Protein 3GK7 (pdb70)

Radius of gyration: 28.49 Å; Cα contacts (8 Å, |Δi|>4): 2364; chains: 2; bounding box: 70×71×82 Å

Foldseek 3Di:
DVQVVLQVVFEDALLVLLVLDEEPFEEEEAAELFGDQRNVVNNLVCQVRYAEYEYEYAEYPDQLPCLDPVSLRRYEYEYQWDADNRLVSVVVPSHHYDADEQLCLLVCCVVCVSQHQEYETEWAAADPQQKTFSLFAQANNLSCLVRYNAYEYEHENQRFHFAANGIDGSVSHRHYYYDYDHTDADDAEDADLFLLLLLQQLLVLAAAQEEEEDDHYRNVLSVLVNQLPHAAYAYLYQEDEPSVVVSVVSRRHQQCNWQPPGRAHEHGGYHHHVVRSVQRHPHSRYYHYYSNQSLALVNLLAIDLYEYEEEAQAAALLRQTFRAAQAQRGHTHLYSLLSNLSSQPNRPVVRRAYEYEDAQWDQDPVRDIDGSYYNDGHHRGDRNQGLQSGAWYTTSQHIAGSHPDGSLSRNLRSLSSHDPVCNVVSQVSSCVVPVAGSPNDDDPVVD/DVLVVLQVVQEDALLVLLVLDEEPFEEEEAAELFGDVRNVVNNLVVQVRYAEYEYEYAEYPDQLNCLDPVSLRRYEYEYQWDADNRLVSCVVPSHHYDADEQLCLLVCLVVCVSQHQEYETEWAAADPQQKTFSLFAQANNLSCLVRYNAYEYEHENQRFHFAARGIDGSVSHRHYYYDYDHTDADDAEDADLFLLLLLQQLLVLAAALEEEEDDGDNNVLSVLVNQLPHAAYEYLYQEDEPSVVVSVVSHRHQQCNWQPPGRAHEYGGYHHHVVRSVDRHPHSRYYHYYSNQSLALVNLLAIDLYEYEEEFQAAALLRQTFRAAQAQRGHTHLYSLLSNLSSQCNRPVVNRAYEYEDAQWDQDPVRDIDGRYYNDGHHRTDRNQGSQSGAWYTTSQHIAGSHPDGSLSSNLRSLNSHDPVCNVVSQVSSCVVPVDHNDPDDDPVPD

Organism: Clostridium aminobutyricum (NCBI:txid33953)

B-factor: mean 18.91, std 6.75, range [8.31, 70.81]

Secondary structure (DSSP, 8-state):
-HHHHHHHHTB--HHHHGGG--TT-EEEEPSGGG--HHHHHHHHHTGGG-SSEEEEESS-SS--GGGSGGGTTTEEEEESS--TTTHHHHHHTSSEE----GGGHHHHHHTTTT--SEEEEEEPPP-TTSEEE--SB-BTHHHHHHH-SEEEEEEETTS---SBS-EEEGGG-SEEEEE--PPP--PPPP--HHHHHHHHHHHTT--TT-EEEB-SSHHHHHHHHT-TT--SBEEEEEEE-HHHHHHHHTTSB--TT-SSSTTSEEEEEE-S-HHHHHHHTT-TTEEE-BHHHHT-HHHHTTSTTEEEEEE-SEEETT--EE-SEETTEE-S--TTHHHHHHHHHT-TTS--EEEEE--SEEE-TTS-EEESEESSPPTTPPPSB-TTT--EEEETTEEEE-TT--HHHHHHHHHHTS-GGGHHHHHHHHHHHHSS-SS----GGG-/-HHHHHHHHTB--HHHHGGG--TT-EEEEPSGGG--HHHHHHHHHTGGG-SSEEEEESS--S--GGGSGGGTTTEEEEESS--TTTHHHHHHTSSEE----GGGHHHHHHTTTT--SEEEEEEPPP-TTSEEE--SB-BTHHHHHHH-SEEEEEEETTS---SBS-EEEGGG-SEEEEE--PPP--PPPP--HHHHHHHHHHHTT--TTPEEE--SSHHHHHHHHT-TT--SBEEEEEEE-HHHHHHHHTTSB--TT-SSSTTSEEEEEE-S-HHHHHHHTT-TTEEE-BHHHHT-HHHHTTSTTEEEEEE-SEEETT--EE-SEETTEE-S--TTHHHHHHHHHT-TTS--EEEEE--SEEE-TTS-EEESEESSPPTTPPPSB-TTT--EEEETTEEEE-TT--HHHHHHHHHHTS-GGGHHHHHHHHHHHHSS-S-----TT--

Solvent-accessible surface area: 32674 Å² total; per-residue (Å²): 138,124,26,106,56,47,23,129,124,81,53,30,78,14,88,98,0,1,138,28,6,137,62,49,5,52,2,2,0,0,4,2,0,0,16,0,59,42,0,15,126,5,0,18,84,39,10,107,63,8,54,94,0,21,0,2,2,3,30,7,61,29,171,2,73,2,3,65,58,135,44,128,146,29,3,32,2,20,0,2,42,1,5,104,25,1,87,34,4,24,56,84,7,32,2,28,3,0,3,5,3,3,9,3,0,0,20,0,4,126,62,89,57,0,48,5,24,1,0,0,0,0,0,6,55,28,58,141,69,0,81,0,1,0,0,0,0,0,0,0,0,18,33,0,9,151,41,13,148,51,2,0,0,0,4,0,90,79,10,18,58,0,83,26,66,0,72,1,39,0,60,56,1,54,78,0,7,106,29,72,40,94,15,46,102,39,64,126,46,199,76,36,155,53,36,26,27,0,0,125,54,0,7,83,34,3,88,75,2,0,1,1,8,2,21,65,27,24,19,12,28,0,0,8,48,60,0,151,114,34,130,70,0,2,0,0,0,22,20,1,12,7,12,2,1,73,8,62,116,69,51,8,1,47,2,70,85,5,48,46,27,141,22,59,0,0,0,0,6,0,9,0,27,117,96,0,6,78,34,0,26,93,21,93,72,1,27,0,39,27,0,36,62,0,0,39,0,31,27,0,5,86,4,28,52,0,0,0,4,24,52,9,45,17,0,3,0,9,0,2,0,0,15,2,6,94,11,55,139,13,78,19,8,8,5,6,14,1,0,0,3,11,0,0,19,18,11,125,61,35,103,9,34,1,0,1,0,0,35,0,26,34,148,38,121,119,35,52,102,82,12,22,0,20,25,52,27,61,129,15,1,0,0,2,0,3,3,5,5,0,18,35,0,0,0,21,93,7,60,1,87,0,20,7,70,5,7,9,67,1,0,35,24,0,0,83,7,0,44,76,113,40,57,116,114,8,59,47,52,0,88,154,42,12,108,26,57,41,58,78,189,104,97,126,150,164,110,130,118,25,109,51,46,25,129,124,86,53,31,77,13,91,87,0,0,142,24,7,130,63,52,6,51,1,2,0,0,4,2,0,0,18,0,56,53,0,15,100,7,0,16,88,42,10,108,63,9,138,83,0,25,0,2,1,4,30,7,63,30,149,2,61,2,3,64,65,130,47,122,134,28,2,37,2,20,0,3,43,1,5,107,26,0,85,31,4,24,50,86,7,32,2,27,4,0,3,4,7,2,16,4,0,1,20,0,4,124,62,87,60,1,40,5,18,1,0,0,0,0,0,4,53,27,59,139,68,0,84,0,1,1,0,0,0,0,0,0,0,9,25,0,8,143,44,14,140,41,2,0,0,0,4,0,92,82,10,18,58,0,82,24,54,0,71,1,38,0,59,79,1,59,74,0,7,109,28,70,40,95,16,48,100,34,68,128,51,97,78,35,159,58,35,35,30,0,0,143,51,0,8,81,31,3,88,72,2,1,1,0,7,1,17,67,25,20,18,12,23,0,0,6,49,67,0,151,114,33,132,70,0,2,0,0,0,24,21,0,6,7,14,0,1,71,6,62,118,65,52,8,1,42,1,72,81,9,46,39,25,144,24,59,0,0,0,0,6,0,14,1,28,115,93,0,7,79,37,0,26,91,21,95,67,1,27,0,44,26,0,38,63,0,0,38,3,28,20,0,5,85,4,26,50,0,1,0,4,24,52,7,56,16,0,4,1,8,0,2,0,0,16,1,5,90,10,60,118,11,57,29,8,8,4,6,13,2,2,0,3,10,0,0,19,14,11,143,61,32,107,9,50,1,1,2,0,0,28,0,22,34,149,114,219,119,42,51,93,72,13,30,0,20,26,53,27,59,128,15,1,0,0,2,0,1,2,5,5,0,18,33,0,0,0,21,93,8,61,1,87,0,18,7,61,5,8,8,65,2,0,43,24,0,0,88,8,0,39,70,117,34,58,117,112,8,67,49,54,0,88,152,41,11,105,22,64,29,57,86,192,105,105,132,151,150,152

Sequence (894 aa):
MDWKKIYEDRTCTADEAVKSIKSGDRVLFAHCVAEPPVLVEAMVANAAAYKNVTVSHMVTLGKGEYSKPEYKENFTFEGWFTSPSTRGSIAEGHGQFVPVFFHEVPSLIRKDIFHVDVFMVMVSPPDHNGFCCVGVSSDYTMQAIKSAKIVLAEVNDQVPVVYGDTFVHVSEIDKFVETSHPLPEIGLPKIGEVEAAIGKHCASLIEDGSTLQLGIGAIPDAVLSQLKDKKHLGIHSEMISDGVVDLYEAGVIDCSQKSIDKGKMAITFLMGTKRLYDFAANNPKVELKPVDYINHPSVVAQCSKMVCINACLQVDFMGQIVSDSIGTKQFSGVGGQVDFVRGASMSIDGKGKAIIAMPSVAKKKDGSMISKIVPFIDHGAAVTTSRNDADYVVTEYGIAEMKGKSLQDRARALINIAHPDFKDELKAEFEKRFNAAFSAWSHPQFEMDWKKIYEDRTCTADEAVKSIKSGDRVLFAHCVAEPPVLVEAMVANAAAYKNVTVSHMVTLGKGEYSKPEYKENFTFEGWFTSPSTRGSIAEGHGQFVPVFFHEVPSLIRKDIFHVDVFMVMVSPPDHNGFCCVGVSSDYTMQAIKSAKIVLAEVNDQVPVVYGDTFVHVSEIDKFVETSHPLPEIGLPKIGEVEAAIGKHCASLIEDGSTLQLGIGAIPDAVLSQLKDKKHLGIHSEMISDGVVDLYEAGVIDCSQKSIDKGKMAITFLMGTKRLYDFAANNPKVELKPVDYINHPSVVAQCSKMVCINACLQVDFMGQIVSDSIGTKQFSGVGGQVDFVRGASMSIDGKGKAIIAMPSVAKKKDGSMISKIVPFIDHGAAVTTSRNDADYVVTEYGIAEMKGKSLQDRARALINIAHPDFKDELKAEFEKRFNAAFSAWSHPQFE

InterPro domains:
  IPR003702 Acetyl-CoA hydrolase/transferase, N-terminal [PF02550] (7-178)
  IPR026888 Acetyl-CoA hydrolase/transferase, C-terminal domain [PF13336] (272-429)
  IPR037171 NagB/RpiA transferase-like [SSF100950] (3-223)
  IPR037171 NagB/RpiA transferase-like [SSF100950] (190-434)
  IPR038460 Acetyl-CoA hydrolase/transferase, C-terminal domain superfamily [G3DSA:3.40.1080.20] (290-438)
  IPR046433 Acetyl-CoA hydrolase/transferase [PTHR21432] (9-434)

Nearest PDB structures (foldseek):
  3qdq-assembly1_A  TM=9.971E-01  e=1.713E-82  Clostridium aminobutyricum
  2oas-assembly1_A  TM=9.757E-01  e=4.672E-48  Shewanella oneidensis MR-1
  3eh7-assembly1_A-2  TM=9.498E-01  e=1.401E-47  Porphyromonas gingivalis
  4n8i-assembly1_A  TM=9.417E-01  e=8.274E-45  Yersinia pestis
  4n8h-assembly2_B  TM=9.373E-01  e=4.181E-43  Yersinia pestis

CATH classification: 3.40.1080.10 (+2 more: 3.30.750.70, 3.40.1080.20)

Structure (mmCIF, N/CA/C/O backbone):
data_3GK7
#
_entry.id   3GK7
#
_cell.length_a   116.589
_cell.length_b   116.589
_cell.length_c   174.328
_cell.angle_alpha   90.00
_cell.angle_beta   90.00
_cell.angle_gamma   90.00
#
_symmetry.space_group_name_H-M   'P 41 2 2'
#
loop_
_entity.id
_entity.type
_entity.pdbx_description
1 polymer '4-Hydroxybutyrate CoA-transferase'
2 non-polymer SPERMIDINE
3 non-polymer 2-AMINO-2-HYDROXYMETHYL-PROPANE-1,3-DIOL
4 water water
#
loop_
_atom_site.group_PDB
_atom_site.id
_atom_site.type_symbol
_atom_site.label_atom_id
_atom_site.label_alt_id
_atom_site.label_comp_id
_atom_site.label_asym_id
_atom_site.label_entity_id
_atom_site.label_seq_id
_atom_site.pdbx_PDB_ins_code
_atom_site.Cartn_x
_atom_site.Cartn_y
_atom_site.Cartn_z
_atom_site.occupancy
_atom_site.B_iso_or_equiv
_atom_site.auth_seq_id
_atom_site.auth_comp_id
_atom_site.auth_asym_id
_atom_site.auth_atom_id
_atom_site.pdbx_PDB_model_num
ATOM 1 N N . MET A 1 1 ? 30.283 -59.271 12.366 1.00 38.13 1 MET A N 1
ATOM 2 C CA . MET A 1 1 ? 31.678 -59.395 12.872 1.00 38.20 1 MET A CA 1
ATOM 3 C C . MET A 1 1 ? 31.966 -58.178 13.756 1.00 37.09 1 MET A C 1
ATOM 4 O O . MET A 1 1 ? 31.262 -57.953 14.751 1.00 37.45 1 MET A O 1
ATOM 9 N N . ASP A 1 2 ? 32.984 -57.395 13.400 1.00 35.29 2 ASP A N 1
ATOM 10 C CA . ASP A 1 2 ? 33.118 -56.051 13.939 1.00 33.47 2 ASP A CA 1
ATOM 11 C C . ASP A 1 2 ? 31.884 -55.261 13.506 1.00 31.07 2 ASP A C 1
ATOM 12 O O . ASP A 1 2 ? 31.305 -54.526 14.306 1.00 30.67 2 ASP A O 1
ATOM 17 N N . TRP A 1 3 ? 31.468 -55.450 12.249 1.00 28.22 3 TRP A N 1
ATOM 18 C CA . TRP A 1 3 ? 30.389 -54.644 11.663 1.00 25.16 3 TRP A CA 1
ATOM 19 C C . TRP A 1 3 ? 29.043 -54.804 12.351 1.00 24.60 3 TRP A C 1
ATOM 20 O O . TRP A 1 3 ? 28.298 -53.833 12.482 1.00 23.88 3 TRP A O 1
ATOM 31 N N . LYS A 1 4 ? 28.742 -56.022 12.799 1.00 23.57 4 LYS A N 1
ATOM 32 C CA . LYS A 1 4 ? 27.478 -56.304 13.473 1.00 23.53 4 LYS A CA 1
ATOM 33 C C . LYS A 1 4 ? 27.339 -55.510 14.774 1.00 23.15 4 LYS A C 1
ATOM 34 O O . LYS A 1 4 ? 26.250 -55.041 15.106 1.00 23.13 4 LYS A O 1
ATOM 40 N N . LYS A 1 5 ? 28.452 -55.342 15.486 1.00 23.19 5 LYS A N 1
ATOM 41 C CA . LYS A 1 5 ? 28.491 -54.505 16.688 1.00 23.25 5 LYS A CA 1
ATOM 42 C C . LYS A 1 5 ? 28.274 -53.021 16.352 1.00 23.32 5 LYS A C 1
ATOM 43 O O . LYS A 1 5 ? 27.581 -52.316 17.087 1.00 23.17 5 LYS A O 1
ATOM 45 N N . ILE A 1 6 ? 28.872 -52.559 15.254 1.00 23.20 6 ILE A N 1
ATOM 46 C CA . ILE A 1 6 ? 28.705 -51.168 14.794 1.00 23.61 6 ILE A CA 1
ATOM 47 C C . ILE A 1 6 ? 27.225 -50.897 14.520 1.00 23.22 6 ILE A C 1
ATOM 48 O O . ILE A 1 6 ? 26.654 -49.930 15.030 1.00 23.23 6 ILE A O 1
ATOM 53 N N . TYR A 1 7 ? 26.614 -51.781 13.734 1.00 23.28 7 TYR A N 1
ATOM 54 C CA . TYR A 1 7 ? 25.216 -51.658 13.347 1.00 23.39 7 TYR A CA 1
ATOM 55 C C . TYR A 1 7 ? 24.317 -51.632 14.574 1.00 24.02 7 TYR A C 1
ATOM 56 O O . TYR A 1 7 ? 23.516 -50.714 14.745 1.00 23.35 7 TYR A O 1
ATOM 65 N N . GLU A 1 8 ? 24.474 -52.623 15.449 1.00 24.80 8 GLU A N 1
ATOM 66 C CA . GLU A 1 8 ? 23.640 -52.707 16.644 1.00 26.41 8 GLU A CA 1
ATOM 67 C C . GLU A 1 8 ? 23.819 -51.527 17.599 1.00 25.44 8 GLU A C 1
ATOM 68 O O . GLU A 1 8 ? 22.838 -51.030 18.132 1.00 25.48 8 GLU A O 1
ATOM 74 N N . ASP A 1 9 ? 25.052 -51.054 17.773 1.00 25.38 9 ASP A N 1
ATOM 75 C CA . ASP A 1 9 ? 25.317 -49.888 18.631 1.00 25.84 9 ASP A CA 1
ATOM 76 C C . ASP A 1 9 ? 24.686 -48.588 18.106 1.00 25.19 9 ASP A C 1
ATOM 77 O O . ASP A 1 9 ? 24.428 -47.664 18.880 1.00 25.15 9 ASP A O 1
ATOM 82 N N . ARG A 1 10 ? 24.446 -48.522 16.795 1.00 23.92 10 ARG A N 1
ATOM 83 C CA . ARG A 1 10 ? 23.979 -47.288 16.153 1.00 23.17 10 ARG A CA 1
ATOM 84 C C . ARG A 1 10 ? 22.495 -47.318 15.784 1.00 22.99 10 ARG A C 1
ATOM 85 O O . ARG A 1 10 ? 21.976 -46.370 15.190 1.00 22.51 10 ARG A O 1
ATOM 93 N N . THR A 1 11 ? 21.815 -48.406 16.138 1.00 22.69 11 THR A N 1
ATOM 94 C CA . THR A 1 11 ? 20.380 -48.545 15.894 1.00 22.79 11 THR A CA 1
ATOM 95 C C . THR A 1 11 ? 19.599 -47.754 16.939 1.00 23.24 11 THR A C 1
ATOM 96 O O . THR A 1 11 ? 19.905 -47.837 18.135 1.00 23.32 11 THR A O 1
ATOM 100 N N . CYS A 1 12 ? 18.604 -46.984 16.487 1.00 22.76 12 CYS A N 1
ATOM 101 C CA . CYS A 1 12 ? 17.800 -46.134 17.369 1.00 23.04 12 CYS A CA 1
ATOM 102 C C . CYS A 1 12 ? 16.411 -45.861 16.779 1.00 22.08 12 CYS A C 1
ATOM 103 O O . CYS A 1 12 ? 16.054 -46.420 15.739 1.00 21.78 12 CYS A O 1
ATOM 106 N N . THR A 1 13 ? 15.622 -45.019 17.446 1.00 21.55 13 THR A N 1
ATOM 107 C CA . THR A 1 13 ? 14.300 -44.657 16.925 1.00 20.77 13 THR A CA 1
ATOM 108 C C . THR A 1 13 ? 14.438 -43.437 15.997 1.00 20.58 13 THR A C 1
ATOM 109 O O . THR A 1 13 ? 15.443 -42.716 16.053 1.00 20.00 13 THR A O 1
ATOM 113 N N . ALA A 1 14 ? 13.435 -43.220 15.153 1.00 20.44 14 ALA A N 1
ATOM 114 C CA . ALA A 1 14 ? 13.398 -42.057 14.267 1.00 20.33 14 ALA A CA 1
ATOM 115 C C . ALA A 1 14 ? 13.479 -40.759 15.067 1.00 20.62 14 ALA A C 1
ATOM 116 O O . ALA A 1 14 ? 14.236 -39.862 14.713 1.00 20.50 14 ALA A O 1
ATOM 118 N N . ASP A 1 15 ? 12.722 -40.672 16.163 1.00 21.03 15 ASP A N 1
ATOM 119 C CA . ASP A 1 15 ? 12.730 -39.475 17.012 1.00 21.92 15 ASP A CA 1
ATOM 120 C C . ASP A 1 15 ? 14.107 -39.199 17.634 1.00 21.80 15 ASP A C 1
ATOM 121 O O . ASP A 1 15 ? 14.507 -38.046 17.774 1.00 21.80 15 ASP A O 1
ATOM 126 N N . GLU A 1 16 ? 14.835 -40.251 18.005 1.00 21.80 16 GLU A N 1
ATOM 127 C CA . GLU A 1 16 ? 16.205 -40.083 18.498 1.00 22.34 16 GLU A CA 1
ATOM 128 C C . GLU A 1 16 ? 17.162 -39.653 17.376 1.00 21.05 16 GLU A C 1
ATOM 129 O O . GLU A 1 16 ? 17.992 -38.763 17.559 1.00 21.00 16 GLU A O 1
ATOM 135 N N . ALA A 1 17 ? 17.034 -40.287 16.213 1.00 20.05 17 ALA A N 1
ATOM 136 C CA . ALA A 1 17 ? 17.912 -40.006 15.073 1.00 19.52 17 ALA A CA 1
ATOM 137 C C . ALA A 1 17 ? 17.938 -38.516 14.694 1.00 19.50 17 ALA A C 1
ATOM 138 O O . ALA A 1 17 ? 19.013 -37.930 14.533 1.00 18.58 17 ALA A O 1
ATOM 140 N N . VAL A 1 18 ? 16.756 -37.912 14.589 1.00 19.35 18 VAL A N 1
ATOM 141 C CA . VAL A 1 18 ? 16.634 -36.533 14.090 1.00 20.22 18 VAL A CA 1
ATOM 142 C C . VAL A 1 18 ? 17.145 -35.457 15.065 1.00 20.92 18 VAL A C 1
ATOM 143 O O . VAL A 1 18 ? 17.272 -34.286 14.696 1.00 21.22 18 VAL A O 1
ATOM 147 N N . LYS A 1 19 ? 17.480 -35.860 16.294 1.00 21.69 19 LYS A N 1
ATOM 148 C CA . LYS A 1 19 ? 18.149 -34.960 17.247 1.00 22.29 19 LYS A CA 1
ATOM 149 C C . LYS A 1 19 ? 19.601 -34.661 16.829 1.00 21.77 19 LYS A C 1
ATOM 150 O O . LYS A 1 19 ? 20.243 -33.770 17.389 1.00 21.59 19 LYS A O 1
ATOM 156 N N . SER A 1 20 ? 20.101 -35.393 15.832 1.00 21.27 20 SER A N 1
ATOM 157 C CA . SER A 1 20 ? 21.408 -35.104 15.220 1.00 21.45 20 SER A CA 1
ATOM 158 C C . SER A 1 20 ? 21.388 -33.830 14.364 1.00 20.61 20 SER A C 1
ATOM 159 O O . SER A 1 20 ? 22.437 -33.260 14.090 1.00 20.98 20 SER A O 1
ATOM 162 N N . ILE A 1 21 ? 20.197 -33.414 13.931 1.00 20.23 21 ILE A N 1
ATOM 163 C CA . ILE A 1 21 ? 20.015 -32.163 13.189 1.00 19.77 21 ILE A CA 1
ATOM 164 C C . ILE A 1 21 ? 20.004 -30.979 14.157 1.00 20.25 21 ILE A C 1
ATOM 165 O O . ILE A 1 21 ? 19.321 -31.012 15.180 1.00 19.98 21 ILE A O 1
ATOM 170 N N . LYS A 1 22 ? 20.757 -29.935 13.830 1.00 20.45 22 LYS A N 1
ATOM 171 C CA . LYS A 1 22 ? 20.747 -28.721 14.642 1.00 20.88 22 LYS A CA 1
ATOM 172 C C . LYS A 1 22 ? 20.444 -27.479 13.810 1.00 20.36 22 LYS A C 1
ATOM 173 O O . LYS A 1 22 ? 20.590 -27.495 12.585 1.00 19.24 22 LYS A O 1
ATOM 179 N N . SER A 1 23 ? 20.029 -26.405 14.484 1.00 20.15 23 SER A N 1
ATOM 180 C CA . SER A 1 23 ? 19.714 -25.142 13.815 1.00 20.37 23 SER A CA 1
ATOM 181 C C . SER A 1 23 ? 20.832 -24.691 12.887 1.00 19.99 23 SER A C 1
ATOM 182 O O . SER A 1 23 ? 22.008 -24.757 13.246 1.00 20.45 23 SER A O 1
ATOM 185 N N . GLY A 1 24 ? 20.469 -24.257 11.685 1.00 19.70 24 GLY A N 1
ATOM 186 C CA . GLY A 1 24 ? 21.468 -23.804 10.726 1.00 19.23 24 GLY A CA 1
ATOM 187 C C . GLY A 1 24 ? 21.964 -24.882 9.775 1.00 18.92 24 GLY A C 1
ATOM 188 O O . GLY A 1 24 ? 22.601 -24.562 8.771 1.00 19.08 24 GLY A O 1
ATOM 189 N N . ASP A 1 25 ? 21.675 -26.152 10.082 1.00 17.99 25 ASP A N 1
ATOM 190 C CA . ASP A 1 25 ? 22.140 -27.269 9.252 1.00 17.41 25 ASP A CA 1
ATOM 191 C C . ASP A 1 25 ? 21.536 -27.232 7.865 1.00 16.48 25 ASP A C 1
ATOM 192 O O . ASP A 1 25 ? 20.393 -26.790 7.675 1.00 16.59 25 ASP A O 1
ATOM 197 N N . ARG A 1 26 ? 22.314 -27.710 6.906 1.00 15.65 26 ARG A N 1
ATOM 198 C CA . ARG A 1 26 ? 21.796 -28.081 5.605 1.00 15.32 26 ARG A CA 1
ATOM 199 C C . ARG A 1 26 ? 21.495 -29.586 5.621 1.00 14.58 26 ARG A C 1
ATOM 200 O O . ARG A 1 26 ? 22.400 -30.410 5.762 1.00 14.93 26 ARG A O 1
ATOM 208 N N . VAL A 1 27 ? 20.218 -29.925 5.497 1.00 13.93 27 VAL A N 1
ATOM 209 C CA . VAL A 1 27 ? 19.773 -31.321 5.460 1.00 13.49 27 VAL A CA 1
ATOM 210 C C . VAL A 1 27 ? 19.477 -31.691 4.005 1.00 13.38 27 VAL A C 1
ATOM 211 O O . VAL A 1 27 ? 18.898 -30.899 3.270 1.00 13.64 27 VAL A O 1
ATOM 215 N N . LEU A 1 28 ? 19.894 -32.879 3.587 1.00 13.13 28 LEU A N 1
ATOM 216 C CA . LEU A 1 28 ? 19.598 -33.355 2.243 1.00 13.24 28 LEU A CA 1
ATOM 217 C C . LEU A 1 28 ? 18.920 -34.720 2.310 1.00 13.17 28 LEU A C 1
ATOM 218 O O . LEU A 1 28 ? 19.377 -35.592 3.049 1.00 13.87 28 LEU A O 1
ATOM 223 N N . PHE A 1 29 ? 17.827 -34.901 1.566 1.00 12.93 29 PHE A N 1
ATOM 224 C CA . PHE A 1 29 ? 17.208 -36.223 1.457 1.00 12.66 29 PHE A CA 1
ATOM 225 C C . PHE A 1 29 ? 17.786 -36.952 0.252 1.00 12.57 29 PHE A C 1
ATOM 226 O O . PHE A 1 29 ? 18.087 -36.332 -0.800 1.00 11.40 29 PHE A O 1
ATOM 234 N N . ALA A 1 30 ? 17.899 -38.275 0.389 1.00 12.10 30 ALA A N 1
ATOM 235 C CA . ALA A 1 30 ? 18.181 -39.136 -0.744 1.00 12.08 30 ALA A CA 1
ATOM 236 C C . ALA A 1 30 ? 17.102 -38.969 -1.816 1.00 12.21 30 ALA A C 1
ATOM 237 O O . ALA A 1 30 ? 15.935 -38.691 -1.523 1.00 12.14 30 ALA A O 1
ATOM 239 N N . HIS A 1 31 ? 17.519 -39.152 -3.060 1.00 12.17 31 HIS A N 1
ATOM 240 C CA . HIS A 1 31 ? 16.693 -38.852 -4.220 1.00 12.85 31 HIS A CA 1
ATOM 241 C C . HIS A 1 31 ? 15.439 -39.710 -4.363 1.00 13.34 31 HIS A C 1
ATOM 242 O O . HIS A 1 31 ? 15.497 -40.934 -4.224 1.00 13.12 31 HIS A O 1
ATOM 249 N N . CYS A 1 32 ? 14.318 -39.045 -4.644 1.00 14.43 32 CYS A N 1
ATOM 250 C CA . CYS A 1 32 ? 13.100 -39.677 -5.154 1.00 14.74 32 CYS A CA 1
ATOM 251 C C . CYS A 1 32 ? 12.647 -40.866 -4.279 1.00 14.98 32 CYS A C 1
ATOM 252 O O . CYS A 1 32 ? 12.324 -40.672 -3.100 1.00 14.31 32 CYS A O 1
ATOM 255 N N . VAL A 1 33 ? 12.670 -42.081 -4.830 1.00 14.96 33 VAL A N 1
ATOM 256 C CA . VAL A 1 33 ? 12.105 -43.254 -4.140 1.00 14.96 33 VAL A CA 1
ATOM 257 C C . VAL A 1 33 ? 12.921 -43.647 -2.886 1.00 15.15 33 VAL A C 1
ATOM 258 O O . VAL A 1 33 ? 12.394 -44.318 -1.988 1.00 15.93 33 VAL A O 1
ATOM 262 N N . ALA A 1 34 ? 14.183 -43.207 -2.808 1.00 14.60 34 ALA A N 1
ATOM 263 C CA . ALA A 1 34 ? 15.031 -43.492 -1.641 1.00 14.29 34 ALA A CA 1
ATOM 264 C C . ALA A 1 34 ? 14.851 -42.505 -0.481 1.00 14.21 34 ALA A C 1
ATOM 265 O O . ALA A 1 34 ? 15.551 -42.598 0.531 1.00 13.08 34 ALA A O 1
ATOM 267 N N . GLU A 1 35 ? 13.923 -41.552 -0.619 1.00 14.01 35 GLU A N 1
ATOM 268 C CA . GLU A 1 35 ? 13.623 -40.642 0.491 1.00 14.72 35 GLU A CA 1
ATOM 269 C C . GLU A 1 35 ? 13.072 -41.462 1.677 1.00 14.23 35 GLU A C 1
ATOM 270 O O . GLU A 1 35 ? 12.187 -42.290 1.478 1.00 15.18 35 GLU A O 1
ATOM 276 N N . PRO A 1 36 ? 13.634 -41.274 2.884 1.00 14.21 36 PRO A N 1
ATOM 277 C CA . PRO A 1 36 ? 13.211 -42.012 4.090 1.00 14.34 36 PRO A CA 1
ATOM 278 C C . PRO A 1 36 ? 11.986 -41.397 4.801 1.00 14.48 36 PRO A C 1
ATOM 279 O O . PRO A 1 36 ? 12.138 -40.468 5.598 1.00 14.66 36 PRO A O 1
ATOM 283 N N . PRO A 1 37 ? 10.773 -41.898 4.506 1.00 14.96 37 PRO A N 1
ATOM 284 C CA . PRO A 1 37 ? 9.577 -41.203 5.032 1.00 15.59 37 PRO A CA 1
ATOM 285 C C . PRO A 1 37 ? 9.481 -41.179 6.560 1.00 15.96 37 PRO A C 1
ATOM 286 O O . PRO A 1 37 ? 8.953 -40.210 7.133 1.00 15.60 37 PRO A O 1
ATOM 290 N N . VAL A 1 38 ? 10.011 -42.212 7.217 1.00 16.39 38 VAL A N 1
ATOM 291 C CA . VAL A 1 38 ? 9.957 -42.277 8.688 1.00 16.94 38 VAL A CA 1
ATOM 292 C C . VAL A 1 38 ? 10.886 -41.250 9.329 1.00 16.76 38 VAL A C 1
ATOM 293 O O . VAL A 1 38 ? 10.543 -40.631 10.333 1.00 17.04 38 VAL A O 1
ATOM 297 N N . LEU A 1 39 ? 12.046 -41.039 8.719 1.00 16.69 39 LEU A N 1
ATOM 298 C CA . LEU A 1 39 ? 12.965 -39.989 9.159 1.00 16.69 39 LEU A CA 1
ATOM 299 C C . LEU A 1 39 ? 12.424 -38.588 8.856 1.00 16.36 39 LEU A C 1
ATOM 300 O O . LEU A 1 39 ? 12.554 -37.696 9.684 1.00 15.88 39 LEU A O 1
ATOM 305 N N . VAL A 1 40 ? 11.835 -38.400 7.672 1.00 16.73 40 VAL A N 1
ATOM 306 C CA . VAL A 1 40 ? 11.239 -37.111 7.296 1.00 16.99 40 VAL A CA 1
ATOM 307 C C . VAL A 1 40 ? 10.091 -36.741 8.248 1.00 17.93 40 VAL A C 1
ATOM 308 O O . VAL A 1 40 ? 10.019 -35.610 8.739 1.00 16.85 40 VAL A O 1
ATOM 312 N N . GLU A 1 41 ? 9.225 -37.719 8.518 1.00 18.46 41 GLU A N 1
ATOM 313 C CA . GLU A 1 41 ? 8.126 -37.572 9.475 1.00 20.51 41 GLU A CA 1
ATOM 314 C C . GLU A 1 41 ? 8.620 -37.110 10.845 1.00 19.66 41 GLU A C 1
ATOM 315 O O . GLU A 1 41 ? 8.050 -36.179 11.424 1.00 20.03 41 GLU A O 1
ATOM 321 N N . ALA A 1 42 ? 9.675 -37.754 11.351 1.00 18.70 42 ALA A N 1
ATOM 322 C CA . ALA A 1 42 ? 10.233 -37.437 12.667 1.00 18.40 42 ALA A CA 1
ATOM 323 C C . ALA A 1 42 ? 10.834 -36.037 12.681 1.00 17.97 42 ALA A C 1
ATOM 324 O O . ALA A 1 42 ? 10.682 -35.292 13.658 1.00 17.18 42 ALA A O 1
ATOM 326 N N . MET A 1 43 ? 11.507 -35.668 11.585 1.00 17.61 43 MET A N 1
ATOM 327 C CA . MET A 1 43 ? 12.100 -34.339 11.505 1.00 17.23 43 MET A CA 1
ATOM 328 C C . MET A 1 43 ? 11.020 -33.261 11.585 1.00 17.34 43 MET A C 1
ATOM 329 O O . MET A 1 43 ? 11.159 -32.310 12.358 1.00 17.78 43 MET A O 1
ATOM 334 N N . VAL A 1 44 ? 9.966 -33.417 10.780 1.00 17.47 44 VAL A N 1
ATOM 335 C CA . VAL A 1 44 ? 8.832 -32.484 10.753 1.00 18.06 44 VAL A CA 1
ATOM 336 C C . VAL A 1 44 ? 8.112 -32.452 12.119 1.00 18.89 44 VAL A C 1
ATOM 337 O O . VAL A 1 44 ? 7.730 -31.383 12.608 1.00 18.47 44 VAL A O 1
ATOM 341 N N . ALA A 1 45 ? 7.949 -33.616 12.739 1.00 19.21 45 ALA A N 1
ATOM 342 C CA . ALA A 1 45 ? 7.361 -33.671 14.086 1.00 20.29 45 ALA A CA 1
ATOM 343 C C . ALA A 1 45 ? 8.191 -32.899 15.125 1.00 20.71 45 ALA A C 1
ATOM 344 O O . ALA A 1 45 ? 7.634 -32.284 16.040 1.00 21.09 45 ALA A O 1
ATOM 346 N N . ASN A 1 46 ? 9.512 -32.909 14.961 1.00 20.79 46 ASN A N 1
ATOM 347 C CA . ASN A 1 46 ? 10.446 -32.233 15.859 1.00 21.62 46 ASN A CA 1
ATOM 348 C C . ASN A 1 46 ? 10.725 -30.771 15.441 1.00 21.50 46 ASN A C 1
ATOM 349 O O . ASN A 1 46 ? 11.686 -30.165 15.905 1.00 21.69 46 ASN A O 1
ATOM 354 N N . ALA A 1 47 ? 9.864 -30.204 14.590 1.00 21.84 47 ALA A N 1
ATOM 355 C CA . ALA A 1 47 ? 10.089 -28.873 13.993 1.00 21.91 47 ALA A CA 1
ATOM 356 C C . ALA A 1 47 ? 10.475 -27.780 14.984 1.00 21.94 47 ALA A C 1
ATOM 357 O O . ALA A 1 47 ? 11.333 -26.947 14.694 1.00 22.13 47 ALA A O 1
ATOM 359 N N . ALA A 1 48 ? 9.852 -27.786 16.159 1.00 22.39 48 ALA A N 1
ATOM 360 C CA . ALA A 1 48 ? 10.095 -26.739 17.161 1.00 22.49 48 ALA A CA 1
ATOM 361 C C . ALA A 1 48 ? 11.518 -26.710 17.715 1.00 22.20 48 ALA A C 1
ATOM 362 O O . ALA A 1 48 ? 11.936 -25.701 18.291 1.00 22.79 48 ALA A O 1
ATOM 364 N N . ALA A 1 49 ? 12.254 -27.808 17.542 1.00 21.89 49 ALA A N 1
ATOM 365 C CA . ALA A 1 49 ? 13.660 -27.892 17.951 1.00 21.50 49 ALA A CA 1
ATOM 366 C C . ALA A 1 49 ? 14.616 -27.136 17.034 1.00 21.06 49 ALA A C 1
ATOM 367 O O . ALA A 1 49 ? 15.775 -26.913 17.389 1.00 21.16 49 ALA A O 1
ATOM 369 N N . TYR A 1 50 ? 14.140 -26.750 15.853 1.00 20.51 50 TYR A N 1
ATOM 370 C CA . TYR A 1 50 ? 15.034 -26.233 14.815 1.00 19.92 50 TYR A CA 1
ATOM 371 C C . TYR A 1 50 ? 14.743 -24.793 14.425 1.00 19.66 50 TYR A C 1
ATOM 372 O O . TYR A 1 50 ? 13.591 -24.398 14.324 1.00 19.50 50 TYR A O 1
ATOM 381 N N . LYS A 1 51 ? 15.805 -24.040 14.157 1.00 19.60 51 LYS A N 1
ATOM 382 C CA . LYS A 1 51 ? 15.687 -22.735 13.506 1.00 19.88 51 LYS A CA 1
ATOM 383 C C . LYS A 1 51 ? 16.510 -22.753 12.223 1.00 19.63 51 LYS A C 1
ATOM 384 O O . LYS A 1 51 ? 17.657 -23.198 12.230 1.00 19.75 51 LYS A O 1
ATOM 386 N N . ASN A 1 52 ? 15.916 -22.303 11.120 1.00 20.00 52 ASN A N 1
ATOM 387 C CA . ASN A 1 52 ? 16.635 -22.129 9.849 1.00 19.74 52 ASN A CA 1
ATOM 388 C C . ASN A 1 52 ? 17.454 -23.347 9.402 1.00 19.00 52 ASN A C 1
ATOM 389 O O . ASN A 1 52 ? 18.661 -23.261 9.125 1.00 18.92 52 ASN A O 1
ATOM 394 N N . VAL A 1 53 ? 16.774 -24.484 9.341 1.00 17.60 53 VAL A N 1
ATOM 395 C CA . VAL A 1 53 ? 17.342 -25.692 8.777 1.00 16.51 53 VAL A CA 1
ATOM 396 C C . VAL A 1 53 ? 16.954 -25.747 7.310 1.00 15.39 53 VAL A C 1
ATOM 397 O O . VAL A 1 53 ? 15.763 -25.734 6.966 1.00 15.04 53 VAL A O 1
ATOM 401 N N . THR A 1 54 ? 17.962 -25.770 6.440 1.00 14.77 54 THR A N 1
ATOM 402 C CA . THR A 1 54 ? 17.707 -25.904 5.006 1.00 14.15 54 THR A CA 1
ATOM 403 C C . THR A 1 54 ? 17.414 -27.369 4.697 1.00 13.56 54 THR A C 1
ATOM 404 O O . THR A 1 54 ? 18.115 -28.268 5.171 1.00 13.35 54 THR A O 1
ATOM 408 N N . VAL A 1 55 ? 16.355 -27.596 3.926 1.00 12.99 55 VAL A N 1
ATOM 409 C CA . VAL A 1 55 ? 15.965 -28.934 3.499 1.00 12.93 55 VAL A CA 1
ATOM 410 C C . VAL A 1 55 ? 16.008 -28.998 1.975 1.00 12.73 55 VAL A C 1
ATOM 411 O O . VAL A 1 55 ? 15.213 -28.349 1.302 1.00 13.26 55 VAL A O 1
ATOM 415 N N . SER A 1 56 ? 16.926 -29.800 1.440 1.00 12.98 56 SER A N 1
ATOM 416 C CA . SER A 1 56 ? 17.106 -29.909 -0.009 1.00 12.77 56 SER A CA 1
ATOM 417 C C . SER A 1 56 ? 16.802 -31.312 -0.504 1.00 13.06 56 SER A C 1
ATOM 418 O O . SER A 1 56 ? 16.930 -32.291 0.237 1.00 12.64 56 SER A O 1
ATOM 421 N N . HIS A 1 57 ? 16.399 -31.389 -1.767 1.00 12.64 57 HIS A N 1
ATOM 422 C CA . HIS A 1 57 ? 16.242 -32.633 -2.506 1.00 12.96 57 HIS A CA 1
ATOM 423 C C . HIS A 1 57 ? 15.792 -32.271 -3.919 1.00 13.13 57 HIS A C 1
ATOM 424 O O . HIS A 1 57 ? 15.808 -31.099 -4.292 1.00 13.57 57 HIS A O 1
ATOM 431 N N . MET A 1 58 ? 15.400 -33.274 -4.691 1.00 13.12 58 MET A N 1
ATOM 432 C CA . MET A 1 58 ? 14.922 -33.079 -6.050 1.00 13.91 58 MET A CA 1
ATOM 433 C C . MET A 1 58 ? 13.462 -33.515 -6.121 1.00 13.55 58 MET A C 1
ATOM 434 O O . MET A 1 58 ? 12.697 -33.173 -5.218 1.00 13.43 58 MET A O 1
ATOM 439 N N . VAL A 1 59 ? 13.048 -34.260 -7.152 1.00 14.58 59 VAL A N 1
ATOM 440 C CA . VAL A 1 59 ? 11.657 -34.705 -7.209 1.00 15.59 59 VAL A CA 1
ATOM 441 C C . VAL A 1 59 ? 11.294 -35.534 -5.950 1.00 16.11 59 VAL A C 1
ATOM 442 O O . VAL A 1 59 ? 12.109 -36.315 -5.452 1.00 15.45 59 VAL A O 1
ATOM 446 N N . THR A 1 60 ? 10.089 -35.327 -5.428 1.00 16.49 60 THR A N 1
ATOM 447 C CA . THR A 1 60 ? 9.639 -36.070 -4.242 1.00 17.56 60 THR A CA 1
ATOM 448 C C . THR A 1 60 ? 8.267 -36.692 -4.442 1.00 17.77 60 THR A C 1
ATOM 449 O O . THR A 1 60 ? 7.384 -36.100 -5.084 1.00 17.77 60 THR A O 1
ATOM 453 N N . LEU A 1 61 ? 8.109 -37.894 -3.891 1.00 17.58 61 LEU A N 1
ATOM 454 C CA . LEU A 1 61 ? 6.812 -38.553 -3.813 1.00 18.11 61 LEU A CA 1
ATOM 455 C C . LEU A 1 61 ? 6.231 -38.412 -2.409 1.00 18.03 61 LEU A C 1
ATOM 456 O O . LEU A 1 61 ? 5.154 -38.945 -2.116 1.00 17.48 61 LEU A O 1
ATOM 461 N N . GLY A 1 62 ? 6.955 -37.689 -1.556 1.00 17.96 62 GLY A N 1
ATOM 462 C CA . GLY A 1 62 ? 6.545 -37.454 -0.170 1.00 18.35 62 GLY A CA 1
ATOM 463 C C . GLY A 1 62 ? 5.599 -36.280 -0.033 1.00 18.68 62 GLY A C 1
ATOM 464 O O . GLY A 1 62 ? 5.175 -35.686 -1.028 1.00 18.86 62 GLY A O 1
ATOM 465 N N . LYS A 1 63 ? 5.259 -35.939 1.207 1.00 18.38 63 LYS A N 1
ATOM 466 C CA . LYS A 1 63 ? 4.228 -34.925 1.462 1.00 18.52 63 LYS A CA 1
ATOM 467 C C . LYS A 1 63 ? 4.746 -33.490 1.431 1.00 17.50 63 LYS A C 1
ATOM 468 O O . LYS A 1 63 ? 3.952 -32.546 1.414 1.00 17.10 63 LYS A O 1
ATOM 474 N N . GLY A 1 64 ? 6.069 -33.325 1.434 1.00 17.01 64 GLY A N 1
ATOM 475 C CA . GLY A 1 64 ? 6.697 -31.997 1.454 1.00 16.79 64 GLY A CA 1
ATOM 476 C C . GLY A 1 64 ? 6.220 -31.060 2.553 1.00 16.85 64 GLY A C 1
ATOM 477 O O . GLY A 1 64 ? 6.159 -29.851 2.354 1.00 15.78 64 GLY A O 1
ATOM 478 N N . GLU A 1 65 ? 5.892 -31.607 3.723 1.00 17.27 65 GLU A N 1
ATOM 479 C CA . GLU A 1 65 ? 5.318 -30.806 4.816 1.00 17.94 65 GLU A CA 1
ATOM 480 C C . GLU A 1 65 ? 6.206 -29.660 5.303 1.00 17.00 65 GLU A C 1
ATOM 481 O O . GLU A 1 65 ? 5.701 -28.592 5.628 1.00 17.31 65 GLU A O 1
ATOM 487 N N . TYR A 1 66 ? 7.516 -29.897 5.370 1.00 16.54 66 TYR A N 1
ATOM 488 C CA . TYR A 1 66 ? 8.522 -28.906 5.799 1.00 16.11 66 TYR A CA 1
ATOM 489 C C . TYR A 1 66 ? 8.518 -27.661 4.905 1.00 15.96 66 TYR A C 1
ATOM 490 O O . TYR A 1 66 ? 9.050 -26.618 5.300 1.00 16.25 66 TYR A O 1
ATOM 499 N N . SER A 1 67 ? 7.943 -27.785 3.702 1.00 15.50 67 SER A N 1
ATOM 500 C CA . SER A 1 67 ? 7.854 -26.660 2.763 1.00 15.53 67 SER A CA 1
ATOM 501 C C . SER A 1 67 ? 6.631 -25.745 2.984 1.00 16.35 67 SER A C 1
ATOM 502 O O . SER A 1 67 ? 6.554 -24.671 2.375 1.00 16.61 67 SER A O 1
ATOM 505 N N . LYS A 1 68 ? 5.686 -26.157 3.836 1.00 16.74 68 LYS A N 1
ATOM 506 C CA . LYS A 1 68 ? 4.475 -25.354 4.089 1.00 17.94 68 LYS A CA 1
ATOM 507 C C . LYS A 1 68 ? 4.815 -24.092 4.890 1.00 17.79 68 LYS A C 1
ATOM 508 O O . LYS A 1 68 ? 5.759 -24.117 5.677 1.00 18.04 68 LYS A O 1
ATOM 514 N N . PRO A 1 69 ? 4.072 -22.972 4.671 1.00 18.23 69 PRO A N 1
ATOM 515 C CA . PRO A 1 69 ? 4.455 -21.705 5.299 1.00 18.52 69 PRO A CA 1
ATOM 516 C C . PRO A 1 69 ? 4.471 -21.715 6.825 1.00 19.22 69 PRO A C 1
ATOM 517 O O . PRO A 1 69 ? 5.250 -20.978 7.421 1.00 18.87 69 PRO A O 1
ATOM 521 N N . GLU A 1 70 ? 3.645 -22.555 7.448 1.00 19.62 70 GLU A N 1
ATOM 522 C CA . GLU A 1 70 ? 3.618 -22.626 8.913 1.00 20.54 70 GLU A CA 1
ATOM 523 C C . GLU A 1 70 ? 4.950 -23.103 9.509 1.00 20.46 70 GLU A C 1
ATOM 524 O O . GLU A 1 70 ? 5.243 -22.835 10.679 1.00 20.24 70 GLU A O 1
ATOM 530 N N . TYR A 1 71 ? 5.773 -23.756 8.681 1.00 20.34 71 TYR A N 1
ATOM 531 C CA . TYR A 1 71 ? 7.104 -24.224 9.090 1.00 20.74 71 TYR A CA 1
ATOM 532 C C . TYR A 1 71 ? 8.273 -23.301 8.722 1.00 21.13 71 TYR A C 1
ATOM 533 O O . TYR A 1 71 ? 9.427 -23.666 8.930 1.00 20.93 71 TYR A O 1
ATOM 542 N N . LYS A 1 72 ? 7.994 -22.114 8.184 1.00 21.73 72 LYS A N 1
ATOM 543 C CA . LYS A 1 72 ? 9.065 -21.281 7.601 1.00 22.48 72 LYS A CA 1
ATOM 544 C C . LYS A 1 72 ? 10.136 -20.775 8.582 1.00 22.30 72 LYS A C 1
ATOM 545 O O . LYS A 1 72 ? 11.236 -20.442 8.174 1.00 22.30 72 LYS A O 1
ATOM 551 N N . GLU A 1 73 ? 9.830 -20.727 9.874 1.00 22.38 73 GLU A N 1
ATOM 552 C CA . GLU A 1 73 ? 10.847 -20.342 10.858 1.00 23.54 73 GLU A CA 1
ATOM 553 C C . GLU A 1 73 ? 11.800 -21.494 11.184 1.00 22.13 73 GLU A C 1
ATOM 554 O O . GLU A 1 73 ? 12.943 -21.269 11.610 1.00 22.32 73 GLU A O 1
ATOM 560 N N . ASN A 1 74 ? 11.334 -22.718 10.948 1.00 20.80 74 ASN A N 1
ATOM 561 C CA . ASN A 1 74 ? 12.075 -23.931 11.300 1.00 19.46 74 ASN A CA 1
ATOM 562 C C . ASN A 1 74 ? 12.877 -24.515 10.133 1.00 18.63 74 ASN A C 1
ATOM 563 O O . ASN A 1 74 ? 14.027 -24.924 10.304 1.00 18.47 74 ASN A O 1
ATOM 568 N N . PHE A 1 75 ? 12.237 -24.567 8.966 1.00 17.83 75 PHE A N 1
ATOM 569 C CA . PHE A 1 75 ? 12.833 -25.119 7.753 1.00 17.08 75 PHE A CA 1
ATOM 570 C C . PHE A 1 75 ? 12.793 -24.089 6.634 1.00 16.61 75 PHE A C 1
ATOM 571 O O . PHE A 1 75 ? 11.880 -23.266 6.581 1.00 16.49 75 PHE A O 1
ATOM 579 N N . THR A 1 76 ? 13.781 -24.152 5.744 1.00 15.75 76 THR A N 1
ATOM 580 C CA . THR A 1 76 ? 13.688 -23.488 4.444 1.00 15.56 76 THR A CA 1
ATOM 581 C C . THR A 1 76 ? 13.862 -24.554 3.369 1.00 14.52 76 THR A C 1
ATOM 582 O O . THR A 1 76 ? 14.949 -25.139 3.247 1.00 14.05 76 THR A O 1
ATOM 586 N N . PHE A 1 77 ? 12.802 -24.828 2.611 1.00 13.83 77 PHE A N 1
ATOM 587 C CA . PHE A 1 77 ? 12.934 -25.761 1.498 1.00 13.92 77 PHE A CA 1
ATOM 588 C C . PHE A 1 77 ? 13.834 -25.137 0.433 1.00 14.16 77 PHE A C 1
ATOM 589 O O . PHE A 1 77 ? 13.656 -23.985 0.064 1.00 13.99 77 PHE A O 1
ATOM 597 N N . GLU A 1 78 ? 14.803 -25.916 -0.034 1.00 14.55 78 GLU A N 1
ATOM 598 C CA . GLU A 1 78 ? 15.647 -25.519 -1.155 1.00 14.94 78 GLU A CA 1
ATOM 599 C C . GLU A 1 78 ? 15.651 -26.638 -2.189 1.00 14.50 78 GLU A C 1
ATOM 600 O O . GLU A 1 78 ? 16.452 -27.582 -2.121 1.00 15.67 78 GLU A O 1
ATOM 606 N N . GLY A 1 79 ? 14.733 -26.542 -3.142 1.00 14.34 79 GLY A N 1
ATOM 607 C CA . GLY A 1 79 ? 14.567 -27.586 -4.144 1.00 13.35 79 GLY A CA 1
ATOM 608 C C . GLY A 1 79 ? 15.600 -27.461 -5.239 1.00 13.69 79 GLY A C 1
ATOM 609 O O . GLY A 1 79 ? 15.921 -26.346 -5.682 1.00 12.59 79 GLY A O 1
ATOM 610 N N . TRP A 1 80 ? 16.128 -28.600 -5.672 1.00 12.93 80 TRP A N 1
ATOM 611 C CA . TRP A 1 80 ? 17.008 -28.623 -6.844 1.00 13.16 80 TRP A CA 1
ATOM 612 C C . TRP A 1 80 ? 16.201 -29.136 -8.061 1.00 13.74 80 TRP A C 1
ATOM 613 O O . TRP A 1 80 ? 16.702 -29.206 -9.190 1.00 14.85 80 TRP A O 1
ATOM 624 N N . PHE A 1 81 ? 14.933 -29.464 -7.797 1.00 14.57 81 PHE A N 1
ATOM 625 C CA . PHE A 1 81 ? 13.930 -29.910 -8.768 1.00 14.73 81 PHE A CA 1
ATOM 626 C C . PHE A 1 81 ? 12.640 -29.943 -7.969 1.00 15.36 81 PHE A C 1
ATOM 627 O O . PHE A 1 81 ? 12.561 -30.623 -6.944 1.00 16.73 81 PHE A O 1
ATOM 635 N N . THR A 1 82 ? 11.630 -29.211 -8.394 1.00 15.39 82 THR A N 1
ATOM 636 C CA . THR A 1 82 ? 10.419 -29.164 -7.575 1.00 16.08 82 THR A CA 1
ATOM 637 C C . THR A 1 82 ? 9.323 -30.098 -8.081 1.00 16.19 82 THR A C 1
ATOM 638 O O . THR A 1 82 ? 9.426 -30.658 -9.170 1.00 15.72 82 THR A O 1
ATOM 642 N N . SER A 1 83 ? 8.291 -30.292 -7.259 1.00 16.47 83 SER A N 1
ATOM 643 C CA . SER A 1 83 ? 7.169 -31.153 -7.617 1.00 16.76 83 SER A CA 1
ATOM 644 C C . SER A 1 83 ? 5.898 -30.692 -6.891 1.00 16.84 83 SER A C 1
ATOM 645 O O . SER A 1 83 ? 5.961 -29.738 -6.109 1.00 15.82 83 SER A O 1
ATOM 648 N N . PRO A 1 84 ? 4.739 -31.332 -7.173 1.00 17.45 84 PRO A N 1
ATOM 649 C CA . PRO A 1 84 ? 3.461 -30.778 -6.673 1.00 17.89 84 PRO A CA 1
ATOM 650 C C . PRO A 1 84 ? 3.425 -30.480 -5.168 1.00 18.07 84 PRO A C 1
ATOM 651 O O . PRO A 1 84 ? 2.821 -29.479 -4.750 1.00 18.87 84 PRO A O 1
ATOM 655 N N . SER A 1 85 ? 4.076 -31.314 -4.362 1.00 17.96 85 SER A N 1
ATOM 656 C CA . SER A 1 85 ? 4.038 -31.121 -2.903 1.00 17.66 85 SER A CA 1
ATOM 657 C C . SER A 1 85 ? 4.992 -30.037 -2.370 1.00 16.83 85 SER A C 1
ATOM 658 O O . SER A 1 85 ? 4.903 -29.651 -1.196 1.00 16.52 85 SER A O 1
ATOM 661 N N . THR A 1 86 ? 5.891 -29.530 -3.217 1.00 15.69 86 THR A N 1
ATOM 662 C CA . THR A 1 86 ? 6.828 -28.489 -2.775 1.00 15.48 86 THR A CA 1
ATOM 663 C C . THR A 1 86 ? 6.818 -27.206 -3.614 1.00 15.49 86 THR A C 1
ATOM 664 O O . THR A 1 86 ? 7.311 -26.171 -3.166 1.00 15.42 86 THR A O 1
ATOM 668 N N . ARG A 1 87 ? 6.260 -27.264 -4.819 1.00 15.73 87 ARG A N 1
ATOM 669 C CA . ARG A 1 87 ? 6.338 -26.112 -5.734 1.00 16.41 87 ARG A CA 1
ATOM 670 C C . ARG A 1 87 ? 5.571 -24.875 -5.236 1.00 15.94 87 ARG A C 1
ATOM 671 O O . ARG A 1 87 ? 5.952 -23.742 -5.532 1.00 15.45 87 ARG A O 1
ATOM 679 N N . GLY A 1 88 ? 4.504 -25.102 -4.471 1.00 15.50 88 GLY A N 1
ATOM 680 C CA . GLY A 1 88 ? 3.730 -24.020 -3.876 1.00 15.59 88 GLY A CA 1
ATOM 681 C C . GLY A 1 88 ? 4.583 -23.074 -3.044 1.00 15.14 88 GLY A C 1
ATOM 682 O O . GLY A 1 88 ? 4.383 -21.864 -3.090 1.00 15.31 88 GLY A O 1
ATOM 683 N N . SER A 1 89 ? 5.536 -23.622 -2.287 1.00 15.16 89 SER A N 1
ATOM 684 C CA . SER A 1 89 ? 6.403 -22.814 -1.419 1.00 14.96 89 SER A CA 1
ATOM 685 C C . SER A 1 89 ? 7.275 -21.848 -2.230 1.00 15.11 89 SER A C 1
ATOM 686 O O . SER A 1 89 ? 7.627 -20.768 -1.758 1.00 14.94 89 SER A O 1
ATOM 689 N N . ILE A 1 90 ? 7.644 -22.254 -3.442 1.00 15.48 90 ILE A N 1
ATOM 690 C CA . ILE A 1 90 ? 8.509 -21.422 -4.274 1.00 15.82 90 ILE A CA 1
ATOM 691 C C . ILE A 1 90 ? 7.692 -20.237 -4.799 1.00 16.34 90 ILE A C 1
ATOM 692 O O . ILE A 1 90 ? 8.156 -19.095 -4.766 1.00 17.46 90 ILE A O 1
ATOM 697 N N . ALA A 1 91 ? 6.465 -20.506 -5.243 1.00 17.00 91 ALA A N 1
ATOM 698 C CA . ALA A 1 91 ? 5.561 -19.443 -5.686 1.00 17.19 91 ALA A CA 1
ATOM 699 C C . ALA A 1 91 ? 5.221 -18.481 -4.540 1.00 17.84 91 ALA A C 1
ATOM 700 O O . ALA A 1 91 ? 5.093 -17.273 -4.762 1.00 17.69 91 ALA A O 1
ATOM 702 N N . GLU A 1 92 ? 5.090 -19.022 -3.326 1.00 17.99 92 GLU A N 1
ATOM 703 C CA . GLU A 1 92 ? 4.663 -18.241 -2.153 1.00 19.72 92 GLU A CA 1
ATOM 704 C C . GLU A 1 92 ? 5.777 -17.372 -1.580 1.00 18.65 92 GLU A C 1
ATOM 705 O O . GLU A 1 92 ? 5.499 -16.380 -0.911 1.00 19.07 92 GLU A O 1
ATOM 711 N N . GLY A 1 93 ? 7.030 -17.749 -1.820 1.00 17.73 93 GLY A N 1
ATOM 712 C CA . GLY A 1 93 ? 8.158 -16.907 -1.425 1.00 17.14 93 GLY A CA 1
ATOM 713 C C . GLY A 1 93 ? 9.047 -17.430 -0.314 1.00 17.08 93 GLY A C 1
ATOM 714 O O . GLY A 1 93 ? 10.181 -16.947 -0.140 1.00 16.86 93 GLY A O 1
ATOM 715 N N . HIS A 1 94 ? 8.546 -18.408 0.441 1.00 16.36 94 HIS A N 1
ATOM 716 C CA . HIS A 1 94 ? 9.281 -18.960 1.590 1.00 16.35 94 HIS A CA 1
ATOM 717 C C . HIS A 1 94 ? 10.059 -20.227 1.227 1.00 16.43 94 HIS A C 1
ATOM 718 O O . HIS A 1 94 ? 10.896 -20.700 2.008 1.00 17.58 94 HIS A O 1
ATOM 725 N N . GLY A 1 95 ? 9.779 -20.781 0.053 1.00 15.76 95 GLY A N 1
ATOM 726 C CA . GLY A 1 95 ? 10.567 -21.889 -0.484 1.00 14.69 95 GLY A CA 1
ATOM 727 C C . GLY A 1 95 ? 11.558 -21.357 -1.518 1.00 14.51 95 GLY A C 1
ATOM 728 O O . GLY A 1 95 ? 11.284 -20.359 -2.192 1.00 13.79 95 GLY A O 1
ATOM 729 N N . GLN A 1 96 ? 12.706 -22.024 -1.629 1.00 14.00 96 GLN A N 1
ATOM 730 C CA . GLN A 1 96 ? 13.771 -21.630 -2.558 1.00 14.01 96 GLN A CA 1
ATOM 731 C C . GLN A 1 96 ? 13.998 -22.678 -3.648 1.00 13.57 96 GLN A C 1
ATOM 732 O O . GLN A 1 96 ? 13.731 -23.870 -3.452 1.00 13.09 96 GLN A O 1
ATOM 738 N N . PHE A 1 97 ? 14.498 -22.223 -4.799 1.00 12.94 97 PHE A N 1
ATOM 739 C CA . PHE A 1 97 ? 14.748 -23.106 -5.932 1.00 12.10 97 PHE A CA 1
ATOM 740 C C . PHE A 1 97 ? 16.122 -22.820 -6.533 1.00 11.74 97 PHE A C 1
ATOM 741 O O . PHE A 1 97 ? 16.429 -21.664 -6.834 1.00 10.76 97 PHE A O 1
ATOM 749 N N . VAL A 1 98 ? 16.936 -23.868 -6.690 1.00 11.15 98 VAL A N 1
ATOM 750 C CA . VAL A 1 98 ? 18.258 -23.755 -7.318 1.00 11.15 98 VAL A CA 1
ATOM 751 C C . VAL A 1 98 ? 18.231 -24.369 -8.715 1.00 10.80 98 VAL A C 1
ATOM 752 O O . VAL A 1 98 ? 17.951 -25.566 -8.874 1.00 10.67 98 VAL A O 1
ATOM 756 N N . PRO A 1 99 ? 18.532 -23.555 -9.743 1.00 11.41 99 PRO A N 1
ATOM 757 C CA . PRO A 1 99 ? 18.687 -24.143 -11.063 1.00 11.04 99 PRO A CA 1
ATOM 758 C C . PRO A 1 99 ? 20.035 -24.867 -11.151 1.00 11.19 99 PRO A C 1
ATOM 759 O O . PRO A 1 99 ? 21.094 -24.235 -11.051 1.00 11.94 99 PRO A O 1
ATOM 763 N N . VAL A 1 100 ? 19.990 -26.195 -11.283 1.00 10.77 100 VAL A N 1
ATOM 764 C CA . VAL A 1 100 ? 21.200 -27.002 -11.361 1.00 10.39 100 VAL A CA 1
ATOM 765 C C . VAL A 1 100 ? 20.967 -28.212 -12.276 1.00 10.36 100 VAL A C 1
ATOM 766 O O . VAL A 1 100 ? 19.938 -28.889 -12.181 1.00 10.73 100 VAL A O 1
ATOM 770 N N . PHE A 1 101 ? 21.912 -28.459 -13.180 1.00 10.54 101 PHE A N 1
ATOM 771 C CA . PHE A 1 101 ? 21.898 -29.641 -14.031 1.00 10.18 101 PHE A CA 1
ATOM 772 C C . PHE A 1 101 ? 22.057 -30.882 -13.156 1.00 10.31 101 PHE A C 1
ATOM 773 O O . PHE A 1 101 ? 22.934 -30.920 -12.289 1.00 10.42 101 PHE A O 1
ATOM 781 N N . PHE A 1 102 ? 21.242 -31.897 -13.396 1.00 10.65 102 PHE A N 1
ATOM 782 C CA . PHE A 1 102 ? 21.336 -33.158 -12.634 1.00 11.53 102 PHE A CA 1
ATOM 783 C C . PHE A 1 102 ? 22.774 -33.716 -12.541 1.00 11.91 102 PHE A C 1
ATOM 784 O O . PHE A 1 102 ? 23.247 -34.040 -11.446 1.00 11.92 102 PHE A O 1
ATOM 792 N N . HIS A 1 103 ? 23.482 -33.805 -13.668 1.00 12.01 103 HIS A N 1
ATOM 793 C CA . HIS A 1 103 ? 24.828 -34.394 -13.666 1.00 11.84 103 HIS A CA 1
ATOM 794 C C . HIS A 1 103 ? 25.824 -33.632 -12.784 1.00 11.89 103 HIS A C 1
ATOM 795 O O . HIS A 1 103 ? 26.806 -34.205 -12.331 1.00 11.30 103 HIS A O 1
ATOM 802 N N . GLU A 1 104 ? 25.574 -32.340 -12.565 1.00 11.58 104 GLU A N 1
ATOM 803 C CA . GLU A 1 104 ? 26.490 -31.486 -11.811 1.00 12.36 104 GLU A CA 1
ATOM 804 C C . GLU A 1 104 ? 26.276 -31.547 -10.293 1.00 11.47 104 GLU A C 1
ATOM 805 O O . GLU A 1 104 ? 27.079 -31.016 -9.536 1.00 10.77 104 GLU A O 1
ATOM 811 N N . VAL A 1 105 ? 25.184 -32.164 -9.853 1.00 11.60 105 VAL A N 1
ATOM 812 C CA . VAL A 1 105 ? 24.876 -32.196 -8.414 1.00 11.06 105 VAL A CA 1
ATOM 813 C C . VAL A 1 105 ? 26.024 -32.818 -7.582 1.00 11.48 105 VAL A C 1
ATOM 814 O O . VAL A 1 105 ? 26.453 -32.208 -6.610 1.00 11.43 105 VAL A O 1
ATOM 818 N N . PRO A 1 106 ? 26.524 -34.020 -7.957 1.00 12.21 106 PRO A N 1
ATOM 819 C CA . PRO A 1 106 ? 27.664 -34.566 -7.190 1.00 12.42 106 PRO A CA 1
ATOM 820 C C . PRO A 1 106 ? 28.871 -33.631 -7.131 1.00 12.72 106 PRO A C 1
ATOM 821 O O . PRO A 1 106 ? 29.499 -33.519 -6.084 1.00 12.53 106 PRO A O 1
ATOM 825 N N . SER A 1 107 ? 29.185 -32.948 -8.235 1.00 12.97 107 SER A N 1
ATOM 826 C CA . SER A 1 107 ? 30.282 -31.975 -8.238 1.00 13.19 107 SER A CA 1
ATOM 827 C C . SER A 1 107 ? 30.056 -30.829 -7.234 1.00 12.87 107 SER A C 1
ATOM 828 O O . SER A 1 107 ? 30.972 -30.442 -6.509 1.00 12.96 107 SER A O 1
ATOM 831 N N . LEU A 1 108 ? 28.842 -30.282 -7.191 1.00 12.32 108 LEU A N 1
ATOM 832 C CA . LEU A 1 108 ? 28.550 -29.184 -6.245 1.00 12.66 108 LEU A CA 1
ATOM 833 C C . LEU A 1 108 ? 28.639 -29.660 -4.786 1.00 12.79 108 LEU A C 1
ATOM 834 O O . LEU A 1 108 ? 29.054 -28.908 -3.898 1.00 12.89 108 LEU A O 1
ATOM 839 N N . ILE A 1 109 ? 28.252 -30.909 -4.540 1.00 12.41 109 ILE A N 1
ATOM 840 C CA . ILE A 1 109 ? 28.431 -31.492 -3.200 1.00 12.81 109 ILE A CA 1
ATOM 841 C C . ILE A 1 109 ? 29.928 -31.611 -2.886 1.00 12.82 109 ILE A C 1
ATOM 842 O O . ILE A 1 109 ? 30.372 -31.176 -1.823 1.00 13.40 109 ILE A O 1
ATOM 847 N N . ARG A 1 110 ? 30.697 -32.174 -3.820 1.00 13.43 110 ARG A N 1
ATOM 848 C CA . ARG A 1 110 ? 32.155 -32.326 -3.637 1.00 14.28 110 ARG A CA 1
ATOM 849 C C . ARG A 1 110 ? 32.835 -30.977 -3.421 1.00 15.05 110 ARG A C 1
ATOM 850 O O . ARG A 1 110 ? 33.771 -30.886 -2.631 1.00 16.07 110 ARG A O 1
ATOM 858 N N . LYS A 1 111 ? 32.366 -29.937 -4.122 1.00 14.95 111 LYS A N 1
ATOM 859 C CA . LYS A 1 111 ? 32.926 -28.578 -3.996 1.00 15.88 111 LYS A CA 1
ATOM 860 C C . LYS A 1 111 ? 32.510 -27.854 -2.713 1.00 16.20 111 LYS A C 1
ATOM 861 O O . LYS A 1 111 ? 32.992 -26.749 -2.443 1.00 16.72 111 LYS A O 1
ATOM 867 N N . ASP A 1 112 ? 31.612 -28.467 -1.940 1.00 16.69 112 ASP A N 1
ATOM 868 C CA . ASP A 1 112 ? 31.024 -27.868 -0.723 1.00 16.60 112 ASP A CA 1
ATOM 869 C C . ASP A 1 112 ? 30.131 -26.652 -1.000 1.00 16.27 112 ASP A C 1
ATOM 870 O O . ASP A 1 112 ? 29.840 -25.860 -0.096 1.00 16.07 112 ASP A O 1
ATOM 875 N N . ILE A 1 113 ? 29.686 -26.520 -2.251 1.00 15.36 113 ILE A N 1
ATOM 876 C CA . ILE A 1 113 ? 28.652 -25.556 -2.597 1.00 15.62 113 ILE A CA 1
ATOM 877 C C . ILE A 1 113 ? 27.313 -26.082 -2.104 1.00 15.26 113 ILE A C 1
ATOM 878 O O . ILE A 1 113 ? 26.558 -25.338 -1.486 1.00 15.76 113 ILE A O 1
ATOM 883 N N . PHE A 1 114 ? 27.029 -27.356 -2.383 1.00 14.75 114 PHE A N 1
ATOM 884 C CA . PHE A 1 114 ? 25.922 -28.071 -1.753 1.00 14.57 114 PHE A CA 1
ATOM 885 C C . PHE A 1 114 ? 26.505 -28.791 -0.533 1.00 15.05 114 PHE A C 1
ATOM 886 O O . PHE A 1 114 ? 26.708 -30.020 -0.544 1.00 14.73 114 PHE A O 1
ATOM 894 N N . HIS A 1 115 ? 26.809 -28.007 0.500 1.00 14.89 115 HIS A N 1
ATOM 895 C CA . HIS A 1 115 ? 27.320 -28.568 1.745 1.00 15.68 115 HIS A CA 1
ATOM 896 C C . HIS A 1 115 ? 26.188 -29.367 2.385 1.00 15.18 115 HIS A C 1
ATOM 897 O O . HIS A 1 115 ? 25.030 -28.934 2.358 1.00 15.18 115 HIS A O 1
ATOM 904 N N . VAL A 1 116 ? 26.525 -30.525 2.954 1.00 15.19 116 VAL A N 1
ATOM 905 C CA . VAL A 1 116 ? 25.528 -31.395 3.577 1.00 15.24 116 VAL A CA 1
ATOM 906 C C . VAL A 1 116 ? 25.937 -31.685 5.019 1.00 15.13 116 VAL A C 1
ATOM 907 O O . VAL A 1 116 ? 26.921 -32.392 5.258 1.00 15.33 116 VAL A O 1
ATOM 911 N N . ASP A 1 117 ? 25.190 -31.136 5.972 1.00 15.46 117 ASP A N 1
ATOM 912 C CA . ASP A 1 117 ? 25.440 -31.426 7.387 1.00 15.27 117 ASP A CA 1
ATOM 913 C C . ASP A 1 117 ? 24.846 -32.765 7.786 1.00 14.83 117 ASP A C 1
ATOM 914 O O . ASP A 1 117 ? 25.464 -33.531 8.538 1.00 14.90 117 ASP A O 1
ATOM 919 N N . VAL A 1 118 ? 23.631 -33.031 7.316 1.00 13.68 118 VAL A N 1
ATOM 920 C CA . VAL A 1 118 ? 22.951 -34.290 7.614 1.00 13.45 118 VAL A CA 1
ATOM 921 C C . VAL A 1 118 ? 22.308 -34.809 6.338 1.00 13.38 118 VAL A C 1
ATOM 922 O O . VAL A 1 118 ? 21.554 -34.085 5.687 1.00 12.82 118 VAL A O 1
ATOM 926 N N . PHE A 1 119 ? 22.621 -36.052 5.978 1.00 12.81 119 PHE A N 1
ATOM 927 C CA . PHE A 1 119 ? 21.999 -36.716 4.825 1.00 13.00 119 PHE A CA 1
ATOM 928 C C . PHE A 1 119 ? 21.074 -37.808 5.341 1.00 13.34 119 PHE A C 1
ATOM 929 O O . PHE A 1 119 ? 21.474 -38.622 6.188 1.00 13.74 119 PHE A O 1
ATOM 937 N N . MET A 1 120 ? 19.839 -37.819 4.853 1.00 13.20 120 MET A N 1
ATOM 938 C CA . MET A 1 120 ? 18.866 -38.829 5.290 1.00 13.34 120 MET A CA 1
ATOM 939 C C . MET A 1 120 ? 18.476 -39.718 4.117 1.00 12.83 120 MET A C 1
ATOM 940 O O . MET A 1 120 ? 17.997 -39.234 3.097 1.00 12.38 120 MET A O 1
ATOM 945 N N . VAL A 1 121 ? 18.719 -41.021 4.269 1.00 12.44 121 VAL A N 1
ATOM 946 C CA . VAL A 1 121 ? 18.598 -41.977 3.175 1.00 12.57 121 VAL A CA 1
ATOM 947 C C . VAL A 1 121 ? 17.890 -43.253 3.641 1.00 13.30 121 VAL A C 1
ATOM 948 O O . VAL A 1 121 ? 18.047 -43.676 4.796 1.00 14.03 121 VAL A O 1
ATOM 952 N N . MET A 1 122 ? 17.111 -43.847 2.743 1.00 12.47 122 MET A N 1
ATOM 953 C CA . MET A 1 122 ? 16.478 -45.137 2.999 1.00 13.12 122 MET A CA 1
ATOM 954 C C . MET A 1 122 ? 17.297 -46.224 2.305 1.00 12.73 122 MET A C 1
ATOM 955 O O . MET A 1 122 ? 17.656 -46.101 1.122 1.00 12.92 122 MET A O 1
ATOM 960 N N . VAL A 1 123 ? 17.603 -47.286 3.045 1.00 12.78 123 VAL A N 1
ATOM 961 C CA . VAL A 1 123 ? 18.433 -48.371 2.532 1.00 12.74 123 VAL A CA 1
ATOM 962 C C . VAL A 1 123 ? 17.887 -49.732 2.959 1.00 12.91 123 VAL A C 1
ATOM 963 O O . VAL A 1 123 ? 17.125 -49.822 3.924 1.00 12.86 123 VAL A O 1
ATOM 967 N N . SER A 1 124 ? 18.292 -50.776 2.243 1.00 12.78 124 SER A N 1
ATOM 968 C CA . SER A 1 124 ? 18.002 -52.153 2.644 1.00 13.37 124 SER A CA 1
ATOM 969 C C . SER A 1 124 ? 18.837 -52.506 3.889 1.00 13.70 124 SER A C 1
ATOM 970 O O . SER A 1 124 ? 19.877 -51.893 4.122 1.00 13.07 124 SER A O 1
ATOM 973 N N . PRO A 1 125 ? 18.383 -53.488 4.706 1.00 13.92 125 PRO A N 1
ATOM 974 C CA . PRO A 1 125 ? 19.268 -53.948 5.784 1.00 14.31 125 PRO A CA 1
ATOM 975 C C . PRO A 1 125 ? 20.559 -54.562 5.234 1.00 14.24 125 PRO A C 1
ATOM 976 O O . PRO A 1 125 ? 20.572 -55.008 4.084 1.00 15.07 125 PRO A O 1
ATOM 980 N N . PRO A 1 126 ? 21.643 -54.570 6.037 1.00 14.85 126 PRO A N 1
ATOM 981 C CA . PRO A 1 126 ? 22.931 -55.033 5.505 1.00 15.05 126 PRO A CA 1
ATOM 982 C C . PRO A 1 126 ? 22.966 -56.471 4.981 1.00 15.75 126 PRO A C 1
ATOM 983 O O . PRO A 1 126 ? 22.281 -57.362 5.523 1.00 15.90 126 PRO A O 1
ATOM 987 N N . ASP A 1 127 ? 23.775 -56.699 3.945 1.00 15.68 127 ASP A N 1
ATOM 988 C CA . ASP A 1 127 ? 24.105 -58.063 3.543 1.00 16.48 127 ASP A CA 1
ATOM 989 C C . ASP A 1 127 ? 25.081 -58.705 4.554 1.00 16.88 127 ASP A C 1
ATOM 990 O O . ASP A 1 127 ? 25.385 -58.103 5.590 1.00 16.67 127 ASP A O 1
ATOM 995 N N . HIS A 1 128 ? 25.557 -59.915 4.248 1.00 18.06 128 HIS A N 1
ATOM 996 C CA . HIS A 1 128 ? 26.430 -60.684 5.154 1.00 19.13 128 HIS A CA 1
ATOM 997 C C . HIS A 1 128 ? 27.711 -59.952 5.545 1.00 19.39 128 HIS A C 1
ATOM 998 O O . HIS A 1 128 ? 28.239 -60.151 6.646 1.00 19.91 128 HIS A O 1
ATOM 1005 N N . ASN A 1 129 ? 28.193 -59.110 4.627 1.00 19.20 129 ASN A N 1
ATOM 1006 C CA . ASN A 1 129 ? 29.419 -58.340 4.794 1.00 18.65 129 ASN A CA 1
ATOM 1007 C C . ASN A 1 129 ? 29.232 -56.919 5.320 1.00 18.08 129 ASN A C 1
ATOM 1008 O O . ASN A 1 129 ? 30.203 -56.173 5.430 1.00 17.75 129 ASN A O 1
ATOM 1013 N N . GLY A 1 130 ? 27.990 -56.552 5.632 1.00 17.28 130 GLY A N 1
ATOM 1014 C CA . GLY A 1 130 ? 27.697 -55.252 6.235 1.00 16.62 130 GLY A CA 1
ATOM 1015 C C . GLY A 1 130 ? 27.365 -54.149 5.244 1.00 16.49 130 GLY A C 1
ATOM 1016 O O . GLY A 1 130 ? 27.368 -52.979 5.610 1.00 16.09 130 GLY A O 1
ATOM 1017 N N . PHE A 1 131 ? 27.072 -54.525 4.001 1.00 16.02 131 PHE A N 1
ATOM 1018 C CA . PHE A 1 131 ? 26.710 -53.558 2.966 1.00 16.11 131 PHE A CA 1
ATOM 1019 C C . PHE A 1 131 ? 25.197 -53.440 2.785 1.00 15.40 131 PHE A C 1
ATOM 1020 O O . PHE A 1 131 ? 24.515 -54.416 2.463 1.00 15.03 131 PHE A O 1
ATOM 1028 N N . CYS A 1 132 ? 24.699 -52.230 3.023 1.00 15.48 132 CYS A N 1
ATOM 1029 C CA . CYS A 1 132 ? 23.311 -51.867 2.773 1.00 14.92 132 CYS A CA 1
ATOM 1030 C C . CYS A 1 132 ? 23.209 -51.384 1.337 1.00 14.63 132 CYS A C 1
ATOM 1031 O O . CYS A 1 132 ? 24.191 -50.897 0.775 1.00 15.08 132 CYS A O 1
ATOM 1034 N N . CYS A 1 133 ? 22.024 -51.509 0.749 1.00 13.73 133 CYS A N 1
ATOM 1035 C CA . CYS A 1 133 ? 21.800 -51.080 -0.629 1.00 13.54 133 CYS A CA 1
ATOM 1036 C C . CYS A 1 133 ? 20.729 -49.992 -0.717 1.00 13.34 133 CYS A C 1
ATOM 1037 O O . CYS A 1 133 ? 19.649 -50.125 -0.127 1.00 13.43 133 CYS A O 1
ATOM 1040 N N . VAL A 1 134 ? 21.011 -48.927 -1.475 1.00 13.10 134 VAL A N 1
ATOM 1041 C CA . VAL A 1 134 ? 20.016 -47.869 -1.668 1.00 13.13 134 VAL A CA 1
ATOM 1042 C C . VAL A 1 134 ? 18.905 -48.414 -2.564 1.00 12.85 134 VAL A C 1
ATOM 1043 O O . VAL A 1 134 ? 17.740 -48.011 -2.446 1.00 12.41 134 VAL A O 1
ATOM 1047 N N . GLY A 1 135 ? 19.274 -49.330 -3.457 1.00 12.39 135 GLY A N 1
ATOM 1048 C CA . GLY A 1 135 ? 18.312 -50.066 -4.268 1.00 13.00 135 GLY A CA 1
ATOM 1049 C C . GLY A 1 135 ? 17.711 -49.314 -5.439 1.00 13.50 135 GLY A C 1
ATOM 1050 O O . GLY A 1 135 ? 17.690 -49.829 -6.564 1.00 14.08 135 GLY A O 1
ATOM 1051 N N . VAL A 1 136 ? 17.225 -48.102 -5.190 1.00 13.33 136 VAL A N 1
ATOM 1052 C CA . VAL A 1 136 ? 16.421 -47.390 -6.196 1.00 13.58 136 VAL A CA 1
ATOM 1053 C C . VAL A 1 136 ? 17.013 -46.067 -6.655 1.00 13.79 136 VAL A C 1
ATOM 1054 O O . VAL A 1 136 ? 16.462 -45.425 -7.559 1.00 13.54 136 VAL A O 1
ATOM 1058 N N . SER A 1 137 ? 18.115 -45.668 -6.018 1.00 14.12 137 SER A N 1
ATOM 1059 C CA . SER A 1 137 ? 18.815 -44.420 -6.321 1.00 14.38 137 SER A CA 1
ATOM 1060 C C . SER A 1 137 ? 20.311 -44.637 -6.236 1.00 14.70 137 SER A C 1
ATOM 1061 O O . SER A 1 137 ? 20.785 -45.344 -5.341 1.00 15.45 137 SER A O 1
ATOM 1064 N N . SER A 1 138 ? 21.043 -44.078 -7.199 1.00 13.60 138 SER A N 1
ATOM 1065 C CA . SER A 1 138 ? 22.496 -43.935 -7.120 1.00 13.10 138 SER A CA 1
ATOM 1066 C C . SER A 1 138 ? 22.775 -42.433 -7.260 1.00 13.18 138 SER A C 1
ATOM 1067 O O . SER A 1 138 ? 23.376 -41.821 -6.368 1.00 12.94 138 SER A O 1
ATOM 1070 N N . ASP A 1 139 ? 22.323 -41.872 -8.389 1.00 12.95 139 ASP A N 1
ATOM 1071 C CA . ASP A 1 139 ? 22.260 -40.413 -8.662 1.00 12.69 139 ASP A CA 1
ATOM 1072 C C . ASP A 1 139 ? 23.263 -39.546 -7.895 1.00 12.34 139 ASP A C 1
ATOM 1073 O O . ASP A 1 139 ? 24.471 -39.673 -8.131 1.00 12.21 139 ASP A O 1
ATOM 1078 N N . TYR A 1 140 ? 22.777 -38.663 -7.012 1.00 11.89 140 TYR A N 1
ATOM 1079 C CA . TYR A 1 140 ? 23.663 -37.872 -6.133 1.00 12.32 140 TYR A CA 1
ATOM 1080 C C . TYR A 1 140 ? 23.804 -38.507 -4.746 1.00 12.55 140 TYR A C 1
ATOM 1081 O O . TYR A 1 140 ? 24.608 -38.055 -3.920 1.00 12.78 140 TYR A O 1
ATOM 1090 N N . THR A 1 141 ? 22.989 -39.529 -4.503 1.00 13.01 141 THR A N 1
ATOM 1091 C CA . THR A 1 141 ? 22.878 -40.206 -3.203 1.00 12.87 141 THR A CA 1
ATOM 1092 C C . THR A 1 141 ? 24.235 -40.757 -2.711 1.00 13.01 141 THR A C 1
ATOM 1093 O O . THR A 1 141 ? 24.608 -40.572 -1.547 1.00 13.09 141 THR A O 1
ATOM 1097 N N . MET A 1 142 ? 24.976 -41.406 -3.605 1.00 13.14 142 MET A N 1
ATOM 1098 C CA . MET A 1 142 ? 26.287 -41.985 -3.257 1.00 13.92 142 MET A CA 1
ATOM 1099 C C . MET A 1 142 ? 27.322 -40.930 -2.860 1.00 13.29 142 MET A C 1
ATOM 1100 O O . MET A 1 142 ? 28.041 -41.098 -1.864 1.00 13.42 142 MET A O 1
ATOM 1105 N N . GLN A 1 143 ? 27.383 -39.831 -3.608 1.00 13.21 143 GLN A N 1
ATOM 1106 C CA . GLN A 1 143 ? 28.268 -38.727 -3.225 1.00 12.71 143 GLN A CA 1
ATOM 1107 C C . GLN A 1 143 ? 27.855 -38.127 -1.884 1.00 12.56 143 GLN A C 1
ATOM 1108 O O . GLN A 1 143 ? 28.707 -37.838 -1.050 1.00 12.61 143 GLN A O 1
ATOM 1114 N N . ALA A 1 144 ? 26.551 -37.938 -1.692 1.00 12.59 144 ALA A N 1
ATOM 1115 C CA . ALA A 1 144 ? 26.033 -37.343 -0.463 1.00 13.04 144 ALA A CA 1
ATOM 1116 C C . ALA A 1 144 ? 26.410 -38.172 0.766 1.00 13.61 144 ALA A C 1
ATOM 1117 O O . ALA A 1 144 ? 26.747 -37.608 1.807 1.00 13.59 144 ALA A O 1
ATOM 1119 N N . ILE A 1 145 ? 26.390 -39.500 0.630 1.00 14.16 145 ILE A N 1
ATOM 1120 C CA . ILE A 1 145 ? 26.841 -40.404 1.708 1.00 15.44 145 ILE A CA 1
ATOM 1121 C C . ILE A 1 145 ? 28.302 -40.138 2.064 1.00 15.49 145 ILE A C 1
ATOM 1122 O O . ILE A 1 145 ? 28.640 -39.981 3.241 1.00 15.68 145 ILE A O 1
ATOM 1127 N N . LYS A 1 146 ? 29.151 -40.031 1.043 1.00 15.90 146 LYS A N 1
ATOM 1128 C CA . LYS A 1 146 ? 30.572 -39.762 1.259 1.00 16.79 146 LYS A CA 1
ATOM 1129 C C . LYS A 1 146 ? 30.789 -38.396 1.914 1.00 16.51 146 LYS A C 1
ATOM 1130 O O . LYS A 1 146 ? 31.586 -38.279 2.849 1.00 16.87 146 LYS A O 1
ATOM 1136 N N . SER A 1 147 ? 30.077 -37.373 1.435 1.00 16.15 147 SER A N 1
ATOM 1137 C CA . SER A 1 147 ? 30.369 -35.984 1.821 1.00 15.90 147 SER A CA 1
ATOM 1138 C C . SER A 1 147 ? 29.640 -35.460 3.062 1.00 16.16 147 SER A C 1
ATOM 1139 O O . SER A 1 147 ? 30.098 -34.502 3.681 1.00 16.07 147 SER A O 1
ATOM 1142 N N . ALA A 1 148 ? 28.505 -36.056 3.413 1.00 16.16 148 ALA A N 1
ATOM 1143 C CA . ALA A 1 148 ? 27.711 -35.558 4.545 1.00 16.26 148 ALA A CA 1
ATOM 1144 C C . ALA A 1 148 ? 28.484 -35.681 5.857 1.00 16.54 148 ALA A C 1
ATOM 1145 O O . ALA A 1 148 ? 29.190 -36.676 6.071 1.00 16.25 148 ALA A O 1
ATOM 1147 N N . LYS A 1 149 ? 28.361 -34.670 6.713 1.00 16.71 149 LYS A N 1
ATOM 1148 C CA . LYS A 1 149 ? 28.933 -34.728 8.064 1.00 17.96 149 LYS A CA 1
ATOM 1149 C C . LYS A 1 149 ? 28.320 -35.882 8.867 1.00 17.93 149 LYS A C 1
ATOM 1150 O O . LYS A 1 149 ? 29.037 -36.624 9.556 1.00 19.04 149 LYS A O 1
ATOM 1156 N N . ILE A 1 150 ? 27.000 -36.034 8.762 1.00 17.55 150 ILE A N 1
ATOM 1157 C CA . ILE A 1 150 ? 26.272 -37.124 9.414 1.00 16.79 150 ILE A CA 1
ATOM 1158 C C . ILE A 1 150 ? 25.325 -37.780 8.416 1.00 16.49 150 ILE A C 1
ATOM 1159 O O . ILE A 1 150 ? 24.652 -37.083 7.654 1.00 15.19 150 ILE A O 1
ATOM 1164 N N . VAL A 1 151 ? 25.274 -39.114 8.427 1.00 15.18 151 VAL A N 1
ATOM 1165 C CA . VAL A 1 151 ? 24.314 -39.872 7.627 1.00 14.76 151 VAL A CA 1
ATOM 1166 C C . VAL A 1 151 ? 23.321 -40.620 8.535 1.00 14.73 151 VAL A C 1
ATOM 1167 O O . VAL A 1 151 ? 23.731 -41.381 9.408 1.00 14.78 151 VAL A O 1
ATOM 1171 N N . LEU A 1 152 ? 22.029 -40.362 8.340 1.00 14.42 152 LEU A N 1
ATOM 1172 C CA . LEU A 1 152 ? 20.958 -41.063 9.057 1.00 14.49 152 LEU A CA 1
ATOM 1173 C C . LEU A 1 152 ? 20.261 -42.004 8.072 1.00 15.07 152 LEU A C 1
ATOM 1174 O O . LEU A 1 152 ? 19.819 -41.572 6.999 1.00 15.59 152 LEU A O 1
ATOM 1179 N N . ALA A 1 153 ? 20.195 -43.289 8.417 1.00 14.95 153 ALA A N 1
ATOM 1180 C CA . ALA A 1 153 ? 19.651 -44.288 7.496 1.00 14.38 153 ALA A CA 1
ATOM 1181 C C . ALA A 1 153 ? 18.362 -44.877 8.024 1.00 14.57 153 ALA A C 1
ATOM 1182 O O . ALA A 1 153 ? 18.303 -45.341 9.174 1.00 14.41 153 ALA A O 1
ATOM 1184 N N . GLU A 1 154 ? 17.334 -44.865 7.181 1.00 14.42 154 GLU A N 1
ATOM 1185 C CA . GLU A 1 154 ? 16.146 -45.648 7.446 1.00 14.45 154 GLU A CA 1
ATOM 1186 C C . GLU A 1 154 ? 16.333 -47.014 6.799 1.00 14.07 154 GLU A C 1
ATOM 1187 O O . GLU A 1 154 ? 16.429 -47.131 5.579 1.00 13.25 154 GLU A O 1
ATOM 1193 N N . VAL A 1 155 ? 16.386 -48.039 7.642 1.00 14.07 155 VAL A N 1
ATOM 1194 C CA . VAL A 1 155 ? 16.642 -49.403 7.202 1.00 14.64 155 VAL A CA 1
ATOM 1195 C C . VAL A 1 155 ? 15.311 -50.134 6.975 1.00 14.70 155 VAL A C 1
ATOM 1196 O O . VAL A 1 155 ? 14.687 -50.644 7.915 1.00 15.66 155 VAL A O 1
ATOM 1200 N N . ASN A 1 156 ? 14.896 -50.172 5.715 1.00 14.87 156 ASN A N 1
ATOM 1201 C CA . ASN A 1 156 ? 13.599 -50.683 5.295 1.00 15.07 156 ASN A CA 1
ATOM 1202 C C . ASN A 1 156 ? 13.789 -51.978 4.524 1.00 15.30 156 ASN A C 1
ATOM 1203 O O . ASN A 1 156 ? 14.405 -51.984 3.437 1.00 14.31 156 ASN A O 1
ATOM 1208 N N . ASP A 1 157 ? 13.259 -53.080 5.067 1.00 15.10 157 ASP A N 1
ATOM 1209 C CA . ASP A 1 157 ? 13.478 -54.391 4.431 1.00 15.76 157 ASP A CA 1
ATOM 1210 C C . ASP A 1 157 ? 12.614 -54.646 3.190 1.00 15.95 157 ASP A C 1
ATOM 1211 O O . ASP A 1 157 ? 12.580 -55.759 2.662 1.00 16.11 157 ASP A O 1
ATOM 1216 N N . GLN A 1 158 ? 11.915 -53.619 2.721 1.00 15.84 158 GLN A N 1
ATOM 1217 C CA . GLN A 1 158 ? 11.232 -53.727 1.436 1.00 16.32 158 GLN A CA 1
ATOM 1218 C C . GLN A 1 158 ? 12.020 -53.099 0.262 1.00 15.66 158 GLN A C 1
ATOM 1219 O O . GLN A 1 158 ? 11.620 -53.197 -0.907 1.00 16.30 158 GLN A O 1
ATOM 1225 N N . VAL A 1 159 ? 13.154 -52.483 0.588 1.00 15.43 159 VAL A N 1
ATOM 1226 C CA . VAL A 1 159 ? 14.087 -51.936 -0.414 1.00 14.28 159 VAL A CA 1
ATOM 1227 C C . VAL A 1 159 ? 14.817 -53.062 -1.172 1.00 14.52 159 VAL A C 1
ATOM 1228 O O . VAL A 1 159 ? 15.404 -53.943 -0.537 1.00 14.61 159 VAL A O 1
ATOM 1232 N N . PRO A 1 160 ? 14.802 -53.032 -2.526 1.00 14.67 160 PRO A N 1
ATOM 1233 C CA . PRO A 1 160 ? 15.472 -54.095 -3.290 1.00 14.54 160 PRO A CA 1
ATOM 1234 C C . PRO A 1 160 ? 16.995 -53.975 -3.295 1.00 14.59 160 PRO A C 1
ATOM 1235 O O . PRO A 1 160 ? 17.545 -52.899 -3.038 1.00 15.33 160 PRO A O 1
ATOM 1239 N N . VAL A 1 161 ? 17.667 -55.091 -3.569 1.00 14.43 161 VAL A N 1
ATOM 1240 C CA . VAL A 1 161 ? 19.111 -55.094 -3.814 1.00 14.09 161 VAL A CA 1
ATOM 1241 C C . VAL A 1 161 ? 19.282 -55.029 -5.320 1.00 14.01 161 VAL A C 1
ATOM 1242 O O . VAL A 1 161 ? 18.857 -55.936 -6.027 1.00 13.54 161 VAL A O 1
ATOM 1246 N N . VAL A 1 162 ? 19.870 -53.929 -5.798 1.00 13.83 162 VAL A N 1
ATOM 1247 C CA . VAL A 1 162 ? 20.036 -53.684 -7.236 1.00 13.37 162 VAL A CA 1
ATOM 1248 C C . VAL A 1 162 ? 21.514 -53.379 -7.499 1.00 13.47 162 VAL A C 1
ATOM 1249 O O . VAL A 1 162 ? 22.127 -52.590 -6.777 1.00 12.94 162 VAL A O 1
ATOM 1253 N N . TYR A 1 163 ? 22.077 -54.005 -8.531 1.00 13.70 163 TYR A N 1
ATOM 1254 C CA . TYR A 1 163 ? 23.513 -53.921 -8.790 1.00 14.09 163 TYR A CA 1
ATOM 1255 C C . TYR A 1 163 ? 23.990 -52.517 -9.172 1.00 14.65 163 TYR A C 1
ATOM 1256 O O . TYR A 1 163 ? 23.206 -51.684 -9.655 1.00 14.53 163 TYR A O 1
ATOM 1265 N N . GLY A 1 164 ? 25.290 -52.296 -8.993 1.00 14.42 164 GLY A N 1
ATOM 1266 C CA . GLY A 1 164 ? 25.937 -51.053 -9.379 1.00 15.26 164 GLY A CA 1
ATOM 1267 C C . GLY A 1 164 ? 26.454 -50.302 -8.180 1.00 15.78 164 GLY A C 1
ATOM 1268 O O . GLY A 1 164 ? 26.783 -50.906 -7.152 1.00 15.96 164 GLY A O 1
ATOM 1269 N N . ASP A 1 165 ? 26.536 -48.979 -8.313 1.00 15.75 165 ASP A N 1
ATOM 1270 C CA . ASP A 1 165 ? 27.064 -48.127 -7.265 1.00 16.39 165 ASP A CA 1
ATOM 1271 C C . ASP A 1 165 ? 25.901 -47.711 -6.361 1.00 16.14 165 ASP A C 1
ATOM 1272 O O . ASP A 1 165 ? 25.372 -46.588 -6.446 1.00 15.55 165 ASP A O 1
ATOM 1277 N N . THR A 1 166 ? 25.504 -48.641 -5.499 1.00 15.31 166 THR A N 1
ATOM 1278 C CA . THR A 1 166 ? 24.313 -48.488 -4.659 1.00 15.36 166 THR A CA 1
ATOM 1279 C C . THR A 1 166 ? 24.562 -48.965 -3.236 1.00 15.76 166 THR A C 1
ATOM 1280 O O . THR A 1 166 ? 23.635 -49.011 -2.418 1.00 15.63 166 THR A O 1
ATOM 1284 N N . PHE A 1 167 ? 25.800 -49.355 -2.949 1.00 15.51 167 PHE A N 1
ATOM 1285 C CA . PHE A 1 167 ? 26.102 -49.979 -1.667 1.00 16.27 167 PHE A CA 1
ATOM 1286 C C . PHE A 1 167 ? 26.840 -49.080 -0.705 1.00 16.40 167 PHE A C 1
ATOM 1287 O O . PHE A 1 167 ? 27.765 -48.359 -1.092 1.00 17.48 167 PHE A O 1
ATOM 1295 N N . VAL A 1 168 ? 26.409 -49.131 0.548 1.00 16.32 168 VAL A N 1
ATOM 1296 C CA . VAL A 1 168 ? 26.995 -48.360 1.633 1.00 16.40 168 VAL A CA 1
ATOM 1297 C C . VAL A 1 168 ? 27.255 -49.286 2.833 1.00 16.17 168 VAL A C 1
ATOM 1298 O O . VAL A 1 168 ? 26.335 -49.958 3.325 1.00 15.82 168 VAL A O 1
ATOM 1302 N N . HIS A 1 169 ? 28.509 -49.337 3.277 1.00 16.36 169 HIS A N 1
ATOM 1303 C CA . HIS A 1 169 ? 28.872 -50.156 4.439 1.00 17.13 169 HIS A CA 1
ATOM 1304 C C . HIS A 1 169 ? 28.337 -49.526 5.723 1.00 17.24 169 HIS A C 1
ATOM 1305 O O . HIS A 1 169 ? 28.255 -48.297 5.834 1.00 17.01 169 HIS A O 1
ATOM 1312 N N . VAL A 1 170 ? 27.959 -50.359 6.693 1.00 17.12 170 VAL A N 1
ATOM 1313 C CA . VAL A 1 170 ? 27.400 -49.836 7.953 1.00 17.58 170 VAL A CA 1
ATOM 1314 C C . VAL A 1 170 ? 28.322 -48.826 8.669 1.00 17.45 170 VAL A C 1
ATOM 1315 O O . VAL A 1 170 ? 27.841 -47.929 9.362 1.00 17.81 170 VAL A O 1
ATOM 1319 N N . SER A 1 171 ? 29.637 -48.955 8.475 1.00 17.88 171 SER A N 1
ATOM 1320 C CA . SER A 1 171 ? 30.613 -48.040 9.095 1.00 18.63 171 SER A CA 1
ATOM 1321 C C . SER A 1 171 ? 30.543 -46.622 8.532 1.00 19.22 171 SER A C 1
ATOM 1322 O O . SER A 1 171 ? 31.059 -45.687 9.147 1.00 19.35 171 SER A O 1
ATOM 1325 N N . GLU A 1 172 ? 29.902 -46.465 7.372 1.00 18.93 172 GLU A N 1
ATOM 1326 C CA . GLU A 1 172 ? 29.716 -45.134 6.763 1.00 19.71 172 GLU A CA 1
ATOM 1327 C C . GLU A 1 172 ? 28.486 -44.385 7.291 1.00 19.04 172 GLU A C 1
ATOM 1328 O O . GLU A 1 172 ? 28.269 -43.212 6.951 1.00 19.14 172 GLU A O 1
ATOM 1334 N N . ILE A 1 173 ? 27.678 -45.066 8.100 1.00 18.35 173 ILE A N 1
ATOM 1335 C CA . ILE A 1 173 ? 26.401 -44.529 8.568 1.00 17.73 173 ILE A CA 1
ATOM 1336 C C . ILE A 1 173 ? 26.413 -44.275 10.077 1.00 18.08 173 ILE A C 1
ATOM 1337 O O . ILE A 1 173 ? 26.917 -45.101 10.853 1.00 17.99 173 ILE A O 1
ATOM 1342 N N . ASP A 1 174 ? 25.849 -43.139 10.482 1.00 17.78 174 ASP A N 1
ATOM 1343 C CA . ASP A 1 174 ? 25.860 -42.714 11.889 1.00 18.55 174 ASP A CA 1
ATOM 1344 C C . ASP A 1 174 ? 24.762 -43.329 12.758 1.00 18.53 174 ASP A C 1
ATOM 1345 O O . ASP A 1 174 ? 25.024 -43.708 13.906 1.00 18.88 174 ASP A O 1
ATOM 1350 N N . LYS A 1 175 ? 23.543 -43.391 12.225 1.00 18.72 175 LYS A N 1
ATOM 1351 C CA . LYS A 1 175 ? 22.386 -43.938 12.939 1.00 19.10 175 LYS A CA 1
ATOM 1352 C C . LYS A 1 175 ? 21.549 -44.776 11.994 1.00 18.85 175 LYS A C 1
ATOM 1353 O O . LYS A 1 175 ? 21.454 -44.465 10.803 1.00 17.81 175 LYS A O 1
ATOM 1359 N N . PHE A 1 176 ? 20.917 -45.815 12.542 1.00 18.29 176 PHE A N 1
ATOM 1360 C CA . PHE A 1 176 ? 20.056 -46.705 11.783 1.00 17.88 176 PHE A CA 1
ATOM 1361 C C . PHE A 1 176 ? 18.689 -46.764 12.450 1.00 18.05 176 PHE A C 1
ATOM 1362 O O . PHE A 1 176 ? 18.594 -46.963 13.675 1.00 18.24 176 PHE A O 1
ATOM 1370 N N . VAL A 1 177 ? 17.643 -46.609 11.642 1.00 17.67 177 VAL A N 1
ATOM 1371 C CA . VAL A 1 177 ? 16.259 -46.708 12.100 1.00 17.26 177 VAL A CA 1
ATOM 1372 C C . VAL A 1 177 ? 15.536 -47.786 11.290 1.00 17.53 177 VAL A C 1
ATOM 1373 O O . VAL A 1 177 ? 15.297 -47.634 10.089 1.00 16.41 177 VAL A O 1
ATOM 1377 N N . GLU A 1 178 ? 15.182 -48.885 11.963 1.00 17.80 178 GLU A N 1
ATOM 1378 C CA . GLU A 1 178 ? 14.583 -50.047 11.294 1.00 18.40 178 GLU A CA 1
ATOM 1379 C C . GLU A 1 178 ? 13.073 -49.935 11.046 1.00 17.89 178 GLU A C 1
ATOM 1380 O O . GLU A 1 178 ? 12.295 -49.626 11.962 1.00 18.31 178 GLU A O 1
ATOM 1386 N N . THR A 1 179 ? 12.671 -50.196 9.804 1.00 17.35 179 THR A N 1
ATOM 1387 C CA . THR A 1 179 ? 11.265 -50.104 9.386 1.00 17.10 179 THR A CA 1
ATOM 1388 C C . THR A 1 179 ? 10.927 -51.181 8.371 1.00 16.69 179 THR A C 1
ATOM 1389 O O . THR A 1 179 ? 11.815 -51.868 7.870 1.00 17.13 179 THR A O 1
ATOM 1393 N N . SER A 1 180 ? 9.643 -51.318 8.048 1.00 16.56 180 SER A N 1
ATOM 1394 C CA . SER A 1 180 ? 9.200 -52.203 6.973 1.00 17.00 180 SER A CA 1
ATOM 1395 C C . SER A 1 180 ? 7.942 -51.639 6.364 1.00 17.58 180 SER A C 1
ATOM 1396 O O . SER A 1 180 ? 6.874 -51.686 6.982 1.00 17.82 180 SER A O 1
ATOM 1399 N N . HIS A 1 181 ? 8.058 -51.101 5.151 1.00 17.98 181 HIS A N 1
ATOM 1400 C CA . HIS A 1 181 ? 6.901 -50.557 4.439 1.00 18.23 181 HIS A CA 1
ATOM 1401 C C . HIS A 1 181 ? 7.184 -50.567 2.939 1.00 18.31 181 HIS A C 1
ATOM 1402 O O . HIS A 1 181 ? 8.349 -50.501 2.538 1.00 17.89 181 HIS A O 1
ATOM 1409 N N . PRO A 1 182 ? 6.127 -50.654 2.105 1.00 18.60 182 PRO A N 1
ATOM 1410 C CA . PRO A 1 182 ? 6.390 -50.660 0.666 1.00 18.61 182 PRO A CA 1
ATOM 1411 C C . PRO A 1 182 ? 6.920 -49.312 0.161 1.00 18.76 182 PRO A C 1
ATOM 1412 O O . PRO A 1 182 ? 6.726 -48.277 0.812 1.00 17.50 182 PRO A O 1
ATOM 1416 N N . LEU A 1 183 ? 7.611 -49.353 -0.972 1.00 18.91 183 LEU A N 1
ATOM 1417 C CA . LEU A 1 183 ? 8.185 -48.154 -1.574 1.00 19.63 183 LEU A CA 1
ATOM 1418 C C . LEU A 1 183 ? 7.077 -47.398 -2.307 1.00 19.58 183 LEU A C 1
ATOM 1419 O O . LEU A 1 183 ? 6.115 -48.018 -2.771 1.00 19.39 183 LEU A O 1
ATOM 1424 N N . PRO A 1 184 ? 7.208 -46.065 -2.420 1.00 19.81 184 PRO A N 1
ATOM 1425 C CA . PRO A 1 184 ? 6.173 -45.329 -3.141 1.00 20.20 184 PRO A CA 1
ATOM 1426 C C . PRO A 1 184 ? 6.123 -45.719 -4.619 1.00 20.72 184 PRO A C 1
ATOM 1427 O O . PRO A 1 184 ? 7.160 -46.028 -5.219 1.00 19.85 184 PRO A O 1
ATOM 1431 N N . GLU A 1 185 ? 4.916 -45.697 -5.178 1.00 21.57 185 GLU A N 1
ATOM 1432 C CA . GLU A 1 185 ? 4.673 -46.058 -6.567 1.00 22.92 185 GLU A CA 1
ATOM 1433 C C . GLU A 1 185 ? 4.062 -44.891 -7.340 1.00 23.82 185 GLU A C 1
ATOM 1434 O O . GLU A 1 185 ? 3.381 -44.042 -6.760 1.00 23.83 185 GLU A O 1
ATOM 1440 N N . ILE A 1 186 ? 4.310 -44.857 -8.646 1.00 24.76 186 ILE A N 1
ATOM 1441 C CA . ILE A 1 186 ? 3.584 -43.948 -9.528 1.00 26.27 186 ILE A CA 1
ATOM 1442 C C . ILE A 1 186 ? 2.745 -44.757 -10.510 1.00 27.08 186 ILE A C 1
ATOM 1443 O O . ILE A 1 186 ? 3.135 -45.855 -10.916 1.00 27.27 186 ILE A O 1
ATOM 1448 N N . GLY A 1 187 ? 1.599 -44.200 -10.886 1.00 28.21 187 GLY A N 1
ATOM 1449 C CA . GLY A 1 187 ? 0.652 -44.885 -11.760 1.00 29.39 187 GLY A CA 1
ATOM 1450 C C . GLY A 1 187 ? 1.099 -44.931 -13.207 1.00 30.21 187 GLY A C 1
ATOM 1451 O O . GLY A 1 187 ? 2.015 -44.213 -13.612 1.00 30.12 187 GLY A O 1
ATOM 1452 N N . LEU A 1 188 ? 0.462 -45.803 -13.979 1.00 30.79 188 LEU A N 1
ATOM 1453 C CA . LEU A 1 188 ? 0.716 -45.893 -15.407 1.00 31.65 188 LEU A CA 1
ATOM 1454 C C . LEU A 1 188 ? -0.111 -44.816 -16.110 1.00 31.81 188 LEU A C 1
ATOM 1455 O O . LEU A 1 188 ? -1.275 -44.617 -15.764 1.00 31.65 188 LEU A O 1
ATOM 1460 N N . PRO A 1 189 ? 0.496 -44.084 -17.063 1.00 31.98 189 PRO A N 1
ATOM 1461 C CA . PRO A 1 189 ? -0.218 -42.986 -17.705 1.00 32.20 189 PRO A CA 1
ATOM 1462 C C . PRO A 1 189 ? -1.247 -43.456 -18.738 1.00 32.38 189 PRO A C 1
ATOM 1463 O O . PRO A 1 189 ? -1.114 -44.547 -19.313 1.00 32.28 189 PRO A O 1
ATOM 1467 N N . LYS A 1 190 ? -2.267 -42.634 -18.961 1.00 32.63 190 LYS A N 1
ATOM 1468 C CA . LYS A 1 190 ? -3.206 -42.874 -20.049 1.00 32.69 190 LYS A CA 1
ATOM 1469 C C . LYS A 1 190 ? -2.688 -42.206 -21.323 1.00 31.84 190 LYS A C 1
ATOM 1470 O O . LYS A 1 190 ? -2.306 -41.034 -21.319 1.00 31.71 190 LYS A O 1
ATOM 1476 N N . ILE A 1 191 ? -2.653 -42.982 -22.398 1.00 30.89 191 ILE A N 1
ATOM 1477 C CA . ILE A 1 191 ? -2.165 -42.513 -23.686 1.00 30.00 191 ILE A CA 1
ATOM 1478 C C . ILE A 1 191 ? -3.351 -42.187 -24.606 1.00 29.51 191 ILE A C 1
ATOM 1479 O O . ILE A 1 191 ? -4.118 -43.082 -24.986 1.00 29.75 191 ILE A O 1
ATOM 1484 N N . GLY A 1 192 ? -3.504 -40.902 -24.926 1.00 28.41 192 GLY A N 1
ATOM 1485 C CA . GLY A 1 192 ? -4.510 -40.442 -25.886 1.00 27.70 192 GLY A CA 1
ATOM 1486 C C . GLY A 1 192 ? -3.965 -40.432 -27.302 1.00 26.98 192 GLY A C 1
ATOM 1487 O O . GLY A 1 192 ? -2.787 -40.747 -27.526 1.00 26.65 192 GLY A O 1
ATOM 1488 N N . GLU A 1 193 ? -4.814 -40.061 -28.261 1.00 26.28 193 GLU A N 1
ATOM 1489 C CA . GLU A 1 193 ? -4.415 -39.995 -29.676 1.00 25.77 193 GLU A CA 1
ATOM 1490 C C . GLU A 1 193 ? -3.237 -39.046 -29.917 1.00 24.41 193 GLU A C 1
ATOM 1491 O O . GLU A 1 193 ? -2.390 -39.322 -30.757 1.00 23.28 193 GLU A O 1
ATOM 1497 N N . VAL A 1 194 ? -3.210 -37.920 -29.201 1.00 23.31 194 VAL A N 1
ATOM 1498 C CA . VAL A 1 194 ? -2.115 -36.947 -29.334 1.00 22.66 194 VAL A CA 1
ATOM 1499 C C . VAL A 1 194 ? -0.764 -37.589 -28.999 1.00 22.16 194 VAL A C 1
ATOM 1500 O O . VAL A 1 194 ? 0.184 -37.499 -29.782 1.00 21.46 194 VAL A O 1
ATOM 1504 N N . GLU A 1 195 ? -0.692 -38.255 -27.847 1.00 21.84 195 GLU A N 1
ATOM 1505 C CA . GLU A 1 195 ? 0.548 -38.881 -27.407 1.00 21.72 195 GLU A CA 1
ATOM 1506 C C . GLU A 1 195 ? 0.924 -40.056 -28.302 1.00 21.14 195 GLU A C 1
ATOM 1507 O O . GLU A 1 195 ? 2.096 -40.256 -28.601 1.00 20.95 195 GLU A O 1
ATOM 1513 N N . ALA A 1 196 ? -0.073 -40.816 -28.750 1.00 20.70 196 ALA A N 1
ATOM 1514 C CA . ALA A 1 196 ? 0.185 -41.894 -29.701 1.00 20.40 196 ALA A CA 1
ATOM 1515 C C . ALA A 1 196 ? 0.812 -41.358 -30.991 1.00 19.98 196 ALA A C 1
ATOM 1516 O O . ALA A 1 196 ? 1.751 -41.962 -31.509 1.00 20.34 196 ALA A O 1
ATOM 1518 N N . ALA A 1 197 ? 0.319 -40.220 -31.486 1.00 19.01 197 ALA A N 1
ATOM 1519 C CA . ALA A 1 197 ? 0.891 -39.602 -32.690 1.00 18.33 197 ALA A CA 1
ATOM 1520 C C . ALA A 1 197 ? 2.344 -39.159 -32.455 1.00 17.62 197 ALA A C 1
ATOM 1521 O O . ALA A 1 197 ? 3.228 -39.416 -33.282 1.00 17.53 197 ALA A O 1
ATOM 1523 N N . ILE A 1 198 ? 2.586 -38.511 -31.318 1.00 17.10 198 ILE A N 1
ATOM 1524 C CA . ILE A 1 198 ? 3.950 -38.139 -30.929 1.00 16.77 198 ILE A CA 1
ATOM 1525 C C . ILE A 1 198 ? 4.852 -39.377 -30.895 1.00 16.89 198 ILE A C 1
ATOM 1526 O O . ILE A 1 198 ? 5.983 -39.354 -31.406 1.00 16.32 198 ILE A O 1
ATOM 1531 N N . GLY A 1 199 ? 4.342 -40.469 -30.327 1.00 17.00 199 GLY A N 1
ATOM 1532 C CA . GLY A 1 199 ? 5.120 -41.705 -30.220 1.00 17.72 199 GLY A CA 1
ATOM 1533 C C . GLY A 1 199 ? 5.535 -42.259 -31.572 1.00 18.56 199 GLY A C 1
ATOM 1534 O O . GLY A 1 199 ? 6.665 -42.709 -31.742 1.00 18.08 199 GLY A O 1
ATOM 1535 N N . LYS A 1 200 ? 4.610 -42.217 -32.532 1.00 19.24 200 LYS A N 1
ATOM 1536 C CA . LYS A 1 200 ? 4.865 -42.683 -33.895 1.00 19.87 200 LYS A CA 1
ATOM 1537 C C . LYS A 1 200 ? 5.928 -41.833 -34.589 1.00 19.28 200 LYS A C 1
ATOM 1538 O O . LYS A 1 200 ? 6.812 -42.363 -35.255 1.00 18.94 200 LYS A O 1
ATOM 1544 N N . HIS A 1 201 ? 5.835 -40.514 -34.442 1.00 18.84 201 HIS A N 1
ATOM 1545 C CA . HIS A 1 201 ? 6.845 -39.628 -35.014 1.00 18.80 201 HIS A CA 1
ATOM 1546 C C . HIS A 1 201 ? 8.227 -39.896 -34.398 1.00 18.68 201 HIS A C 1
ATOM 1547 O O . HIS A 1 201 ? 9.216 -39.994 -35.124 1.00 18.26 201 HIS A O 1
ATOM 1554 N N . CYS A 1 202 ? 8.298 -40.030 -33.070 1.00 19.00 202 CYS A N 1
ATOM 1555 C CA . CYS A 1 202 ? 9.590 -40.289 -32.408 1.00 19.55 202 CYS A CA 1
ATOM 1556 C C . CYS A 1 202 ? 10.179 -41.637 -32.827 1.00 20.07 202 CYS A C 1
ATOM 1557 O O . CYS A 1 202 ? 11.382 -41.757 -33.064 1.00 20.19 202 CYS A O 1
ATOM 1560 N N . ALA A 1 203 ? 9.320 -42.647 -32.932 1.00 20.66 203 ALA A N 1
ATOM 1561 C CA . ALA A 1 203 ? 9.752 -43.978 -33.341 1.00 21.06 203 ALA A CA 1
ATOM 1562 C C . ALA A 1 203 ? 10.364 -43.976 -34.746 1.00 21.41 203 ALA A C 1
ATOM 1563 O O . ALA A 1 203 ? 11.306 -44.726 -35.013 1.00 21.77 203 ALA A O 1
ATOM 1565 N N . SER A 1 204 ? 9.839 -43.122 -35.629 1.00 21.26 204 SER A N 1
ATOM 1566 C CA . SER A 1 204 ? 10.356 -42.995 -37.000 1.00 21.40 204 SER A CA 1
ATOM 1567 C C . SER A 1 204 ? 11.801 -42.476 -37.052 1.00 21.28 204 SER A C 1
ATOM 1568 O O . SER A 1 204 ? 12.464 -42.581 -38.081 1.00 21.52 204 SER A O 1
ATOM 1571 N N . LEU A 1 205 ? 12.278 -41.918 -35.939 1.00 21.15 205 LEU A N 1
ATOM 1572 C CA . LEU A 1 205 ? 13.646 -41.394 -35.831 1.00 21.08 205 LEU A CA 1
ATOM 1573 C C . LEU A 1 205 ? 14.595 -42.392 -35.152 1.00 21.44 205 LEU A C 1
ATOM 1574 O O . LEU A 1 205 ? 15.797 -42.141 -35.052 1.00 21.06 205 LEU A O 1
ATOM 1579 N N . ILE A 1 206 ? 14.052 -43.524 -34.699 1.00 21.29 206 ILE A N 1
ATOM 1580 C CA . ILE A 1 206 ? 14.821 -44.500 -33.923 1.00 21.96 206 ILE A CA 1
ATOM 1581 C C . ILE A 1 206 ? 15.150 -45.739 -34.763 1.00 22.54 206 ILE A C 1
ATOM 1582 O O . ILE A 1 206 ? 14.252 -46.466 -35.177 1.00 22.82 206 ILE A O 1
ATOM 1587 N N . GLU A 1 207 ? 16.430 -45.976 -35.031 1.00 23.38 207 GLU A N 1
ATOM 1588 C CA . GLU A 1 207 ? 16.811 -47.168 -35.801 1.00 24.73 207 GLU A CA 1
ATOM 1589 C C . GLU A 1 207 ? 17.154 -48.369 -34.909 1.00 23.71 207 GLU A C 1
ATOM 1590 O O . GLU A 1 207 ? 17.292 -48.226 -33.689 1.00 23.15 207 GLU A O 1
ATOM 1596 N N . ASP A 1 208 ? 17.268 -49.551 -35.517 1.00 22.84 208 ASP A N 1
ATOM 1597 C CA . ASP A 1 208 ? 17.689 -50.738 -34.776 1.00 22.24 208 ASP A CA 1
ATOM 1598 C C . ASP A 1 208 ? 19.041 -50.452 -34.127 1.00 21.01 208 ASP A C 1
ATOM 1599 O O . ASP A 1 208 ? 19.896 -49.784 -34.717 1.00 20.53 208 ASP A O 1
ATOM 1604 N N . GLY A 1 209 ? 19.215 -50.937 -32.902 1.00 19.73 209 GLY A N 1
ATOM 1605 C CA . GLY A 1 209 ? 20.482 -50.795 -32.201 1.00 18.20 209 GLY A CA 1
ATOM 1606 C C . GLY A 1 209 ? 20.695 -49.449 -31.521 1.00 17.42 209 GLY A C 1
ATOM 1607 O O . GLY A 1 209 ? 21.777 -49.207 -30.989 1.00 17.05 209 GLY A O 1
ATOM 1608 N N . SER A 1 210 ? 19.673 -48.585 -31.526 1.00 16.66 210 SER A N 1
ATOM 1609 C CA . SER A 1 210 ? 19.757 -47.285 -30.842 1.00 16.61 210 SER A CA 1
ATOM 1610 C C . SER A 1 210 ? 19.871 -47.494 -29.337 1.00 16.10 210 SER A C 1
ATOM 1611 O O . SER A 1 210 ? 19.264 -48.424 -28.791 1.00 16.32 210 SER A O 1
ATOM 1614 N N . THR A 1 211 ? 20.644 -46.627 -28.681 1.00 15.41 211 THR A N 1
ATOM 1615 C CA . THR A 1 211 ? 20.690 -46.542 -27.229 1.00 14.98 211 THR A CA 1
ATOM 1616 C C . THR A 1 211 ? 19.742 -45.420 -26.800 1.00 15.05 211 THR A C 1
ATOM 1617 O O . THR A 1 211 ? 19.887 -44.291 -27.250 1.00 14.42 211 THR A O 1
ATOM 1621 N N . LEU A 1 212 ? 18.796 -45.746 -25.918 1.00 14.74 212 LEU A N 1
ATOM 1622 C CA . LEU A 1 212 ? 17.712 -44.845 -25.556 1.00 14.62 212 LEU A CA 1
ATOM 1623 C C . LEU A 1 212 ? 17.832 -44.213 -24.175 1.00 14.61 212 LEU A C 1
ATOM 1624 O O . LEU A 1 212 ? 18.212 -44.870 -23.202 1.00 14.17 212 LEU A O 1
ATOM 1629 N N . GLN A 1 213 ? 17.457 -42.939 -24.100 1.00 14.30 213 GLN A N 1
ATOM 1630 C CA . GLN A 1 213 ? 17.154 -42.289 -22.837 1.00 15.29 213 GLN A CA 1
ATOM 1631 C C . GLN A 1 213 ? 15.725 -41.768 -22.913 1.00 16.25 213 GLN A C 1
ATOM 1632 O O . GLN A 1 213 ? 15.347 -41.114 -23.892 1.00 15.73 213 GLN A O 1
ATOM 1638 N N . LEU A 1 214 ? 14.934 -42.066 -21.884 1.00 17.29 214 LEU A N 1
ATOM 1639 C CA . LEU A 1 214 ? 13.582 -41.514 -21.755 1.00 19.20 214 LEU A CA 1
ATOM 1640 C C . LEU A 1 214 ? 13.100 -41.591 -20.315 1.00 19.68 214 LEU A C 1
ATOM 1641 O O . LEU A 1 214 ? 13.685 -42.313 -19.495 1.00 20.14 214 LEU A O 1
ATOM 1646 N N . GLY A 1 215 ? 12.046 -40.838 -20.021 1.00 20.11 215 GLY A N 1
ATOM 1647 C CA . GLY A 1 215 ? 11.543 -40.705 -18.660 1.00 21.01 215 GLY A CA 1
ATOM 1648 C C . GLY A 1 215 ? 10.222 -41.417 -18.464 1.00 21.35 215 GLY A C 1
ATOM 1649 O O . GLY A 1 215 ? 10.001 -42.512 -18.993 1.00 21.09 215 GLY A O 1
ATOM 1650 N N . ILE A 1 216 ? 9.348 -40.782 -17.694 1.00 22.01 216 ILE A N 1
ATOM 1651 C CA . ILE A 1 216 ? 8.024 -41.318 -17.398 1.00 23.06 216 ILE A CA 1
ATOM 1652 C C . ILE A 1 216 ? 6.914 -40.422 -17.942 1.00 23.23 216 ILE A C 1
ATOM 1653 O O . ILE A 1 216 ? 7.119 -39.233 -18.185 1.00 23.90 216 ILE A O 1
ATOM 1658 N N . GLY A 1 217 ? 5.733 -40.998 -18.121 1.00 23.42 217 GLY A N 1
ATOM 1659 C CA . GLY A 1 217 ? 4.579 -40.221 -18.561 1.00 22.60 217 GLY A CA 1
ATOM 1660 C C . GLY A 1 217 ? 4.085 -40.707 -19.898 1.00 22.34 217 GLY A C 1
ATOM 1661 O O . GLY A 1 217 ? 4.700 -41.580 -20.517 1.00 22.07 217 GLY A O 1
ATOM 1662 N N . ALA A 1 218 ? 2.961 -40.144 -20.330 1.00 21.95 218 ALA A N 1
ATOM 1663 C CA . ALA A 1 218 ? 2.261 -40.608 -21.517 1.00 21.61 218 ALA A CA 1
ATOM 1664 C C . ALA A 1 218 ? 3.113 -40.583 -22.787 1.00 21.33 218 ALA A C 1
ATOM 1665 O O . ALA A 1 218 ? 2.999 -41.483 -23.611 1.00 21.19 218 ALA A O 1
ATOM 1667 N N . ILE A 1 219 ? 3.958 -39.562 -22.940 1.00 21.06 219 ILE A N 1
ATOM 1668 C CA . ILE A 1 219 ? 4.800 -39.430 -24.145 1.00 21.27 219 ILE A CA 1
ATOM 1669 C C . ILE A 1 219 ? 5.846 -40.567 -24.282 1.00 21.08 219 ILE A C 1
ATOM 1670 O O . ILE A 1 219 ? 5.789 -41.323 -25.254 1.00 20.94 219 ILE A O 1
ATOM 1675 N N . PRO A 1 220 ? 6.791 -40.696 -23.319 1.00 20.83 220 PRO A N 1
ATOM 1676 C CA . PRO A 1 220 ? 7.724 -41.842 -23.398 1.00 20.63 220 PRO A CA 1
ATOM 1677 C C . PRO A 1 220 ? 7.043 -43.218 -23.490 1.00 20.58 220 PRO A C 1
ATOM 1678 O O . PRO A 1 220 ? 7.520 -44.075 -24.229 1.00 20.18 220 PRO A O 1
ATOM 1682 N N . ASP A 1 221 ? 5.933 -43.425 -22.777 1.00 20.60 221 ASP A N 1
ATOM 1683 C CA . ASP A 1 221 ? 5.198 -44.697 -22.895 1.00 20.81 221 ASP A CA 1
ATOM 1684 C C . ASP A 1 221 ? 4.615 -44.887 -24.294 1.00 20.16 221 ASP A C 1
ATOM 1685 O O . ASP A 1 221 ? 4.634 -45.992 -24.832 1.00 20.23 221 ASP A O 1
ATOM 1690 N N . ALA A 1 222 ? 4.109 -43.805 -24.882 1.00 19.64 222 ALA A N 1
ATOM 1691 C CA . ALA A 1 222 ? 3.627 -43.852 -26.264 1.00 19.35 222 ALA A CA 1
ATOM 1692 C C . ALA A 1 222 ? 4.758 -44.181 -27.237 1.00 18.95 222 ALA A C 1
ATOM 1693 O O . ALA A 1 222 ? 4.562 -44.942 -28.188 1.00 18.92 222 ALA A O 1
ATOM 1695 N N . VAL A 1 223 ? 5.943 -43.618 -26.997 1.00 19.03 223 VAL A N 1
ATOM 1696 C CA . VAL A 1 223 ? 7.112 -43.929 -27.825 1.00 18.83 223 VAL A CA 1
ATOM 1697 C C . VAL A 1 223 ? 7.464 -45.407 -27.725 1.00 19.17 223 VAL A C 1
ATOM 1698 O O . VAL A 1 223 ? 7.628 -46.084 -28.748 1.00 19.26 223 VAL A O 1
ATOM 1702 N N . LEU A 1 224 ? 7.562 -45.909 -26.494 1.00 19.22 224 LEU A N 1
ATOM 1703 C CA . LEU A 1 224 ? 7.902 -47.315 -26.261 1.00 19.86 224 LEU A CA 1
ATOM 1704 C C . LEU A 1 224 ? 6.917 -48.262 -26.937 1.00 20.87 224 LEU A C 1
ATOM 1705 O O . LEU A 1 224 ? 7.326 -49.269 -27.514 1.00 20.55 224 LEU A O 1
ATOM 1710 N N . SER A 1 225 ? 5.630 -47.920 -26.883 1.00 22.10 225 SER A N 1
ATOM 1711 C CA . SER A 1 225 ? 4.575 -48.752 -27.465 1.00 23.68 225 SER A CA 1
ATOM 1712 C C . SER A 1 225 ? 4.651 -48.786 -28.991 1.00 24.65 225 SER A C 1
ATOM 1713 O O . SER A 1 225 ? 4.057 -49.669 -29.617 1.00 25.53 225 SER A O 1
ATOM 1716 N N . GLN A 1 226 ? 5.375 -47.831 -29.582 1.00 25.04 226 GLN A N 1
ATOM 1717 C CA . GLN A 1 226 ? 5.567 -47.782 -31.036 1.00 25.73 226 GLN A CA 1
ATOM 1718 C C . GLN A 1 226 ? 6.907 -48.382 -31.489 1.00 26.10 226 GLN A C 1
ATOM 1719 O O . GLN A 1 226 ? 7.288 -48.278 -32.657 1.00 25.74 226 GLN A O 1
ATOM 1725 N N . LEU A 1 227 ? 7.604 -49.026 -30.555 1.00 26.87 227 LEU A N 1
ATOM 1726 C CA . LEU A 1 227 ? 8.933 -49.574 -30.801 1.00 27.63 227 LEU A CA 1
ATOM 1727 C C . LEU A 1 227 ? 8.935 -51.098 -30.952 1.00 28.55 227 LEU A C 1
ATOM 1728 O O . LEU A 1 227 ? 10.001 -51.722 -31.048 1.00 28.29 227 LEU A O 1
ATOM 1733 N N . LYS A 1 228 ? 7.742 -51.690 -30.991 1.00 29.52 228 LYS A N 1
ATOM 1734 C CA . LYS A 1 228 ? 7.599 -53.147 -31.019 1.00 30.92 228 LYS A CA 1
ATOM 1735 C C . LYS A 1 228 ? 8.249 -53.817 -32.236 1.00 30.60 228 LYS A C 1
ATOM 1736 O O . LYS A 1 228 ? 8.574 -55.004 -32.185 1.00 30.77 228 LYS A O 1
ATOM 1742 N N . ASP A 1 229 ? 8.470 -53.050 -33.304 1.00 30.19 229 ASP A N 1
ATOM 1743 C CA . ASP A 1 229 ? 9.084 -53.570 -34.525 1.00 30.45 229 ASP A CA 1
ATOM 1744 C C . ASP A 1 229 ? 10.590 -53.300 -34.627 1.00 29.72 229 ASP A C 1
ATOM 1745 O O . ASP A 1 229 ? 11.208 -53.622 -35.642 1.00 29.63 229 ASP A O 1
ATOM 1750 N N . LYS A 1 230 ? 11.168 -52.702 -33.584 1.00 28.50 230 LYS A N 1
ATOM 1751 C CA . LYS A 1 230 ? 12.606 -52.430 -33.535 1.00 27.52 230 LYS A CA 1
ATOM 1752 C C . LYS A 1 230 ? 13.376 -53.609 -32.935 1.00 26.50 230 LYS A C 1
ATOM 1753 O O . LYS A 1 230 ? 12.788 -54.483 -32.297 1.00 26.45 230 LYS A O 1
ATOM 1759 N N . LYS A 1 231 ? 14.688 -53.633 -33.149 1.00 25.29 231 LYS A N 1
ATOM 1760 C CA . LYS A 1 231 ? 15.536 -54.725 -32.659 1.00 24.65 231 LYS A CA 1
ATOM 1761 C C . LYS A 1 231 ? 16.815 -54.200 -32.016 1.00 23.04 231 LYS A C 1
ATOM 1762 O O . LYS A 1 231 ? 17.351 -53.174 -32.445 1.00 22.20 231 LYS A O 1
ATOM 1768 N N . HIS A 1 232 ? 17.282 -54.917 -30.990 1.00 21.37 232 HIS A N 1
ATOM 1769 C CA . HIS A 1 232 ? 18.597 -54.711 -30.356 1.00 20.63 232 HIS A CA 1
ATOM 1770 C C . HIS A 1 232 ? 18.788 -53.309 -29.754 1.00 19.15 232 HIS A C 1
ATOM 1771 O O . HIS A 1 232 ? 19.897 -52.771 -29.731 1.00 18.34 232 HIS A O 1
ATOM 1778 N N . LEU A 1 233 ? 17.694 -52.731 -29.274 1.00 17.98 233 LEU A N 1
ATOM 1779 C CA . LEU A 1 233 ? 17.744 -51.444 -28.579 1.00 17.35 233 LEU A CA 1
ATOM 1780 C C . LEU A 1 233 ? 18.491 -51.587 -27.258 1.00 16.95 233 LEU A C 1
ATOM 1781 O O . LEU A 1 233 ? 18.464 -52.660 -26.634 1.00 17.10 233 LEU A O 1
ATOM 1786 N N . GLY A 1 234 ? 19.162 -50.514 -26.844 1.00 15.71 234 GLY A N 1
ATOM 1787 C CA . GLY A 1 234 ? 19.913 -50.476 -25.593 1.00 15.03 234 GLY A CA 1
ATOM 1788 C C . GLY A 1 234 ? 19.434 -49.329 -24.718 1.00 14.51 234 GLY A C 1
ATOM 1789 O O . GLY A 1 234 ? 18.680 -48.453 -25.164 1.00 14.32 234 GLY A O 1
ATOM 1790 N N . ILE A 1 235 ? 19.849 -49.354 -23.460 1.00 14.00 235 ILE A N 1
ATOM 1791 C CA . ILE A 1 235 ? 19.417 -48.353 -22.499 1.00 13.56 235 ILE A CA 1
ATOM 1792 C C . ILE A 1 235 ? 20.603 -47.687 -21.843 1.00 13.40 235 ILE A C 1
ATOM 1793 O O . ILE A 1 235 ? 21.469 -48.350 -21.266 1.00 13.81 235 ILE A O 1
ATOM 1798 N N . HIS A 1 236 ? 20.642 -46.361 -21.947 1.00 13.56 236 HIS A N 1
ATOM 1799 C CA . HIS A 1 236 ? 21.535 -45.548 -21.137 1.00 13.42 236 HIS A CA 1
ATOM 1800 C C . HIS A 1 236 ? 20.719 -44.318 -20.815 1.00 13.51 236 HIS A C 1
ATOM 1801 O O . HIS A 1 236 ? 20.560 -43.427 -21.663 1.00 13.04 236 HIS A O 1
ATOM 1808 N N . SER A 1 237 ? 20.166 -44.298 -19.603 1.00 13.36 237 SER A N 1
ATOM 1809 C CA . SER A 1 237 ? 19.054 -43.414 -19.292 1.00 13.49 237 SER A CA 1
ATOM 1810 C C . SER A 1 237 ? 19.113 -42.980 -17.838 1.00 14.44 237 SER A C 1
ATOM 1811 O O . SER A 1 237 ? 19.583 -43.715 -16.965 1.00 13.53 237 SER A O 1
ATOM 1814 N N . GLU A 1 238 ? 18.663 -41.762 -17.576 1.00 15.32 238 GLU A N 1
ATOM 1815 C CA . GLU A 1 238 ? 18.556 -41.289 -16.210 1.00 17.47 238 GLU A CA 1
ATOM 1816 C C . GLU A 1 238 ? 17.716 -42.273 -15.374 1.00 18.12 238 GLU A C 1
ATOM 1817 O O . GLU A 1 238 ? 18.126 -42.691 -14.281 1.00 17.28 238 GLU A O 1
ATOM 1823 N N . MET A 1 239 ? 16.572 -42.685 -15.918 1.00 19.15 239 MET A N 1
ATOM 1824 C CA . MET A 1 239 ? 15.733 -43.700 -15.287 1.00 21.31 239 MET A CA 1
ATOM 1825 C C . MET A 1 239 ? 15.142 -44.662 -16.310 1.00 20.26 239 MET A C 1
ATOM 1826 O O . MET A 1 239 ? 15.139 -44.381 -17.518 1.00 19.66 239 MET A O 1
ATOM 1831 N N . ILE A 1 240 ? 14.644 -45.797 -15.818 1.00 20.05 240 ILE A N 1
ATOM 1832 C CA . ILE A 1 240 ? 13.690 -46.614 -16.569 1.00 19.91 240 ILE A CA 1
ATOM 1833 C C . ILE A 1 240 ? 12.385 -46.717 -15.769 1.00 20.48 240 ILE A C 1
ATOM 1834 O O . ILE A 1 240 ? 12.384 -46.566 -14.546 1.00 20.31 240 ILE A O 1
ATOM 1839 N N . SER A 1 241 ? 11.272 -46.944 -16.450 1.00 20.77 241 SER A N 1
ATOM 1840 C CA . SER A 1 241 ? 10.053 -47.278 -15.719 1.00 20.99 241 SER A CA 1
ATOM 1841 C C . SER A 1 241 ? 9.407 -48.531 -16.296 1.00 20.44 241 SER A C 1
ATOM 1842 O O . SER A 1 241 ? 10.025 -49.240 -17.104 1.00 19.55 241 SER A O 1
ATOM 1845 N N . ASP A 1 242 ? 8.176 -48.810 -15.867 1.00 20.19 242 ASP A N 1
ATOM 1846 C CA . ASP A 1 242 ? 7.460 -50.028 -16.253 1.00 20.18 242 ASP A CA 1
ATOM 1847 C C . ASP A 1 242 ? 7.426 -50.283 -17.758 1.00 20.07 242 ASP A C 1
ATOM 1848 O O . ASP A 1 242 ? 7.507 -51.428 -18.194 1.00 19.70 242 ASP A O 1
ATOM 1853 N N . GLY A 1 243 ? 7.299 -49.214 -18.543 1.00 19.82 243 GLY A N 1
ATOM 1854 C CA . GLY A 1 243 ? 7.267 -49.328 -20.008 1.00 19.80 243 GLY A CA 1
ATOM 1855 C C . GLY A 1 243 ? 8.499 -49.984 -20.603 1.00 19.55 243 GLY A C 1
ATOM 1856 O O . GLY A 1 243 ? 8.401 -50.777 -21.542 1.00 19.96 243 GLY A O 1
ATOM 1857 N N . VAL A 1 244 ? 9.663 -49.662 -20.050 1.00 19.23 244 VAL A N 1
ATOM 1858 C CA . VAL A 1 244 ? 10.921 -50.252 -20.504 1.00 18.89 244 VAL A CA 1
ATOM 1859 C C . VAL A 1 244 ? 10.940 -51.755 -20.216 1.00 19.20 244 VAL A C 1
ATOM 1860 O O . VAL A 1 244 ? 11.386 -52.551 -21.060 1.00 19.20 244 VAL A O 1
ATOM 1864 N N . VAL A 1 245 ? 10.435 -52.138 -19.042 1.00 19.33 245 VAL A N 1
ATOM 1865 C CA . VAL A 1 245 ? 10.333 -53.562 -18.681 1.00 20.15 245 VAL A CA 1
ATOM 1866 C C . VAL A 1 245 ? 9.502 -54.336 -19.721 1.00 20.81 245 VAL A C 1
ATOM 1867 O O . VAL A 1 245 ? 9.907 -55.416 -20.172 1.00 20.71 245 VAL A O 1
ATOM 1871 N N . ASP A 1 246 ? 8.359 -53.769 -20.110 1.00 21.85 246 ASP A N 1
ATOM 1872 C CA . ASP A 1 246 ? 7.518 -54.351 -21.158 1.00 22.89 246 ASP A CA 1
ATOM 1873 C C . ASP A 1 246 ? 8.294 -54.602 -22.438 1.00 23.24 246 ASP A C 1
ATOM 1874 O O . ASP A 1 246 ? 8.228 -55.693 -23.009 1.00 23.19 246 ASP A O 1
ATOM 1879 N N . LEU A 1 247 ? 9.050 -53.594 -22.871 1.00 23.42 247 LEU A N 1
ATOM 1880 C CA . LEU A 1 247 ? 9.769 -53.670 -24.139 1.00 24.08 247 LEU A CA 1
ATOM 1881 C C . LEU A 1 247 ? 10.935 -54.664 -24.060 1.00 24.54 247 LEU A C 1
ATOM 1882 O O . LEU A 1 247 ? 11.250 -55.345 -25.044 1.00 24.84 247 LEU A O 1
ATOM 1887 N N . TYR A 1 248 ? 11.552 -54.760 -22.882 1.00 24.71 248 TYR A N 1
ATOM 1888 C CA . TYR A 1 248 ? 12.580 -55.771 -22.626 1.00 25.55 248 TYR A CA 1
ATOM 1889 C C . TYR A 1 248 ? 11.985 -57.183 -22.721 1.00 26.11 248 TYR A C 1
ATOM 1890 O O . TYR A 1 248 ? 12.546 -58.066 -23.375 1.00 25.60 248 TYR A O 1
ATOM 1899 N N . GLU A 1 249 ? 10.843 -57.380 -22.069 1.00 26.81 249 GLU A N 1
ATOM 1900 C CA . GLU A 1 249 ? 10.174 -58.683 -22.059 1.00 28.34 249 GLU A CA 1
ATOM 1901 C C . GLU A 1 249 ? 9.712 -59.092 -23.463 1.00 27.83 249 GLU A C 1
ATOM 1902 O O . GLU A 1 249 ? 9.651 -60.282 -23.773 1.00 28.43 249 GLU A O 1
ATOM 1908 N N . ALA A 1 250 ? 9.432 -58.098 -24.306 1.00 27.22 250 ALA A N 1
ATOM 1909 C CA . ALA A 1 250 ? 9.083 -58.321 -25.707 1.00 26.62 250 ALA A CA 1
ATOM 1910 C C . ALA A 1 250 ? 10.296 -58.676 -26.578 1.00 26.11 250 ALA A C 1
ATOM 1911 O O . ALA A 1 250 ? 10.138 -59.063 -27.737 1.00 26.60 250 ALA A O 1
ATOM 1913 N N . GLY A 1 251 ? 11.498 -58.558 -26.016 1.00 25.42 251 GLY A N 1
ATOM 1914 C CA . GLY A 1 251 ? 12.732 -58.876 -26.741 1.00 24.58 251 GLY A CA 1
ATOM 1915 C C . GLY A 1 251 ? 13.300 -57.733 -27.579 1.00 23.86 251 GLY A C 1
ATOM 1916 O O . GLY A 1 251 ? 14.307 -57.907 -28.267 1.00 23.66 251 GLY A O 1
ATOM 1917 N N . VAL A 1 252 ? 12.666 -56.564 -27.509 1.00 23.07 252 VAL A N 1
ATOM 1918 C CA . VAL A 1 252 ? 13.076 -55.392 -28.296 1.00 22.62 252 VAL A CA 1
ATOM 1919 C C . VAL A 1 252 ? 14.345 -54.740 -27.715 1.00 22.24 252 VAL A C 1
ATOM 1920 O O . VAL A 1 252 ? 15.292 -54.427 -28.447 1.00 21.90 252 VAL A O 1
ATOM 1924 N N . ILE A 1 253 ? 14.359 -54.544 -26.401 1.00 22.01 253 ILE A N 1
ATOM 1925 C CA . ILE A 1 253 ? 15.546 -54.047 -25.710 1.00 22.06 253 ILE A CA 1
ATOM 1926 C C . ILE A 1 253 ? 16.405 -55.221 -25.242 1.00 22.27 253 ILE A C 1
ATOM 1927 O O . ILE A 1 253 ? 15.977 -56.015 -24.396 1.00 22.90 253 ILE A O 1
ATOM 1932 N N . ASP A 1 254 ? 17.607 -55.351 -25.799 1.00 22.19 254 ASP A N 1
ATOM 1933 C CA . ASP A 1 254 ? 18.526 -56.391 -25.333 1.00 22.71 254 ASP A CA 1
ATOM 1934 C C . ASP A 1 254 ? 19.935 -55.890 -24.978 1.00 22.57 254 ASP A C 1
ATOM 1935 O O . ASP A 1 254 ? 20.763 -56.657 -24.474 1.00 22.39 254 ASP A O 1
ATOM 1940 N N . CYS A 1 255 ? 20.192 -54.603 -25.237 1.00 21.96 255 CYS A N 1
ATOM 1941 C CA . CYS A 1 255 ? 21.476 -53.962 -24.916 1.00 21.91 255 CYS A CA 1
ATOM 1942 C C . CYS A 1 255 ? 22.693 -54.630 -25.559 1.00 22.31 255 CYS A C 1
ATOM 1943 O O . CYS A 1 255 ? 23.812 -54.509 -25.052 1.00 22.71 255 CYS A O 1
ATOM 1946 N N . SER A 1 256 ? 22.469 -55.310 -26.683 1.00 22.41 256 SER A N 1
ATOM 1947 C CA . SER A 1 256 ? 23.509 -56.117 -27.338 1.00 22.95 256 SER A CA 1
ATOM 1948 C C . SER A 1 256 ? 24.391 -55.322 -28.299 1.00 23.04 256 SER A C 1
ATOM 1949 O O . SER A 1 256 ? 25.430 -55.824 -28.747 1.00 23.40 256 SER A O 1
ATOM 1952 N N . GLN A 1 257 ? 23.987 -54.091 -28.614 1.00 22.54 257 GLN A N 1
ATOM 1953 C CA . GLN A 1 257 ? 24.753 -53.255 -29.545 1.00 22.37 257 GLN A CA 1
ATOM 1954 C C . GLN A 1 257 ? 25.228 -51.934 -28.927 1.00 21.25 257 GLN A C 1
ATOM 1955 O O . GLN A 1 257 ? 25.530 -50.978 -29.633 1.00 20.65 257 GLN A O 1
ATOM 1961 N N . LYS A 1 258 ? 25.336 -51.913 -27.600 1.00 20.25 258 LYS A N 1
ATOM 1962 C CA . LYS A 1 258 ? 25.858 -50.753 -26.882 1.00 19.30 258 LYS A CA 1
ATOM 1963 C C . LYS A 1 258 ? 27.377 -50.648 -27.039 1.00 19.54 258 LYS A C 1
ATOM 1964 O O . LYS A 1 258 ? 28.048 -51.643 -27.276 1.00 19.50 258 LYS A O 1
ATOM 1970 N N . SER A 1 259 ? 27.914 -49.439 -26.917 1.00 19.68 259 SER A N 1
ATOM 1971 C CA . SER A 1 259 ? 29.363 -49.230 -27.006 1.00 20.13 259 SER A CA 1
ATOM 1972 C C . SER A 1 259 ? 30.026 -49.348 -25.634 1.00 20.38 259 SER A C 1
ATOM 1973 O O . SER A 1 259 ? 31.160 -49.820 -25.519 1.00 20.82 259 SER A O 1
ATOM 1976 N N . ILE A 1 260 ? 29.323 -48.899 -24.598 1.00 19.98 260 ILE A N 1
ATOM 1977 C CA . ILE A 1 260 ? 29.807 -48.978 -23.216 1.00 20.03 260 ILE A CA 1
ATOM 1978 C C . ILE A 1 260 ? 28.738 -49.653 -22.345 1.00 19.89 260 ILE A C 1
A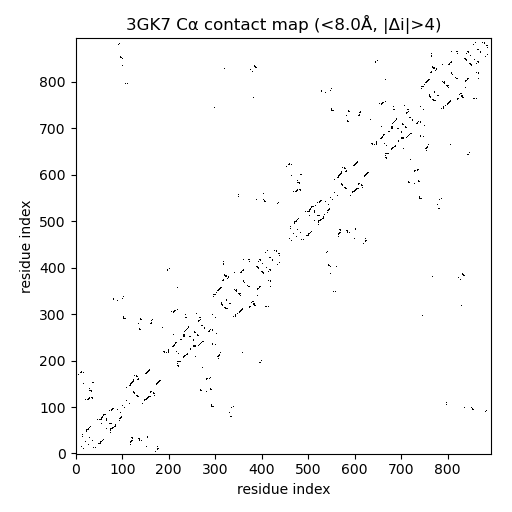TOM 1979 O O . ILE A 1 260 ? 27.554 -49.674 -22.720 1.00 19.58 260 ILE A O 1
ATOM 1984 N N . ASP A 1 261 ? 29.152 -50.203 -21.199 1.00 20.15 261 ASP A N 1
ATOM 1985 C CA . ASP A 1 261 ? 28.257 -50.960 -20.304 1.00 20.61 261 ASP A CA 1
ATOM 1986 C C . ASP A 1 261 ? 27.423 -51.958 -21.113 1.00 20.69 261 ASP A C 1
ATOM 1987 O O . ASP A 1 261 ? 26.191 -51.983 -21.035 1.00 19.62 261 ASP A O 1
ATOM 1992 N N . LYS A 1 262 ? 28.122 -52.763 -21.913 1.00 20.58 262 LYS A N 1
ATOM 1993 C CA . LYS A 1 262 ? 27.488 -53.686 -22.847 1.00 21.50 262 LYS A CA 1
ATOM 1994 C C . LYS A 1 262 ? 26.604 -54.712 -22.132 1.00 20.86 262 LYS A C 1
ATOM 1995 O O . LYS A 1 262 ? 26.966 -55.214 -21.068 1.00 20.87 262 LYS A O 1
ATOM 2001 N N . GLY A 1 263 ? 25.440 -54.985 -22.715 1.00 21.05 263 GLY A N 1
ATOM 2002 C CA . GLY A 1 263 ? 24.512 -55.992 -22.197 1.00 20.63 263 GLY A CA 1
ATOM 2003 C C . GLY A 1 263 ? 23.734 -55.587 -20.955 1.00 20.60 263 GLY A C 1
ATOM 2004 O O . GLY A 1 263 ? 22.987 -56.399 -20.400 1.00 20.75 263 GLY A O 1
ATOM 2005 N N . LYS A 1 264 ? 23.905 -54.341 -20.515 1.00 19.78 264 LYS A N 1
ATOM 2006 C CA . LYS A 1 264 ? 23.218 -53.831 -19.319 1.00 19.79 264 LYS A CA 1
ATOM 2007 C C . LYS A 1 264 ? 22.431 -52.562 -19.603 1.00 19.06 264 LYS A C 1
ATOM 2008 O O . LYS A 1 264 ? 22.845 -51.721 -20.415 1.00 18.47 264 LYS A O 1
ATOM 2014 N N . MET A 1 265 ? 21.306 -52.425 -18.913 1.00 18.58 265 MET A N 1
ATOM 2015 C CA . MET A 1 265 ? 20.594 -51.152 -18.853 1.00 18.77 265 MET A CA 1
ATOM 2016 C C . MET A 1 265 ? 21.283 -50.299 -17.805 1.00 17.71 265 MET A C 1
ATOM 2017 O O . MET A 1 265 ? 21.257 -50.634 -16.619 1.00 17.68 265 MET A O 1
ATOM 2022 N N . ALA A 1 266 ? 21.910 -49.201 -18.241 1.00 16.01 266 ALA A N 1
ATOM 2023 C CA . ALA A 1 266 ? 22.631 -48.319 -17.332 1.00 14.60 266 ALA A CA 1
ATOM 2024 C C . ALA A 1 266 ? 21.741 -47.126 -16.980 1.00 14.01 266 ALA A C 1
ATOM 2025 O O . ALA A 1 266 ? 21.304 -46.393 -17.868 1.00 13.22 266 ALA A O 1
ATOM 2027 N N . ILE A 1 267 ? 21.463 -46.963 -15.686 1.00 13.79 267 ILE A N 1
ATOM 2028 C CA . ILE A 1 267 ? 20.509 -45.968 -15.179 1.00 14.03 267 ILE A CA 1
ATOM 2029 C C . ILE A 1 267 ? 21.036 -45.313 -13.889 1.00 13.08 267 ILE A C 1
ATOM 2030 O O . ILE A 1 267 ? 22.002 -45.798 -13.286 1.00 12.98 267 ILE A O 1
ATOM 2035 N N . THR A 1 268 ? 20.435 -44.195 -13.483 1.00 12.08 268 THR A N 1
ATOM 2036 C CA . THR A 1 268 ? 20.863 -43.535 -12.247 1.00 11.78 268 THR A CA 1
ATOM 2037 C C . THR A 1 268 ? 19.816 -43.603 -11.110 1.00 11.79 268 THR A C 1
ATOM 2038 O O . THR A 1 268 ? 20.172 -43.467 -9.933 1.00 11.72 268 THR A O 1
ATOM 2042 N N . PHE A 1 269 ? 18.547 -43.808 -11.464 1.00 11.42 269 PHE A N 1
ATOM 2043 C CA . PHE A 1 269 ? 17.491 -44.031 -10.450 1.00 12.89 269 PHE A CA 1
ATOM 2044 C C . PHE A 1 269 ? 16.290 -44.791 -11.022 1.00 13.62 269 PHE A C 1
ATOM 2045 O O . PHE A 1 269 ? 16.175 -44.949 -12.240 1.00 13.13 269 PHE A O 1
ATOM 2053 N N . LEU A 1 270 ? 15.426 -45.285 -10.130 1.00 13.95 270 LEU A N 1
ATOM 2054 C CA . LEU A 1 270 ? 14.226 -46.020 -10.518 1.00 14.65 270 LEU A CA 1
ATOM 2055 C C . LEU A 1 270 ? 12.988 -45.355 -9.939 1.00 15.34 270 LEU A C 1
ATOM 2056 O O . LEU A 1 270 ? 13.005 -44.912 -8.792 1.00 15.45 270 LEU A O 1
ATOM 2061 N N . MET A 1 271 ? 11.908 -45.337 -10.718 1.00 15.92 271 MET A N 1
ATOM 2062 C CA . MET A 1 271 ? 10.623 -44.799 -10.278 1.00 17.91 271 MET A CA 1
ATOM 2063 C C . MET A 1 271 ? 9.531 -45.422 -11.132 1.00 17.40 271 MET A C 1
ATOM 2064 O O . MET A 1 271 ? 9.550 -45.298 -12.357 1.00 16.94 271 MET A O 1
ATOM 2069 N N . GLY A 1 272 ? 8.574 -46.080 -10.490 1.00 16.81 272 GLY A N 1
ATOM 2070 C CA . GLY A 1 272 ? 7.558 -46.848 -11.228 1.00 17.19 272 GLY A CA 1
ATOM 2071 C C . GLY A 1 272 ? 6.633 -47.551 -10.263 1.00 17.74 272 GLY A C 1
ATOM 2072 O O . GLY A 1 272 ? 6.318 -47.000 -9.208 1.00 17.04 272 GLY A O 1
ATOM 2073 N N . THR A 1 273 ? 6.187 -48.753 -10.631 1.00 18.09 273 THR A N 1
ATOM 2074 C CA . THR A 1 273 ? 5.377 -49.571 -9.734 1.00 18.99 273 THR A CA 1
ATOM 2075 C C . THR A 1 273 ? 6.287 -50.627 -9.119 1.00 18.83 273 THR A C 1
ATOM 2076 O O . THR A 1 273 ? 7.453 -50.749 -9.509 1.00 18.18 273 THR A O 1
ATOM 2080 N N . LYS A 1 274 ? 5.758 -51.399 -8.170 1.00 18.81 274 LYS A N 1
ATOM 2081 C CA . LYS A 1 274 ? 6.543 -52.460 -7.539 1.00 19.57 274 LYS A CA 1
ATOM 2082 C C . LYS A 1 274 ? 7.047 -53.470 -8.570 1.00 19.24 274 LYS A C 1
ATOM 2083 O O . LYS A 1 274 ? 8.071 -54.110 -8.357 1.00 19.83 274 LYS A O 1
ATOM 2089 N N . ARG A 1 275 ? 6.317 -53.617 -9.678 1.00 19.31 275 ARG A N 1
ATOM 2090 C CA . ARG A 1 275 ? 6.773 -54.448 -10.803 1.00 18.88 275 ARG A CA 1
ATOM 2091 C C . ARG A 1 275 ? 8.163 -54.033 -11.298 1.00 18.07 275 ARG A C 1
ATOM 2092 O O . ARG A 1 275 ? 8.993 -54.889 -11.588 1.00 17.08 275 ARG A O 1
ATOM 2100 N N . LEU A 1 276 ? 8.405 -52.723 -11.398 1.00 17.04 276 LEU A N 1
ATOM 2101 C CA . LEU A 1 276 ? 9.731 -52.215 -11.763 1.00 16.49 276 LEU A CA 1
ATOM 2102 C C . LEU A 1 276 ? 10.782 -52.514 -10.698 1.00 15.97 276 LEU A C 1
ATOM 2103 O O . LEU A 1 276 ? 11.901 -52.923 -11.025 1.00 16.45 276 LEU A O 1
ATOM 2108 N N . TYR A 1 277 ? 10.431 -52.292 -9.432 1.00 15.67 277 TYR A N 1
ATOM 2109 C CA . TYR A 1 277 ? 11.387 -52.500 -8.341 1.00 16.10 277 TYR A CA 1
ATOM 2110 C C . TYR A 1 277 ? 11.771 -53.991 -8.228 1.00 16.41 277 TYR A C 1
ATOM 2111 O O . TYR A 1 277 ? 12.946 -54.310 -8.027 1.00 16.29 277 TYR A O 1
ATOM 2120 N N . ASP A 1 278 ? 10.789 -54.877 -8.400 1.00 16.84 278 ASP A N 1
ATOM 2121 C CA . ASP A 1 278 ? 11.020 -56.327 -8.377 1.00 17.76 278 ASP A CA 1
ATOM 2122 C C . ASP A 1 278 ? 11.863 -56.755 -9.569 1.00 17.37 278 ASP A C 1
ATOM 2123 O O . ASP A 1 278 ? 12.793 -57.546 -9.426 1.00 17.19 278 ASP A O 1
ATOM 2128 N N . PHE A 1 279 ? 11.531 -56.224 -10.746 1.00 17.04 279 PHE A N 1
ATOM 2129 C CA . PHE A 1 279 ? 12.304 -56.490 -11.955 1.00 16.56 279 PHE A CA 1
ATOM 2130 C C . PHE A 1 279 ? 13.789 -56.142 -11.789 1.00 16.31 279 PHE A C 1
ATOM 2131 O O . PHE A 1 279 ? 14.663 -56.969 -12.088 1.00 15.97 279 PHE A O 1
ATOM 2139 N N . ALA A 1 280 ? 14.065 -54.923 -11.311 1.00 15.57 280 ALA A N 1
ATOM 2140 C CA . ALA A 1 280 ? 15.437 -54.423 -11.204 1.00 15.50 280 ALA A CA 1
ATOM 2141 C C . ALA A 1 280 ? 16.277 -55.202 -10.183 1.00 15.29 280 ALA A C 1
ATOM 2142 O O . ALA A 1 280 ? 17.496 -55.251 -10.281 1.00 15.08 280 ALA A O 1
ATOM 2144 N N . ALA A 1 281 ? 15.606 -55.794 -9.199 1.00 15.38 281 ALA A N 1
ATOM 2145 C CA . ALA A 1 281 ? 16.275 -56.509 -8.116 1.00 15.14 281 ALA A CA 1
ATOM 2146 C C . ALA A 1 281 ? 17.084 -57.716 -8.593 1.00 15.21 281 ALA A C 1
ATOM 2147 O O . ALA A 1 281 ? 16.580 -58.548 -9.367 1.00 15.61 281 ALA A O 1
ATOM 2149 N N . ASN A 1 282 ? 18.337 -57.796 -8.132 1.00 14.83 282 ASN A N 1
ATOM 2150 C CA . ASN A 1 282 ? 19.246 -58.938 -8.393 1.00 14.75 282 ASN A CA 1
ATOM 2151 C C . ASN A 1 282 ? 19.213 -59.368 -9.852 1.00 14.92 282 ASN A C 1
ATOM 2152 O O . ASN A 1 282 ? 19.001 -60.546 -10.170 1.00 14.10 282 ASN A O 1
ATOM 2157 N N . ASN A 1 283 ? 19.412 -58.392 -10.736 1.00 14.65 283 ASN A N 1
ATOM 2158 C CA . ASN A 1 283 ? 19.191 -58.572 -12.160 1.00 14.90 283 ASN A CA 1
ATOM 2159 C C . ASN A 1 283 ? 20.443 -58.110 -12.908 1.00 15.35 283 ASN A C 1
ATOM 2160 O O . ASN A 1 283 ? 20.764 -56.910 -12.910 1.00 15.53 283 ASN A O 1
ATOM 2165 N N . PRO A 1 284 ? 21.172 -59.061 -13.521 1.00 16.01 284 PRO A N 1
ATOM 2166 C CA . PRO A 1 284 ? 22.394 -58.759 -14.276 1.00 16.37 284 PRO A CA 1
ATOM 2167 C C . PRO A 1 284 ? 22.171 -57.771 -15.425 1.00 16.93 284 PRO A C 1
ATOM 2168 O O . PRO A 1 284 ? 23.125 -57.142 -15.881 1.00 17.52 284 PRO A O 1
ATOM 2172 N N . LYS A 1 285 ? 20.926 -57.648 -15.880 1.00 17.36 285 LYS A N 1
ATOM 2173 C CA . LYS A 1 285 ? 20.551 -56.751 -16.986 1.00 18.53 285 LYS A CA 1
ATOM 2174 C C . LYS A 1 285 ? 20.358 -55.287 -16.575 1.00 17.77 285 LYS A C 1
ATOM 2175 O O . LYS A 1 285 ? 20.099 -54.435 -17.425 1.00 17.87 285 LYS A O 1
ATOM 2181 N N . VAL A 1 286 ? 20.428 -55.007 -15.278 1.00 16.96 286 VAL A N 1
ATOM 2182 C CA . VAL A 1 286 ? 20.235 -53.652 -14.773 1.00 16.38 286 VAL A CA 1
ATOM 2183 C C . VAL A 1 286 ? 21.428 -53.257 -13.926 1.00 16.52 286 VAL A C 1
ATOM 2184 O O . VAL A 1 286 ? 21.905 -54.038 -13.090 1.00 16.23 286 VAL A O 1
ATOM 2188 N N . GLU A 1 287 ? 21.911 -52.036 -14.141 1.00 15.84 287 GLU A N 1
ATOM 2189 C CA . GLU A 1 287 ? 22.950 -51.487 -13.288 1.00 16.52 287 GLU A CA 1
ATOM 2190 C C . GLU A 1 287 ? 22.715 -50.002 -12.998 1.00 15.80 287 GLU A C 1
ATOM 2191 O O . GLU A 1 287 ? 22.574 -49.194 -13.921 1.00 15.36 287 GLU A O 1
ATOM 2197 N N . LEU A 1 288 ? 22.687 -49.665 -11.712 1.00 15.21 288 LEU A N 1
ATOM 2198 C CA . LEU A 1 288 ? 22.634 -48.276 -11.266 1.00 15.26 288 LEU A CA 1
ATOM 2199 C C . LEU A 1 288 ? 24.022 -47.672 -11.079 1.00 15.09 288 LEU A C 1
ATOM 2200 O O . LEU A 1 288 ? 24.891 -48.272 -10.452 1.00 15.19 288 LEU A O 1
ATOM 2205 N N . LYS A 1 289 ? 24.214 -46.465 -11.607 1.00 14.11 289 LYS A N 1
ATOM 2206 C CA . LYS A 1 289 ? 25.471 -45.744 -11.484 1.00 14.68 289 LYS A CA 1
ATOM 2207 C C . LYS A 1 289 ? 25.178 -44.275 -11.152 1.00 13.82 289 LYS A C 1
ATOM 2208 O O . LYS A 1 289 ? 24.070 -43.801 -11.405 1.00 13.81 289 LYS A O 1
ATOM 2214 N N . PRO A 1 290 ? 26.147 -43.561 -10.558 1.00 13.83 290 PRO A N 1
ATOM 2215 C CA . PRO A 1 290 ? 25.808 -42.200 -10.141 1.00 13.46 290 PRO A CA 1
ATOM 2216 C C . PRO A 1 290 ? 25.585 -41.255 -11.318 1.00 13.05 290 PRO A C 1
ATOM 2217 O O . PRO A 1 290 ? 25.949 -41.563 -12.458 1.00 13.36 290 PRO A O 1
ATOM 2221 N N . VAL A 1 291 ? 24.973 -40.123 -11.025 1.00 12.34 291 VAL A N 1
ATOM 2222 C CA . VAL A 1 291 ? 24.500 -39.219 -12.076 1.00 12.16 291 VAL A CA 1
ATOM 2223 C C . VAL A 1 291 ? 25.638 -38.471 -12.801 1.00 12.20 291 VAL A C 1
ATOM 2224 O O . VAL A 1 291 ? 25.475 -38.063 -13.953 1.00 11.67 291 VAL A O 1
ATOM 2228 N N . ASP A 1 292 ? 26.771 -38.296 -12.127 1.00 12.14 292 ASP A N 1
ATOM 2229 C CA . ASP A 1 292 ? 27.952 -37.709 -12.769 1.00 13.42 292 ASP A CA 1
ATOM 2230 C C . ASP A 1 292 ? 28.696 -38.711 -13.662 1.00 13.56 292 ASP A C 1
ATOM 2231 O O . ASP A 1 292 ? 29.700 -38.364 -14.297 1.00 13.98 292 ASP A O 1
ATOM 2236 N N . TYR A 1 293 ? 28.184 -39.948 -13.718 1.00 12.48 293 TYR A N 1
ATOM 2237 C CA . TYR A 1 293 ? 28.544 -40.890 -14.782 1.00 12.49 293 TYR A CA 1
ATOM 2238 C C . TYR A 1 293 ? 27.437 -40.930 -15.834 1.00 12.09 293 TYR A C 1
ATOM 2239 O O . TYR A 1 293 ? 27.655 -40.574 -16.992 1.00 12.06 293 TYR A O 1
ATOM 2248 N N . ILE A 1 294 ? 26.243 -41.355 -15.421 1.00 11.15 294 ILE A N 1
ATOM 2249 C CA . ILE A 1 294 ? 25.138 -41.584 -16.355 1.00 10.99 294 ILE A CA 1
ATOM 2250 C C . ILE A 1 294 ? 24.782 -40.347 -17.205 1.00 10.76 294 ILE A C 1
ATOM 2251 O O . ILE A 1 294 ? 24.635 -40.448 -18.433 1.00 10.38 294 ILE A O 1
ATOM 2256 N N . ASN A 1 295 ? 24.635 -39.208 -16.540 1.00 11.16 295 ASN A N 1
ATOM 2257 C CA . ASN A 1 295 ? 24.185 -37.968 -17.204 1.00 11.83 295 ASN A CA 1
ATOM 2258 C C . ASN A 1 295 ? 25.336 -37.093 -17.661 1.00 12.14 295 ASN A C 1
ATOM 2259 O O . ASN A 1 295 ? 25.107 -35.986 -18.178 1.00 12.44 295 ASN A O 1
ATOM 2264 N N . HIS A 1 296 ? 26.567 -37.546 -17.436 1.00 12.40 296 HIS A N 1
ATOM 2265 C CA . HIS A 1 296 ? 27.717 -36.731 -17.800 1.00 12.24 296 HIS A CA 1
ATOM 2266 C C . HIS A 1 296 ? 27.779 -36.638 -19.322 1.00 11.66 296 HIS A C 1
ATOM 2267 O O . HIS A 1 296 ? 27.880 -37.671 -19.999 1.00 11.86 296 HIS A O 1
ATOM 2274 N N . PRO A 1 297 ? 27.711 -35.408 -19.876 1.00 11.83 297 PRO A N 1
ATOM 2275 C CA . PRO A 1 297 ? 27.719 -35.289 -21.339 1.00 11.87 297 PRO A CA 1
ATOM 2276 C C . PRO A 1 297 ? 28.879 -36.009 -22.041 1.00 11.66 297 PRO A C 1
ATOM 2277 O O . PRO A 1 297 ? 28.677 -36.530 -23.134 1.00 11.29 297 PRO A O 1
ATOM 2281 N N . SER A 1 298 ? 30.061 -36.040 -21.417 1.00 11.82 298 SER A N 1
ATOM 2282 C CA . SER A 1 298 ? 31.230 -36.749 -21.977 1.00 12.42 298 SER A CA 1
ATOM 2283 C C . SER A 1 298 ? 31.038 -38.270 -22.023 1.00 12.37 298 SER A C 1
ATOM 2284 O O . SER A 1 298 ? 31.651 -38.945 -22.855 1.00 13.09 298 SER A O 1
ATOM 2287 N N . VAL A 1 299 ? 30.196 -38.799 -21.129 1.00 12.03 299 VAL A N 1
ATOM 2288 C CA . VAL A 1 299 ? 29.838 -40.223 -21.129 1.00 12.06 299 VAL A CA 1
ATOM 2289 C C . VAL A 1 299 ? 28.732 -40.526 -22.142 1.00 11.92 299 VAL A C 1
ATOM 2290 O O . VAL A 1 299 ? 28.871 -41.428 -22.961 1.00 12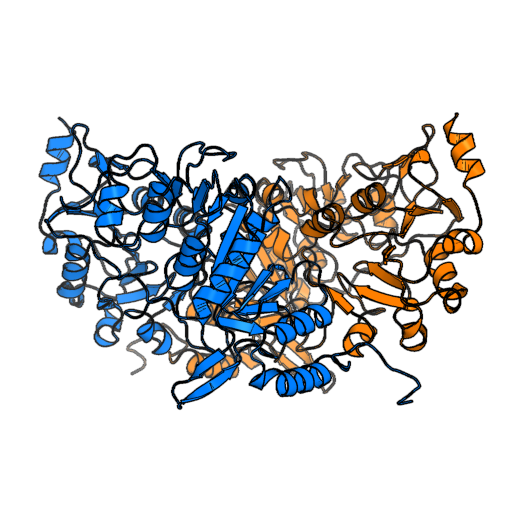.07 299 VAL A O 1
ATOM 2294 N N . VAL A 1 300 ? 27.647 -39.756 -22.097 1.00 12.38 300 VAL A N 1
ATOM 2295 C CA . VAL A 1 300 ? 26.587 -39.863 -23.104 1.00 12.48 300 VAL A CA 1
ATOM 2296 C C . VAL A 1 300 ? 27.152 -39.809 -24.538 1.00 12.59 300 VAL A C 1
ATOM 2297 O O . VAL A 1 300 ? 26.691 -40.540 -25.419 1.00 12.37 300 VAL A O 1
ATOM 2301 N N . ALA A 1 301 ? 28.156 -38.956 -24.754 1.00 13.36 301 ALA A N 1
ATOM 2302 C CA . ALA A 1 301 ? 28.811 -38.822 -26.066 1.00 13.84 301 ALA A CA 1
ATOM 2303 C C . ALA A 1 301 ? 29.437 -40.134 -26.570 1.00 14.48 301 ALA A C 1
ATOM 2304 O O . ALA A 1 301 ? 29.613 -40.326 -27.779 1.00 14.08 301 ALA A O 1
ATOM 2306 N N . GLN A 1 302 ? 29.771 -41.030 -25.644 1.00 15.29 302 GLN A N 1
ATOM 2307 C CA . GLN A 1 302 ? 30.377 -42.318 -25.990 1.00 16.77 302 GLN A CA 1
ATOM 2308 C C . GLN A 1 302 ? 29.356 -43.391 -26.372 1.00 16.63 302 GLN A C 1
ATOM 2309 O O . GLN A 1 302 ? 29.741 -44.452 -26.874 1.00 17.18 302 GLN A O 1
ATOM 2315 N N . CYS A 1 303 ? 28.071 -43.126 -26.129 1.00 16.47 303 CYS A N 1
ATOM 2316 C CA . CYS A 1 303 ? 27.002 -44.082 -26.430 1.00 16.98 303 CYS A CA 1
ATOM 2317 C C . CYS A 1 303 ? 26.745 -44.240 -27.927 1.00 16.58 303 CYS A C 1
ATOM 2318 O O . CYS A 1 303 ? 26.827 -43.282 -28.684 1.00 16.25 303 CYS A O 1
ATOM 2321 N N . SER A 1 304 ? 26.417 -45.458 -28.342 1.00 16.38 304 SER A N 1
ATOM 2322 C CA . SER A 1 304 ? 26.178 -45.740 -29.753 1.00 16.52 304 SER A CA 1
ATOM 2323 C C . SER A 1 304 ? 24.738 -45.424 -30.167 1.00 16.04 304 SER A C 1
ATOM 2324 O O . SER A 1 304 ? 23.786 -45.903 -29.543 1.00 15.67 304 SER A O 1
ATOM 2327 N N . LYS A 1 305 ? 24.585 -44.625 -31.226 1.00 16.02 305 LYS A N 1
ATOM 2328 C CA . LYS A 1 305 ? 23.268 -44.308 -31.792 1.00 16.48 305 LYS A CA 1
ATOM 2329 C C . LYS A 1 305 ? 22.294 -43.805 -30.709 1.00 16.05 305 LYS A C 1
ATOM 2330 O O . LYS A 1 305 ? 21.161 -44.292 -30.582 1.00 15.71 305 LYS A O 1
ATOM 2336 N N . MET A 1 306 ? 22.761 -42.821 -29.946 1.00 15.92 306 MET A N 1
ATOM 2337 C CA . MET A 1 306 ? 22.031 -42.270 -28.809 1.00 15.62 306 MET A CA 1
ATOM 2338 C C . MET A 1 306 ? 20.779 -41.556 -29.284 1.00 15.83 306 MET A C 1
ATOM 2339 O O . MET A 1 306 ? 20.844 -40.710 -30.174 1.00 15.70 306 MET A O 1
ATOM 2344 N N . VAL A 1 307 ? 19.639 -41.925 -28.707 1.00 15.18 307 VAL A N 1
ATOM 2345 C CA . VAL A 1 307 ? 18.399 -41.193 -28.923 1.00 15.43 307 VAL A CA 1
ATOM 2346 C C . VAL A 1 307 ? 17.817 -40.813 -27.566 1.00 15.69 307 VAL A C 1
ATOM 2347 O O . VAL A 1 307 ? 17.463 -41.683 -26.762 1.00 15.95 307 VAL A O 1
ATOM 2351 N N . CYS A 1 308 ? 17.711 -39.509 -27.341 1.00 15.88 308 CYS A N 1
ATOM 2352 C CA . CYS A 1 308 ? 17.272 -38.947 -26.072 1.00 16.89 308 CYS A CA 1
ATOM 2353 C C . CYS A 1 308 ? 15.889 -38.351 -26.284 1.00 17.09 308 CYS A C 1
ATOM 2354 O O . CYS A 1 308 ? 15.700 -37.536 -27.185 1.00 16.66 308 CYS A O 1
ATOM 2357 N N . ILE A 1 309 ? 14.916 -38.783 -25.484 1.00 16.62 309 ILE A N 1
ATOM 2358 C CA . ILE A 1 309 ? 13.543 -38.321 -25.626 1.00 17.37 309 ILE A CA 1
ATOM 2359 C C . ILE A 1 309 ? 13.115 -37.616 -24.346 1.00 16.66 309 ILE A C 1
ATOM 2360 O O . ILE A 1 309 ? 13.093 -38.233 -23.276 1.00 16.13 309 ILE A O 1
ATOM 2365 N N . ASN A 1 310 ? 12.785 -36.332 -24.459 1.00 16.16 310 ASN A N 1
ATOM 2366 C CA . ASN A 1 310 ? 12.366 -35.528 -23.309 1.00 16.25 310 ASN A CA 1
ATOM 2367 C C . ASN A 1 310 ? 11.185 -34.638 -23.656 1.00 16.14 310 ASN A C 1
ATOM 2368 O O . ASN A 1 310 ? 10.945 -34.352 -24.822 1.00 17.36 310 ASN A O 1
ATOM 2373 N N . ALA A 1 311 ? 10.429 -34.227 -22.649 1.00 16.05 311 ALA A N 1
ATOM 2374 C CA . ALA A 1 311 ? 9.240 -33.391 -22.875 1.00 15.44 311 ALA A CA 1
ATOM 2375 C C . ALA A 1 311 ? 9.498 -31.917 -22.549 1.00 15.12 311 ALA A C 1
ATOM 2376 O O . ALA A 1 311 ? 10.388 -31.590 -21.752 1.00 14.89 311 ALA A O 1
ATOM 2378 N N . CYS A 1 312 ? 8.718 -31.020 -23.160 1.00 14.68 312 CYS A N 1
ATOM 2379 C CA . CYS A 1 312 ? 8.785 -29.613 -22.782 1.00 14.45 312 CYS A CA 1
ATOM 2380 C C . CYS A 1 312 ? 7.407 -29.016 -22.582 1.00 14.18 312 CYS A C 1
ATOM 2381 O O . CYS A 1 312 ? 6.405 -29.726 -22.696 1.00 14.22 312 CYS A O 1
ATOM 2384 N N . LEU A 1 313 ? 7.368 -27.718 -22.273 1.00 12.76 313 LEU A N 1
ATOM 2385 C CA . LEU A 1 313 ? 6.106 -27.011 -22.041 1.00 12.75 313 LEU A CA 1
ATOM 2386 C C . LEU A 1 313 ? 5.730 -26.053 -23.179 1.00 12.19 313 LEU A C 1
ATOM 2387 O O . LEU A 1 313 ? 4.562 -25.919 -23.514 1.00 11.55 313 LEU A O 1
ATOM 2392 N N . GLN A 1 314 ? 6.726 -25.384 -23.754 1.00 11.83 314 GLN A N 1
ATOM 2393 C CA . GLN A 1 314 ? 6.511 -24.485 -24.909 1.00 12.38 314 GLN A CA 1
ATOM 2394 C C . GLN A 1 314 ? 7.831 -24.231 -25.637 1.00 11.59 314 GLN A C 1
ATOM 2395 O O . GLN A 1 314 ? 8.919 -24.357 -25.053 1.00 11.23 314 GLN A O 1
ATOM 2401 N N . VAL A 1 315 ? 7.725 -23.876 -26.912 1.00 11.11 315 VAL A N 1
ATOM 2402 C CA . VAL A 1 315 ? 8.907 -23.617 -27.735 1.00 10.86 315 VAL A CA 1
ATOM 2403 C C . VAL A 1 315 ? 8.613 -22.330 -28.511 1.00 10.85 315 VAL A C 1
ATOM 2404 O O . VAL A 1 315 ? 7.541 -22.211 -29.113 1.00 11.47 315 VAL A O 1
ATOM 2408 N N . ASP A 1 316 ? 9.534 -21.369 -28.472 1.00 11.13 316 ASP A N 1
ATOM 2409 C CA . ASP A 1 316 ? 9.337 -20.117 -29.222 1.00 11.51 316 ASP A CA 1
ATOM 2410 C C . ASP A 1 316 ? 9.891 -20.176 -30.657 1.00 11.81 316 ASP A C 1
ATOM 2411 O O . ASP A 1 316 ? 10.464 -21.180 -31.068 1.00 10.92 316 ASP A O 1
ATOM 2416 N N . PHE A 1 317 ? 9.697 -19.093 -31.411 1.00 12.08 317 PHE A N 1
ATOM 2417 C CA . PHE A 1 317 ? 10.084 -19.044 -32.817 1.00 12.78 317 PHE A CA 1
ATOM 2418 C C . PHE A 1 317 ? 11.591 -19.209 -33.020 1.00 12.43 317 PHE A C 1
ATOM 2419 O O . PHE A 1 317 ? 12.025 -19.611 -34.103 1.00 14.45 317 PHE A O 1
ATOM 2427 N N . MET A 1 318 ? 12.388 -18.892 -32.001 1.00 12.22 318 MET A N 1
ATOM 2428 C CA . MET A 1 318 ? 13.851 -19.022 -32.118 1.00 12.46 318 MET A CA 1
ATOM 2429 C C . MET A 1 318 ? 14.364 -20.417 -31.763 1.00 11.94 318 MET A C 1
ATOM 2430 O O . MET A 1 318 ? 15.560 -20.704 -31.900 1.00 11.49 318 MET A O 1
ATOM 2435 N N . GLY A 1 319 ? 13.459 -21.286 -31.326 1.00 11.89 319 GLY A N 1
ATOM 2436 C CA . GLY A 1 319 ? 13.848 -22.621 -30.862 1.00 11.83 319 GLY A CA 1
ATOM 2437 C C . GLY A 1 319 ? 14.331 -22.610 -29.416 1.00 12.12 319 GLY A C 1
ATOM 2438 O O . GLY A 1 319 ? 15.027 -23.535 -28.992 1.00 13.22 319 GLY A O 1
ATOM 2439 N N . GLN A 1 320 ? 13.983 -21.567 -28.667 1.00 11.17 320 GLN A N 1
ATOM 2440 C CA . GLN A 1 320 ? 14.159 -21.588 -27.208 1.00 11.38 320 GLN A CA 1
ATOM 2441 C C . GLN A 1 320 ? 13.102 -22.501 -26.605 1.00 11.35 320 GLN A C 1
ATOM 2442 O O . GLN A 1 320 ? 11.901 -22.366 -26.896 1.00 11.35 320 GLN A O 1
ATOM 2448 N N . ILE A 1 321 ? 13.548 -23.436 -25.777 1.00 11.26 321 ILE A N 1
ATOM 2449 C CA . ILE A 1 321 ? 12.661 -24.454 -25.233 1.00 11.06 321 ILE A CA 1
ATOM 2450 C C . ILE A 1 321 ? 12.463 -24.264 -23.727 1.00 11.06 321 ILE A C 1
ATOM 2451 O O . ILE A 1 321 ? 13.425 -24.280 -22.963 1.00 10.93 321 ILE A O 1
ATOM 2456 N N . VAL A 1 322 ? 11.205 -24.063 -23.320 1.00 10.89 322 VAL A N 1
ATOM 2457 C CA . VAL A 1 322 ? 10.840 -23.892 -21.907 1.00 10.89 322 VAL A CA 1
ATOM 2458 C C . VAL A 1 322 ? 10.270 -25.225 -21.415 1.00 11.74 322 VAL A C 1
ATOM 2459 O O . VAL A 1 322 ? 9.280 -25.713 -21.967 1.00 11.45 322 VAL A O 1
ATOM 2463 N N . SER A 1 323 ? 10.900 -25.823 -20.402 1.00 12.08 323 SER A N 1
ATOM 2464 C CA . SER A 1 323 ? 10.492 -27.161 -19.967 1.00 12.70 323 SER A CA 1
ATOM 2465 C C . SER A 1 323 ? 10.127 -27.261 -18.496 1.00 13.03 323 SER A C 1
ATOM 2466 O O . SER A 1 323 ? 9.596 -28.300 -18.074 1.00 13.65 323 SER A O 1
ATOM 2469 N N . ASP A 1 324 ? 10.414 -26.221 -17.709 1.00 13.17 324 ASP A N 1
ATOM 2470 C CA . ASP A 1 324 ? 10.305 -26.378 -16.251 1.00 13.63 324 ASP A CA 1
ATOM 2471 C C . ASP A 1 324 ? 9.633 -25.250 -15.488 1.00 13.65 324 ASP A C 1
ATOM 2472 O O . ASP A 1 324 ? 9.594 -25.266 -14.250 1.00 14.25 324 ASP A O 1
ATOM 2477 N N . SER A 1 325 ? 9.073 -24.293 -16.232 1.00 13.24 325 SER A N 1
ATOM 2478 C CA . SER A 1 325 ? 8.354 -23.162 -15.654 1.00 13.59 325 SER A CA 1
ATOM 2479 C C . SER A 1 325 ? 7.182 -22.742 -16.532 1.00 13.68 325 SER A C 1
ATOM 2480 O O . SER A 1 325 ? 7.163 -23.002 -17.737 1.00 12.95 325 SER A O 1
ATOM 2483 N N . ILE A 1 326 ? 6.187 -22.121 -15.910 1.00 14.34 326 ILE A N 1
ATOM 2484 C CA . ILE A 1 326 ? 5.038 -21.567 -16.615 1.00 14.83 326 ILE A CA 1
ATOM 2485 C C . ILE A 1 326 ? 5.045 -20.094 -16.235 1.00 14.91 326 ILE A C 1
ATOM 2486 O O . ILE A 1 326 ? 4.656 -19.729 -15.121 1.00 14.04 326 ILE A O 1
ATOM 2491 N N . GLY A 1 327 ? 5.523 -19.256 -17.154 1.00 14.61 327 GLY A N 1
ATOM 2492 C CA . GLY A 1 327 ? 5.802 -17.872 -16.814 1.00 14.57 327 GLY A CA 1
ATOM 2493 C C . GLY A 1 327 ? 6.744 -17.857 -15.618 1.00 14.27 327 GLY A C 1
ATOM 2494 O O . GLY A 1 327 ? 7.733 -18.602 -15.578 1.00 13.96 327 GLY A O 1
ATOM 2495 N N . THR A 1 328 ? 6.412 -17.033 -14.627 1.00 14.13 328 THR A N 1
ATOM 2496 C CA . THR A 1 328 ? 7.242 -16.900 -13.422 1.00 14.83 328 THR A CA 1
ATOM 2497 C C . THR A 1 328 ? 7.054 -18.051 -12.413 1.00 15.26 328 THR A C 1
ATOM 2498 O O . THR A 1 328 ? 7.734 -18.090 -11.382 1.00 16.07 328 THR A O 1
ATOM 2502 N N . LYS A 1 329 ? 6.146 -18.980 -12.699 1.00 15.01 329 LYS A N 1
ATOM 2503 C CA . LYS A 1 329 ? 5.888 -20.087 -11.770 1.00 15.68 329 LYS A CA 1
ATOM 2504 C C . LYS A 1 329 ? 6.793 -21.275 -12.069 1.00 14.95 329 LYS A C 1
ATOM 2505 O O . LYS A 1 329 ? 6.752 -21.828 -13.164 1.00 14.97 329 LYS A O 1
ATOM 2511 N N . GLN A 1 330 ? 7.600 -21.657 -11.085 1.00 14.18 330 GLN A N 1
ATOM 2512 C CA . GLN A 1 330 ? 8.465 -22.826 -11.208 1.00 14.52 330 GLN A CA 1
ATOM 2513 C C . GLN A 1 330 ? 7.644 -24.114 -11.056 1.00 15.11 330 GLN A C 1
ATOM 2514 O O . GLN A 1 330 ? 6.839 -24.251 -10.130 1.00 14.54 330 GLN A O 1
ATOM 2520 N N . PHE A 1 331 ? 7.879 -25.052 -11.970 1.00 15.52 331 PHE A N 1
ATOM 2521 C CA . PHE A 1 331 ? 7.041 -26.229 -12.111 1.00 17.04 331 PHE A CA 1
ATOM 2522 C C . PHE A 1 331 ? 7.793 -27.519 -11.746 1.00 16.81 331 PHE A C 1
ATOM 2523 O O . PHE A 1 331 ? 7.280 -28.361 -10.990 1.00 17.78 331 PHE A O 1
ATOM 2531 N N . SER A 1 332 ? 9.010 -27.672 -12.271 1.00 15.68 332 SER A N 1
ATOM 2532 C CA . SER A 1 332 ? 9.803 -28.888 -12.053 1.00 14.59 332 SER A CA 1
ATOM 2533 C C . SER A 1 332 ? 11.294 -28.534 -11.928 1.00 13.93 332 SER A C 1
ATOM 2534 O O . SER A 1 332 ? 11.708 -27.943 -10.937 1.00 13.11 332 SER A O 1
ATOM 2537 N N . GLY A 1 333 ? 12.088 -28.881 -12.932 1.00 13.15 333 GLY A N 1
ATOM 2538 C CA . GLY A 1 333 ? 13.489 -28.440 -12.990 1.00 12.77 333 GLY A CA 1
ATOM 2539 C C . GLY A 1 333 ? 14.077 -28.912 -14.305 1.00 12.11 333 GLY A C 1
ATOM 2540 O O . GLY A 1 333 ? 13.423 -29.677 -15.031 1.00 12.60 333 GLY A O 1
ATOM 2541 N N . VAL A 1 334 ? 15.301 -28.484 -14.616 1.00 11.53 334 VAL A N 1
ATOM 2542 C CA . VAL A 1 334 ? 15.979 -28.971 -15.830 1.00 10.89 334 VAL A CA 1
ATOM 2543 C C . VAL A 1 334 ? 16.225 -30.483 -15.736 1.00 10.99 334 VAL A C 1
ATOM 2544 O O . VAL A 1 334 ? 16.127 -31.182 -16.738 1.00 11.11 334 VAL A O 1
ATOM 2548 N N . GLY A 1 335 ? 16.490 -30.990 -14.530 1.00 11.07 335 GLY A N 1
ATOM 2549 C CA . GLY A 1 335 ? 16.796 -32.414 -14.371 1.00 10.80 335 GLY A CA 1
ATOM 2550 C C . GLY A 1 335 ? 17.953 -32.748 -15.300 1.00 10.59 335 GLY A C 1
ATOM 2551 O O . GLY A 1 335 ? 18.948 -32.046 -15.310 1.00 9.81 335 GLY A O 1
ATOM 2552 N N . GLY A 1 336 ? 17.799 -33.792 -16.104 1.00 10.87 336 GLY A N 1
ATOM 2553 C CA . GLY A 1 336 ? 18.869 -34.229 -17.007 1.00 11.77 336 GLY A CA 1
ATOM 2554 C C . GLY A 1 336 ? 18.584 -33.905 -18.463 1.00 11.95 336 GLY A C 1
ATOM 2555 O O . GLY A 1 336 ? 19.227 -34.453 -19.363 1.00 12.49 336 GLY A O 1
ATOM 2556 N N . GLN A 1 337 ? 17.618 -33.024 -18.705 1.00 11.94 337 GLN A N 1
ATOM 2557 C CA . GLN A 1 337 ? 17.183 -32.741 -20.080 1.00 11.82 337 GLN A CA 1
ATOM 2558 C C . GLN A 1 337 ? 18.347 -32.222 -20.937 1.00 11.58 337 GLN A C 1
ATOM 2559 O O . GLN A 1 337 ? 18.635 -32.760 -22.027 1.00 11.33 337 GLN A O 1
ATOM 2565 N N . VAL A 1 338 ? 19.030 -31.199 -20.431 1.00 10.91 338 VAL A N 1
ATOM 2566 C CA . VAL A 1 338 ? 20.146 -30.581 -21.172 1.00 10.75 338 VAL A CA 1
ATOM 2567 C C . VAL A 1 338 ? 21.381 -31.501 -21.167 1.00 10.56 338 VAL A C 1
ATOM 2568 O O . VAL A 1 338 ? 22.121 -31.534 -22.144 1.00 9.86 338 VAL A O 1
ATOM 2572 N N . ASP A 1 339 ? 21.578 -32.261 -20.082 1.00 10.47 339 ASP A N 1
ATOM 2573 C CA . ASP A 1 339 ? 22.673 -33.243 -20.007 1.00 10.96 339 ASP A CA 1
ATOM 2574 C C . ASP A 1 339 ? 22.623 -34.174 -21.222 1.00 10.56 339 ASP A C 1
ATOM 2575 O O . ASP A 1 339 ? 23.628 -34.375 -21.906 1.00 11.34 339 ASP A O 1
ATOM 2580 N N . PHE A 1 340 ? 21.447 -34.734 -21.485 1.00 10.91 340 PHE A N 1
ATOM 2581 C CA . PHE A 1 340 ? 21.289 -35.673 -22.598 1.00 11.34 340 PHE A CA 1
ATOM 2582 C C . PHE A 1 340 ? 21.246 -35.004 -23.962 1.00 11.61 340 PHE A C 1
ATOM 2583 O O . PHE A 1 340 ? 21.747 -35.559 -24.944 1.00 11.29 340 PHE A O 1
ATOM 2591 N N . VAL A 1 341 ? 20.685 -33.799 -24.013 1.00 11.46 341 VAL A N 1
ATOM 2592 C CA . VAL A 1 341 ? 20.721 -33.027 -25.262 1.00 11.58 341 VAL A CA 1
ATOM 2593 C C . VAL A 1 341 ? 22.189 -32.820 -25.694 1.00 11.37 341 VAL A C 1
ATOM 2594 O O . VAL A 1 341 ? 22.550 -33.135 -26.839 1.00 11.35 341 VAL A O 1
ATOM 2598 N N . ARG A 1 342 ? 23.027 -32.332 -24.773 1.00 11.47 342 ARG A N 1
ATOM 2599 C CA . ARG A 1 342 ? 24.450 -32.097 -25.036 1.00 12.77 342 ARG A CA 1
ATOM 2600 C C . ARG A 1 342 ? 25.191 -33.383 -25.366 1.00 12.96 342 ARG A C 1
ATOM 2601 O O . ARG A 1 342 ? 25.981 -33.429 -26.314 1.00 13.11 342 ARG A O 1
ATOM 2609 N N . GLY A 1 343 ? 24.948 -34.436 -24.590 1.00 13.07 343 GLY A N 1
ATOM 2610 C CA . GLY A 1 343 ? 25.582 -35.729 -24.887 1.00 13.07 343 GLY A CA 1
ATOM 2611 C C . GLY A 1 343 ? 25.318 -36.242 -26.304 1.00 13.65 343 GLY A C 1
ATOM 2612 O O . GLY A 1 343 ? 26.249 -36.686 -26.995 1.00 13.55 343 GLY A O 1
ATOM 2613 N N . ALA A 1 344 ? 24.056 -36.194 -26.740 1.00 13.51 344 ALA A N 1
ATOM 2614 C CA . ALA A 1 344 ? 23.701 -36.573 -28.105 1.00 14.34 344 ALA A CA 1
ATOM 2615 C C . ALA A 1 344 ? 24.373 -35.689 -29.156 1.00 14.93 344 ALA A C 1
ATOM 2616 O O . ALA A 1 344 ? 24.852 -36.188 -30.171 1.00 14.91 344 ALA A O 1
ATOM 2618 N N . SER A 1 345 ? 24.406 -34.382 -28.902 1.00 15.24 345 SER A N 1
ATOM 2619 C CA . SER A 1 345 ? 25.063 -33.431 -29.805 1.00 16.71 345 SER A CA 1
ATOM 2620 C C . SER A 1 345 ? 26.556 -33.740 -29.932 1.00 16.36 345 SER A C 1
ATOM 2621 O O . SER A 1 345 ? 27.134 -33.621 -31.022 1.00 15.56 345 SER A O 1
ATOM 2624 N N . MET A 1 346 ? 27.166 -34.137 -28.815 1.00 16.32 346 MET A N 1
ATOM 2625 C CA . MET A 1 346 ? 28.605 -34.410 -28.755 1.00 18.19 346 MET A CA 1
ATOM 2626 C C . MET A 1 346 ? 28.975 -35.819 -29.244 1.00 17.48 346 MET A C 1
ATOM 2627 O O . MET A 1 346 ? 30.155 -36.175 -29.258 1.00 17.45 346 MET A O 1
ATOM 2632 N N . SER A 1 347 ? 27.977 -36.607 -29.651 1.00 17.81 347 SER A N 1
ATOM 2633 C CA . SER A 1 347 ? 28.198 -38.030 -29.949 1.00 17.89 347 SER A CA 1
ATOM 2634 C C . SER A 1 347 ? 29.406 -38.267 -30.861 1.00 17.84 347 SER A C 1
ATOM 2635 O O . SER A 1 347 ? 29.545 -37.655 -31.923 1.00 16.95 347 SER A O 1
ATOM 2638 N N . ILE A 1 348 ? 30.282 -39.150 -30.402 1.00 18.38 348 ILE A N 1
ATOM 2639 C CA . ILE A 1 348 ? 31.505 -39.494 -31.123 1.00 19.66 348 ILE A CA 1
ATOM 2640 C C . ILE A 1 348 ? 31.202 -40.137 -32.485 1.00 19.67 348 ILE A C 1
ATOM 2641 O O . ILE A 1 348 ? 31.936 -39.927 -33.462 1.00 19.75 348 ILE A O 1
ATOM 2646 N N . ASP A 1 349 ? 30.104 -40.889 -32.565 1.00 19.32 349 ASP A N 1
ATOM 2647 C CA . ASP A 1 349 ? 29.732 -41.534 -33.819 1.00 19.47 349 ASP A CA 1
ATOM 2648 C C . ASP A 1 349 ? 29.006 -40.606 -34.794 1.00 19.18 349 ASP A C 1
ATOM 2649 O O . ASP A 1 349 ? 28.806 -40.973 -35.953 1.00 19.47 349 ASP A O 1
ATOM 2654 N N . GLY A 1 350 ? 28.626 -39.413 -34.329 1.00 18.64 350 GLY A N 1
ATOM 2655 C CA . GLY A 1 350 ? 27.900 -38.422 -35.150 1.00 18.70 350 GLY A CA 1
ATOM 2656 C C . GLY A 1 350 ? 26.449 -38.803 -35.401 1.00 18.91 350 GLY A C 1
ATOM 2657 O O . GLY A 1 350 ? 25.771 -38.199 -36.248 1.00 19.07 350 GLY A O 1
ATOM 2658 N N . LYS A 1 351 ? 25.963 -39.792 -34.651 1.00 18.11 351 LYS A N 1
ATOM 2659 C CA . LYS A 1 351 ? 24.640 -40.369 -34.872 1.00 18.65 351 LYS A CA 1
ATOM 2660 C C . LYS A 1 351 ? 23.624 -39.995 -33.796 1.00 17.96 351 LYS A C 1
ATOM 2661 O O . LYS A 1 351 ? 22.434 -40.273 -33.948 1.00 18.19 351 LYS A O 1
ATOM 2667 N N . GLY A 1 352 ? 24.082 -39.358 -32.722 1.00 17.24 352 GLY A N 1
ATOM 2668 C CA . GLY A 1 352 ? 23.188 -38.975 -31.621 1.00 17.03 352 GLY A CA 1
ATOM 2669 C C . GLY A 1 352 ? 22.080 -38.020 -32.030 1.00 16.75 352 GLY A C 1
ATOM 2670 O O . GLY A 1 352 ? 22.277 -37.161 -32.909 1.00 16.48 352 GLY A O 1
ATOM 2671 N N . LYS A 1 353 ? 20.911 -38.178 -31.407 1.00 16.01 353 LYS A N 1
ATOM 2672 C CA . LYS A 1 353 ? 19.744 -37.338 -31.672 1.00 16.72 353 LYS A CA 1
ATOM 2673 C C . LYS A 1 353 ? 19.075 -36.981 -30.354 1.00 16.06 353 LYS A C 1
ATOM 2674 O O . LYS A 1 353 ? 18.926 -37.844 -29.483 1.00 15.83 353 LYS A O 1
ATOM 2680 N N . ALA A 1 354 ? 18.667 -35.725 -30.202 1.00 15.02 354 ALA A N 1
ATOM 2681 C CA . ALA A 1 354 ? 17.879 -35.350 -29.034 1.00 15.17 354 ALA A CA 1
ATOM 2682 C C . ALA A 1 354 ? 16.502 -34.885 -29.478 1.00 15.25 354 ALA A C 1
ATOM 2683 O O . ALA A 1 354 ? 16.372 -33.991 -30.323 1.00 15.48 354 ALA A O 1
ATOM 2685 N N . ILE A 1 355 ? 15.480 -35.509 -28.912 1.00 14.43 355 ILE A N 1
ATOM 2686 C CA . ILE A 1 355 ? 14.104 -35.198 -29.258 1.00 14.34 355 ILE A CA 1
ATOM 2687 C C . ILE A 1 355 ? 13.407 -34.551 -28.080 1.00 14.31 355 ILE A C 1
ATOM 2688 O O . ILE A 1 355 ? 13.392 -35.107 -26.981 1.00 14.26 355 ILE A O 1
ATOM 2693 N N . ILE A 1 356 ? 12.858 -33.361 -28.317 1.00 14.11 356 ILE A N 1
ATOM 2694 C CA . ILE A 1 356 ? 12.029 -32.667 -27.331 1.00 14.19 356 ILE A CA 1
ATOM 2695 C C . ILE A 1 356 ? 10.599 -32.674 -27.873 1.00 13.82 356 ILE A C 1
ATOM 2696 O O . ILE A 1 356 ? 10.354 -32.177 -28.974 1.00 13.71 356 ILE A O 1
ATOM 2701 N N . ALA A 1 357 ? 9.669 -33.253 -27.116 1.00 12.96 357 ALA A N 1
ATOM 2702 C CA . ALA A 1 357 ? 8.304 -33.452 -27.609 1.00 13.65 357 ALA A CA 1
ATOM 2703 C C . ALA A 1 357 ? 7.270 -32.835 -26.697 1.00 13.91 357 ALA A C 1
ATOM 2704 O O . ALA A 1 357 ? 7.475 -32.742 -25.481 1.00 13.75 357 ALA A O 1
ATOM 2706 N N . MET A 1 358 ? 6.140 -32.447 -27.288 1.00 14.01 358 MET A N 1
ATOM 2707 C CA . MET A 1 358 ? 5.033 -31.862 -26.544 1.00 14.96 358 MET A CA 1
ATOM 2708 C C . MET A 1 358 ? 3.755 -31.904 -27.382 1.00 14.60 358 MET A C 1
ATOM 2709 O O . MET A 1 358 ? 3.820 -31.897 -28.610 1.00 13.80 358 MET A O 1
ATOM 2714 N N . PRO A 1 359 ? 2.587 -31.951 -26.712 1.00 15.36 359 PRO A N 1
ATOM 2715 C CA . PRO A 1 359 ? 1.342 -31.672 -27.429 1.00 15.45 359 PRO A CA 1
ATOM 2716 C C . PRO A 1 359 ? 1.409 -30.258 -28.029 1.00 15.74 359 PRO A C 1
ATOM 2717 O O . PRO A 1 359 ? 2.013 -29.358 -27.430 1.00 15.14 359 PRO A O 1
ATOM 2721 N N . SER A 1 360 ? 0.792 -30.072 -29.191 1.00 15.88 360 SER A N 1
ATOM 2722 C CA . SER A 1 360 ? 0.793 -28.782 -29.870 1.00 16.80 360 SER A CA 1
ATOM 2723 C C . SER A 1 360 ? -0.044 -27.732 -29.142 1.00 16.99 360 SER A C 1
ATOM 2724 O O . SER A 1 360 ? 0.181 -26.536 -29.321 1.00 17.14 360 SER A O 1
ATOM 2727 N N . VAL A 1 361 ? -1.026 -28.178 -28.352 1.00 17.43 361 VAL A N 1
ATOM 2728 C CA . VAL A 1 361 ? -1.936 -27.261 -27.661 1.00 18.34 361 VAL A CA 1
ATOM 2729 C C . VAL A 1 361 ? -2.241 -27.705 -26.229 1.00 19.51 361 VAL A C 1
ATOM 2730 O O . VAL A 1 361 ? -2.042 -28.875 -25.868 1.00 19.13 361 VAL A O 1
ATOM 2734 N N . ALA A 1 362 ? -2.725 -26.761 -25.428 1.00 20.77 362 ALA A N 1
ATOM 2735 C CA . ALA A 1 362 ? -3.195 -27.050 -24.081 1.00 22.83 362 ALA A CA 1
ATOM 2736 C C . ALA A 1 362 ? -4.449 -26.233 -23.793 1.00 24.00 362 ALA A C 1
ATOM 2737 O O . ALA A 1 362 ? -4.676 -25.192 -24.411 1.00 23.53 362 ALA A O 1
ATOM 2739 N N . LYS A 1 363 ? -5.271 -26.725 -22.869 1.00 25.71 363 LYS A N 1
ATOM 2740 C CA . LYS A 1 363 ? -6.424 -25.966 -22.387 1.00 27.64 363 LYS A CA 1
ATOM 2741 C C . LYS A 1 363 ? -6.014 -25.318 -21.074 1.00 28.00 363 LYS A C 1
ATOM 2742 O O . LYS A 1 363 ? -5.666 -26.019 -20.123 1.00 28.77 363 LYS A O 1
ATOM 2748 N N . LYS A 1 364 ? -6.009 -23.986 -21.034 1.00 28.38 364 LYS A N 1
ATOM 2749 C CA . LYS A 1 364 ? -5.641 -23.240 -19.828 1.00 29.02 364 LYS A CA 1
ATOM 2750 C C . LYS A 1 364 ? -6.760 -23.267 -18.777 1.00 29.66 364 LYS A C 1
ATOM 2751 O O . LYS A 1 364 ? -7.890 -23.652 -19.072 1.00 29.39 364 LYS A O 1
ATOM 2753 N N . LYS A 1 365 ? -6.422 -22.847 -17.559 1.00 30.75 365 LYS A N 1
ATOM 2754 C CA . LYS A 1 365 ? -7.345 -22.803 -16.415 1.00 31.66 365 LYS A CA 1
ATOM 2755 C C . LYS A 1 365 ? -8.677 -22.120 -16.713 1.00 32.06 365 LYS A C 1
ATOM 2756 O O . LYS A 1 365 ? -9.715 -22.548 -16.211 1.00 32.50 365 LYS A O 1
ATOM 2758 N N . ASP A 1 366 ? -8.646 -21.069 -17.530 1.00 32.35 366 ASP A N 1
ATOM 2759 C CA . ASP A 1 366 ? -9.855 -20.338 -17.887 1.00 32.71 366 ASP A CA 1
ATOM 2760 C C . ASP A 1 366 ? -10.682 -21.037 -18.967 1.00 32.30 366 ASP A C 1
ATOM 2761 O O . ASP A 1 366 ? -11.730 -20.541 -19.366 1.00 32.57 366 ASP A O 1
ATOM 2766 N N . GLY A 1 367 ? -10.206 -22.189 -19.434 1.00 31.73 367 GLY A N 1
ATOM 2767 C CA . GLY A 1 367 ? -10.915 -22.973 -20.436 1.00 30.83 367 GLY A CA 1
ATOM 2768 C C . GLY A 1 367 ? -10.523 -22.648 -21.869 1.00 30.28 367 GLY A C 1
ATOM 2769 O O . GLY A 1 367 ? -10.976 -23.315 -22.798 1.00 30.55 367 GLY A O 1
ATOM 2770 N N . SER A 1 368 ? -9.689 -21.627 -22.056 1.00 29.33 368 SER A N 1
ATOM 2771 C CA . SER A 1 368 ? -9.249 -21.256 -23.404 1.00 28.38 368 SER A CA 1
ATOM 2772 C C . SER A 1 368 ? -8.139 -22.188 -23.913 1.00 27.53 368 SER A C 1
ATOM 2773 O O . SER A 1 368 ? -7.375 -22.760 -23.129 1.00 26.67 368 SER A O 1
ATOM 2776 N N . MET A 1 369 ? -8.088 -22.348 -25.231 1.00 26.45 369 MET A N 1
ATOM 2777 C CA . MET A 1 369 ? -7.095 -23.186 -25.882 1.00 25.62 369 MET A CA 1
ATOM 2778 C C . MET A 1 369 ? -5.881 -22.336 -26.210 1.00 24.18 369 MET A C 1
ATOM 2779 O O . MET A 1 369 ? -6.025 -21.220 -26.716 1.00 23.90 369 MET A O 1
ATOM 2784 N N . ILE A 1 370 ? -4.690 -22.848 -25.908 1.00 22.17 370 ILE A N 1
ATOM 2785 C CA . ILE A 1 370 ? -3.454 -22.130 -26.241 1.00 20.90 370 ILE A CA 1
ATOM 2786 C C . ILE A 1 370 ? -2.469 -22.979 -27.054 1.00 19.25 370 ILE A C 1
ATOM 2787 O O . ILE A 1 370 ? -2.402 -24.204 -26.889 1.00 18.93 370 ILE A O 1
ATOM 2792 N N . SER A 1 371 ? -1.735 -22.322 -27.949 1.00 17.47 371 SER A N 1
ATOM 2793 C CA . SER A 1 371 ? -0.650 -22.965 -28.687 1.00 15.93 371 SER A CA 1
ATOM 2794 C C . SER A 1 371 ? 0.579 -23.064 -27.798 1.00 15.33 371 SER A C 1
ATOM 2795 O O . SER A 1 371 ? 0.950 -22.102 -27.116 1.00 14.48 371 SER A O 1
ATOM 2798 N N . LYS A 1 372 ? 1.210 -24.232 -27.802 1.00 14.77 372 LYS A N 1
ATOM 2799 C CA . LYS A 1 372 ? 2.494 -24.391 -27.124 1.00 15.04 372 LYS A CA 1
ATOM 2800 C C . LYS A 1 372 ? 3.682 -24.061 -28.050 1.00 14.54 372 LYS A C 1
ATOM 2801 O O . LYS A 1 372 ? 4.811 -23.908 -27.596 1.00 14.30 372 LYS A O 1
ATOM 2807 N N . ILE A 1 373 ? 3.387 -23.893 -29.340 1.00 14.10 373 ILE A N 1
ATOM 2808 C CA . ILE A 1 373 ? 4.306 -23.221 -30.273 1.00 13.66 373 ILE A CA 1
ATOM 2809 C C . ILE A 1 373 ? 3.956 -21.729 -30.224 1.00 13.04 373 ILE A C 1
ATOM 2810 O O . ILE A 1 373 ? 2.839 -21.351 -30.579 1.00 13.48 373 ILE A O 1
ATOM 2815 N N . VAL A 1 374 ? 4.898 -20.889 -29.804 1.00 12.24 374 VAL A N 1
ATOM 2816 C CA . VAL A 1 374 ? 4.616 -19.483 -29.498 1.00 13.24 374 VAL A CA 1
ATOM 2817 C C . VAL A 1 374 ? 5.642 -18.566 -30.150 1.00 13.35 374 VAL A C 1
ATOM 2818 O O . VAL A 1 374 ? 6.786 -18.969 -30.336 1.00 13.72 374 VAL A O 1
ATOM 2822 N N . PRO A 1 375 ? 5.234 -17.332 -30.512 1.00 14.08 375 PRO A N 1
ATOM 2823 C CA . PRO A 1 375 ? 6.214 -16.370 -31.012 1.00 13.66 375 PRO A CA 1
ATOM 2824 C C . PRO A 1 375 ? 7.298 -16.066 -29.972 1.00 13.17 375 PRO A C 1
ATOM 2825 O O . PRO A 1 375 ? 8.474 -16.028 -30.312 1.00 12.72 375 PRO A O 1
ATOM 2829 N N . PHE A 1 376 ? 6.886 -15.876 -28.719 1.00 12.73 376 PHE A N 1
ATOM 2830 C CA . PHE A 1 376 ? 7.785 -15.530 -27.624 1.00 12.77 376 PHE A CA 1
ATOM 2831 C C . PHE A 1 376 ? 7.428 -16.374 -26.417 1.00 13.05 376 PHE A C 1
ATOM 2832 O O . PHE A 1 376 ? 6.272 -16.699 -26.225 1.00 12.09 376 PHE A O 1
ATOM 2840 N N . ILE A 1 377 ? 8.424 -16.710 -25.602 1.00 13.26 377 ILE A N 1
ATOM 2841 C CA . ILE A 1 377 ? 8.162 -17.435 -24.348 1.00 13.69 377 ILE A CA 1
ATOM 2842 C C . ILE A 1 377 ? 7.265 -16.592 -23.432 1.00 14.20 377 ILE A C 1
ATOM 2843 O O . ILE A 1 377 ? 7.216 -15.362 -23.564 1.00 13.84 377 ILE A O 1
ATOM 2848 N N . ASP A 1 378 ? 6.538 -17.247 -22.530 1.00 14.27 378 ASP A N 1
ATOM 2849 C CA . ASP A 1 378 ? 5.769 -16.514 -21.523 1.00 14.94 378 ASP A CA 1
ATOM 2850 C C . ASP A 1 378 ? 6.672 -15.582 -20.728 1.00 14.38 378 ASP A C 1
ATOM 2851 O O . ASP A 1 378 ? 7.823 -15.912 -20.445 1.00 13.20 378 ASP A O 1
ATOM 2856 N N . HIS A 1 379 ? 6.135 -14.413 -20.376 1.00 14.02 379 HIS A N 1
ATOM 2857 C CA . HIS A 1 379 ? 6.863 -13.423 -19.588 1.00 13.86 379 HIS A CA 1
ATOM 2858 C C . HIS A 1 379 ? 7.491 -14.036 -18.323 1.00 13.43 379 HIS A C 1
ATOM 2859 O O . HIS A 1 379 ? 6.785 -14.586 -17.473 1.00 13.63 379 HIS A O 1
ATOM 2866 N N . GLY A 1 380 ? 8.814 -13.947 -18.227 1.00 12.35 380 GLY A N 1
ATOM 2867 C CA . GLY A 1 380 ? 9.564 -14.416 -17.048 1.00 11.90 380 GLY A CA 1
ATOM 2868 C C . GLY A 1 380 ? 9.841 -15.913 -16.992 1.00 11.28 380 GLY A C 1
ATOM 2869 O O . GLY A 1 380 ? 10.398 -16.395 -16.005 1.00 11.61 380 GLY A O 1
ATOM 2870 N N . ALA A 1 381 ? 9.454 -16.647 -18.037 1.00 10.91 381 ALA A N 1
ATOM 2871 C CA . ALA A 1 381 ? 9.763 -18.083 -18.140 1.00 11.01 381 ALA A CA 1
ATOM 2872 C C . ALA A 1 381 ? 11.259 -18.317 -18.246 1.00 10.98 381 ALA A C 1
ATOM 2873 O O . ALA A 1 381 ? 11.997 -17.482 -18.808 1.00 11.35 381 ALA A O 1
ATOM 2875 N N . ALA A 1 382 ? 11.722 -19.434 -17.683 1.00 10.95 382 ALA A N 1
ATOM 2876 C CA . ALA A 1 382 ? 13.127 -19.819 -17.800 1.00 10.95 382 ALA A CA 1
ATOM 2877 C C . ALA A 1 382 ? 13.324 -20.652 -19.051 1.00 10.97 382 ALA A C 1
ATOM 2878 O O . ALA A 1 382 ? 12.574 -21.602 -19.299 1.00 10.70 382 ALA A O 1
ATOM 2880 N N . VAL A 1 383 ? 14.314 -20.294 -19.857 1.00 10.77 383 VAL A N 1
ATOM 2881 C CA . VAL A 1 383 ? 14.704 -21.141 -20.980 1.00 11.63 383 VAL A CA 1
ATOM 2882 C C . VAL A 1 383 ? 15.438 -22.373 -20.419 1.00 12.12 383 VAL A C 1
ATOM 2883 O O . VAL A 1 383 ? 16.426 -22.237 -19.687 1.00 13.25 383 VAL A O 1
ATOM 2887 N N . THR A 1 384 ? 14.932 -23.565 -20.717 1.00 12.52 384 THR A N 1
ATOM 2888 C CA . THR A 1 384 ? 15.561 -24.798 -20.226 1.00 12.87 384 THR A CA 1
ATOM 2889 C C . THR A 1 384 ? 16.644 -25.258 -21.213 1.00 13.37 384 THR A C 1
ATOM 2890 O O . THR A 1 384 ? 17.809 -25.408 -20.853 1.00 14.38 384 THR A O 1
ATOM 2894 N N . THR A 1 385 ? 16.249 -25.475 -22.458 1.00 13.42 385 THR A N 1
ATOM 2895 C CA . THR A 1 385 ? 17.165 -25.912 -23.502 1.00 13.19 385 THR A CA 1
ATOM 2896 C C . THR A 1 385 ? 17.303 -24.707 -24.426 1.00 12.55 385 THR A C 1
ATOM 2897 O O . THR A 1 385 ? 16.336 -24.312 -25.099 1.00 12.73 385 THR A O 1
ATOM 2901 N N . SER A 1 386 ? 18.491 -24.110 -24.432 1.00 11.77 386 SER A N 1
ATOM 2902 C CA . SER A 1 386 ? 18.725 -22.854 -25.156 1.00 10.98 386 SER A CA 1
ATOM 2903 C C . SER A 1 386 ? 18.561 -23.069 -26.670 1.00 10.65 386 SER A C 1
ATOM 2904 O O . SER A 1 386 ? 18.587 -24.216 -27.148 1.00 9.45 386 SER A O 1
ATOM 2907 N N . ARG A 1 387 ? 18.392 -21.977 -27.418 1.00 9.89 387 ARG A N 1
ATOM 2908 C CA . ARG A 1 387 ? 18.291 -22.078 -28.878 1.00 10.06 387 ARG A CA 1
ATOM 2909 C C . ARG A 1 387 ? 19.508 -22.758 -29.527 1.00 10.18 387 ARG A C 1
ATOM 2910 O O . ARG A 1 387 ? 19.382 -23.444 -30.544 1.00 10.49 387 ARG A O 1
ATOM 2918 N N . ASN A 1 388 ? 20.682 -22.572 -28.932 1.00 11.18 388 ASN A N 1
ATOM 2919 C CA . ASN A 1 388 ? 21.907 -23.204 -29.447 1.00 11.16 388 ASN A CA 1
ATOM 2920 C C . ASN A 1 388 ? 21.969 -24.705 -29.148 1.00 11.72 388 ASN A C 1
ATOM 2921 O O . ASN A 1 388 ? 22.655 -25.461 -29.846 1.00 11.91 388 ASN A O 1
ATOM 2926 N N . ASP A 1 389 ? 21.259 -25.124 -28.095 1.00 11.44 389 ASP A N 1
ATOM 2927 C CA . ASP A 1 389 ? 21.156 -26.535 -27.714 1.00 11.93 389 ASP A CA 1
ATOM 2928 C C . ASP A 1 389 ? 20.091 -27.318 -28.508 1.00 12.31 389 ASP A C 1
ATOM 2929 O O . ASP A 1 389 ? 20.180 -28.552 -28.608 1.00 12.71 389 ASP A O 1
ATOM 2934 N N . ALA A 1 390 ? 19.100 -26.624 -29.076 1.00 12.02 390 ALA A N 1
ATOM 2935 C CA . ALA A 1 390 ? 17.904 -27.296 -29.632 1.00 12.57 390 ALA A CA 1
ATOM 2936 C C . ALA A 1 390 ? 18.240 -28.279 -30.772 1.00 13.10 390 ALA A C 1
ATOM 2937 O O . ALA A 1 390 ? 19.092 -27.997 -31.618 1.00 12.64 390 ALA A O 1
ATOM 2939 N N . ASP A 1 391 ? 17.571 -29.428 -30.784 1.00 13.27 391 ASP A N 1
ATOM 2940 C CA . ASP A 1 391 ? 17.749 -30.413 -31.851 1.00 14.06 391 ASP A CA 1
ATOM 2941 C C . ASP A 1 391 ? 16.367 -30.666 -32.503 1.00 14.44 391 ASP A C 1
ATOM 2942 O O . ASP A 1 391 ? 15.842 -29.773 -33.165 1.00 14.90 391 ASP A O 1
ATOM 2947 N N . TYR A 1 392 ? 15.767 -31.839 -32.305 1.00 13.81 392 TYR A N 1
ATOM 2948 C CA . TYR A 1 392 ? 14.442 -32.115 -32.883 1.00 14.42 392 TYR A CA 1
ATOM 2949 C C . TYR A 1 392 ? 13.352 -31.666 -31.926 1.00 14.08 392 TYR A C 1
ATOM 2950 O O . TYR A 1 392 ? 13.501 -31.822 -30.710 1.00 13.31 392 TYR A O 1
ATOM 2959 N N . VAL A 1 393 ? 12.275 -31.112 -32.482 1.00 12.82 393 VAL A N 1
ATOM 2960 C CA . VAL A 1 393 ? 11.063 -30.809 -31.730 1.00 13.10 393 VAL A CA 1
ATOM 2961 C C . VAL A 1 393 ? 9.927 -31.567 -32.402 1.00 13.47 393 VAL A C 1
ATOM 2962 O O . VAL A 1 393 ? 9.781 -31.520 -33.636 1.00 13.23 393 VAL A O 1
ATOM 2966 N N . VAL A 1 394 ? 9.142 -32.276 -31.590 1.00 12.89 394 VAL A N 1
ATOM 2967 C CA . VAL A 1 394 ? 8.068 -33.135 -32.097 1.00 13.06 394 VAL A CA 1
ATOM 2968 C C . VAL A 1 394 ? 6.731 -32.822 -31.397 1.00 12.88 394 VAL A C 1
ATOM 2969 O O . VAL A 1 394 ? 6.679 -32.689 -30.175 1.00 12.98 394 VAL A O 1
ATOM 2973 N N . THR A 1 395 ? 5.672 -32.681 -32.194 1.00 12.81 395 THR A N 1
ATOM 2974 C CA . THR A 1 395 ? 4.285 -32.660 -31.710 1.00 13.27 395 THR A CA 1
ATOM 2975 C C . THR A 1 395 ? 3.497 -33.764 -32.430 1.00 14.16 395 THR A C 1
ATOM 2976 O O . THR A 1 395 ? 4.051 -34.499 -33.254 1.00 14.36 395 THR A O 1
ATOM 2980 N N . GLU A 1 396 ? 2.203 -33.869 -32.136 1.00 14.79 396 GLU A N 1
ATOM 2981 C CA . GLU A 1 396 ? 1.349 -34.831 -32.827 1.00 16.07 396 GLU A CA 1
ATOM 2982 C C . GLU A 1 396 ? 1.279 -34.543 -34.330 1.00 16.31 396 GLU A C 1
ATOM 2983 O O . GLU A 1 396 ? 0.892 -35.411 -35.105 1.00 17.08 396 GLU A O 1
ATOM 2989 N N . TYR A 1 397 ? 1.656 -33.328 -34.731 1.00 16.48 397 TYR A N 1
ATOM 2990 C CA . TYR A 1 397 ? 1.621 -32.939 -36.150 1.00 16.92 397 TYR A CA 1
ATOM 2991 C C . TYR A 1 397 ? 2.919 -33.178 -36.923 1.00 16.70 397 TYR A C 1
ATOM 2992 O O . TYR A 1 397 ? 2.944 -33.029 -38.145 1.00 17.25 397 TYR A O 1
ATOM 3001 N N . GLY A 1 398 ? 3.983 -33.572 -36.223 1.00 15.87 398 GLY A N 1
ATOM 3002 C CA . GLY A 1 398 ? 5.202 -33.972 -36.914 1.00 15.11 398 GLY A CA 1
ATOM 3003 C C . GLY A 1 398 ? 6.498 -33.545 -36.267 1.00 14.72 398 GLY A C 1
ATOM 3004 O O . GLY A 1 398 ? 6.535 -33.231 -35.077 1.00 14.12 398 GLY A O 1
ATOM 3005 N N . ILE A 1 399 ? 7.557 -33.521 -37.078 1.00 14.88 399 ILE A N 1
ATOM 3006 C CA . ILE A 1 399 ? 8.933 -33.301 -36.610 1.00 14.83 399 ILE A CA 1
ATOM 3007 C C . ILE A 1 399 ? 9.495 -31.990 -37.172 1.00 14.88 399 ILE A C 1
ATOM 3008 O O . ILE A 1 399 ? 9.327 -31.708 -38.364 1.00 14.58 399 ILE A O 1
ATOM 3013 N N . ALA A 1 400 ? 10.144 -31.196 -36.318 1.00 14.46 400 ALA A N 1
ATOM 3014 C CA . ALA A 1 400 ? 10.804 -29.961 -36.747 1.00 15.59 400 ALA A CA 1
ATOM 3015 C C . ALA A 1 400 ? 12.267 -30.022 -36.346 1.00 16.19 400 ALA A C 1
ATOM 3016 O O . ALA A 1 400 ? 12.591 -30.276 -35.176 1.00 16.06 400 ALA A O 1
ATOM 3018 N N . GLU A 1 401 ? 13.149 -29.807 -37.318 1.00 16.73 401 GLU A N 1
ATOM 3019 C CA . GLU A 1 401 ? 14.593 -29.781 -37.062 1.00 17.95 401 GLU A CA 1
ATOM 3020 C C . GLU A 1 401 ? 15.100 -28.375 -36.715 1.00 16.75 401 GLU A C 1
ATOM 3021 O O . GLU A 1 401 ? 14.917 -27.432 -37.494 1.00 16.68 401 GLU A O 1
ATOM 3027 N N . MET A 1 402 ? 15.727 -28.232 -35.545 1.00 15.28 402 MET A N 1
ATOM 3028 C CA . MET A 1 402 ? 16.299 -26.953 -35.133 1.00 14.45 402 MET A CA 1
ATOM 3029 C C . MET A 1 402 ? 17.787 -26.868 -35.451 1.00 14.03 402 MET A C 1
ATOM 3030 O O . MET A 1 402 ? 18.298 -25.789 -35.741 1.00 13.23 402 MET A O 1
ATOM 3035 N N . LYS A 1 403 ? 18.473 -28.009 -35.378 1.00 14.05 403 LYS A N 1
ATOM 3036 C CA . LYS A 1 403 ? 19.938 -28.053 -35.478 1.00 14.26 403 LYS A CA 1
ATOM 3037 C C . LYS A 1 403 ? 20.473 -27.522 -36.819 1.00 13.80 403 LYS A C 1
ATOM 3038 O O . LYS A 1 403 ? 20.159 -28.054 -37.879 1.00 14.13 403 LYS A O 1
ATOM 3044 N N . GLY A 1 404 ? 21.278 -26.469 -36.753 1.00 13.49 404 GLY A N 1
ATOM 3045 C CA . GLY A 1 404 ? 21.845 -25.840 -37.962 1.00 13.35 404 GLY A CA 1
ATOM 3046 C C . GLY A 1 404 ? 20.842 -25.067 -38.812 1.00 13.31 404 GLY A C 1
ATOM 3047 O O . GLY A 1 404 ? 21.157 -24.669 -39.939 1.00 13.73 404 GLY A O 1
ATOM 3048 N N . LYS A 1 405 ? 19.646 -24.831 -38.266 1.00 12.47 405 LYS A N 1
ATOM 3049 C CA . LYS A 1 405 ? 18.592 -24.100 -38.983 1.00 13.11 405 LYS A CA 1
ATOM 3050 C C . LYS A 1 405 ? 18.457 -22.651 -38.499 1.00 12.26 405 LYS A C 1
ATOM 3051 O O . LYS A 1 405 ? 18.593 -22.363 -37.308 1.00 11.69 405 LYS A O 1
ATOM 3057 N N . SER A 1 406 ? 18.167 -21.742 -39.434 1.00 11.80 406 SER A N 1
ATOM 3058 C CA . SER A 1 406 ? 18.056 -20.322 -39.103 1.00 11.24 406 SER A CA 1
ATOM 3059 C C . SER A 1 406 ? 16.796 -20.079 -38.260 1.00 10.79 406 SER A C 1
ATOM 3060 O O . SER A 1 406 ? 15.888 -20.915 -38.255 1.00 11.08 406 SER A O 1
ATOM 3063 N N . LEU A 1 407 ? 16.746 -18.933 -37.580 1.00 10.46 407 LEU A N 1
ATOM 3064 C CA . LEU A 1 407 ? 15.567 -18.512 -36.803 1.00 10.28 407 LEU A CA 1
ATOM 3065 C C . LEU A 1 407 ? 14.321 -18.580 -37.663 1.00 10.56 407 LEU A C 1
ATOM 3066 O O . LEU A 1 407 ? 13.313 -19.151 -37.254 1.00 10.08 407 LEU A O 1
ATOM 3071 N N . GLN A 1 408 ? 14.388 -18.015 -38.867 1.00 10.41 408 GLN A N 1
ATOM 3072 C CA . GLN A 1 408 ? 13.226 -18.032 -39.757 1.00 10.77 408 GLN A CA 1
ATOM 3073 C C . GLN A 1 408 ? 12.809 -19.459 -40.134 1.00 11.06 408 GLN A C 1
ATOM 3074 O O . GLN A 1 408 ? 11.614 -19.777 -40.130 1.00 11.24 408 GLN A O 1
ATOM 3080 N N . ASP A 1 409 ? 13.785 -20.310 -40.464 1.00 10.84 409 ASP A N 1
ATOM 3081 C CA . ASP A 1 409 ? 13.478 -21.689 -40.866 1.00 11.46 409 ASP A CA 1
ATOM 3082 C C . ASP A 1 409 ? 13.032 -22.559 -39.688 1.00 11.07 409 ASP A C 1
ATOM 3083 O O . ASP A 1 409 ? 12.224 -23.460 -39.859 1.00 10.24 409 ASP A O 1
ATOM 3088 N N . ARG A 1 410 ? 13.556 -22.275 -38.499 1.00 10.31 410 ARG A N 1
ATOM 3089 C CA . ARG A 1 410 ? 13.069 -22.915 -37.280 1.00 10.96 410 ARG A CA 1
ATOM 3090 C C . ARG A 1 410 ? 11.587 -22.570 -37.061 1.00 11.08 410 ARG A C 1
ATOM 3091 O O . ARG A 1 410 ? 10.767 -23.454 -36.858 1.00 11.75 410 ARG A O 1
ATOM 3099 N N . ALA A 1 411 ? 11.255 -21.278 -37.133 1.00 10.73 411 ALA A N 1
ATOM 3100 C CA . ALA A 1 411 ? 9.886 -20.832 -36.912 1.00 10.66 411 ALA A CA 1
ATOM 3101 C C . ALA A 1 411 ? 8.944 -21.412 -37.950 1.00 10.81 411 ALA A C 1
ATOM 3102 O O . ALA A 1 411 ? 7.825 -21.782 -37.615 1.00 10.66 411 ALA A O 1
ATOM 3104 N N . ARG A 1 412 ? 9.401 -21.513 -39.203 1.00 10.38 412 ARG A N 1
ATOM 3105 C CA . ARG A 1 412 ? 8.586 -22.119 -40.266 1.00 10.54 412 ARG A CA 1
ATOM 3106 C C . ARG A 1 412 ? 8.269 -23.574 -39.954 1.00 10.49 412 ARG A C 1
ATOM 3107 O O . ARG A 1 412 ? 7.125 -24.016 -40.085 1.00 10.18 412 ARG A O 1
ATOM 3115 N N . ALA A 1 413 ? 9.297 -24.311 -39.534 1.00 10.11 413 ALA A N 1
ATOM 3116 C CA . ALA A 1 413 ? 9.174 -25.726 -39.200 1.00 10.37 413 ALA A CA 1
ATOM 3117 C C . ALA A 1 413 ? 8.255 -25.939 -38.005 1.00 10.10 413 ALA A C 1
ATOM 3118 O O . ALA A 1 413 ? 7.490 -26.906 -37.972 1.00 10.00 413 ALA A O 1
ATOM 3120 N N . LEU A 1 414 ? 8.352 -25.050 -37.019 1.00 10.23 414 LEU A N 1
ATOM 3121 C CA . LEU A 1 414 ? 7.540 -25.128 -35.798 1.00 10.75 414 LEU A CA 1
ATOM 3122 C C . LEU A 1 414 ? 6.074 -24.804 -36.091 1.00 11.32 414 LEU A C 1
ATOM 3123 O O . LEU A 1 414 ? 5.155 -25.478 -35.603 1.00 11.45 414 LEU A O 1
ATOM 3128 N N . ILE A 1 415 ? 5.856 -23.780 -36.905 1.00 11.89 415 ILE A N 1
ATOM 3129 C CA . ILE A 1 415 ? 4.492 -23.470 -37.358 1.00 12.34 415 ILE A CA 1
ATOM 3130 C C . ILE A 1 415 ? 3.900 -24.673 -38.130 1.00 13.05 415 ILE A C 1
ATOM 3131 O O . ILE A 1 415 ? 2.717 -25.005 -37.970 1.00 12.84 415 ILE A O 1
ATOM 3136 N N . ASN A 1 416 ? 4.734 -25.352 -38.918 1.00 13.60 416 ASN A N 1
ATOM 3137 C CA . ASN A 1 416 ? 4.294 -26.516 -39.684 1.00 14.99 416 ASN A CA 1
ATOM 3138 C C . ASN A 1 416 ? 3.782 -27.666 -38.802 1.00 14.99 416 ASN A C 1
ATOM 3139 O O . ASN A 1 416 ? 2.959 -28.470 -39.248 1.00 15.04 416 ASN A O 1
ATOM 3144 N N . ILE A 1 417 ? 4.245 -27.715 -37.554 1.00 14.53 417 ILE A N 1
ATOM 3145 C CA . ILE A 1 417 ? 3.800 -28.736 -36.600 1.00 14.36 417 ILE A CA 1
ATOM 3146 C C . ILE A 1 417 ? 2.882 -28.194 -35.493 1.00 14.74 417 ILE A C 1
ATOM 3147 O O . ILE A 1 417 ? 2.584 -28.898 -34.518 1.00 14.73 417 ILE A O 1
ATOM 3152 N N . ALA A 1 418 ? 2.437 -26.947 -35.658 1.00 14.62 418 ALA A N 1
ATOM 3153 C CA . ALA A 1 418 ? 1.459 -26.337 -34.750 1.00 15.08 418 ALA A CA 1
ATOM 3154 C C . ALA A 1 418 ? 0.043 -26.822 -35.092 1.00 15.96 418 ALA A C 1
ATOM 3155 O O . ALA A 1 418 ? -0.179 -27.393 -36.162 1.00 16.21 418 ALA A O 1
ATOM 3157 N N . HIS A 1 419 ? -0.911 -26.604 -34.184 1.00 16.42 419 HIS A N 1
ATOM 3158 C CA . HIS A 1 419 ? -2.290 -27.031 -34.418 1.00 17.63 419 HIS A CA 1
ATOM 3159 C C . HIS A 1 419 ? -2.868 -26.201 -35.576 1.00 17.98 419 HIS A C 1
ATOM 3160 O O . HIS A 1 419 ? -2.673 -24.990 -35.605 1.00 17.87 419 HIS A O 1
ATOM 3167 N N . PRO A 1 420 ? -3.572 -26.846 -36.532 1.00 19.18 420 PRO A N 1
ATOM 3168 C CA . PRO A 1 420 ? -4.136 -26.104 -37.672 1.00 19.95 420 PRO A CA 1
ATOM 3169 C C . PRO A 1 420 ? -4.902 -24.828 -37.285 1.00 20.55 420 PRO A C 1
ATOM 3170 O O . PRO A 1 420 ? -4.860 -23.847 -38.024 1.00 21.07 420 PRO A O 1
ATOM 3174 N N . ASP A 1 421 ? -5.580 -24.839 -36.136 1.00 21.10 421 ASP A N 1
ATOM 3175 C CA . ASP A 1 421 ? -6.368 -23.684 -35.666 1.00 21.78 421 ASP A CA 1
ATOM 3176 C C . ASP A 1 421 ? -5.546 -22.448 -35.306 1.00 21.28 421 ASP A C 1
ATOM 3177 O O . ASP A 1 421 ? -6.090 -21.348 -35.225 1.00 21.90 421 ASP A O 1
ATOM 3182 N N . PHE A 1 422 ? -4.250 -22.634 -35.073 1.00 20.55 422 PHE A N 1
ATOM 3183 C CA . PHE A 1 422 ? -3.370 -21.531 -34.689 1.00 20.36 422 PHE A CA 1
ATOM 3184 C C . PHE A 1 422 ? -2.416 -21.066 -35.794 1.00 20.00 422 PHE A C 1
ATOM 3185 O O . PHE A 1 422 ? -1.735 -20.059 -35.628 1.00 19.29 422 PHE A O 1
ATOM 3193 N N . LYS A 1 423 ? -2.359 -21.797 -36.903 1.00 19.84 423 LYS A N 1
ATOM 3194 C CA . LYS A 1 423 ? -1.318 -21.546 -37.914 1.00 20.52 423 LYS A CA 1
ATOM 3195 C C . LYS A 1 423 ? -1.345 -20.137 -38.496 1.00 20.77 423 LYS A C 1
ATOM 3196 O O . LYS A 1 423 ? -0.293 -19.510 -38.633 1.00 20.79 423 LYS A O 1
ATOM 3202 N N . ASP A 1 424 ? -2.538 -19.627 -38.797 1.00 20.99 424 ASP A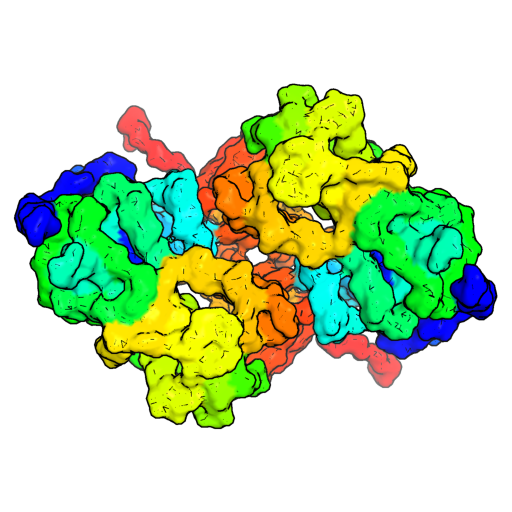 N 1
ATOM 3203 C CA . ASP A 1 424 ? -2.649 -18.288 -39.388 1.00 21.17 424 ASP A CA 1
ATOM 3204 C C . ASP A 1 424 ? -2.260 -17.164 -38.446 1.00 20.19 424 ASP A C 1
ATOM 3205 O O . ASP A 1 424 ? -1.535 -16.255 -38.836 1.00 19.84 424 ASP A O 1
ATOM 3210 N N . GLU A 1 425 ? -2.699 -17.237 -37.193 1.00 18.84 425 GLU A N 1
ATOM 3211 C CA . GLU A 1 425 ? -2.257 -16.280 -36.193 1.00 18.53 425 GLU A CA 1
ATOM 3212 C C . GLU A 1 425 ? -0.735 -16.343 -36.004 1.00 17.35 425 GLU A C 1
ATOM 3213 O O . GLU A 1 425 ? -0.080 -15.310 -35.866 1.00 16.90 425 GLU A O 1
ATOM 3219 N N . LEU A 1 426 ? -0.184 -17.559 -36.015 1.00 16.17 426 LEU A N 1
ATOM 3220 C CA . LEU A 1 426 ? 1.265 -17.755 -35.845 1.00 15.69 426 LEU A CA 1
ATOM 3221 C C . LEU A 1 426 ? 2.061 -17.193 -37.041 1.00 15.41 426 LEU A C 1
ATOM 3222 O O . LEU A 1 426 ? 3.109 -16.583 -36.853 1.00 15.30 426 LEU A O 1
ATOM 3227 N N . LYS A 1 427 ? 1.547 -17.386 -38.255 1.00 15.79 427 LYS A N 1
ATOM 3228 C CA . LYS A 1 427 ? 2.164 -16.777 -39.461 1.00 16.44 427 LYS A CA 1
ATOM 3229 C C . LYS A 1 427 ? 2.106 -15.242 -39.465 1.00 16.72 427 LYS A C 1
ATOM 3230 O O . LYS A 1 427 ? 3.051 -14.578 -39.906 1.00 16.18 427 LYS A O 1
ATOM 3236 N N . ALA A 1 428 ? 1.004 -14.678 -38.963 1.00 16.91 428 ALA A N 1
ATOM 3237 C CA . ALA A 1 428 ? 0.923 -13.230 -38.736 1.00 16.83 428 ALA A CA 1
ATOM 3238 C C . ALA A 1 428 ? 2.033 -12.750 -37.798 1.00 16.80 428 ALA A C 1
ATOM 3239 O O . ALA A 1 428 ? 2.708 -11.753 -38.071 1.00 16.80 428 ALA A O 1
ATOM 3241 N N . GLU A 1 429 ? 2.231 -13.472 -36.698 1.00 16.19 429 GLU A N 1
ATOM 3242 C CA . GLU A 1 429 ? 3.311 -13.171 -35.760 1.00 16.59 429 GLU A CA 1
ATOM 3243 C C . GLU A 1 429 ? 4.698 -13.358 -36.381 1.00 15.30 429 GLU A C 1
ATOM 3244 O O . GLU A 1 429 ? 5.616 -12.600 -36.066 1.00 15.43 429 GLU A O 1
ATOM 3250 N N . PHE A 1 430 ? 4.841 -14.369 -37.234 1.00 14.60 430 PHE A N 1
ATOM 3251 C CA . PHE A 1 430 ? 6.080 -14.599 -38.001 1.00 14.58 430 PHE A CA 1
ATOM 3252 C C . PHE A 1 430 ? 6.469 -13.351 -38.802 1.00 14.50 430 PHE A C 1
ATOM 3253 O O . PHE A 1 430 ? 7.619 -12.915 -38.782 1.00 14.13 430 PHE A O 1
ATOM 3261 N N . GLU A 1 431 ? 5.498 -12.794 -39.519 1.00 14.96 431 GLU A N 1
ATOM 3262 C CA . GLU A 1 431 ? 5.713 -11.611 -40.356 1.00 16.50 431 GLU A CA 1
ATOM 3263 C C . GLU A 1 431 ? 6.184 -10.402 -39.562 1.00 16.91 431 GLU A C 1
ATOM 3264 O O . GLU A 1 431 ? 7.074 -9.663 -39.988 1.00 16.37 431 GLU A O 1
ATOM 3270 N N . LYS A 1 432 ? 5.567 -10.205 -38.405 1.00 17.37 432 LYS A N 1
ATOM 3271 C CA . LYS A 1 432 ? 5.888 -9.089 -37.542 1.00 18.14 432 LYS A CA 1
ATOM 3272 C C . LYS A 1 432 ? 7.265 -9.268 -36.913 1.00 17.65 432 LYS A C 1
ATOM 3273 O O . LYS A 1 432 ? 8.033 -8.315 -36.820 1.00 17.66 432 LYS A O 1
ATOM 3279 N N . ARG A 1 433 ? 7.571 -10.499 -36.508 1.00 16.92 433 ARG A N 1
ATOM 3280 C CA . ARG A 1 433 ? 8.859 -10.821 -35.882 1.00 16.36 433 ARG A CA 1
ATOM 3281 C C . ARG A 1 433 ? 10.051 -10.755 -36.849 1.00 15.90 433 ARG A C 1
ATOM 3282 O O . ARG A 1 433 ? 11.107 -10.242 -36.491 1.00 15.28 433 ARG A O 1
ATOM 3290 N N . PHE A 1 434 ? 9.870 -11.268 -38.065 1.00 15.53 434 PHE A N 1
ATOM 3291 C CA . PHE A 1 434 ? 10.975 -11.428 -39.007 1.00 15.22 434 PHE A CA 1
ATOM 3292 C C . PHE A 1 434 ? 10.958 -10.499 -40.220 1.00 16.05 434 PHE A C 1
ATOM 3293 O O . PHE A 1 434 ? 11.895 -10.532 -41.021 1.00 15.56 434 PHE A O 1
ATOM 3301 N N . ASN A 1 435 ? 9.907 -9.691 -40.370 1.00 17.07 435 ASN A N 1
ATOM 3302 C CA . ASN A 1 435 ? 9.764 -8.840 -41.567 1.00 18.81 435 ASN A CA 1
ATOM 3303 C C . ASN A 1 435 ? 9.896 -9.651 -42.873 1.00 18.97 435 ASN A C 1
ATOM 3304 O O . ASN A 1 435 ? 10.465 -9.184 -43.859 1.00 19.26 435 ASN A O 1
ATOM 3309 N N . ALA A 1 436 ? 9.372 -10.875 -42.857 1.00 19.11 436 ALA A N 1
ATOM 3310 C CA . ALA A 1 436 ? 9.373 -11.738 -44.027 1.00 19.52 436 ALA A CA 1
ATOM 3311 C C . ALA A 1 436 ? 8.076 -12.533 -44.061 1.00 19.97 436 ALA A C 1
ATOM 3312 O O . ALA A 1 436 ? 7.449 -12.757 -43.030 1.00 19.96 436 ALA A O 1
ATOM 3314 N N . ALA A 1 437 ? 7.660 -12.939 -45.250 1.00 20.43 437 ALA A N 1
ATOM 3315 C CA . ALA A 1 437 ? 6.472 -13.785 -45.375 1.00 21.07 437 ALA A CA 1
ATOM 3316 C C . ALA A 1 437 ? 6.840 -15.237 -45.099 1.00 21.09 437 ALA A C 1
ATOM 3317 O O . ALA A 1 437 ? 7.958 -15.665 -45.396 1.00 20.59 437 ALA A O 1
ATOM 3319 N N . PHE A 1 438 ? 5.899 -15.985 -44.525 1.00 21.31 438 PHE A N 1
ATOM 3320 C CA . PHE A 1 438 ? 6.088 -17.400 -44.234 1.00 22.11 438 PHE A CA 1
ATOM 3321 C C . PHE A 1 438 ? 6.585 -18.155 -45.473 1.00 23.66 438 PHE A C 1
ATOM 3322 O O . PHE A 1 438 ? 7.491 -18.982 -45.382 1.00 22.98 438 PHE A O 1
ATOM 3330 N N . SER A 1 439 ? 5.979 -17.871 -46.623 1.00 25.94 439 SER A N 1
ATOM 3331 C CA . SER A 1 439 ? 6.523 -18.326 -47.893 1.00 28.88 439 SER A CA 1
ATOM 3332 C C . SER A 1 439 ? 7.542 -17.288 -48.360 1.00 30.63 439 SER A C 1
ATOM 3333 O O . SER A 1 439 ? 7.188 -16.132 -48.633 1.00 31.59 439 SER A O 1
ATOM 3336 N N . ALA A 1 440 ? 8.799 -17.710 -48.457 1.00 32.71 440 ALA A N 1
ATOM 3337 C CA . ALA A 1 440 ? 9.897 -16.841 -48.881 1.00 34.54 440 ALA A CA 1
ATOM 3338 C C . ALA A 1 440 ? 9.888 -16.588 -50.397 1.00 35.75 440 ALA A C 1
ATOM 3339 O O . ALA A 1 440 ? 10.935 -16.310 -50.999 1.00 36.26 440 ALA A O 1
ATOM 3341 N N . TRP A 1 441 ? 8.698 -16.667 -50.998 1.00 36.95 441 TRP A N 1
ATOM 3342 C CA . TRP A 1 441 ? 8.514 -16.593 -52.452 1.00 37.98 441 TRP A CA 1
ATOM 3343 C C . TRP A 1 441 ? 7.621 -15.420 -52.856 1.00 37.60 441 TRP A C 1
ATOM 3344 O O . TRP A 1 441 ? 6.482 -15.323 -52.408 1.00 38.17 441 TRP A O 1
ATOM 3355 N N . SER A 1 442 ? 8.134 -14.533 -53.698 1.00 36.84 442 SER A N 1
ATOM 3356 C CA . SER A 1 442 ? 7.306 -13.501 -54.321 1.00 36.31 442 SER A CA 1
ATOM 3357 C C . SER A 1 442 ? 7.160 -13.827 -55.809 1.00 35.52 442 SER A C 1
ATOM 3358 O O . SER A 1 442 ? 8.153 -14.101 -56.488 1.00 35.55 442 SER A O 1
ATOM 3361 N N . HIS A 1 443 ? 5.928 -13.820 -56.311 1.00 33.99 443 HIS A N 1
ATOM 3362 C CA . HIS A 1 443 ? 5.679 -14.198 -57.699 1.00 32.68 443 HIS A CA 1
ATOM 3363 C C . HIS A 1 443 ? 5.149 -13.002 -58.490 1.00 31.83 443 HIS A C 1
ATOM 3364 O O . HIS A 1 443 ? 4.253 -12.299 -58.013 1.00 31.44 443 HIS A O 1
ATOM 3371 N N . PRO A 1 444 ? 5.714 -12.753 -59.694 1.00 31.10 444 PRO A N 1
ATOM 3372 C CA . PRO A 1 444 ? 5.249 -11.645 -60.546 1.00 30.67 444 PRO A CA 1
ATOM 3373 C C . PRO A 1 444 ? 3.742 -11.690 -60.856 1.00 29.84 444 PRO A C 1
ATOM 3374 O O . PRO A 1 444 ? 3.148 -10.658 -61.161 1.00 29.78 444 PRO A O 1
ATOM 3378 N N . GLN A 1 445 ? 3.138 -12.875 -60.754 1.00 29.04 445 GLN A N 1
ATOM 3379 C CA . GLN A 1 445 ? 1.682 -13.036 -60.835 1.00 28.19 445 GLN A CA 1
ATOM 3380 C C . GLN A 1 445 ? 0.930 -12.105 -59.871 1.00 28.70 445 GLN A C 1
ATOM 3381 O O . GLN A 1 445 ? -0.157 -11.619 -60.186 1.00 28.35 445 GLN A O 1
ATOM 3387 N N . PHE A 1 446 ? 1.515 -11.871 -58.702 1.00 29.15 446 PHE A N 1
ATOM 3388 C CA . PHE A 1 446 ? 0.907 -11.009 -57.693 1.00 30.15 446 PHE A CA 1
ATOM 3389 C C . PHE A 1 446 ? 1.755 -9.759 -57.446 1.00 31.26 446 PHE A C 1
ATOM 3390 O O . PHE A 1 446 ? 1.636 -9.110 -56.403 1.00 31.58 446 PHE A O 1
ATOM 3398 N N . GLU A 1 447 ? 2.576 -9.431 -58.450 1.00 32.23 447 GLU A N 1
ATOM 3399 C CA . GLU A 1 447 ? 3.527 -8.310 -58.461 1.00 32.96 447 GLU A CA 1
ATOM 3400 C C . GLU A 1 447 ? 4.627 -8.464 -57.414 1.00 33.60 447 GLU A C 1
ATOM 3401 O O . GLU A 1 447 ? 5.488 -9.339 -57.536 1.00 33.85 447 GLU A O 1
ATOM 3403 N N . MET B 1 1 ? 57.599 -29.889 -56.523 1.00 40.36 1 MET B N 1
ATOM 3404 C CA . MET B 1 1 ? 57.943 -31.015 -57.431 1.00 39.97 1 MET B CA 1
ATOM 3405 C C . MET B 1 1 ? 56.767 -31.258 -58.378 1.00 38.96 1 MET B C 1
ATOM 3406 O O . MET B 1 1 ? 56.429 -30.393 -59.195 1.00 39.18 1 MET B O 1
ATOM 3411 N N . ASP B 1 2 ? 56.145 -32.430 -58.261 1.00 37.40 2 ASP B N 1
ATOM 3412 C CA . ASP B 1 2 ? 54.888 -32.731 -58.936 1.00 35.33 2 ASP B CA 1
ATOM 3413 C C . ASP B 1 2 ? 53.820 -31.700 -58.542 1.00 32.99 2 ASP B C 1
ATOM 3414 O O . ASP B 1 2 ? 53.021 -31.259 -59.379 1.00 32.58 2 ASP B O 1
ATOM 3419 N N . TRP B 1 3 ? 53.832 -31.295 -57.271 1.00 29.62 3 TRP B N 1
ATOM 3420 C CA . TRP B 1 3 ? 52.876 -30.302 -56.770 1.00 26.59 3 TRP B CA 1
ATOM 3421 C C . TRP B 1 3 ? 52.970 -28.933 -57.451 1.00 25.63 3 TRP B C 1
ATOM 3422 O O . TRP B 1 3 ? 51.956 -28.253 -57.606 1.00 25.21 3 TRP B O 1
ATOM 3433 N N . LYS B 1 4 ? 54.176 -28.535 -57.863 1.00 24.57 4 LYS B N 1
ATOM 3434 C CA . LYS B 1 4 ? 54.376 -27.237 -58.520 1.00 24.24 4 LYS B CA 1
ATOM 3435 C C . LYS B 1 4 ? 53.566 -27.143 -59.816 1.00 24.23 4 LYS B C 1
ATOM 3436 O O . LYS B 1 4 ? 53.006 -26.091 -60.132 1.00 23.94 4 LYS B O 1
ATOM 3442 N N . LYS B 1 5 ? 53.493 -28.256 -60.546 1.00 24.28 5 LYS B N 1
ATOM 3443 C CA . LYS B 1 5 ? 52.654 -28.365 -61.740 1.00 24.52 5 LYS B CA 1
ATOM 3444 C C . LYS B 1 5 ? 51.165 -28.186 -61.417 1.00 24.75 5 LYS B C 1
ATOM 3445 O O . LYS B 1 5 ? 50.464 -27.468 -62.130 1.00 24.84 5 LYS B O 1
ATOM 3447 N N . ILE B 1 6 ? 50.696 -28.847 -60.356 1.00 24.54 6 ILE B N 1
ATOM 3448 C CA . ILE B 1 6 ? 49.313 -28.707 -59.875 1.00 25.04 6 ILE B CA 1
ATOM 3449 C C . ILE B 1 6 ? 48.990 -27.236 -59.573 1.00 24.78 6 ILE B C 1
ATOM 3450 O O . ILE B 1 6 ? 47.992 -26.697 -60.054 1.00 24.96 6 ILE B O 1
ATOM 3455 N N . TYR B 1 7 ? 49.859 -26.598 -58.795 1.00 24.46 7 TYR B N 1
ATOM 3456 C CA . TYR B 1 7 ? 49.684 -25.212 -58.372 1.00 24.56 7 TYR B CA 1
ATOM 3457 C C . TYR B 1 7 ? 49.598 -24.260 -59.562 1.00 25.47 7 TYR B C 1
ATOM 3458 O O . TYR B 1 7 ? 48.687 -23.424 -59.640 1.00 24.79 7 TYR B O 1
ATOM 3467 N N . GLU B 1 8 ? 50.542 -24.405 -60.493 1.00 26.37 8 GLU B N 1
ATOM 3468 C CA . GLU B 1 8 ? 50.604 -23.555 -61.686 1.00 27.86 8 GLU B CA 1
ATOM 3469 C C . GLU B 1 8 ? 49.386 -23.748 -62.588 1.00 27.39 8 GLU B C 1
ATOM 3470 O O . GLU B 1 8 ? 48.803 -22.770 -63.071 1.00 27.62 8 GLU B O 1
ATOM 3476 N N . ASP B 1 9 ? 48.991 -25.005 -62.790 1.00 27.38 9 ASP B N 1
ATOM 3477 C CA . ASP B 1 9 ? 47.822 -25.335 -63.611 1.00 27.55 9 ASP B CA 1
ATOM 3478 C C . ASP B 1 9 ? 46.525 -24.746 -63.051 1.00 26.94 9 ASP B C 1
ATOM 3479 O O . ASP B 1 9 ? 45.635 -24.371 -63.811 1.00 26.54 9 ASP B O 1
ATOM 3484 N N . ARG B 1 10 ? 46.433 -24.658 -61.724 1.00 26.18 10 ARG B N 1
ATOM 3485 C CA . ARG B 1 10 ? 45.200 -24.219 -61.060 1.00 25.46 10 ARG B CA 1
ATOM 3486 C C . ARG B 1 10 ? 45.199 -22.735 -60.670 1.00 25.28 10 ARG B C 1
ATOM 3487 O O . ARG B 1 10 ? 44.263 -22.265 -60.018 1.00 25.34 10 ARG B O 1
ATOM 3495 N N . THR B 1 11 ? 46.223 -21.992 -61.088 1.00 24.92 11 THR B N 1
ATOM 3496 C CA . THR B 1 11 ? 46.290 -20.556 -60.808 1.00 25.12 11 THR B CA 1
ATOM 3497 C C . THR B 1 11 ? 45.456 -19.758 -61.817 1.00 25.29 11 THR B C 1
ATOM 3498 O O . THR B 1 11 ? 45.570 -19.971 -63.026 1.00 25.49 11 THR B O 1
ATOM 3502 N N . CYS B 1 12 ? 44.610 -18.854 -61.318 1.00 25.04 12 CYS B N 1
ATOM 3503 C CA . CYS B 1 12 ? 43.774 -18.030 -62.191 1.00 25.14 12 CYS B CA 1
ATOM 3504 C C . CYS B 1 12 ? 43.492 -16.665 -61.584 1.00 24.50 12 CYS B C 1
ATOM 3505 O O . CYS B 1 12 ? 44.074 -16.309 -60.558 1.00 25.12 12 CYS B O 1
ATOM 3508 N N . THR B 1 13 ? 42.622 -15.891 -62.234 1.00 23.54 13 THR B N 1
ATOM 3509 C CA . THR B 1 13 ? 42.203 -14.604 -61.693 1.00 22.76 13 THR B CA 1
ATOM 3510 C C . THR B 1 13 ? 40.978 -14.809 -60.796 1.00 22.26 13 THR B C 1
ATOM 3511 O O . THR B 1 13 ? 40.297 -15.839 -60.888 1.00 21.69 13 THR B O 1
ATOM 3515 N N . ALA B 1 14 ? 40.712 -13.827 -59.941 1.00 21.95 14 ALA B N 1
ATOM 3516 C CA . ALA B 1 14 ? 39.572 -13.873 -59.020 1.00 21.86 14 ALA B CA 1
ATOM 3517 C C . ALA B 1 14 ? 38.240 -13.935 -59.772 1.00 22.27 14 ALA B C 1
ATOM 3518 O O . ALA B 1 14 ? 37.359 -14.719 -59.419 1.00 21.61 14 ALA B O 1
ATOM 3520 N N . ASP B 1 15 ? 38.109 -13.124 -60.822 1.00 22.64 15 ASP B N 1
ATOM 3521 C CA . ASP B 1 15 ? 36.907 -13.133 -61.658 1.00 23.84 15 ASP B CA 1
ATOM 3522 C C . ASP B 1 15 ? 36.658 -14.511 -62.288 1.00 23.86 15 ASP B C 1
ATOM 3523 O O . ASP B 1 15 ? 35.513 -14.951 -62.375 1.00 24.03 15 ASP B O 1
ATOM 3528 N N . GLU B 1 16 ? 37.730 -15.195 -62.692 1.00 23.37 16 GLU B N 1
ATOM 3529 C CA . GLU B 1 16 ? 37.644 -16.565 -63.212 1.00 24.23 16 GLU B CA 1
ATOM 3530 C C . GLU B 1 16 ? 37.266 -17.587 -62.126 1.00 23.21 16 GLU B C 1
ATOM 3531 O O . GLU B 1 16 ? 36.455 -18.490 -62.352 1.00 23.40 16 GLU B O 1
ATOM 3537 N N . ALA B 1 17 ? 37.869 -17.447 -60.950 1.00 22.56 17 ALA B N 1
ATOM 3538 C CA . ALA B 1 17 ? 37.674 -18.410 -59.873 1.00 21.57 17 ALA B CA 1
ATOM 3539 C C . ALA B 1 17 ? 36.208 -18.490 -59.428 1.00 20.98 17 ALA B C 1
ATOM 3540 O O . ALA B 1 17 ? 35.671 -19.579 -59.255 1.00 20.61 17 ALA B O 1
ATOM 3542 N N . VAL B 1 18 ? 35.558 -17.340 -59.291 1.00 20.74 18 VAL B N 1
ATOM 3543 C CA . VAL B 1 18 ? 34.181 -17.286 -58.766 1.00 20.74 18 VAL B CA 1
ATOM 3544 C C . VAL B 1 18 ? 33.114 -17.794 -59.754 1.00 21.21 18 VAL B C 1
ATOM 3545 O O . VAL B 1 18 ? 31.940 -17.944 -59.392 1.00 20.45 18 VAL B O 1
ATOM 3549 N N . LYS B 1 19 ? 33.536 -18.081 -60.989 1.00 21.25 19 LYS B N 1
ATOM 3550 C CA . LYS B 1 19 ? 32.676 -18.748 -61.971 1.00 22.17 19 LYS B CA 1
ATOM 3551 C C . LYS B 1 19 ? 32.363 -20.195 -61.577 1.00 22.06 19 LYS B C 1
ATOM 3552 O O . LYS B 1 19 ? 31.468 -20.814 -62.139 1.00 22.36 19 LYS B O 1
ATOM 3558 N N . SER B 1 20 ? 33.109 -20.736 -60.616 1.00 22.15 20 SER B N 1
ATOM 3559 C CA . SER B 1 20 ? 32.845 -22.086 -60.121 1.00 22.29 20 SER B CA 1
ATOM 3560 C C . SER B 1 20 ? 31.644 -22.135 -59.156 1.00 21.64 20 SER B C 1
ATOM 3561 O O . SER B 1 20 ? 31.149 -23.225 -58.828 1.00 21.59 20 SER B O 1
ATOM 3564 N N . ILE B 1 21 ? 31.187 -20.960 -58.711 1.00 20.75 21 ILE B N 1
ATOM 3565 C CA . ILE B 1 21 ? 29.949 -20.837 -57.926 1.00 19.93 21 ILE B CA 1
ATOM 3566 C C . ILE B 1 21 ? 28.751 -20.842 -58.876 1.00 20.42 21 ILE B C 1
ATOM 3567 O O . ILE B 1 21 ? 28.753 -20.138 -59.903 1.00 19.41 21 ILE B O 1
ATOM 3572 N N . LYS B 1 22 ? 27.734 -21.621 -58.526 1.00 20.41 22 LYS B N 1
ATOM 3573 C CA . LYS B 1 22 ? 26.497 -21.679 -59.308 1.00 20.99 22 LYS B CA 1
ATOM 3574 C C . LYS B 1 22 ? 25.258 -21.385 -58.443 1.00 20.60 22 LYS B C 1
ATOM 3575 O O . LYS B 1 22 ? 25.312 -21.478 -57.212 1.00 19.52 22 LYS B O 1
ATOM 3581 N N . SER B 1 23 ? 24.158 -21.020 -59.098 1.00 19.72 23 SER B N 1
ATOM 3582 C CA . SER B 1 23 ? 22.896 -20.741 -58.426 1.00 19.84 23 SER B CA 1
ATOM 3583 C C . SER B 1 23 ? 22.482 -21.874 -57.487 1.00 19.64 23 SER B C 1
ATOM 3584 O O . SER B 1 23 ? 22.639 -23.053 -57.810 1.00 19.90 23 SER B O 1
ATOM 3587 N N . GLY B 1 24 ? 21.983 -21.503 -56.311 1.00 19.41 24 GLY B N 1
ATOM 3588 C CA . GLY B 1 24 ? 21.587 -22.471 -55.303 1.00 19.25 24 GLY B CA 1
ATOM 3589 C C . GLY B 1 24 ? 22.722 -23.016 -54.443 1.00 18.70 24 GLY B C 1
ATOM 3590 O O . GLY B 1 24 ? 22.468 -23.752 -53.492 1.00 19.07 24 GLY B O 1
ATOM 3591 N N . ASP B 1 25 ? 23.970 -22.669 -54.767 1.00 18.56 25 ASP B N 1
ATOM 3592 C CA . ASP B 1 25 ? 25.122 -23.132 -53.987 1.00 18.07 25 ASP B CA 1
ATOM 3593 C C . ASP B 1 25 ? 25.088 -22.615 -52.554 1.00 17.30 25 ASP B C 1
ATOM 3594 O O . ASP B 1 25 ? 24.549 -21.536 -52.281 1.00 17.90 25 ASP B O 1
ATOM 3599 N N . ARG B 1 26 ? 25.664 -23.394 -51.646 1.00 16.17 26 ARG B N 1
ATOM 3600 C CA . ARG B 1 26 ? 26.011 -22.893 -50.322 1.00 15.14 26 ARG B CA 1
ATOM 3601 C C . ARG B 1 26 ? 27.499 -22.552 -50.340 1.00 14.53 26 ARG B C 1
ATOM 3602 O O . ARG B 1 26 ? 28.340 -23.436 -50.535 1.00 14.15 26 ARG B O 1
ATOM 3610 N N . VAL B 1 27 ? 27.811 -21.270 -50.168 1.00 14.09 27 VAL B N 1
ATOM 3611 C CA . VAL B 1 27 ? 29.185 -20.794 -50.157 1.00 14.07 27 VAL B CA 1
ATOM 3612 C C . VAL B 1 27 ? 29.537 -20.468 -48.714 1.00 14.00 27 VAL B C 1
ATOM 3613 O O . VAL B 1 27 ? 28.721 -19.925 -47.979 1.00 13.99 27 VAL B O 1
ATOM 3617 N N . LEU B 1 28 ? 30.759 -20.795 -48.320 1.00 13.57 28 LEU B N 1
ATOM 3618 C CA . LEU B 1 28 ? 31.246 -20.492 -46.975 1.00 13.66 28 LEU B CA 1
ATOM 3619 C C . LEU B 1 28 ? 32.598 -19.785 -47.083 1.00 13.94 28 LEU B C 1
ATOM 3620 O O . LEU B 1 28 ? 33.453 -20.201 -47.884 1.00 13.73 28 LEU B O 1
ATOM 3625 N N . PHE B 1 29 ? 32.791 -18.726 -46.293 1.00 13.51 29 PHE B N 1
ATOM 3626 C CA . PHE B 1 29 ? 34.094 -18.060 -46.205 1.00 13.18 29 PHE B CA 1
ATOM 3627 C C . PHE B 1 29 ? 34.837 -18.617 -45.018 1.00 13.07 29 PHE B C 1
ATOM 3628 O O . PHE B 1 29 ? 34.220 -18.923 -43.979 1.00 12.70 29 PHE B O 1
ATOM 3636 N N . ALA B 1 30 ? 36.159 -18.697 -45.143 1.00 12.26 30 ALA B N 1
ATOM 3637 C CA . ALA B 1 30 ? 37.035 -18.959 -44.002 1.00 12.74 30 ALA B CA 1
ATOM 3638 C C . ALA B 1 30 ? 36.833 -17.919 -42.909 1.00 12.42 30 ALA B C 1
ATOM 3639 O O . ALA B 1 30 ? 36.507 -16.758 -43.182 1.00 12.68 30 ALA B O 1
ATOM 3641 N N . HIS B 1 31 ? 37.038 -18.351 -41.673 1.00 12.78 31 HIS B N 1
ATOM 3642 C CA . HIS B 1 31 ? 36.723 -17.540 -40.498 1.00 13.19 31 HIS B CA 1
ATOM 3643 C C . HIS B 1 31 ? 37.550 -16.252 -40.355 1.00 13.74 31 HIS B C 1
ATOM 3644 O O . HIS B 1 31 ? 38.787 -16.255 -40.481 1.00 13.88 31 HIS B O 1
ATOM 3651 N N . CYS B 1 32 ? 36.837 -15.154 -40.104 1.00 14.34 32 CYS B N 1
ATOM 3652 C CA . CYS B 1 32 ? 37.418 -13.933 -39.558 1.00 14.27 32 CYS B CA 1
ATOM 3653 C C . CYS B 1 32 ? 38.554 -13.371 -40.433 1.00 14.41 32 CYS B C 1
ATOM 3654 O O . CYS B 1 32 ? 38.304 -12.963 -41.570 1.00 13.69 32 CYS B O 1
ATOM 3657 N N . VAL B 1 33 ? 39.784 -13.373 -39.925 1.00 13.97 33 VAL B N 1
ATOM 3658 C CA . VAL B 1 33 ? 40.919 -12.743 -40.638 1.00 14.32 33 VAL B CA 1
ATOM 3659 C C . VAL B 1 33 ? 41.331 -13.541 -41.893 1.00 13.89 33 VAL B C 1
ATOM 3660 O O . VAL B 1 33 ? 41.941 -12.990 -42.814 1.00 14.20 33 VAL B O 1
ATOM 3664 N N . ALA B 1 34 ? 40.964 -14.822 -41.942 1.00 13.88 34 ALA B N 1
ATOM 3665 C CA . ALA B 1 34 ? 41.261 -15.673 -43.103 1.00 13.81 34 ALA B CA 1
ATOM 3666 C C . ALA B 1 34 ? 40.283 -15.511 -44.270 1.00 13.64 34 ALA B C 1
ATOM 3667 O O . ALA B 1 34 ? 40.417 -16.205 -45.281 1.00 13.43 34 ALA B O 1
ATOM 3669 N N . GLU B 1 35 ? 39.287 -14.634 -44.131 1.00 13.94 35 GLU B N 1
ATOM 3670 C CA . GLU B 1 35 ? 38.354 -14.363 -45.233 1.00 14.33 35 GLU B CA 1
ATOM 3671 C C . GLU B 1 35 ? 39.126 -13.721 -46.399 1.00 14.01 35 GLU B C 1
ATOM 3672 O O . GLU B 1 35 ? 39.881 -12.791 -46.172 1.00 14.18 35 GLU B O 1
ATOM 3678 N N . PRO B 1 36 ? 38.941 -14.229 -47.631 1.00 13.80 36 PRO B N 1
ATOM 3679 C CA . PRO B 1 36 ? 39.684 -13.732 -48.805 1.00 14.18 36 PRO B CA 1
ATOM 3680 C C . PRO B 1 36 ? 39.001 -12.547 -49.507 1.00 14.48 36 PRO B C 1
ATOM 3681 O O . PRO B 1 36 ? 38.082 -12.761 -50.303 1.00 14.97 36 PRO B O 1
ATOM 3685 N N . PRO B 1 37 ? 39.449 -11.306 -49.224 1.00 14.84 37 PRO B N 1
ATOM 3686 C CA . PRO B 1 37 ? 38.693 -10.137 -49.701 1.00 14.95 37 PRO B CA 1
ATOM 3687 C C . PRO B 1 37 ? 38.614 -10.025 -51.216 1.00 15.31 37 PRO B C 1
ATOM 3688 O O . PRO B 1 37 ? 37.618 -9.530 -51.737 1.00 14.66 37 PRO B O 1
ATOM 3692 N N . VAL B 1 38 ? 39.664 -10.474 -51.906 1.00 15.81 38 VAL B N 1
ATOM 3693 C CA . VAL B 1 38 ? 39.720 -10.388 -53.368 1.00 16.22 38 VAL B CA 1
ATOM 3694 C C . VAL B 1 38 ? 38.720 -11.355 -54.017 1.00 16.46 38 VAL B C 1
ATOM 3695 O O . VAL B 1 38 ? 38.068 -11.017 -55.022 1.00 16.81 38 VAL B O 1
ATOM 3699 N N . LEU B 1 39 ? 38.581 -12.543 -53.430 1.00 15.95 39 LEU B N 1
ATOM 3700 C CA . LEU B 1 39 ? 37.572 -13.511 -53.858 1.00 16.14 39 LEU B CA 1
ATOM 3701 C C . LEU B 1 39 ? 36.148 -13.045 -53.521 1.00 16.05 39 LEU B C 1
ATOM 3702 O O . LEU B 1 39 ? 35.223 -13.211 -54.334 1.00 15.78 39 LEU B O 1
ATOM 3707 N N . VAL B 1 40 ? 35.972 -12.485 -52.323 1.00 15.89 40 VAL B N 1
ATOM 3708 C CA . VAL B 1 40 ? 34.671 -11.943 -51.901 1.00 16.45 40 VAL B CA 1
ATOM 3709 C C . VAL B 1 40 ? 34.225 -10.792 -52.825 1.00 17.28 40 VAL B C 1
ATOM 3710 O O . VAL B 1 40 ? 33.078 -10.765 -53.292 1.00 17.15 40 VAL B O 1
ATOM 3714 N N . GLU B 1 41 ? 35.148 -9.875 -53.110 1.00 18.10 41 GLU B N 1
ATOM 3715 C CA . GLU B 1 41 ? 34.905 -8.779 -54.050 1.00 19.23 41 GLU B CA 1
ATOM 3716 C C . GLU B 1 41 ? 34.462 -9.289 -55.432 1.00 18.72 41 GLU B C 1
ATOM 3717 O O . GLU B 1 41 ? 33.460 -8.810 -55.974 1.00 18.69 41 GLU B O 1
ATOM 3723 N N . ALA B 1 42 ? 35.197 -10.256 -55.985 1.00 18.13 42 ALA B N 1
ATOM 3724 C CA . ALA B 1 42 ? 34.856 -10.881 -57.276 1.00 17.78 42 ALA B CA 1
ATOM 3725 C C . ALA B 1 42 ? 33.461 -11.530 -57.294 1.00 17.90 42 ALA B C 1
ATOM 3726 O O . ALA B 1 42 ? 32.704 -11.378 -58.261 1.00 17.70 42 ALA B O 1
ATOM 3728 N N . MET B 1 43 ? 33.125 -12.252 -56.227 1.00 17.30 43 MET B N 1
ATOM 3729 C CA . MET B 1 43 ? 31.819 -12.901 -56.136 1.00 17.50 43 MET B CA 1
ATOM 3730 C C . MET B 1 43 ? 30.701 -11.856 -56.161 1.00 16.97 43 MET B C 1
ATOM 3731 O O . MET B 1 43 ? 29.724 -11.993 -56.903 1.00 16.59 43 MET B O 1
ATOM 3736 N N . VAL B 1 44 ? 30.858 -10.819 -55.345 1.00 17.15 44 VAL B N 1
ATOM 3737 C CA . VAL B 1 44 ? 29.919 -9.697 -55.293 1.00 17.75 44 VAL B CA 1
ATOM 3738 C C . VAL B 1 44 ? 29.837 -8.959 -56.647 1.00 18.81 44 VAL B C 1
ATOM 3739 O O . VAL B 1 44 ? 28.741 -8.644 -57.126 1.00 18.38 44 VAL B O 1
ATOM 3743 N N . ALA B 1 45 ? 30.989 -8.695 -57.263 1.00 19.49 45 ALA B N 1
ATOM 3744 C CA . ALA B 1 45 ? 30.995 -8.055 -58.583 1.00 20.55 45 ALA B CA 1
ATOM 3745 C C . ALA B 1 45 ? 30.281 -8.913 -59.641 1.00 21.12 45 ALA B C 1
ATOM 3746 O O . ALA B 1 45 ? 29.715 -8.380 -60.603 1.00 22.12 45 ALA B O 1
ATOM 3748 N N . ASN B 1 46 ? 30.266 -10.230 -59.432 1.00 21.09 46 ASN B N 1
ATOM 3749 C CA . ASN B 1 46 ? 29.633 -11.173 -60.354 1.00 21.31 46 ASN B CA 1
ATOM 3750 C C . ASN B 1 46 ? 28.196 -11.532 -59.941 1.00 21.08 46 ASN B C 1
ATOM 3751 O O . ASN B 1 46 ? 27.651 -12.534 -60.398 1.00 21.02 46 ASN B O 1
ATOM 3756 N N . ALA B 1 47 ? 27.587 -10.696 -59.097 1.00 20.78 47 ALA B N 1
ATOM 3757 C CA . ALA B 1 47 ? 26.289 -11.007 -58.464 1.00 20.87 47 ALA B CA 1
ATOM 3758 C C . ALA B 1 47 ? 25.193 -11.438 -59.444 1.00 21.02 47 ALA B C 1
ATOM 3759 O O . ALA B 1 47 ? 24.456 -12.385 -59.172 1.00 20.86 47 ALA B O 1
ATOM 3761 N N . ALA B 1 48 ? 25.128 -10.778 -60.600 1.00 21.15 48 ALA B N 1
ATOM 3762 C CA . ALA B 1 48 ? 24.093 -11.058 -61.606 1.00 21.36 48 ALA B CA 1
ATOM 3763 C C . ALA B 1 48 ? 24.174 -12.453 -62.247 1.00 21.26 48 ALA B C 1
ATOM 3764 O O . ALA B 1 48 ? 23.223 -12.899 -62.909 1.00 21.81 48 ALA B O 1
ATOM 3766 N N . ALA B 1 49 ? 25.294 -13.146 -62.049 1.00 20.89 49 ALA B N 1
ATOM 3767 C CA . ALA B 1 49 ? 25.441 -14.522 -62.501 1.00 20.62 49 ALA B CA 1
ATOM 3768 C C . ALA B 1 49 ? 24.760 -15.528 -61.561 1.00 20.44 49 ALA B C 1
ATOM 3769 O O . ALA B 1 49 ? 24.595 -16.698 -61.918 1.00 20.34 49 ALA B O 1
ATOM 3771 N N . TYR B 1 50 ? 24.347 -15.064 -60.379 1.00 19.77 50 TYR B N 1
ATOM 3772 C CA . TYR B 1 50 ? 23.866 -15.954 -59.321 1.00 19.51 50 TYR B CA 1
ATOM 3773 C C . TYR B 1 50 ? 22.426 -15.720 -58.918 1.00 19.39 50 TYR B C 1
ATOM 3774 O O . TYR B 1 50 ? 21.978 -14.580 -58.822 1.00 19.24 50 TYR B O 1
ATOM 3783 N N . LYS B 1 51 ? 21.713 -16.814 -58.671 1.00 19.61 51 LYS B N 1
ATOM 3784 C CA . LYS B 1 51 ? 20.397 -16.758 -58.035 1.00 20.29 51 LYS B CA 1
ATOM 3785 C C . LYS B 1 51 ? 20.404 -17.621 -56.766 1.00 19.71 51 LYS B C 1
ATOM 3786 O O . LYS B 1 51 ? 20.840 -18.770 -56.795 1.00 19.58 51 LYS B O 1
ATOM 3792 N N . ASN B 1 52 ? 19.929 -17.059 -55.659 1.00 19.39 52 ASN B N 1
ATOM 3793 C CA . ASN B 1 52 ? 19.780 -17.809 -54.402 1.00 19.98 52 ASN B CA 1
ATOM 3794 C C . ASN B 1 52 ? 21.022 -18.588 -53.950 1.00 19.33 52 ASN B C 1
ATOM 3795 O O . ASN B 1 52 ? 20.948 -19.784 -53.628 1.00 19.13 52 ASN B O 1
ATOM 3800 N N . VAL B 1 53 ? 22.159 -17.894 -53.920 1.00 17.89 53 VAL B N 1
ATOM 3801 C CA . VAL B 1 53 ? 23.388 -18.449 -53.360 1.00 16.48 53 VAL B CA 1
ATOM 3802 C C . VAL B 1 53 ? 23.488 -18.103 -51.875 1.00 15.75 53 VAL B C 1
ATOM 3803 O O . VAL B 1 53 ? 23.523 -16.940 -51.508 1.00 15.97 53 VAL B O 1
ATOM 3807 N N . THR B 1 54 ? 23.532 -19.124 -51.023 1.00 15.19 54 THR B N 1
ATOM 3808 C CA . THR B 1 54 ? 23.713 -18.906 -49.586 1.00 14.80 54 THR B CA 1
ATOM 3809 C C . THR B 1 54 ? 25.171 -18.533 -49.289 1.00 14.22 54 THR B C 1
ATOM 3810 O O . THR B 1 54 ? 26.092 -19.175 -49.789 1.00 15.01 54 THR B O 1
ATOM 3814 N N . VAL B 1 55 ? 25.365 -17.491 -48.485 1.00 13.48 55 VAL B N 1
ATOM 3815 C CA . VAL B 1 55 ? 26.693 -17.050 -48.074 1.00 13.05 55 VAL B CA 1
ATOM 3816 C C . VAL B 1 55 ? 26.765 -17.128 -46.557 1.00 13.10 55 VAL B C 1
ATOM 3817 O O . VAL B 1 55 ? 26.077 -16.386 -45.864 1.00 13.10 55 VAL B O 1
ATOM 3821 N N . SER B 1 56 ? 27.574 -18.056 -46.053 1.00 12.93 56 SER B N 1
ATOM 3822 C CA . SER B 1 56 ? 27.709 -18.255 -44.617 1.00 13.01 56 SER B CA 1
ATOM 3823 C C . SER B 1 56 ? 29.094 -17.874 -44.137 1.00 13.41 56 SER B C 1
ATOM 3824 O O . SER B 1 56 ? 30.070 -17.971 -44.879 1.00 13.57 56 SER B O 1
ATOM 3827 N N . HIS B 1 57 ? 29.161 -17.446 -42.882 1.00 12.99 57 HIS B N 1
ATOM 3828 C CA . HIS B 1 57 ? 30.410 -17.238 -42.163 1.00 13.28 57 HIS B CA 1
ATOM 3829 C C . HIS B 1 57 ? 30.076 -16.814 -40.733 1.00 13.59 57 HIS B C 1
ATOM 3830 O O . HIS B 1 57 ? 28.894 -16.812 -40.337 1.00 13.24 57 HIS B O 1
ATOM 3837 N N . MET B 1 58 ? 31.105 -16.479 -39.966 1.00 13.49 58 MET B N 1
ATOM 3838 C CA . MET B 1 58 ? 30.901 -15.995 -38.604 1.00 14.28 58 MET B CA 1
ATOM 3839 C C . MET B 1 58 ? 31.280 -14.522 -38.542 1.00 14.49 58 MET B C 1
ATOM 3840 O O . MET B 1 58 ? 30.873 -13.762 -39.427 1.00 13.97 58 MET B O 1
ATOM 3845 N N . VAL B 1 59 ? 32.028 -14.095 -37.526 1.00 15.13 59 VAL B N 1
ATOM 3846 C CA . VAL B 1 59 ? 32.431 -12.686 -37.452 1.00 15.95 59 VAL B CA 1
ATOM 3847 C C . VAL B 1 59 ? 33.237 -12.303 -38.713 1.00 16.30 59 VAL B C 1
ATOM 3848 O O . VAL B 1 59 ? 34.076 -13.087 -39.190 1.00 15.56 59 VAL B O 1
ATOM 3852 N N . THR B 1 60 ? 32.945 -11.124 -39.267 1.00 16.67 60 THR B N 1
ATOM 3853 C CA . THR B 1 60 ? 33.670 -10.633 -40.446 1.00 17.22 60 THR B CA 1
ATOM 3854 C C . THR B 1 60 ? 34.189 -9.218 -40.233 1.00 17.41 60 THR B C 1
ATOM 3855 O O . THR B 1 60 ? 33.547 -8.401 -39.572 1.00 16.61 60 THR B O 1
ATOM 3859 N N . LEU B 1 61 ? 35.370 -8.956 -40.787 1.00 17.74 61 LEU B N 1
ATOM 3860 C CA . LEU B 1 61 ? 35.956 -7.624 -40.785 1.00 18.33 61 LEU B CA 1
ATOM 3861 C C . LEU B 1 61 ? 35.801 -6.997 -42.171 1.00 18.76 61 LEU B C 1
ATOM 3862 O O . LEU B 1 61 ? 36.254 -5.874 -42.417 1.00 18.82 61 LEU B O 1
ATOM 3867 N N . GLY B 1 62 ? 35.158 -7.735 -43.069 1.00 18.95 62 GLY B N 1
ATOM 3868 C CA . GLY B 1 62 ? 34.885 -7.261 -44.423 1.00 19.79 62 GLY B CA 1
ATOM 3869 C C . GLY B 1 62 ? 33.635 -6.414 -44.528 1.00 20.38 62 GLY B C 1
ATOM 3870 O O . GLY B 1 62 ? 32.978 -6.117 -43.526 1.00 20.53 62 GLY B O 1
ATOM 3871 N N . LYS B 1 63 ? 33.290 -6.044 -45.760 1.00 20.68 63 LYS B N 1
ATOM 3872 C CA . LYS B 1 63 ? 32.219 -5.098 -46.019 1.00 21.10 63 LYS B CA 1
ATOM 3873 C C . LYS B 1 63 ? 30.820 -5.712 -45.943 1.00 19.84 63 LYS B C 1
ATOM 3874 O O . LYS B 1 63 ? 29.844 -4.978 -45.826 1.00 19.17 63 LYS B O 1
ATOM 3880 N N . GLY B 1 64 ? 30.716 -7.040 -46.038 1.00 19.25 64 GLY B N 1
ATOM 3881 C CA . GLY B 1 64 ? 29.407 -7.710 -46.008 1.00 18.59 64 GLY B CA 1
ATOM 3882 C C . GLY B 1 64 ? 28.434 -7.281 -47.103 1.00 18.71 64 GLY B C 1
ATOM 3883 O O . GLY B 1 64 ? 27.208 -7.281 -46.908 1.00 17.59 64 GLY B O 1
ATOM 3884 N N . GLU B 1 65 ? 28.979 -6.934 -48.268 1.00 18.65 65 GLU B N 1
ATOM 3885 C CA . GLU B 1 65 ? 28.181 -6.369 -49.367 1.00 19.46 65 GLU B CA 1
ATOM 3886 C C . GLU B 1 65 ? 27.040 -7.275 -49.837 1.00 18.30 65 GLU B C 1
ATOM 3887 O O . GLU B 1 65 ? 25.937 -6.792 -50.129 1.00 18.13 65 GLU B O 1
ATOM 3893 N N . TYR B 1 66 ? 27.315 -8.578 -49.916 1.00 17.39 66 TYR B N 1
ATOM 3894 C CA . TYR B 1 66 ? 26.347 -9.597 -50.351 1.00 16.91 66 TYR B CA 1
ATOM 3895 C C . TYR B 1 66 ? 25.113 -9.611 -49.439 1.00 16.79 66 TYR B C 1
ATOM 3896 O O . TYR B 1 66 ? 24.090 -10.200 -49.791 1.00 16.86 66 TYR B O 1
ATOM 3905 N N . SER B 1 67 ? 25.220 -8.977 -48.269 1.00 16.61 67 SER B N 1
ATOM 3906 C CA . SER B 1 67 ? 24.129 -8.996 -47.282 1.00 17.09 67 SER B CA 1
ATOM 3907 C C . SER B 1 67 ? 23.168 -7.811 -47.446 1.00 17.87 67 SER B C 1
ATOM 3908 O O . SER B 1 67 ? 22.106 -7.771 -46.816 1.00 17.65 67 SER B O 1
ATOM 3911 N N . LYS B 1 68 ? 23.525 -6.866 -48.313 1.00 18.51 68 LYS B N 1
ATOM 3912 C CA . LYS B 1 68 ? 22.691 -5.676 -48.519 1.00 19.80 68 LYS B CA 1
ATOM 3913 C C . LYS B 1 68 ? 21.426 -6.034 -49.319 1.00 20.35 68 LYS B C 1
ATOM 3914 O O . LYS B 1 68 ? 21.448 -6.971 -50.133 1.00 20.03 68 LYS B O 1
ATOM 3920 N N . PRO B 1 69 ? 20.312 -5.318 -49.059 1.00 20.89 69 PRO B N 1
ATOM 3921 C CA . PRO B 1 69 ? 19.002 -5.691 -49.609 1.00 21.66 69 PRO B CA 1
ATOM 3922 C C . PRO B 1 69 ? 18.982 -5.787 -51.136 1.00 21.98 69 PRO B C 1
ATOM 3923 O O . PRO B 1 69 ? 18.284 -6.637 -51.678 1.00 22.06 69 PRO B O 1
ATOM 3927 N N . GLU B 1 70 ? 19.771 -4.955 -51.812 1.00 22.63 70 GLU B N 1
ATOM 3928 C CA . GLU B 1 70 ? 19.821 -4.961 -53.281 1.00 23.11 70 GLU B CA 1
ATOM 3929 C C . GLU B 1 70 ? 20.310 -6.297 -53.873 1.00 22.81 70 GLU B C 1
ATOM 3930 O O . GLU B 1 70 ? 19.988 -6.622 -55.016 1.00 22.29 70 GLU B O 1
ATOM 3936 N N . TYR B 1 71 ? 21.033 -7.083 -53.067 1.00 21.78 71 TYR B N 1
ATOM 3937 C CA . TYR B 1 71 ? 21.561 -8.384 -53.498 1.00 21.55 71 TYR B CA 1
ATOM 3938 C C . TYR B 1 71 ? 20.701 -9.581 -53.099 1.00 21.35 71 TYR B C 1
ATOM 3939 O O . TYR B 1 71 ? 21.091 -10.726 -53.334 1.00 21.15 71 TYR B O 1
ATOM 3948 N N . LYS B 1 72 ? 19.535 -9.324 -52.514 1.00 21.37 72 LYS B N 1
ATOM 3949 C CA . LYS B 1 72 ? 18.747 -10.386 -51.866 1.00 22.19 72 LYS B CA 1
ATOM 3950 C C . LYS B 1 72 ? 18.226 -11.470 -52.819 1.00 21.85 72 LYS B C 1
ATOM 3951 O O . LYS B 1 72 ? 17.918 -12.581 -52.395 1.00 21.91 72 LYS B O 1
ATOM 3957 N N . GLU B 1 73 ? 18.134 -11.155 -54.106 1.00 21.50 73 GLU B N 1
ATOM 3958 C CA . GLU B 1 73 ? 17.783 -12.176 -55.096 1.00 21.59 73 GLU B CA 1
ATOM 3959 C C . GLU B 1 73 ? 18.989 -13.030 -55.516 1.00 20.44 73 GLU B C 1
ATOM 3960 O O . GLU B 1 73 ? 18.833 -14.148 -56.011 1.00 20.01 73 GLU B O 1
ATOM 3966 N N . ASN B 1 74 ? 20.191 -12.496 -55.312 1.00 19.39 74 ASN B N 1
ATOM 3967 C CA . ASN B 1 74 ? 21.424 -13.183 -55.718 1.00 18.44 74 ASN B CA 1
ATOM 3968 C C . ASN B 1 74 ? 22.015 -14.005 -54.573 1.00 18.04 74 ASN B C 1
ATOM 3969 O O . ASN B 1 74 ? 22.416 -15.150 -54.764 1.00 17.92 74 ASN B O 1
ATOM 3974 N N . PHE B 1 75 ? 22.050 -13.403 -53.388 1.00 17.64 75 PHE B N 1
ATOM 3975 C CA . PHE B 1 75 ? 22.678 -14.002 -52.212 1.00 17.00 75 PHE B CA 1
ATOM 3976 C C . PHE B 1 75 ? 21.689 -14.018 -51.056 1.00 17.00 75 PHE B C 1
ATOM 3977 O O . PHE B 1 75 ? 20.857 -13.118 -50.938 1.00 17.18 75 PHE B O 1
ATOM 3985 N N . THR B 1 76 ? 21.783 -15.040 -50.208 1.00 16.83 76 THR B N 1
ATOM 3986 C CA . THR B 1 76 ? 21.143 -14.996 -48.901 1.00 16.37 76 THR B CA 1
ATOM 3987 C C . THR B 1 76 ? 22.244 -15.145 -47.863 1.00 15.52 76 THR B C 1
ATOM 3988 O O . THR B 1 76 ? 22.909 -16.185 -47.792 1.00 16.02 76 THR B O 1
ATOM 3992 N N . PHE B 1 77 ? 22.459 -14.106 -47.072 1.00 14.76 77 PHE B N 1
ATOM 3993 C CA . PHE B 1 77 ? 23.424 -14.210 -45.994 1.00 14.55 77 PHE B CA 1
ATOM 3994 C C . PHE B 1 77 ? 22.842 -15.133 -44.918 1.00 14.26 77 PHE B C 1
ATOM 3995 O O . PHE B 1 77 ? 21.707 -14.943 -44.465 1.00 14.43 77 PHE B O 1
ATOM 4003 N N . GLU B 1 78 ? 23.621 -16.139 -44.541 1.00 14.16 78 GLU B N 1
ATOM 4004 C CA . GLU B 1 78 ? 23.280 -17.013 -43.413 1.00 13.88 78 GLU B CA 1
ATOM 4005 C C . GLU B 1 78 ? 24.407 -16.974 -42.385 1.00 14.01 78 GLU B C 1
ATOM 4006 O O . GLU B 1 78 ? 25.381 -17.743 -42.466 1.00 14.47 78 GLU B O 1
ATOM 4012 N N . GLY B 1 79 ? 24.283 -16.068 -41.421 1.00 14.07 79 GLY B N 1
ATOM 4013 C CA . GLY B 1 79 ? 25.325 -15.876 -40.423 1.00 14.22 79 GLY B CA 1
ATOM 4014 C C . GLY B 1 79 ? 25.257 -16.912 -39.313 1.00 14.64 79 GLY B C 1
ATOM 4015 O O . GLY B 1 79 ? 24.164 -17.254 -38.837 1.00 13.91 79 GLY B O 1
ATOM 4016 N N . TRP B 1 80 ? 26.427 -17.410 -38.912 1.00 14.54 80 TRP B N 1
ATOM 4017 C CA . TRP B 1 80 ? 26.542 -18.276 -37.745 1.00 14.67 80 TRP B CA 1
ATOM 4018 C C . TRP B 1 80 ? 27.040 -17.461 -36.539 1.00 15.06 80 TRP B C 1
ATOM 4019 O O . TRP B 1 80 ? 27.158 -17.970 -35.426 1.00 14.80 80 TRP B O 1
ATOM 4030 N N . PHE B 1 81 ? 27.274 -16.172 -36.790 1.00 15.64 81 PHE B N 1
ATOM 4031 C CA . PHE B 1 81 ? 27.723 -15.180 -35.821 1.00 15.68 81 PHE B CA 1
ATOM 4032 C C . PHE B 1 81 ? 27.706 -13.886 -36.623 1.00 16.72 81 PHE B C 1
ATOM 4033 O O . PHE B 1 81 ? 28.381 -13.787 -37.656 1.00 18.28 81 PHE B O 1
ATOM 4041 N N . THR B 1 82 ? 26.947 -12.895 -36.180 1.00 16.58 82 THR B N 1
ATOM 4042 C CA . THR B 1 82 ? 26.857 -11.675 -36.967 1.00 17.25 82 THR B CA 1
ATOM 4043 C C . THR B 1 82 ? 27.775 -10.560 -36.452 1.00 16.92 82 THR B C 1
ATOM 4044 O O . THR B 1 82 ? 28.442 -10.709 -35.424 1.00 16.99 82 THR B O 1
ATOM 4048 N N . SER B 1 83 ? 27.847 -9.476 -37.218 1.00 16.93 83 SER B N 1
ATOM 4049 C CA . SER B 1 83 ? 28.732 -8.337 -36.932 1.00 16.92 83 SER B CA 1
ATOM 4050 C C . SER B 1 83 ? 28.190 -7.056 -37.613 1.00 17.02 83 SER B C 1
ATOM 4051 O O . SER B 1 83 ? 27.182 -7.121 -38.322 1.00 15.76 83 SER B O 1
ATOM 4054 N N . PRO B 1 84 ? 28.804 -5.881 -37.343 1.00 17.51 84 PRO B N 1
ATOM 4055 C CA . PRO B 1 84 ? 28.224 -4.618 -37.835 1.00 17.96 84 PRO B CA 1
ATOM 4056 C C . PRO B 1 84 ? 27.859 -4.598 -39.317 1.00 18.11 84 PRO B C 1
ATOM 4057 O O . PRO B 1 84 ? 26.828 -4.033 -39.678 1.00 19.12 84 PRO B O 1
ATOM 4061 N N . SER B 1 85 ? 28.673 -5.220 -40.165 1.00 18.52 85 SER B N 1
ATOM 4062 C CA . SER B 1 85 ? 28.440 -5.146 -41.620 1.00 18.84 85 SER B CA 1
ATOM 4063 C C . SER B 1 85 ? 27.402 -6.140 -42.165 1.00 18.18 85 SER B C 1
ATOM 4064 O O . SER B 1 85 ? 27.009 -6.043 -43.333 1.00 18.03 85 SER B O 1
ATOM 4067 N N . THR B 1 86 ? 26.960 -7.089 -41.335 1.00 17.64 86 THR B N 1
ATOM 4068 C CA . THR B 1 86 ? 25.957 -8.084 -41.758 1.00 17.54 86 THR B CA 1
ATOM 4069 C C . THR B 1 86 ? 24.684 -8.143 -40.891 1.00 17.64 86 THR B C 1
ATOM 4070 O O . THR B 1 86 ? 23.664 -8.703 -41.317 1.00 17.00 86 THR B O 1
ATOM 4074 N N . ARG B 1 87 ? 24.728 -7.581 -39.685 1.00 17.63 87 ARG B N 1
ATOM 4075 C CA . ARG B 1 87 ? 23.563 -7.697 -38.793 1.00 18.09 87 ARG B CA 1
ATOM 4076 C C . ARG B 1 87 ? 22.319 -6.968 -39.305 1.00 17.84 87 ARG B C 1
ATOM 4077 O O . ARG B 1 87 ? 21.200 -7.330 -38.958 1.00 17.04 87 ARG B O 1
ATOM 4085 N N . GLY B 1 88 ? 22.516 -5.940 -40.131 1.00 18.03 88 GLY B N 1
ATOM 4086 C CA . GLY B 1 88 ? 21.380 -5.203 -40.706 1.00 17.87 88 GLY B CA 1
ATOM 4087 C C . GLY B 1 88 ? 20.436 -6.102 -41.486 1.00 17.75 88 GLY B C 1
ATOM 4088 O O . GLY B 1 88 ? 19.215 -5.961 -41.396 1.00 18.25 88 GLY B O 1
ATOM 4089 N N . SER B 1 89 ? 21.001 -7.033 -42.245 1.00 16.96 89 SER B N 1
ATOM 4090 C CA . SER B 1 89 ? 20.226 -7.953 -43.074 1.00 16.57 89 SER B CA 1
ATOM 4091 C C . SER B 1 89 ? 19.300 -8.863 -42.250 1.00 16.76 89 SER B C 1
ATOM 4092 O O . SER B 1 89 ? 18.196 -9.197 -42.670 1.00 16.67 89 SER B O 1
ATOM 4095 N N . ILE B 1 90 ? 19.767 -9.257 -41.071 1.00 17.20 90 ILE B N 1
ATOM 4096 C CA . ILE B 1 90 ? 18.991 -10.115 -40.185 1.00 17.33 90 ILE B CA 1
ATOM 4097 C C . ILE B 1 90 ? 17.803 -9.327 -39.617 1.00 17.76 90 ILE B C 1
ATOM 4098 O O . ILE B 1 90 ? 16.672 -9.823 -39.596 1.00 18.83 90 ILE B O 1
ATOM 4103 N N . ALA B 1 91 ? 18.062 -8.097 -39.183 1.00 18.64 91 ALA B N 1
ATOM 4104 C CA . ALA B 1 91 ? 17.007 -7.189 -38.699 1.00 19.26 91 ALA B CA 1
ATOM 4105 C C . ALA B 1 91 ? 15.965 -6.871 -39.777 1.00 20.05 91 ALA B C 1
ATOM 4106 O O . ALA B 1 91 ? 14.776 -6.803 -39.492 1.00 20.71 91 ALA B O 1
ATOM 4108 N N . GLU B 1 92 ? 16.416 -6.684 -41.014 1.00 20.19 92 GLU B N 1
ATOM 4109 C CA . GLU B 1 92 ? 15.539 -6.320 -42.123 1.00 21.50 92 GLU B CA 1
ATOM 4110 C C . GLU B 1 92 ? 14.765 -7.505 -42.721 1.00 20.51 92 GLU B C 1
ATOM 4111 O O . GLU B 1 92 ? 13.732 -7.314 -43.369 1.00 20.61 92 GLU B O 1
ATOM 4117 N N . GLY B 1 93 ? 15.262 -8.726 -42.523 1.00 19.66 93 GLY B N 1
ATOM 4118 C CA . GLY B 1 93 ? 14.514 -9.914 -42.910 1.00 18.68 93 GLY B CA 1
ATOM 4119 C C . GLY B 1 93 ? 15.053 -10.722 -44.081 1.00 18.34 93 GLY B C 1
ATOM 4120 O O . GLY B 1 93 ? 14.669 -11.876 -44.260 1.00 18.34 93 GLY B O 1
ATOM 4121 N N . HIS B 1 94 ? 15.940 -10.129 -44.880 1.00 17.39 94 HIS B N 1
ATOM 4122 C CA . HIS B 1 94 ? 16.491 -10.815 -46.048 1.00 17.09 94 HIS B CA 1
ATOM 4123 C C . HIS B 1 94 ? 17.763 -11.608 -45.709 1.00 17.32 94 HIS B C 1
ATOM 4124 O O . HIS B 1 94 ? 18.218 -12.432 -46.507 1.00 17.94 94 HIS B O 1
ATOM 4131 N N . GLY B 1 95 ? 18.339 -11.341 -44.537 1.00 16.66 95 GLY B N 1
ATOM 4132 C CA . GLY B 1 95 ? 19.478 -12.107 -44.040 1.00 15.74 95 GLY B CA 1
ATOM 4133 C C . GLY B 1 95 ? 19.001 -13.082 -42.971 1.00 15.20 95 GLY B C 1
ATOM 4134 O O . GLY B 1 95 ? 17.988 -12.840 -42.313 1.00 14.65 95 GLY B O 1
ATOM 4135 N N . GLN B 1 96 ? 19.736 -14.172 -42.793 1.00 14.86 96 GLN B N 1
ATOM 4136 C CA . GLN B 1 96 ? 19.346 -15.226 -41.848 1.00 15.04 96 GLN B CA 1
ATOM 4137 C C . GLN B 1 96 ? 20.422 -15.434 -40.803 1.00 14.24 96 GLN B C 1
ATOM 4138 O O . GLN B 1 96 ? 21.592 -15.118 -41.038 1.00 14.13 96 GLN B O 1
ATOM 4144 N N . PHE B 1 97 ? 20.015 -15.988 -39.659 1.00 13.18 97 PHE B N 1
ATOM 4145 C CA . PHE B 1 97 ? 20.909 -16.242 -38.541 1.00 12.16 97 PHE B CA 1
ATOM 4146 C C . PHE B 1 97 ? 20.669 -17.646 -37.978 1.00 11.92 97 PHE B C 1
ATOM 4147 O O . PHE B 1 97 ? 19.532 -17.990 -37.639 1.00 11.05 97 PHE B O 1
ATOM 4155 N N . VAL B 1 98 ? 21.740 -18.432 -37.874 1.00 10.87 98 VAL B N 1
ATOM 4156 C CA . VAL B 1 98 ? 21.670 -19.753 -37.261 1.00 11.62 98 VAL B CA 1
ATOM 4157 C C . VAL B 1 98 ? 22.310 -19.714 -35.871 1.00 11.20 98 VAL B C 1
ATOM 4158 O O . VAL B 1 98 ? 23.498 -19.404 -35.750 1.00 11.27 98 VAL B O 1
ATOM 4162 N N . PRO B 1 99 ? 21.535 -20.049 -34.822 1.00 11.34 99 PRO B N 1
ATOM 4163 C CA . PRO B 1 99 ? 22.131 -20.206 -33.494 1.00 11.14 99 PRO B CA 1
ATOM 4164 C C . PRO B 1 99 ? 22.912 -21.524 -33.433 1.00 11.73 99 PRO B C 1
ATOM 4165 O O . PRO B 1 99 ? 22.322 -22.609 -33.553 1.00 11.99 99 PRO B O 1
ATOM 4169 N N . VAL B 1 100 ? 24.236 -21.428 -33.294 1.00 11.87 100 VAL B N 1
ATOM 4170 C CA . VAL B 1 100 ? 25.096 -22.618 -33.247 1.00 11.37 100 VAL B CA 1
ATOM 4171 C C . VAL B 1 100 ? 26.323 -22.362 -32.367 1.00 11.16 100 VAL B C 1
ATOM 4172 O O . VAL B 1 100 ? 26.959 -21.295 -32.475 1.00 10.84 100 VAL B O 1
ATOM 4176 N N . PHE B 1 101 ? 26.625 -23.325 -31.478 1.00 10.51 101 PHE B N 1
ATOM 4177 C CA . PHE B 1 101 ? 27.824 -23.283 -30.647 1.00 9.86 101 PHE B CA 1
ATOM 4178 C C . PHE B 1 101 ? 29.033 -23.369 -31.571 1.00 10.00 101 PHE B C 1
ATOM 4179 O O . PHE B 1 101 ? 29.066 -24.194 -32.488 1.00 9.53 101 PHE B O 1
ATOM 4187 N N . PHE B 1 102 ? 30.041 -22.559 -31.282 1.00 10.11 102 PHE B N 1
ATOM 4188 C CA . PHE B 1 102 ? 31.253 -22.526 -32.094 1.00 11.33 102 PHE B CA 1
ATOM 4189 C C . PHE B 1 102 ? 31.885 -23.921 -32.183 1.00 11.71 102 PHE B C 1
ATOM 4190 O O . PHE B 1 102 ? 32.199 -24.366 -33.284 1.00 12.02 102 PHE B O 1
ATOM 4198 N N . HIS B 1 103 ? 32.028 -24.639 -31.057 1.00 12.16 103 HIS B N 1
ATOM 4199 C CA . HIS B 1 103 ? 32.665 -25.973 -31.101 1.00 12.24 103 HIS B CA 1
ATOM 4200 C C . HIS B 1 103 ? 31.919 -26.968 -31.998 1.00 12.09 103 HIS B C 1
ATOM 4201 O O . HIS B 1 103 ? 32.511 -27.925 -32.485 1.00 12.58 103 HIS B O 1
ATOM 4208 N N . GLU B 1 104 ? 30.622 -26.751 -32.203 1.00 11.77 104 GLU B N 1
ATOM 4209 C CA . GLU B 1 104 ? 29.800 -27.685 -32.962 1.00 12.42 104 GLU B CA 1
ATOM 4210 C C . GLU B 1 104 ? 29.861 -27.475 -34.474 1.00 11.55 104 GLU B C 1
ATOM 4211 O O . GLU B 1 104 ? 29.407 -28.332 -35.226 1.00 11.54 104 GLU B O 1
ATOM 4217 N N . VAL B 1 105 ? 30.397 -26.342 -34.922 1.00 10.77 105 VAL B N 1
ATOM 4218 C CA . VAL B 1 105 ? 30.376 -26.011 -36.357 1.00 10.64 105 VAL B CA 1
ATOM 4219 C C . VAL B 1 105 ? 31.021 -27.108 -37.241 1.00 11.04 105 VAL B C 1
ATOM 4220 O O . VAL B 1 105 ? 30.392 -27.535 -38.223 1.00 11.74 105 VAL B O 1
ATOM 4224 N N . PRO B 1 106 ? 32.242 -27.586 -36.892 1.00 11.10 106 PRO B N 1
ATOM 4225 C CA . PRO B 1 106 ? 32.826 -28.690 -37.678 1.00 11.72 106 PRO B CA 1
ATOM 4226 C C . PRO B 1 106 ? 31.970 -29.946 -37.733 1.00 11.99 106 PRO B C 1
ATOM 4227 O O . PRO B 1 106 ? 31.884 -30.563 -38.784 1.00 12.40 106 PRO B O 1
ATOM 4231 N N . SER B 1 107 ? 31.329 -30.313 -36.622 1.00 12.29 107 SER B N 1
ATOM 4232 C CA . SER B 1 107 ? 30.404 -31.434 -36.629 1.00 12.83 107 SER B CA 1
ATOM 4233 C C . SER B 1 107 ? 29.247 -31.223 -37.619 1.00 12.67 107 SER B C 1
ATOM 4234 O O . SER B 1 107 ? 28.884 -32.142 -38.352 1.00 12.67 107 SER B O 1
ATOM 4237 N N . LEU B 1 108 ? 28.681 -30.018 -37.657 1.00 12.30 108 LEU B N 1
ATOM 4238 C CA . LEU B 1 108 ? 27.545 -29.740 -38.555 1.00 12.56 108 LEU B CA 1
ATOM 4239 C C . LEU B 1 108 ? 27.987 -29.778 -40.009 1.00 12.59 108 LEU B C 1
ATOM 4240 O O . LEU B 1 108 ? 27.234 -30.220 -40.873 1.00 13.07 108 LEU B O 1
ATOM 4245 N N . ILE B 1 109 ? 29.223 -29.343 -40.262 1.00 12.66 109 ILE B N 1
ATOM 4246 C CA . ILE B 1 109 ? 29.830 -29.518 -41.589 1.00 12.91 109 ILE B CA 1
ATOM 4247 C C . ILE B 1 109 ? 29.959 -31.012 -41.959 1.00 13.03 109 ILE B C 1
ATOM 4248 O O . ILE B 1 109 ? 29.472 -31.431 -43.018 1.00 13.29 109 ILE B O 1
ATOM 4253 N N . ARG B 1 110 ? 30.583 -31.809 -41.087 1.00 13.46 110 ARG B N 1
ATOM 4254 C CA . ARG B 1 110 ? 30.744 -33.253 -41.315 1.00 14.32 110 ARG B CA 1
ATOM 4255 C C . ARG B 1 110 ? 29.418 -33.979 -41.534 1.00 14.74 110 ARG B C 1
ATOM 4256 O O . ARG B 1 110 ? 29.350 -34.879 -42.369 1.00 14.96 110 ARG B O 1
ATOM 4264 N N . LYS B 1 111 ? 28.376 -33.574 -40.801 1.00 14.82 111 LYS B N 1
ATOM 4265 C CA . LYS B 1 111 ? 27.043 -34.189 -40.894 1.00 15.18 111 LYS B CA 1
ATOM 4266 C C . LYS B 1 111 ? 26.293 -33.745 -42.154 1.00 15.72 111 LYS B C 1
ATOM 4267 O O . LYS B 1 111 ? 25.217 -34.271 -42.477 1.00 15.61 111 LYS B O 1
ATOM 4273 N N . ASP B 1 112 ? 26.867 -32.766 -42.853 1.00 15.91 112 ASP B N 1
ATOM 4274 C CA . ASP B 1 112 ? 26.281 -32.183 -44.064 1.00 16.54 112 ASP B CA 1
ATOM 4275 C C . ASP B 1 112 ? 25.016 -31.374 -43.767 1.00 15.91 112 ASP B C 1
ATOM 4276 O O . ASP B 1 112 ? 24.186 -31.143 -44.652 1.00 16.08 112 ASP B O 1
ATOM 4281 N N . ILE B 1 113 ? 24.862 -30.955 -42.512 1.00 15.83 113 ILE B N 1
ATOM 4282 C CA . ILE B 1 113 ? 23.825 -29.999 -42.147 1.00 15.30 113 ILE B CA 1
ATOM 4283 C C . ILE B 1 113 ? 24.260 -28.613 -42.634 1.00 15.23 113 ILE B C 1
ATOM 4284 O O . ILE B 1 113 ? 23.466 -27.873 -43.242 1.00 15.04 113 ILE B O 1
ATOM 4289 N N . PHE B 1 114 ? 25.523 -28.282 -42.367 1.00 14.30 114 PHE B N 1
ATOM 4290 C CA . PHE B 1 114 ? 26.220 -27.152 -42.993 1.00 13.98 114 PHE B CA 1
ATOM 4291 C C . PHE B 1 114 ? 26.964 -27.647 -44.248 1.00 14.40 114 PHE B C 1
ATOM 4292 O O . PHE B 1 114 ? 28.210 -27.685 -44.290 1.00 14.39 114 PHE B O 1
ATOM 4300 N N . HIS B 1 115 ? 26.192 -28.037 -45.263 1.00 14.12 115 HIS B N 1
ATOM 4301 C CA . HIS B 1 115 ? 26.746 -28.456 -46.545 1.00 14.62 115 HIS B CA 1
ATOM 4302 C C . HIS B 1 115 ? 27.526 -27.297 -47.167 1.00 14.31 115 HIS B C 1
ATOM 4303 O O . HIS B 1 115 ? 27.094 -26.148 -47.099 1.00 13.99 115 HIS B O 1
ATOM 4310 N N . VAL B 1 116 ? 28.688 -27.600 -47.741 1.00 14.51 116 VAL B N 1
ATOM 4311 C CA . VAL B 1 116 ? 29.498 -26.570 -48.389 1.00 14.13 116 VAL B CA 1
ATOM 4312 C C . VAL B 1 116 ? 29.779 -26.933 -49.850 1.00 14.42 116 VAL B C 1
ATOM 4313 O O . VAL B 1 116 ? 30.532 -27.871 -50.130 1.00 14.18 116 VAL B O 1
ATOM 4317 N N . ASP B 1 117 ? 29.171 -26.185 -50.768 1.00 14.41 117 ASP B N 1
ATOM 4318 C CA . ASP B 1 117 ? 29.435 -26.363 -52.194 1.00 15.17 117 ASP B CA 1
ATOM 4319 C C . ASP B 1 117 ? 30.753 -25.698 -52.589 1.00 15.11 117 ASP B C 1
ATOM 4320 O O . ASP B 1 117 ? 31.554 -26.287 -53.311 1.00 15.52 117 ASP B O 1
ATOM 4325 N N . VAL B 1 118 ? 30.973 -24.478 -52.105 1.00 14.83 118 VAL B N 1
ATOM 4326 C CA . VAL B 1 118 ? 32.207 -23.743 -52.397 1.00 14.98 118 VAL B CA 1
ATOM 4327 C C . VAL B 1 118 ? 32.744 -23.116 -51.115 1.00 14.76 118 VAL B C 1
ATOM 4328 O O . VAL B 1 118 ? 32.029 -22.380 -50.439 1.00 14.79 118 VAL B O 1
ATOM 4332 N N . PHE B 1 119 ? 34.002 -23.400 -50.788 1.00 14.06 119 PHE B N 1
ATOM 4333 C CA . PHE B 1 119 ? 34.670 -22.768 -49.645 1.00 13.82 119 PHE B CA 1
ATOM 4334 C C . PHE B 1 119 ? 35.734 -21.809 -50.157 1.00 13.96 119 PHE B C 1
ATOM 4335 O O . PHE B 1 119 ? 36.587 -22.199 -50.972 1.00 14.52 119 PHE B O 1
ATOM 4343 N N . MET B 1 120 ? 35.684 -20.563 -49.700 1.00 14.16 120 MET B N 1
ATOM 4344 C CA . MET B 1 120 ? 36.666 -19.558 -50.120 1.00 14.15 120 MET B CA 1
ATOM 4345 C C . MET B 1 120 ? 37.559 -19.166 -48.952 1.00 13.59 120 MET B C 1
ATOM 4346 O O . MET B 1 120 ? 37.068 -18.765 -47.893 1.00 13.41 120 MET B O 1
ATOM 4351 N N . VAL B 1 121 ? 38.873 -19.302 -49.144 1.00 13.70 121 VAL B N 1
ATOM 4352 C CA . VAL B 1 121 ? 39.838 -19.180 -48.050 1.00 13.31 121 VAL B CA 1
ATOM 4353 C C . VAL B 1 121 ? 41.087 -18.422 -48.500 1.00 13.80 121 VAL B C 1
ATOM 4354 O O . VAL B 1 121 ? 41.563 -18.615 -49.631 1.00 13.95 121 VAL B O 1
ATOM 4358 N N . MET B 1 122 ? 41.600 -17.555 -47.624 1.00 13.25 122 MET B N 1
ATOM 4359 C CA . MET B 1 122 ? 42.891 -16.906 -47.836 1.00 13.77 122 MET B CA 1
ATOM 4360 C C . MET B 1 122 ? 43.986 -17.747 -47.171 1.00 13.59 122 MET B C 1
ATOM 4361 O O . MET B 1 122 ? 43.858 -18.163 -46.014 1.00 13.35 122 MET B O 1
ATOM 4366 N N . VAL B 1 123 ? 45.061 -18.008 -47.917 1.00 13.89 123 VAL B N 1
ATOM 4367 C CA . VAL B 1 123 ? 46.193 -18.787 -47.420 1.00 13.90 123 VAL B CA 1
ATOM 4368 C C . VAL B 1 123 ? 47.525 -18.139 -47.839 1.00 14.12 123 VAL B C 1
ATOM 4369 O O . VAL B 1 123 ? 47.555 -17.317 -48.757 1.00 14.59 123 VAL B O 1
ATOM 4373 N N . SER B 1 124 ? 48.609 -18.513 -47.160 1.00 14.17 124 SER B N 1
ATOM 4374 C CA . SER B 1 124 ? 49.969 -18.170 -47.592 1.00 13.93 124 SER B CA 1
ATOM 4375 C C . SER B 1 124 ? 50.341 -18.987 -48.844 1.00 14.03 124 SER B C 1
ATOM 4376 O O . SER B 1 124 ? 49.762 -20.057 -49.082 1.00 13.30 124 SER B O 1
ATOM 4379 N N . PRO B 1 125 ? 51.313 -18.499 -49.647 1.00 14.04 125 PRO B N 1
ATOM 4380 C CA . PRO B 1 125 ? 51.820 -19.375 -50.707 1.00 14.42 125 PRO B CA 1
ATOM 4381 C C . PRO B 1 125 ? 52.506 -20.627 -50.144 1.00 14.92 125 PRO B C 1
ATOM 4382 O O . PRO B 1 125 ? 52.939 -20.619 -48.976 1.00 15.01 125 PRO B O 1
ATOM 4386 N N . PRO B 1 126 ? 52.572 -21.711 -50.945 1.00 15.19 126 PRO B N 1
ATOM 4387 C CA . PRO B 1 126 ? 53.050 -22.989 -50.417 1.00 15.56 126 PRO B CA 1
ATOM 4388 C C . PRO B 1 126 ? 54.496 -22.972 -49.946 1.00 15.67 126 PRO B C 1
ATOM 4389 O O . PRO B 1 126 ? 55.319 -22.205 -50.463 1.00 16.05 126 PRO B O 1
ATOM 4393 N N . ASP B 1 127 ? 54.788 -23.804 -48.954 1.00 16.38 127 ASP B N 1
ATOM 4394 C CA . ASP B 1 127 ? 56.168 -24.086 -48.592 1.00 16.29 127 ASP B CA 1
ATOM 4395 C C . ASP B 1 127 ? 56.778 -25.032 -49.630 1.00 16.86 127 ASP B C 1
ATOM 4396 O O . ASP B 1 127 ? 56.160 -25.312 -50.667 1.00 15.99 127 ASP B O 1
ATOM 4401 N N . HIS B 1 128 ? 57.979 -25.517 -49.335 1.00 17.79 128 HIS B N 1
ATOM 4402 C CA . HIS B 1 128 ? 58.770 -26.308 -50.276 1.00 18.77 128 HIS B CA 1
ATOM 4403 C C . HIS B 1 128 ? 58.106 -27.636 -50.645 1.00 18.62 128 HIS B C 1
ATOM 4404 O O . HIS B 1 128 ? 58.342 -28.179 -51.728 1.00 18.94 128 HIS B O 1
ATOM 4411 N N . ASN B 1 129 ? 57.264 -28.133 -49.744 1.00 19.04 129 ASN B N 1
ATOM 4412 C CA . ASN B 1 129 ? 56.543 -29.392 -49.937 1.00 18.73 129 ASN B CA 1
ATOM 4413 C C . ASN B 1 129 ? 55.114 -29.225 -50.450 1.00 18.58 129 ASN B C 1
ATOM 4414 O O . ASN B 1 129 ? 54.367 -30.205 -50.542 1.00 18.48 129 ASN B O 1
ATOM 4419 N N . GLY B 1 130 ? 54.736 -27.991 -50.778 1.00 17.69 130 GLY B N 1
ATOM 4420 C CA . GLY B 1 130 ? 53.432 -27.716 -51.350 1.00 17.57 130 GLY B CA 1
ATOM 4421 C C . GLY B 1 130 ? 52.310 -27.470 -50.354 1.00 17.49 130 GLY B C 1
ATOM 4422 O O . GLY B 1 130 ? 51.135 -27.532 -50.732 1.00 17.52 130 GLY B O 1
ATOM 4423 N N . PHE B 1 131 ? 52.665 -27.184 -49.098 1.00 16.83 131 PHE B N 1
ATOM 4424 C CA . PHE B 1 131 ? 51.663 -26.886 -48.062 1.00 16.95 131 PHE B CA 1
ATOM 4425 C C . PHE B 1 131 ? 51.493 -25.387 -47.869 1.00 16.42 131 PHE B C 1
ATOM 4426 O O . PHE B 1 131 ? 52.468 -24.671 -47.563 1.00 16.62 131 PHE B O 1
ATOM 4434 N N . CYS B 1 132 ? 50.260 -24.920 -48.056 1.00 15.95 132 CYS B N 1
ATOM 4435 C CA . CYS B 1 132 ? 49.889 -23.533 -47.782 1.00 15.44 132 CYS B CA 1
ATOM 4436 C C . CYS B 1 132 ? 49.449 -23.443 -46.324 1.00 15.36 132 CYS B C 1
ATOM 4437 O O . CYS B 1 132 ? 49.056 -24.453 -45.734 1.00 16.01 132 CYS B O 1
ATOM 4440 N N . CYS B 1 133 ? 49.515 -22.247 -45.749 1.00 14.45 133 CYS B N 1
ATOM 4441 C CA . CYS B 1 133 ? 49.113 -22.040 -44.349 1.00 14.16 133 CYS B CA 1
ATOM 4442 C C . CYS B 1 133 ? 47.967 -21.035 -44.265 1.00 14.17 133 CYS B C 1
ATOM 4443 O O . CYS B 1 133 ? 48.020 -19.969 -44.881 1.00 14.79 133 CYS B O 1
ATOM 4446 N N . VAL B 1 134 ? 46.940 -21.371 -43.486 1.00 14.54 134 VAL B N 1
ATOM 4447 C CA . VAL B 1 134 ? 45.834 -20.436 -43.242 1.00 14.17 134 VAL B CA 1
ATOM 4448 C C . VAL B 1 134 ? 46.294 -19.302 -42.319 1.00 13.83 134 VAL B C 1
ATOM 4449 O O . VAL B 1 134 ? 45.808 -18.181 -42.428 1.00 13.99 134 VAL B O 1
ATOM 4453 N N . GLY B 1 135 ? 47.225 -19.609 -41.415 1.00 13.99 135 GLY B N 1
ATOM 4454 C CA . GLY B 1 135 ? 47.950 -18.608 -40.633 1.00 14.71 135 GLY B CA 1
ATOM 4455 C C . GLY B 1 135 ? 47.228 -18.061 -39.415 1.00 15.23 135 GLY B C 1
ATOM 4456 O O . GLY B 1 135 ? 47.790 -18.005 -38.319 1.00 15.50 135 GLY B O 1
ATOM 4457 N N . VAL B 1 136 ? 45.982 -17.656 -39.606 1.00 15.52 136 VAL B N 1
ATOM 4458 C CA . VAL B 1 136 ? 45.247 -16.912 -38.575 1.00 15.97 136 VAL B CA 1
ATOM 4459 C C . VAL B 1 136 ? 43.921 -17.552 -38.156 1.00 16.19 136 VAL B C 1
ATOM 4460 O O . VAL B 1 136 ? 43.220 -17.016 -37.295 1.00 16.72 136 VAL B O 1
ATOM 4464 N N . SER B 1 137 ? 43.579 -18.682 -38.776 1.00 16.59 137 SER B N 1
ATOM 4465 C CA . SER B 1 137 ? 42.351 -19.401 -38.476 1.00 16.52 137 SER B CA 1
ATOM 4466 C C . SER B 1 137 ? 42.612 -20.906 -38.614 1.00 16.78 137 SER B C 1
ATOM 4467 O O . SER B 1 137 ? 43.352 -21.334 -39.504 1.00 17.17 137 SER B O 1
ATOM 4470 N N . SER B 1 138 ? 42.045 -21.687 -37.694 1.00 15.58 138 SER B N 1
ATOM 4471 C CA . SER B 1 138 ? 42.026 -23.143 -37.777 1.00 15.37 138 SER B CA 1
ATOM 4472 C C . SER B 1 138 ? 40.554 -23.484 -37.620 1.00 15.41 138 SER B C 1
ATOM 4473 O O . SER B 1 138 ? 39.945 -24.046 -38.535 1.00 15.32 138 SER B O 1
ATOM 4476 N N . ASP B 1 139 ? 40.001 -23.108 -36.458 1.00 15.02 139 ASP B N 1
ATOM 4477 C CA . ASP B 1 139 ? 38.548 -23.096 -36.180 1.00 13.96 139 ASP B CA 1
ATOM 4478 C C . ASP B 1 139 ? 37.682 -24.113 -36.940 1.00 13.65 139 ASP B C 1
ATOM 4479 O O . ASP B 1 139 ? 37.835 -25.315 -36.697 1.00 13.40 139 ASP B O 1
ATOM 4484 N N . TYR B 1 140 ? 36.769 -23.648 -37.812 1.00 13.05 140 TYR B N 1
ATOM 4485 C CA . TYR B 1 140 ? 36.005 -24.526 -38.714 1.00 12.79 140 TYR B CA 1
ATOM 4486 C C . TYR B 1 140 ? 36.628 -24.584 -40.113 1.00 12.92 140 TYR B C 1
ATOM 4487 O O . TYR B 1 140 ? 36.233 -25.401 -40.948 1.00 12.86 140 TYR B O 1
ATOM 4496 N N . THR B 1 141 ? 37.597 -23.706 -40.353 1.00 13.28 141 THR B N 1
ATOM 4497 C CA . THR B 1 141 ? 38.258 -23.583 -41.657 1.00 13.23 141 THR B CA 1
ATOM 4498 C C . THR B 1 141 ? 38.848 -24.906 -42.149 1.00 13.92 141 THR B C 1
ATOM 4499 O O . THR B 1 141 ? 38.653 -25.277 -43.303 1.00 14.15 141 THR B O 1
ATOM 4503 N N . MET B 1 142 ? 39.546 -25.623 -41.267 1.00 14.03 142 MET B N 1
ATOM 4504 C CA . MET B 1 142 ? 40.161 -26.910 -41.634 1.00 14.57 142 MET B CA 1
ATOM 4505 C C . MET B 1 142 ? 39.139 -27.983 -42.031 1.00 14.62 142 MET B C 1
ATOM 4506 O O . MET B 1 142 ? 39.341 -28.690 -43.020 1.00 14.99 142 MET B O 1
ATOM 4511 N N . GLN B 1 143 ? 38.030 -28.088 -41.299 1.00 13.66 143 GLN B N 1
ATOM 4512 C CA . GLN B 1 143 ? 36.980 -29.040 -41.694 1.00 13.54 143 GLN B CA 1
ATOM 4513 C C . GLN B 1 143 ? 36.327 -28.655 -43.022 1.00 13.36 143 GLN B C 1
ATOM 4514 O O . GLN B 1 143 ? 36.024 -29.523 -43.857 1.00 13.59 143 GLN B O 1
ATOM 4520 N N . ALA B 1 144 ? 36.104 -27.356 -43.205 1.00 12.90 144 ALA B N 1
ATOM 4521 C CA . ALA B 1 144 ? 35.484 -26.843 -44.415 1.00 13.43 144 ALA B CA 1
ATOM 4522 C C . ALA B 1 144 ? 36.324 -27.211 -45.645 1.00 13.86 144 ALA B C 1
ATOM 4523 O O . ALA B 1 144 ? 35.779 -27.550 -46.689 1.00 13.64 144 ALA B O 1
ATOM 4525 N N . ILE B 1 145 ? 37.645 -27.152 -45.503 1.00 14.16 145 ILE B N 1
ATOM 4526 C CA . ILE B 1 145 ? 38.560 -27.499 -46.596 1.00 14.92 145 ILE B CA 1
ATOM 4527 C C . ILE B 1 145 ? 38.355 -28.948 -47.033 1.00 15.12 145 ILE B C 1
ATOM 4528 O O . ILE B 1 145 ? 38.219 -29.222 -48.225 1.00 14.97 145 ILE B O 1
ATOM 4533 N N . LYS B 1 146 ? 38.281 -29.853 -46.056 1.00 15.14 146 LYS B N 1
ATOM 4534 C CA . LYS B 1 146 ? 38.063 -31.281 -46.319 1.00 16.17 146 LYS B CA 1
ATOM 4535 C C . LYS B 1 146 ? 36.681 -31.574 -46.894 1.00 16.00 146 LYS B C 1
ATOM 4536 O O . LYS B 1 146 ? 36.549 -32.390 -47.810 1.00 16.00 146 LYS B O 1
ATOM 4542 N N . SER B 1 147 ? 35.654 -30.906 -46.367 1.00 15.52 147 SER B N 1
ATOM 4543 C CA . SER B 1 147 ? 34.270 -31.201 -46.752 1.00 15.43 147 SER B CA 1
ATOM 4544 C C . SER B 1 147 ? 33.719 -30.469 -47.972 1.00 16.06 147 SER B C 1
ATOM 4545 O O . SER B 1 147 ? 32.785 -30.967 -48.605 1.00 16.10 147 SER B O 1
ATOM 4548 N N . ALA B 1 148 ? 34.257 -29.294 -48.290 1.00 15.85 148 ALA B N 1
ATOM 4549 C CA . ALA B 1 148 ? 33.745 -28.506 -49.411 1.00 16.52 148 ALA B CA 1
ATOM 4550 C C . ALA B 1 148 ? 33.904 -29.247 -50.739 1.00 16.98 148 ALA B C 1
ATOM 4551 O O . ALA B 1 148 ? 34.900 -29.944 -50.957 1.00 16.86 148 ALA B O 1
ATOM 4553 N N . LYS B 1 149 ? 32.924 -29.088 -51.623 1.00 17.29 149 LYS B N 1
ATOM 4554 C CA . LYS B 1 149 ? 32.993 -29.707 -52.947 1.00 18.17 149 LYS B CA 1
ATOM 4555 C C . LYS B 1 149 ? 34.078 -29.037 -53.797 1.00 17.24 149 LYS B C 1
ATOM 4556 O O . LYS B 1 149 ? 34.817 -29.711 -54.513 1.00 17.33 149 LYS B O 1
ATOM 4562 N N . ILE B 1 150 ? 34.179 -27.716 -53.666 1.00 16.44 150 ILE B N 1
ATOM 4563 C CA . ILE B 1 150 ? 35.197 -26.909 -54.334 1.00 16.31 150 ILE B CA 1
ATOM 4564 C C . ILE B 1 150 ? 35.849 -25.963 -53.321 1.00 15.67 150 ILE B C 1
ATOM 4565 O O . ILE B 1 150 ? 35.148 -25.294 -52.546 1.00 15.53 150 ILE B O 1
ATOM 4570 N N . VAL B 1 151 ? 37.181 -25.911 -53.318 1.00 14.99 151 VAL B N 1
ATOM 4571 C CA . VAL B 1 151 ? 37.910 -24.938 -52.497 1.00 14.35 151 VAL B CA 1
ATOM 4572 C C . VAL B 1 151 ? 38.594 -23.907 -53.394 1.00 14.78 151 VAL B C 1
ATOM 4573 O O . VAL B 1 151 ? 39.376 -24.273 -54.276 1.00 14.54 151 VAL B O 1
ATOM 4577 N N . LEU B 1 152 ? 38.270 -22.631 -53.185 1.00 14.72 152 LEU B N 1
ATOM 4578 C CA . LEU B 1 152 ? 38.948 -21.528 -53.873 1.00 15.43 152 LEU B CA 1
ATOM 4579 C C . LEU B 1 152 ? 39.870 -20.805 -52.885 1.00 15.64 152 LEU B C 1
ATOM 4580 O O . LEU B 1 152 ? 39.449 -20.437 -51.780 1.00 15.74 152 LEU B O 1
ATOM 4585 N N . ALA B 1 153 ? 41.130 -20.623 -53.270 1.00 15.28 153 ALA B N 1
ATOM 4586 C CA . ALA B 1 153 ? 42.106 -20.019 -52.370 1.00 15.26 153 ALA B CA 1
ATOM 4587 C C . ALA B 1 153 ? 42.666 -18.717 -52.912 1.00 15.75 153 ALA B C 1
ATOM 4588 O O . ALA B 1 153 ? 43.099 -18.633 -54.080 1.00 15.84 153 ALA B O 1
ATOM 4590 N N . GLU B 1 154 ? 42.642 -17.704 -52.056 1.00 15.36 154 GLU B N 1
ATOM 4591 C CA . GLU B 1 154 ? 43.390 -16.487 -52.288 1.00 15.80 154 GLU B CA 1
ATOM 4592 C C . GLU B 1 154 ? 44.746 -16.698 -51.635 1.00 15.89 154 GLU B C 1
ATOM 4593 O O . GLU B 1 154 ? 44.849 -16.881 -50.415 1.00 16.04 154 GLU B O 1
ATOM 4599 N N . VAL B 1 155 ? 45.782 -16.711 -52.467 1.00 15.27 155 VAL B N 1
ATOM 4600 C CA . VAL B 1 155 ? 47.138 -16.940 -52.002 1.00 14.98 155 VAL B CA 1
ATOM 4601 C C . VAL B 1 155 ? 47.793 -15.576 -51.772 1.00 15.13 155 VAL B C 1
ATOM 4602 O O . VAL B 1 155 ? 48.186 -14.890 -52.726 1.00 15.83 155 VAL B O 1
ATOM 4606 N N . ASN B 1 156 ? 47.883 -15.190 -50.504 1.00 15.14 156 ASN B N 1
ATOM 4607 C CA . ASN B 1 156 ? 48.341 -13.872 -50.096 1.00 15.18 156 ASN B CA 1
ATOM 4608 C C . ASN B 1 156 ? 49.666 -13.998 -49.338 1.00 15.49 156 ASN B C 1
ATOM 4609 O O . ASN B 1 156 ? 49.726 -14.600 -48.255 1.00 14.38 156 ASN B O 1
ATOM 4614 N N . ASP B 1 157 ? 50.744 -13.446 -49.911 1.00 15.67 157 ASP B N 1
ATOM 4615 C CA . ASP B 1 157 ? 52.069 -13.601 -49.291 1.00 16.47 157 ASP B CA 1
ATOM 4616 C C . ASP B 1 157 ? 52.297 -12.776 -48.017 1.00 16.53 157 ASP B C 1
ATOM 4617 O O . ASP B 1 157 ? 53.408 -12.753 -47.464 1.00 16.53 157 ASP B O 1
ATOM 4622 N N . GLN B 1 158 ? 51.250 -12.113 -47.534 1.00 16.37 158 GLN B N 1
ATOM 4623 C CA . GLN B 1 158 ? 51.330 -11.450 -46.233 1.00 16.92 158 GLN B CA 1
ATOM 4624 C C . GLN B 1 158 ? 50.718 -12.292 -45.078 1.00 16.38 158 GLN B C 1
ATOM 4625 O O . GLN B 1 158 ? 50.805 -11.922 -43.912 1.00 16.26 158 GLN B O 1
ATOM 4631 N N . VAL B 1 159 ? 50.163 -13.459 -45.413 1.00 16.05 159 VAL B N 1
ATOM 4632 C CA . VAL B 1 159 ? 49.640 -14.406 -44.399 1.00 15.29 159 VAL B CA 1
ATOM 4633 C C . VAL B 1 159 ? 50.804 -15.075 -43.634 1.00 14.82 159 VAL B C 1
ATOM 4634 O O . VAL B 1 159 ? 51.735 -15.584 -44.256 1.00 14.87 159 VAL B O 1
ATOM 4638 N N . PRO B 1 160 ? 50.769 -15.064 -42.286 1.00 15.12 160 PRO B N 1
ATOM 4639 C CA . PRO B 1 160 ? 51.871 -15.696 -41.554 1.00 14.85 160 PRO B CA 1
ATOM 4640 C C . PRO B 1 160 ? 51.779 -17.222 -41.562 1.00 15.09 160 PRO B C 1
ATOM 4641 O O . PRO B 1 160 ? 50.694 -17.788 -41.768 1.00 15.38 160 PRO B O 1
ATOM 4645 N N . VAL B 1 161 ? 52.921 -17.872 -41.356 1.00 14.15 161 VAL B N 1
ATOM 4646 C CA . VAL B 1 161 ? 52.985 -19.312 -41.135 1.00 13.96 161 VAL B CA 1
ATOM 4647 C C . VAL B 1 161 ? 52.943 -19.503 -39.617 1.00 13.98 161 VAL B C 1
ATOM 4648 O O . VAL B 1 161 ? 53.854 -19.069 -38.914 1.00 13.82 161 VAL B O 1
ATOM 4652 N N . VAL B 1 162 ? 51.858 -20.104 -39.128 1.00 13.78 162 VAL B N 1
ATOM 4653 C CA . VAL B 1 162 ? 51.657 -20.368 -37.694 1.00 13.28 162 VAL B CA 1
ATOM 4654 C C . VAL B 1 162 ? 51.428 -21.869 -37.483 1.00 13.63 162 VAL B C 1
ATOM 4655 O O . VAL B 1 162 ? 50.711 -22.509 -38.263 1.00 13.14 162 VAL B O 1
ATOM 4659 N N . TYR B 1 163 ? 52.044 -22.426 -36.438 1.00 13.62 163 TYR B N 1
ATOM 4660 C CA . TYR B 1 163 ? 52.021 -23.861 -36.194 1.00 14.23 163 TYR B CA 1
ATOM 4661 C C . TYR B 1 163 ? 50.642 -24.395 -35.801 1.00 14.89 163 TYR B C 1
ATOM 4662 O O . TYR B 1 163 ? 49.778 -23.645 -35.336 1.00 14.77 163 TYR B O 1
ATOM 4671 N N . GLY B 1 164 ? 50.473 -25.698 -35.981 1.00 14.70 164 GLY B N 1
ATOM 4672 C CA . GLY B 1 164 ? 49.255 -26.398 -35.592 1.00 15.55 164 GLY B CA 1
ATOM 4673 C C . GLY B 1 164 ? 48.543 -26.934 -36.808 1.00 15.85 164 GLY B C 1
ATOM 4674 O O . GLY B 1 164 ? 49.183 -27.243 -37.831 1.00 15.66 164 GLY B O 1
ATOM 4675 N N . ASP B 1 165 ? 47.221 -27.046 -36.702 1.00 15.80 165 ASP B N 1
ATOM 4676 C CA . ASP B 1 165 ? 46.398 -27.562 -37.772 1.00 16.33 165 ASP B CA 1
ATOM 4677 C C . ASP B 1 165 ? 45.940 -26.398 -38.640 1.00 15.95 165 ASP B C 1
ATOM 4678 O O . ASP B 1 165 ? 44.808 -25.910 -38.518 1.00 15.52 165 ASP B O 1
ATOM 4683 N N . THR B 1 166 ? 46.854 -25.935 -39.487 1.00 15.14 166 THR B N 1
ATOM 4684 C CA . THR B 1 166 ? 46.663 -24.729 -40.292 1.00 14.92 166 THR B CA 1
ATOM 4685 C C . THR B 1 166 ? 47.106 -24.959 -41.739 1.00 14.98 166 THR B C 1
ATOM 4686 O O . THR B 1 166 ? 47.025 -24.054 -42.564 1.00 15.12 166 THR B O 1
ATOM 4690 N N . PHE B 1 167 ? 47.545 -26.180 -42.041 1.00 14.74 167 PHE B N 1
ATOM 4691 C CA . PHE B 1 167 ? 48.178 -26.470 -43.335 1.00 15.27 167 PHE B CA 1
ATOM 4692 C C . PHE B 1 167 ? 47.306 -27.224 -44.311 1.00 15.59 167 PHE B C 1
ATOM 4693 O O . PHE B 1 167 ? 46.624 -28.188 -43.947 1.00 16.56 167 PHE B O 1
ATOM 4701 N N . VAL B 1 168 ? 47.331 -26.769 -45.558 1.00 15.91 168 VAL B N 1
ATOM 4702 C CA . VAL B 1 168 ? 46.557 -27.389 -46.624 1.00 16.33 168 VAL B CA 1
ATOM 4703 C C . VAL B 1 168 ? 47.454 -27.590 -47.844 1.00 16.70 168 VAL B C 1
ATOM 4704 O O . VAL B 1 168 ? 48.086 -26.642 -48.309 1.00 16.62 168 VAL B O 1
ATOM 4708 N N . HIS B 1 169 ? 47.507 -28.820 -48.350 1.00 17.00 169 HIS B N 1
ATOM 4709 C CA . HIS B 1 169 ? 48.333 -29.111 -49.522 1.00 17.71 169 HIS B CA 1
ATOM 4710 C C . HIS B 1 169 ? 47.677 -28.555 -50.781 1.00 17.60 169 HIS B C 1
ATOM 4711 O O . HIS B 1 169 ? 46.454 -28.536 -50.886 1.00 17.66 169 HIS B O 1
ATOM 4718 N N . VAL B 1 170 ? 48.481 -28.120 -51.754 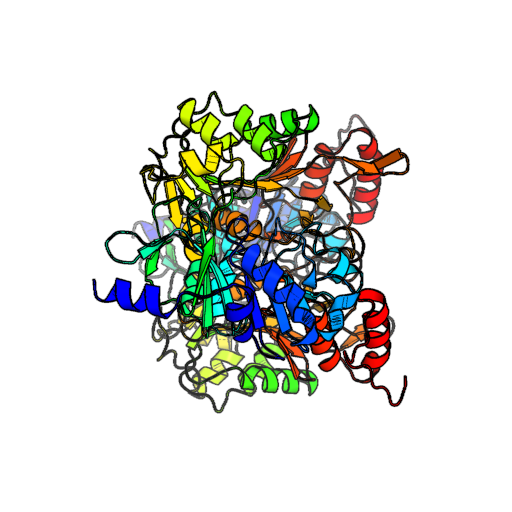1.00 17.56 170 VAL B N 1
ATOM 4719 C CA . VAL B 1 170 ? 47.912 -27.559 -52.978 1.00 17.31 170 VAL B CA 1
ATOM 4720 C C . VAL B 1 170 ? 46.969 -28.532 -53.684 1.00 17.26 170 VAL B C 1
ATOM 4721 O O . VAL B 1 170 ? 46.047 -28.097 -54.370 1.00 17.19 170 VAL B O 1
ATOM 4725 N N . SER B 1 171 ? 47.194 -29.837 -53.512 1.00 17.79 171 SER B N 1
ATOM 4726 C CA . SER B 1 171 ? 46.351 -30.856 -54.153 1.00 18.79 171 SER B CA 1
ATOM 4727 C C . SER B 1 171 ? 44.910 -30.877 -53.617 1.00 19.11 171 SER B C 1
ATOM 4728 O O . SER B 1 171 ? 44.022 -31.457 -54.249 1.00 19.25 171 SER B O 1
ATOM 4731 N N . GLU B 1 172 ? 44.691 -30.233 -52.469 1.00 18.68 172 GLU B N 1
ATOM 4732 C CA . GLU B 1 172 ? 43.361 -30.133 -51.840 1.00 19.43 172 GLU B CA 1
ATOM 4733 C C . GLU B 1 172 ? 42.584 -28.889 -52.297 1.00 18.71 172 GLU B C 1
ATOM 4734 O O . GLU B 1 172 ? 41.425 -28.681 -51.906 1.00 18.84 172 GLU B O 1
ATOM 4740 N N . ILE B 1 173 ? 43.222 -28.052 -53.107 1.00 18.13 173 ILE B N 1
ATOM 4741 C CA . ILE B 1 173 ? 42.632 -26.777 -53.518 1.00 17.93 173 ILE B CA 1
ATOM 4742 C C . ILE B 1 173 ? 42.335 -26.793 -55.022 1.00 18.52 173 ILE B C 1
ATOM 4743 O O . ILE B 1 173 ? 43.137 -27.300 -55.803 1.00 18.07 173 ILE B O 1
ATOM 4748 N N . ASP B 1 174 ? 41.179 -26.257 -55.419 1.00 18.68 174 ASP B N 1
ATOM 4749 C CA . ASP B 1 174 ? 40.765 -26.297 -56.830 1.00 19.19 174 ASP B CA 1
ATOM 4750 C C . ASP B 1 174 ? 41.316 -25.156 -57.681 1.00 18.92 174 ASP B C 1
ATOM 4751 O O . ASP B 1 174 ? 41.667 -25.368 -58.849 1.00 18.48 174 ASP B O 1
ATOM 4756 N N . LYS B 1 175 ? 41.348 -23.949 -57.111 1.00 18.25 175 LYS B N 1
ATOM 4757 C CA . LYS B 1 175 ? 41.841 -22.764 -57.809 1.00 18.75 175 LYS B CA 1
ATOM 4758 C C . LYS B 1 175 ? 42.628 -21.862 -56.863 1.00 18.57 175 LYS B C 1
ATOM 4759 O O . LYS B 1 175 ? 42.304 -21.775 -55.666 1.00 17.72 175 LYS B O 1
ATOM 4765 N N . PHE B 1 176 ? 43.660 -21.216 -57.408 1.00 17.48 176 PHE B N 1
ATOM 4766 C CA . PHE B 1 176 ? 44.536 -20.309 -56.671 1.00 17.71 176 PHE B CA 1
ATOM 4767 C C . PHE B 1 176 ? 44.509 -18.930 -57.322 1.00 18.35 176 PHE B C 1
ATOM 4768 O O . PHE B 1 176 ? 44.621 -18.810 -58.551 1.00 18.75 176 PHE B O 1
ATOM 4776 N N . VAL B 1 177 ? 44.355 -17.890 -56.504 1.00 18.50 177 VAL B N 1
ATOM 4777 C CA . VAL B 1 177 ? 44.377 -16.512 -56.980 1.00 19.11 177 VAL B CA 1
ATOM 4778 C C . VAL B 1 177 ? 45.441 -15.733 -56.195 1.00 19.35 177 VAL B C 1
ATOM 4779 O O . VAL B 1 177 ? 45.278 -15.490 -54.998 1.00 19.36 177 VAL B O 1
ATOM 4783 N N . GLU B 1 178 ? 46.537 -15.356 -56.863 1.00 19.41 178 GLU B N 1
ATOM 4784 C CA . GLU B 1 178 ? 47.677 -14.737 -56.179 1.00 20.17 178 GLU B CA 1
ATOM 4785 C C . GLU B 1 178 ? 47.480 -13.248 -55.894 1.00 19.37 178 GLU B C 1
ATOM 4786 O O . GLU B 1 178 ? 47.127 -12.463 -56.783 1.00 19.57 178 GLU B O 1
ATOM 4792 N N . THR B 1 179 ? 47.710 -12.871 -54.641 1.00 18.53 179 THR B N 1
ATOM 4793 C CA . THR B 1 179 ? 47.570 -11.487 -54.190 1.00 18.65 179 THR B CA 1
ATOM 4794 C C . THR B 1 179 ? 48.642 -11.151 -53.156 1.00 18.41 179 THR B C 1
ATOM 4795 O O . THR B 1 179 ? 49.396 -12.016 -52.711 1.00 18.44 179 THR B O 1
ATOM 4799 N N . SER B 1 180 ? 48.696 -9.878 -52.779 1.00 18.57 180 SER B N 1
ATOM 4800 C CA . SER B 1 180 ? 49.600 -9.405 -51.739 1.00 18.65 180 SER B CA 1
ATOM 4801 C C . SER B 1 180 ? 49.008 -8.149 -51.114 1.00 19.15 180 SER B C 1
ATOM 4802 O O . SER B 1 180 ? 48.966 -7.085 -51.737 1.00 18.97 180 SER B O 1
ATOM 4805 N N . HIS B 1 181 ? 48.514 -8.283 -49.887 1.00 18.84 181 HIS B N 1
ATOM 4806 C CA . HIS B 1 181 ? 47.949 -7.152 -49.164 1.00 18.79 181 HIS B CA 1
ATOM 4807 C C . HIS B 1 181 ? 47.982 -7.459 -47.670 1.00 18.84 181 HIS B C 1
ATOM 4808 O O . HIS B 1 181 ? 47.925 -8.626 -47.291 1.00 18.39 181 HIS B O 1
ATOM 4815 N N . PRO B 1 182 ? 48.098 -6.417 -46.821 1.00 19.41 182 PRO B N 1
ATOM 4816 C CA . PRO B 1 182 ? 48.071 -6.671 -45.382 1.00 19.10 182 PRO B CA 1
ATOM 4817 C C . PRO B 1 182 ? 46.756 -7.300 -44.907 1.00 18.63 182 PRO B C 1
ATOM 4818 O O . PRO B 1 182 ? 45.708 -7.155 -45.563 1.00 17.86 182 PRO B O 1
ATOM 4822 N N . LEU B 1 183 ? 46.833 -8.004 -43.781 1.00 18.51 183 LEU B N 1
ATOM 4823 C CA . LEU B 1 183 ? 45.649 -8.597 -43.149 1.00 18.60 183 LEU B CA 1
ATOM 4824 C C . LEU B 1 183 ? 44.874 -7.536 -42.377 1.00 18.81 183 LEU B C 1
ATOM 4825 O O . LEU B 1 183 ? 45.465 -6.551 -41.910 1.00 18.62 183 LEU B O 1
ATOM 4830 N N . PRO B 1 184 ? 43.548 -7.728 -42.228 1.00 18.70 184 PRO B N 1
ATOM 4831 C CA . PRO B 1 184 ? 42.781 -6.720 -41.504 1.00 19.47 184 PRO B CA 1
ATOM 4832 C C . PRO B 1 184 ? 43.184 -6.690 -40.027 1.00 20.10 184 PRO B C 1
ATOM 4833 O O . PRO B 1 184 ? 43.575 -7.719 -39.468 1.00 19.81 184 PRO B O 1
ATOM 4837 N N . GLU B 1 185 ? 43.124 -5.512 -39.417 1.00 21.26 185 GLU B N 1
ATOM 4838 C CA . GLU B 1 185 ? 43.489 -5.357 -38.008 1.00 22.67 185 GLU B CA 1
ATOM 4839 C C . GLU B 1 185 ? 42.336 -4.765 -37.216 1.00 23.74 185 GLU B C 1
ATOM 4840 O O . GLU B 1 185 ? 41.473 -4.091 -37.780 1.00 23.73 185 GLU B O 1
ATOM 4846 N N . ILE B 1 186 ? 42.341 -5.013 -35.907 1.00 24.96 186 ILE B N 1
ATOM 4847 C CA . ILE B 1 186 ? 41.437 -4.330 -34.983 1.00 26.42 186 ILE B CA 1
ATOM 4848 C C . ILE B 1 186 ? 42.248 -3.455 -34.030 1.00 27.19 186 ILE B C 1
ATOM 4849 O O . ILE B 1 186 ? 43.342 -3.836 -33.603 1.00 27.84 186 ILE B O 1
ATOM 4854 N N . GLY B 1 187 ? 41.716 -2.280 -33.709 1.00 28.20 187 GLY B N 1
ATOM 4855 C CA . GLY B 1 187 ? 42.414 -1.347 -32.836 1.00 29.14 187 GLY B CA 1
ATOM 4856 C C . GLY B 1 187 ? 42.349 -1.768 -31.382 1.00 29.96 187 GLY B C 1
ATOM 4857 O O . GLY B 1 187 ? 41.516 -2.589 -30.998 1.00 29.81 187 GLY B O 1
ATOM 4858 N N . LEU B 1 188 ? 43.239 -1.208 -30.571 1.00 30.57 188 LEU B N 1
ATOM 4859 C CA . LEU B 1 188 ? 43.221 -1.465 -29.139 1.00 31.44 188 LEU B CA 1
ATOM 4860 C C . LEU B 1 188 ? 42.168 -0.559 -28.486 1.00 31.18 188 LEU B C 1
ATOM 4861 O O . LEU B 1 188 ? 42.100 0.628 -28.791 1.00 31.83 188 LEU B O 1
ATOM 4866 N N . PRO B 1 189 ? 41.335 -1.118 -27.593 1.00 31.11 189 PRO B N 1
ATOM 4867 C CA . PRO B 1 189 ? 40.230 -0.354 -27.002 1.00 30.79 189 PRO B CA 1
ATOM 4868 C C . PRO B 1 189 ? 40.681 0.611 -25.905 1.00 30.57 189 PRO B C 1
ATOM 4869 O O . PRO B 1 189 ? 41.749 0.429 -25.314 1.00 30.51 189 PRO B O 1
ATOM 4873 N N . LYS B 1 190 ? 39.868 1.632 -25.647 1.00 30.66 190 LYS B N 1
ATOM 4874 C CA . LYS B 1 190 ? 40.074 2.498 -24.484 1.00 30.42 190 LYS B CA 1
ATOM 4875 C C . LYS B 1 190 ? 39.509 1.801 -23.246 1.00 29.91 190 LYS B C 1
ATOM 4876 O O . LYS B 1 190 ? 38.407 1.245 -23.285 1.00 29.60 190 LYS B O 1
ATOM 4878 N N . ILE B 1 191 ? 40.276 1.826 -22.163 1.00 29.40 191 ILE B N 1
ATOM 4879 C CA . ILE B 1 191 ? 39.850 1.237 -20.895 1.00 29.26 191 ILE B CA 1
ATOM 4880 C C . ILE B 1 191 ? 39.411 2.340 -19.932 1.00 28.89 191 ILE B C 1
ATOM 4881 O O . ILE B 1 191 ? 40.219 3.172 -19.516 1.00 29.21 191 ILE B O 1
ATOM 4886 N N . GLY B 1 192 ? 38.127 2.347 -19.595 1.00 28.16 192 GLY B N 1
ATOM 4887 C CA . GLY B 1 192 ? 37.600 3.302 -18.634 1.00 27.52 192 GLY B CA 1
ATOM 4888 C C . GLY B 1 192 ? 37.709 2.780 -17.215 1.00 27.13 192 GLY B C 1
ATOM 4889 O O . GLY B 1 192 ? 38.129 1.636 -16.990 1.00 26.46 192 GLY B O 1
ATOM 4890 N N . GLU B 1 193 ? 37.316 3.616 -16.255 1.00 26.35 193 GLU B N 1
ATOM 4891 C CA . GLU B 1 193 ? 37.339 3.223 -14.853 1.00 25.93 193 GLU B CA 1
ATOM 4892 C C . GLU B 1 193 ? 36.399 2.042 -14.583 1.00 24.30 193 GLU B C 1
ATOM 4893 O O . GLU B 1 193 ? 36.725 1.165 -13.793 1.00 23.63 193 GLU B O 1
ATOM 4899 N N . VAL B 1 194 ? 35.254 2.012 -15.264 1.00 23.13 194 VAL B N 1
ATOM 4900 C CA . VAL B 1 194 ? 34.324 0.878 -15.176 1.00 22.12 194 VAL B CA 1
ATOM 4901 C C . VAL B 1 194 ? 35.008 -0.455 -15.545 1.00 21.58 194 VAL B C 1
ATOM 4902 O O . VAL B 1 194 ? 34.960 -1.412 -14.768 1.00 20.83 194 VAL B O 1
ATOM 4906 N N . GLU B 1 195 ? 35.649 -0.500 -16.714 1.00 20.74 195 GLU B N 1
ATOM 4907 C CA . GLU B 1 195 ? 36.362 -1.704 -17.162 1.00 20.33 195 GLU B CA 1
ATOM 4908 C C . GLU B 1 195 ? 37.564 -2.041 -16.285 1.00 19.69 195 GLU B C 1
ATOM 4909 O O . GLU B 1 195 ? 37.821 -3.208 -16.008 1.00 18.97 195 GLU B O 1
ATOM 4915 N N . ALA B 1 196 ? 38.287 -1.014 -15.840 1.00 19.07 196 ALA B N 1
ATOM 4916 C CA . ALA B 1 196 ? 39.410 -1.210 -14.926 1.00 19.29 196 ALA B CA 1
ATOM 4917 C C . ALA B 1 196 ? 38.963 -1.908 -13.638 1.00 18.83 196 ALA B C 1
ATOM 4918 O O . ALA B 1 196 ? 39.632 -2.817 -13.158 1.00 19.30 196 ALA B O 1
ATOM 4920 N N . ALA B 1 197 ? 37.834 -1.467 -13.087 1.00 18.33 197 ALA B N 1
ATOM 4921 C CA . ALA B 1 197 ? 37.268 -2.072 -11.875 1.00 17.77 197 ALA B CA 1
ATOM 4922 C C . ALA B 1 197 ? 36.846 -3.524 -12.122 1.00 17.68 197 ALA B C 1
ATOM 4923 O O . ALA B 1 197 ? 37.131 -4.406 -11.306 1.00 17.65 197 ALA B O 1
ATOM 4925 N N . ILE B 1 198 ? 36.177 -3.770 -13.249 1.00 17.50 198 ILE B N 1
ATOM 4926 C CA . ILE B 1 198 ? 35.831 -5.143 -13.660 1.00 17.52 198 ILE B CA 1
ATOM 4927 C C . ILE B 1 198 ? 37.071 -6.046 -13.727 1.00 17.95 198 ILE B C 1
ATOM 4928 O O . ILE B 1 198 ? 37.060 -7.174 -13.229 1.00 18.03 198 ILE B O 1
ATOM 4933 N N . GLY B 1 199 ? 38.137 -5.547 -14.350 1.00 18.21 199 GLY B N 1
ATOM 4934 C CA . GLY B 1 199 ? 39.401 -6.280 -14.434 1.00 18.14 199 GLY B CA 1
ATOM 4935 C C . GLY B 1 199 ? 39.990 -6.635 -13.078 1.00 18.71 199 GLY B C 1
ATOM 4936 O O . GLY B 1 199 ? 40.497 -7.744 -12.886 1.00 18.02 199 GLY B O 1
ATOM 4937 N N . LYS B 1 200 ? 39.923 -5.690 -12.140 1.00 19.02 200 LYS B N 1
ATOM 4938 C CA . LYS B 1 200 ? 40.424 -5.905 -10.784 1.00 20.75 200 LYS B CA 1
ATOM 4939 C C . LYS B 1 200 ? 39.620 -7.001 -10.054 1.00 19.70 200 LYS B C 1
ATOM 4940 O O . LYS B 1 200 ? 40.197 -7.862 -9.392 1.00 19.72 200 LYS B O 1
ATOM 4946 N N . HIS B 1 201 ? 38.295 -6.971 -10.176 1.00 19.10 201 HIS B N 1
ATOM 4947 C CA . HIS B 1 201 ? 37.464 -8.042 -9.608 1.00 18.78 201 HIS B CA 1
ATOM 4948 C C . HIS B 1 201 ? 37.764 -9.414 -10.235 1.00 18.89 201 HIS B C 1
ATOM 4949 O O . HIS B 1 201 ? 37.882 -10.425 -9.519 1.00 18.13 201 HIS B O 1
ATOM 4956 N N . CYS B 1 202 ? 37.899 -9.438 -11.564 1.00 18.95 202 CYS B N 1
ATOM 4957 C CA . CYS B 1 202 ? 38.224 -10.666 -12.293 1.00 19.51 202 CYS B CA 1
ATOM 4958 C C . CYS B 1 202 ? 39.585 -11.226 -11.876 1.00 19.71 202 CYS B C 1
ATOM 4959 O O . CYS B 1 202 ? 39.738 -12.436 -11.664 1.00 19.46 202 CYS B O 1
ATOM 4962 N N . ALA B 1 203 ? 40.560 -10.332 -11.737 1.00 19.82 203 ALA B N 1
ATOM 4963 C CA . ALA B 1 203 ? 41.915 -10.700 -11.332 1.00 20.12 203 ALA B CA 1
ATOM 4964 C C . ALA B 1 203 ? 41.961 -11.374 -9.958 1.00 20.25 203 ALA B C 1
ATOM 4965 O O . ALA B 1 203 ? 42.763 -12.278 -9.742 1.00 20.64 203 ALA B O 1
ATOM 4967 N N . SER B 1 204 ? 41.083 -10.950 -9.046 1.00 20.64 204 SER B N 1
ATOM 4968 C CA . SER B 1 204 ? 41.002 -11.526 -7.694 1.00 21.06 204 SER B CA 1
ATOM 4969 C C . SER B 1 204 ? 40.554 -12.998 -7.673 1.00 21.04 204 SER B C 1
ATOM 4970 O O . SER B 1 204 ? 40.673 -13.672 -6.649 1.00 20.92 204 SER B O 1
ATOM 4973 N N . LEU B 1 205 ? 40.025 -13.479 -8.799 1.00 20.95 205 LEU B N 1
ATOM 4974 C CA . LEU B 1 205 ? 39.538 -14.854 -8.920 1.00 20.76 205 LEU B CA 1
ATOM 4975 C C . LEU B 1 205 ? 40.564 -15.753 -9.617 1.00 21.01 205 LEU B C 1
ATOM 4976 O O . LEU B 1 205 ? 40.364 -16.961 -9.744 1.00 20.93 205 LEU B O 1
ATOM 4981 N N . ILE B 1 206 ? 41.669 -15.158 -10.056 1.00 21.16 206 ILE B N 1
ATOM 4982 C CA . ILE B 1 206 ? 42.668 -15.860 -10.863 1.00 21.45 206 ILE B CA 1
ATOM 4983 C C . ILE B 1 206 ? 43.912 -16.164 -10.025 1.00 22.09 206 ILE B C 1
ATOM 4984 O O . ILE B 1 206 ? 44.619 -15.259 -9.594 1.00 22.06 206 ILE B O 1
ATOM 4989 N N . GLU B 1 207 ? 44.171 -17.437 -9.771 1.00 22.94 207 GLU B N 1
ATOM 4990 C CA . GLU B 1 207 ? 45.391 -17.786 -9.038 1.00 24.47 207 GLU B CA 1
ATOM 4991 C C . GLU B 1 207 ? 46.568 -18.076 -9.967 1.00 23.51 207 GLU B C 1
ATOM 4992 O O . GLU B 1 207 ? 46.389 -18.237 -11.180 1.00 23.19 207 GLU B O 1
ATOM 4998 N N . ASP B 1 208 ? 47.776 -18.106 -9.400 1.00 23.01 208 ASP B N 1
ATOM 4999 C CA . ASP B 1 208 ? 48.964 -18.493 -10.154 1.00 22.77 208 ASP B CA 1
ATOM 5000 C C . ASP B 1 208 ? 48.729 -19.850 -10.801 1.00 21.41 208 ASP B C 1
ATOM 5001 O O . ASP B 1 208 ? 48.075 -20.717 -10.214 1.00 21.45 208 ASP B O 1
ATOM 5006 N N . GLY B 1 209 ? 49.228 -20.018 -12.020 1.00 20.36 209 GLY B N 1
ATOM 5007 C CA . GLY B 1 209 ? 49.103 -21.290 -12.725 1.00 19.49 209 GLY B CA 1
ATOM 5008 C C . GLY B 1 209 ? 47.774 -21.513 -13.427 1.00 19.12 209 GLY B C 1
ATOM 5009 O O . GLY B 1 209 ? 47.558 -22.583 -14.016 1.00 19.86 209 GLY B O 1
ATOM 5010 N N . SER B 1 210 ? 46.877 -20.524 -13.364 1.00 17.94 210 SER B N 1
ATOM 5011 C CA . SER B 1 210 ? 45.576 -20.614 -14.052 1.00 17.15 210 SER B CA 1
ATOM 5012 C C . SER B 1 210 ? 45.773 -20.715 -15.562 1.00 16.71 210 SER B C 1
ATOM 5013 O O . SER B 1 210 ? 46.691 -20.099 -16.110 1.00 15.80 210 SER B O 1
ATOM 5016 N N . THR B 1 211 ? 44.922 -21.511 -16.209 1.00 15.50 211 THR B N 1
ATOM 5017 C CA . THR B 1 211 ? 44.822 -21.553 -17.665 1.00 15.34 211 THR B CA 1
ATOM 5018 C C . THR B 1 211 ? 43.677 -20.620 -18.079 1.00 15.50 211 THR B C 1
ATOM 5019 O O . THR B 1 211 ? 42.545 -20.798 -17.629 1.00 15.87 211 THR B O 1
ATOM 5023 N N . LEU B 1 212 ? 43.972 -19.632 -18.926 1.00 14.97 212 LEU B N 1
ATOM 5024 C CA . LEU B 1 212 ? 42.994 -18.599 -19.272 1.00 15.16 212 LEU B CA 1
ATOM 5025 C C . LEU B 1 212 ? 42.348 -18.769 -20.638 1.00 14.87 212 LEU B C 1
ATOM 5026 O O . LEU B 1 212 ? 43.006 -19.185 -21.603 1.00 14.71 212 LEU B O 1
ATOM 5031 N N . GLN B 1 213 ? 41.067 -18.416 -20.705 1.00 14.20 213 GLN B N 1
ATOM 5032 C CA . GLN B 1 213 ? 40.397 -18.107 -21.964 1.00 14.19 213 GLN B CA 1
ATOM 5033 C C . GLN B 1 213 ? 39.820 -16.699 -21.849 1.00 15.17 213 GLN B C 1
ATOM 5034 O O . GLN B 1 213 ? 39.135 -16.374 -20.867 1.00 14.17 213 GLN B O 1
ATOM 5040 N N . LEU B 1 214 ? 40.092 -15.865 -22.853 1.00 15.44 214 LEU B N 1
ATOM 5041 C CA . LEU B 1 214 ? 39.459 -14.551 -22.956 1.00 17.52 214 LEU B CA 1
ATOM 5042 C C . LEU B 1 214 ? 39.483 -14.037 -24.386 1.00 18.06 214 LEU B C 1
ATOM 5043 O O . LEU B 1 214 ? 40.212 -14.569 -25.231 1.00 18.27 214 LEU B O 1
ATOM 5048 N N . GLY B 1 215 ? 38.689 -13.003 -24.644 1.00 18.94 215 GLY B N 1
ATOM 5049 C CA . GLY B 1 215 ? 38.546 -12.476 -25.997 1.00 19.72 215 GLY B CA 1
ATOM 5050 C C . GLY B 1 215 ? 39.219 -11.132 -26.199 1.00 20.36 215 GLY B C 1
ATOM 5051 O O . GLY B 1 215 ? 40.322 -10.880 -25.693 1.00 20.70 215 GLY B O 1
ATOM 5052 N N . ILE B 1 216 ? 38.533 -10.274 -26.944 1.00 21.00 216 ILE B N 1
ATOM 5053 C CA . ILE B 1 216 ? 39.006 -8.927 -27.238 1.00 22.28 216 ILE B CA 1
ATOM 5054 C C . ILE B 1 216 ? 38.043 -7.884 -26.681 1.00 22.09 216 ILE B C 1
ATOM 5055 O O . ILE B 1 216 ? 36.870 -8.174 -26.417 1.00 22.54 216 ILE B O 1
ATOM 5060 N N . GLY B 1 217 ? 38.544 -6.667 -26.518 1.00 22.00 217 GLY B N 1
ATOM 5061 C CA . GLY B 1 217 ? 37.740 -5.571 -26.007 1.00 21.69 217 GLY B CA 1
ATOM 5062 C C . GLY B 1 217 ? 38.301 -5.031 -24.714 1.00 21.67 217 GLY B C 1
ATOM 5063 O O . GLY B 1 217 ? 39.290 -5.558 -24.183 1.00 21.86 217 GLY B O 1
ATOM 5064 N N . ALA B 1 218 ? 37.657 -3.984 -24.199 1.00 21.46 218 ALA B N 1
ATOM 5065 C CA . ALA B 1 218 ? 38.136 -3.309 -22.998 1.00 21.03 218 ALA B CA 1
ATOM 5066 C C . ALA B 1 218 ? 38.126 -4.210 -21.764 1.00 20.76 218 ALA B C 1
ATOM 5067 O O . ALA B 1 218 ? 39.032 -4.120 -20.932 1.00 20.96 218 ALA B O 1
ATOM 5069 N N . ILE B 1 219 ? 37.123 -5.084 -21.648 1.00 20.22 219 ILE B N 1
ATOM 5070 C CA . ILE B 1 219 ? 37.020 -5.955 -20.467 1.00 19.86 219 ILE B CA 1
ATOM 5071 C C . ILE B 1 219 ? 38.201 -6.942 -20.355 1.00 19.51 219 ILE B C 1
ATOM 5072 O O . ILE B 1 219 ? 38.923 -6.905 -19.358 1.00 18.80 219 ILE B O 1
ATOM 5077 N N . PRO B 1 220 ? 38.429 -7.799 -21.383 1.00 19.35 220 PRO B N 1
ATOM 5078 C CA . PRO B 1 220 ? 39.603 -8.669 -21.237 1.00 19.48 220 PRO B CA 1
ATOM 5079 C C . PRO B 1 220 ? 40.928 -7.922 -21.184 1.00 19.67 220 PRO B C 1
ATOM 5080 O O . PRO B 1 220 ? 41.834 -8.357 -20.494 1.00 19.12 220 PRO B O 1
ATOM 5084 N N . ASP B 1 221 ? 41.044 -6.800 -21.888 1.00 19.83 221 ASP B N 1
ATOM 5085 C CA . ASP B 1 221 ? 42.277 -6.006 -21.801 1.00 21.00 221 ASP B CA 1
ATOM 5086 C C . ASP B 1 221 ? 42.505 -5.474 -20.391 1.00 20.47 221 ASP B C 1
ATOM 5087 O O . ASP B 1 221 ? 43.642 -5.459 -19.898 1.00 20.76 221 ASP B O 1
ATOM 5092 N N . ALA B 1 222 ? 41.415 -5.058 -19.749 1.00 20.30 222 ALA B N 1
ATOM 5093 C CA . ALA B 1 222 ? 41.446 -4.604 -18.353 1.00 20.11 222 ALA B CA 1
ATOM 5094 C C . ALA B 1 222 ? 41.869 -5.725 -17.422 1.00 20.13 222 ALA B C 1
ATOM 5095 O O . ALA B 1 222 ? 42.697 -5.509 -16.534 1.00 19.89 222 ALA B O 1
ATOM 5097 N N . VAL B 1 223 ? 41.307 -6.920 -17.630 1.00 19.92 223 VAL B N 1
ATOM 5098 C CA . VAL B 1 223 ? 41.689 -8.101 -16.851 1.00 20.26 223 VAL B CA 1
ATOM 5099 C C . VAL B 1 223 ? 43.191 -8.356 -16.972 1.00 20.28 223 VAL B C 1
ATOM 5100 O O . VAL B 1 223 ? 43.880 -8.479 -15.966 1.00 19.94 223 VAL B O 1
ATOM 5104 N N . LEU B 1 224 ? 43.685 -8.424 -18.210 1.00 21.04 224 LEU B N 1
ATOM 5105 C CA . LEU B 1 224 ? 45.108 -8.689 -18.468 1.00 21.76 224 LEU B CA 1
ATOM 5106 C C . LEU B 1 224 ? 46.027 -7.677 -17.778 1.00 22.41 224 LEU B C 1
ATOM 5107 O O . LEU B 1 224 ? 47.056 -8.053 -17.213 1.00 22.68 224 LEU B O 1
ATOM 5112 N N . SER B 1 225 ? 45.638 -6.404 -17.813 1.00 23.11 225 SER B N 1
ATOM 5113 C CA . SER B 1 225 ? 46.409 -5.320 -17.183 1.00 24.25 225 SER B CA 1
ATOM 5114 C C . SER B 1 225 ? 46.529 -5.490 -15.665 1.00 24.72 225 SER B C 1
ATOM 5115 O O . SER B 1 225 ? 47.432 -4.934 -15.041 1.00 24.97 225 SER B O 1
ATOM 5118 N N . GLN B 1 226 ? 45.620 -6.269 -15.081 1.00 25.17 226 GLN B N 1
ATOM 5119 C CA . GLN B 1 226 ? 45.577 -6.473 -13.634 1.00 25.87 226 GLN B CA 1
ATOM 5120 C C . GLN B 1 226 ? 46.199 -7.799 -13.196 1.00 26.09 226 GLN B C 1
ATOM 5121 O O . GLN B 1 226 ? 46.069 -8.199 -12.032 1.00 25.69 226 GLN B O 1
ATOM 5127 N N . LEU B 1 227 ? 46.872 -8.468 -14.133 1.00 26.34 227 LEU B N 1
ATOM 5128 C CA . LEU B 1 227 ? 47.475 -9.787 -13.906 1.00 27.07 227 LEU B CA 1
ATOM 5129 C C . LEU B 1 227 ? 49.000 -9.748 -13.798 1.00 27.84 227 LEU B C 1
ATOM 5130 O O . LEU B 1 227 ? 49.649 -10.793 -13.746 1.00 27.57 227 LEU B O 1
ATOM 5135 N N . LYS B 1 228 ? 49.564 -8.543 -13.743 1.00 29.17 228 LYS B N 1
ATOM 5136 C CA . LYS B 1 228 ? 51.018 -8.355 -13.739 1.00 30.72 228 LYS B CA 1
ATOM 5137 C C . LYS B 1 228 ? 51.707 -8.892 -12.482 1.00 30.66 228 LYS B C 1
ATOM 5138 O O . LYS B 1 228 ? 52.919 -9.083 -12.473 1.00 31.39 228 LYS B O 1
ATOM 5144 N N . ASP B 1 229 ? 50.930 -9.144 -11.433 1.00 30.93 229 ASP B N 1
ATOM 5145 C CA . ASP B 1 229 ? 51.441 -9.735 -10.196 1.00 30.93 229 ASP B CA 1
ATOM 5146 C C . ASP B 1 229 ? 51.301 -11.268 -10.167 1.00 30.34 229 ASP B C 1
ATOM 5147 O O . ASP B 1 229 ? 51.722 -11.922 -9.211 1.00 30.32 229 ASP B O 1
ATOM 5152 N N . LYS B 1 230 ? 50.691 -11.835 -11.204 1.00 29.25 230 LYS B N 1
ATOM 5153 C CA . LYS B 1 230 ? 50.457 -13.281 -11.248 1.00 28.30 230 LYS B CA 1
ATOM 5154 C C . LYS B 1 230 ? 51.632 -14.017 -11.894 1.00 27.27 230 LYS B C 1
ATOM 5155 O O . LYS B 1 230 ? 52.469 -13.405 -12.564 1.00 27.08 230 LYS B O 1
ATOM 5161 N N . LYS B 1 231 ? 51.694 -15.327 -11.678 1.00 26.10 231 LYS B N 1
ATOM 5162 C CA . LYS B 1 231 ? 52.813 -16.140 -12.139 1.00 25.35 231 LYS B CA 1
ATOM 5163 C C . LYS B 1 231 ? 52.358 -17.418 -12.848 1.00 23.52 231 LYS B C 1
ATOM 5164 O O . LYS B 1 231 ? 51.359 -18.026 -12.460 1.00 22.94 231 LYS B O 1
ATOM 5170 N N . HIS B 1 232 ? 53.103 -17.810 -13.884 1.00 21.69 232 HIS B N 1
ATOM 5171 C CA . HIS B 1 232 ? 52.951 -19.110 -14.562 1.00 20.81 232 HIS B CA 1
ATOM 5172 C C . HIS B 1 232 ? 51.561 -19.371 -15.162 1.00 19.56 232 HIS B C 1
ATOM 5173 O O . HIS B 1 232 ? 51.091 -20.517 -15.197 1.00 19.06 232 HIS B O 1
ATOM 5180 N N . LEU B 1 233 ? 50.925 -18.312 -15.651 1.00 18.58 233 LEU B N 1
ATOM 5181 C CA . LEU B 1 233 ? 49.637 -18.436 -16.330 1.00 17.70 233 LEU B CA 1
ATOM 5182 C C . LEU B 1 233 ? 49.794 -19.147 -17.669 1.00 17.33 233 LEU B C 1
ATOM 5183 O O . LEU B 1 233 ? 50.849 -19.070 -18.298 1.00 17.49 233 LEU B O 1
ATOM 5188 N N . GLY B 1 234 ? 48.748 -19.857 -18.087 1.00 16.21 234 GLY B N 1
ATOM 5189 C CA . GLY B 1 234 ? 48.741 -20.565 -19.358 1.00 15.88 234 GLY B CA 1
ATOM 5190 C C . GLY B 1 234 ? 47.557 -20.115 -20.187 1.00 15.26 234 GLY B C 1
ATOM 5191 O O . GLY B 1 234 ? 46.688 -19.390 -19.705 1.00 15.53 234 GLY B O 1
ATOM 5192 N N . ILE B 1 235 ? 47.526 -20.540 -21.440 1.00 14.73 235 ILE B N 1
ATOM 5193 C CA . ILE B 1 235 ? 46.474 -20.133 -22.367 1.00 14.50 235 ILE B CA 1
ATOM 5194 C C . ILE B 1 235 ? 45.851 -21.343 -23.037 1.00 13.82 235 ILE B C 1
ATOM 5195 O O . ILE B 1 235 ? 46.547 -22.158 -23.647 1.00 13.22 235 ILE B O 1
ATOM 5200 N N . HIS B 1 236 ? 44.528 -21.447 -22.916 1.00 13.55 236 HIS B N 1
ATOM 5201 C CA . HIS B 1 236 ? 43.734 -22.337 -23.740 1.00 13.32 236 HIS B CA 1
ATOM 5202 C C . HIS B 1 236 ? 42.471 -21.542 -24.062 1.00 13.49 236 HIS B C 1
ATOM 5203 O O . HIS B 1 236 ? 41.549 -21.419 -23.238 1.00 12.24 236 HIS B O 1
ATOM 5210 N N . SER B 1 237 ? 42.437 -20.977 -25.260 1.00 13.71 237 SER B N 1
ATOM 5211 C CA . SER B 1 237 ? 41.503 -19.889 -25.528 1.00 13.94 237 SER B CA 1
ATOM 5212 C C . SER B 1 237 ? 41.069 -19.937 -26.971 1.00 14.61 237 SER B C 1
ATOM 5213 O O . SER B 1 237 ? 41.827 -20.348 -27.846 1.00 14.56 237 SER B O 1
ATOM 5216 N N . GLU B 1 238 ? 39.839 -19.529 -27.227 1.00 15.38 238 GLU B N 1
ATOM 5217 C CA . GLU B 1 238 ? 39.355 -19.465 -28.594 1.00 17.47 238 GLU B CA 1
ATOM 5218 C C . GLU B 1 238 ? 40.308 -18.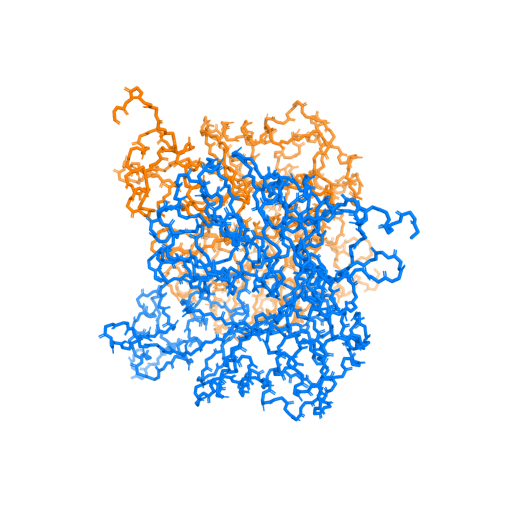574 -29.420 1.00 18.06 238 GLU B C 1
ATOM 5219 O O . GLU B 1 238 ? 40.773 -18.968 -30.502 1.00 16.82 238 GLU B O 1
ATOM 5225 N N . MET B 1 239 ? 40.630 -17.399 -28.883 1.00 18.76 239 MET B N 1
ATOM 5226 C CA . MET B 1 239 ? 41.620 -16.519 -29.501 1.00 21.05 239 MET B CA 1
ATOM 5227 C C . MET B 1 239 ? 42.567 -15.910 -28.457 1.00 20.29 239 MET B C 1
ATOM 5228 O O . MET B 1 239 ? 42.290 -15.938 -27.253 1.00 19.88 239 MET B O 1
ATOM 5233 N N . ILE B 1 240 ? 43.695 -15.390 -28.928 1.00 20.16 240 ILE B N 1
ATOM 5234 C CA . ILE B 1 240 ? 44.475 -14.433 -28.163 1.00 20.67 240 ILE B CA 1
ATOM 5235 C C . ILE B 1 240 ? 44.530 -13.096 -28.904 1.00 21.17 240 ILE B C 1
ATOM 5236 O O . ILE B 1 240 ? 44.347 -13.038 -30.131 1.00 21.29 240 ILE B O 1
ATOM 5241 N N . SER B 1 241 ? 44.805 -12.052 -28.129 1.00 20.95 241 SER B N 1
ATOM 5242 C CA . SER B 1 241 ? 44.824 -10.664 -28.551 1.00 21.50 241 SER B CA 1
ATOM 5243 C C . SER B 1 241 ? 46.219 -10.065 -28.366 1.00 20.67 241 SER B C 1
ATOM 5244 O O . SER B 1 241 ? 47.088 -10.692 -27.765 1.00 19.89 241 SER B O 1
ATOM 5247 N N . ASP B 1 242 ? 46.417 -8.829 -28.837 1.00 20.46 242 ASP B N 1
ATOM 5248 C CA . ASP B 1 242 ? 47.631 -8.072 -28.514 1.00 20.04 242 ASP B CA 1
ATOM 5249 C C . ASP B 1 242 ? 47.924 -8.030 -27.012 1.00 20.07 242 ASP B C 1
ATOM 5250 O O . ASP B 1 242 ? 49.088 -8.102 -26.598 1.00 19.79 242 ASP B O 1
ATOM 5255 N N . GLY B 1 243 ? 46.871 -7.907 -26.199 1.00 19.48 243 GLY B N 1
ATOM 5256 C CA . GLY B 1 243 ? 47.013 -7.887 -24.741 1.00 19.16 243 GLY B CA 1
ATOM 5257 C C . GLY B 1 243 ? 47.720 -9.104 -24.161 1.00 18.88 243 GLY B C 1
ATOM 5258 O O . GLY B 1 243 ? 48.525 -8.979 -23.236 1.00 18.78 243 GLY B O 1
ATOM 5259 N N . VAL B 1 244 ? 47.432 -10.285 -24.707 1.00 18.62 244 VAL B N 1
ATOM 5260 C CA . VAL B 1 244 ? 48.089 -11.517 -24.265 1.00 18.65 244 VAL B CA 1
ATOM 5261 C C . VAL B 1 244 ? 49.586 -11.466 -24.586 1.00 19.10 244 VAL B C 1
ATOM 5262 O O . VAL B 1 244 ? 50.423 -11.867 -23.766 1.00 18.28 244 VAL B O 1
ATOM 5266 N N . VAL B 1 245 ? 49.925 -10.937 -25.762 1.00 19.51 245 VAL B N 1
ATOM 5267 C CA . VAL B 1 245 ? 51.341 -10.806 -26.146 1.00 20.21 245 VAL B CA 1
ATOM 5268 C C . VAL B 1 245 ? 52.095 -9.971 -25.095 1.00 20.73 245 VAL B C 1
ATOM 5269 O O . VAL B 1 245 ? 53.173 -10.370 -24.636 1.00 20.78 245 VAL B O 1
ATOM 5273 N N . ASP B 1 246 ? 51.502 -8.843 -24.702 1.00 21.91 246 ASP B N 1
ATOM 5274 C CA . ASP B 1 246 ? 52.041 -7.974 -23.650 1.00 23.00 246 ASP B CA 1
ATOM 5275 C C . ASP B 1 246 ? 52.318 -8.733 -22.355 1.00 23.31 246 ASP B C 1
ATOM 5276 O O . ASP B 1 246 ? 53.396 -8.604 -21.768 1.00 23.02 246 ASP B O 1
ATOM 5281 N N . LEU B 1 247 ? 51.349 -9.536 -21.917 1.00 23.41 247 LEU B N 1
ATOM 5282 C CA . LEU B 1 247 ? 51.490 -10.281 -20.668 1.00 24.08 247 LEU B CA 1
ATOM 5283 C C . LEU B 1 247 ? 52.525 -11.400 -20.797 1.00 24.36 247 LEU B C 1
ATOM 5284 O O . LEU B 1 247 ? 53.236 -11.703 -19.838 1.00 25.21 247 LEU B O 1
ATOM 5289 N N . TYR B 1 248 ? 52.616 -11.994 -21.983 1.00 24.28 248 TYR B N 1
ATOM 5290 C CA . TYR B 1 248 ? 53.660 -12.977 -22.275 1.00 24.88 248 TYR B CA 1
ATOM 5291 C C . TYR B 1 248 ? 55.062 -12.361 -22.178 1.00 25.17 248 TYR B C 1
ATOM 5292 O O . TYR B 1 248 ? 55.953 -12.933 -21.546 1.00 24.58 248 TYR B O 1
ATOM 5301 N N . GLU B 1 249 ? 55.261 -11.208 -22.816 1.00 25.81 249 GLU B N 1
ATOM 5302 C CA . GLU B 1 249 ? 56.583 -10.584 -22.771 1.00 27.16 249 GLU B CA 1
ATOM 5303 C C . GLU B 1 249 ? 56.889 -9.894 -21.441 1.00 26.64 249 GLU B C 1
ATOM 5304 O O . GLU B 1 249 ? 58.047 -9.585 -21.159 1.00 26.92 249 GLU B O 1
ATOM 5310 N N . ALA B 1 250 ? 55.858 -9.689 -20.618 1.00 26.16 250 ALA B N 1
ATOM 5311 C CA . ALA B 1 250 ? 56.042 -9.334 -19.204 1.00 25.73 250 ALA B CA 1
ATOM 5312 C C . ALA B 1 250 ? 56.478 -10.526 -18.333 1.00 25.51 250 ALA B C 1
ATOM 5313 O O . ALA B 1 250 ? 56.850 -10.340 -17.169 1.00 25.53 250 ALA B O 1
ATOM 5315 N N . GLY B 1 251 ? 56.424 -11.741 -18.882 1.00 24.68 251 GLY B N 1
ATOM 5316 C CA . GLY B 1 251 ? 56.841 -12.945 -18.155 1.00 24.36 251 GLY B CA 1
ATOM 5317 C C . GLY B 1 251 ? 55.765 -13.616 -17.304 1.00 24.21 251 GLY B C 1
ATOM 5318 O O . GLY B 1 251 ? 56.037 -14.596 -16.608 1.00 24.16 251 GLY B O 1
ATOM 5319 N N . VAL B 1 252 ? 54.540 -13.098 -17.367 1.00 23.38 252 VAL B N 1
ATOM 5320 C CA . VAL B 1 252 ? 53.432 -13.611 -16.563 1.00 22.88 252 VAL B CA 1
ATOM 5321 C C . VAL B 1 252 ? 52.843 -14.904 -17.142 1.00 22.28 252 VAL B C 1
ATOM 5322 O O . VAL B 1 252 ? 52.616 -15.865 -16.411 1.00 22.05 252 VAL B O 1
ATOM 5326 N N . ILE B 1 253 ? 52.617 -14.919 -18.451 1.00 22.30 253 ILE B N 1
ATOM 5327 C CA . ILE B 1 253 ? 52.123 -16.099 -19.156 1.00 22.62 253 ILE B CA 1
ATOM 5328 C C . ILE B 1 253 ? 53.319 -16.884 -19.672 1.00 22.85 253 ILE B C 1
ATOM 5329 O O . ILE B 1 253 ? 54.082 -16.372 -20.483 1.00 23.75 253 ILE B O 1
ATOM 5334 N N . ASP B 1 254 ? 53.488 -18.116 -19.200 1.00 22.98 254 ASP B N 1
ATOM 5335 C CA . ASP B 1 254 ? 54.566 -18.978 -19.693 1.00 23.20 254 ASP B CA 1
ATOM 5336 C C . ASP B 1 254 ? 54.129 -20.416 -20.028 1.00 23.32 254 ASP B C 1
ATOM 5337 O O . ASP B 1 254 ? 54.936 -21.222 -20.510 1.00 22.98 254 ASP B O 1
ATOM 5342 N N . CYS B 1 255 ? 52.854 -20.727 -19.769 1.00 23.06 255 CYS B N 1
ATOM 5343 C CA . CYS B 1 255 ? 52.258 -22.035 -20.081 1.00 22.91 255 CYS B CA 1
ATOM 5344 C C . CYS B 1 255 ? 52.994 -23.231 -19.450 1.00 23.32 255 CYS B C 1
ATOM 5345 O O . CYS B 1 255 ? 52.931 -24.349 -19.962 1.00 23.84 255 CYS B O 1
ATOM 5348 N N . SER B 1 256 ? 53.671 -22.991 -18.331 1.00 23.41 256 SER B N 1
ATOM 5349 C CA . SER B 1 256 ? 54.512 -24.006 -17.700 1.00 23.38 256 SER B CA 1
ATOM 5350 C C . SER B 1 256 ? 53.750 -24.926 -16.745 1.00 23.29 256 SER B C 1
ATOM 5351 O O . SER B 1 256 ? 54.270 -25.978 -16.335 1.00 23.51 256 SER B O 1
ATOM 5354 N N . GLN B 1 257 ? 52.522 -24.546 -16.403 1.00 22.71 257 GLN B N 1
ATOM 5355 C CA . GLN B 1 257 ? 51.721 -25.324 -15.455 1.00 22.72 257 GLN B CA 1
ATOM 5356 C C . GLN B 1 257 ? 50.426 -25.891 -16.076 1.00 21.61 257 GLN B C 1
ATOM 5357 O O . GLN B 1 257 ? 49.493 -26.276 -15.377 1.00 20.88 257 GLN B O 1
ATOM 5363 N N . LYS B 1 258 ? 50.410 -25.988 -17.401 1.00 20.82 258 LYS B N 1
ATOM 5364 C CA . LYS B 1 258 ? 49.286 -26.565 -18.119 1.00 20.13 258 LYS B CA 1
ATOM 5365 C C . LYS B 1 258 ? 49.270 -28.088 -17.978 1.00 20.23 258 LYS B C 1
ATOM 5366 O O . LYS B 1 258 ? 50.318 -28.719 -17.809 1.00 20.46 258 LYS B O 1
ATOM 5372 N N . SER B 1 259 ? 48.072 -28.659 -18.033 1.00 20.05 259 SER B N 1
ATOM 5373 C CA . SER B 1 259 ? 47.872 -30.101 -17.999 1.00 20.22 259 SER B CA 1
ATOM 5374 C C . SER B 1 259 ? 47.965 -30.732 -19.391 1.00 20.19 259 SER B C 1
ATOM 5375 O O . SER B 1 259 ? 48.408 -31.876 -19.530 1.00 20.80 259 SER B O 1
ATOM 5378 N N . ILE B 1 260 ? 47.520 -30.006 -20.413 1.00 19.23 260 ILE B N 1
ATOM 5379 C CA . ILE B 1 260 ? 47.577 -30.483 -21.799 1.00 19.11 260 ILE B CA 1
ATOM 5380 C C . ILE B 1 260 ? 48.208 -29.396 -22.680 1.00 19.11 260 ILE B C 1
ATOM 5381 O O . ILE B 1 260 ? 48.194 -28.216 -22.312 1.00 18.43 260 ILE B O 1
ATOM 5386 N N . ASP B 1 261 ? 48.771 -29.790 -23.826 1.00 18.86 261 ASP B N 1
ATOM 5387 C CA . ASP B 1 261 ? 49.459 -28.837 -24.716 1.00 19.21 261 ASP B CA 1
ATOM 5388 C C . ASP B 1 261 ? 50.428 -27.961 -23.917 1.00 19.29 261 ASP B C 1
ATOM 5389 O O . ASP B 1 261 ? 50.391 -26.734 -24.008 1.00 18.58 261 ASP B O 1
ATOM 5394 N N . LYS B 1 262 ? 51.290 -28.605 -23.126 1.00 19.34 262 LYS B N 1
ATOM 5395 C CA . LYS B 1 262 ? 52.181 -27.902 -22.204 1.00 20.62 262 LYS B CA 1
ATOM 5396 C C . LYS B 1 262 ? 53.175 -27.011 -22.946 1.00 20.60 262 LYS B C 1
ATOM 5397 O O . LYS B 1 262 ? 53.669 -27.383 -24.010 1.00 20.67 262 LYS B O 1
ATOM 5403 N N . GLY B 1 263 ? 53.461 -25.842 -22.376 1.00 20.89 263 GLY B N 1
ATOM 5404 C CA . GLY B 1 263 ? 54.417 -24.898 -22.954 1.00 21.00 263 GLY B CA 1
ATOM 5405 C C . GLY B 1 263 ? 53.935 -24.105 -24.158 1.00 21.04 263 GLY B C 1
ATOM 5406 O O . GLY B 1 263 ? 54.698 -23.309 -24.718 1.00 21.96 263 GLY B O 1
ATOM 5407 N N . LYS B 1 264 ? 52.677 -24.315 -24.555 1.00 20.45 264 LYS B N 1
ATOM 5408 C CA . LYS B 1 264 ? 52.087 -23.687 -25.743 1.00 19.91 264 LYS B CA 1
ATOM 5409 C C . LYS B 1 264 ? 50.784 -22.970 -25.410 1.00 19.35 264 LYS B C 1
ATOM 5410 O O . LYS B 1 264 ? 49.986 -23.460 -24.593 1.00 19.39 264 LYS B O 1
ATOM 5416 N N . MET B 1 265 ? 50.573 -21.822 -26.055 1.00 18.69 265 MET B N 1
ATOM 5417 C CA . MET B 1 265 ? 49.268 -21.168 -26.090 1.00 18.53 265 MET B CA 1
ATOM 5418 C C . MET B 1 265 ? 48.440 -21.879 -27.148 1.00 17.58 265 MET B C 1
ATO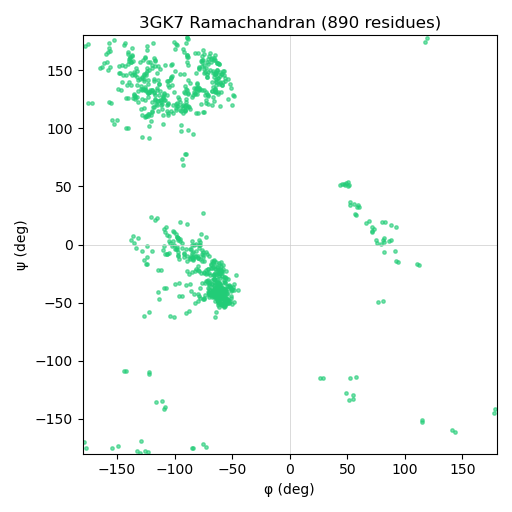M 5419 O O . MET B 1 265 ? 48.766 -21.824 -28.344 1.00 17.34 265 MET B O 1
ATOM 5424 N N . ALA B 1 266 ? 47.383 -22.563 -26.711 1.00 15.90 266 ALA B N 1
ATOM 5425 C CA . ALA B 1 266 ? 46.511 -23.301 -27.620 1.00 14.95 266 ALA B CA 1
ATOM 5426 C C . ALA B 1 266 ? 45.282 -22.458 -27.966 1.00 14.32 266 ALA B C 1
ATOM 5427 O O . ALA B 1 266 ? 44.509 -22.093 -27.077 1.00 13.78 266 ALA B O 1
ATOM 5429 N N . ILE B 1 267 ? 45.117 -22.154 -29.253 1.00 13.53 267 ILE B N 1
ATOM 5430 C CA . ILE B 1 267 ? 44.083 -21.239 -29.712 1.00 13.30 267 ILE B CA 1
ATOM 5431 C C . ILE B 1 267 ? 43.388 -21.778 -30.967 1.00 13.09 267 ILE B C 1
ATOM 5432 O O . ILE B 1 267 ? 43.837 -22.773 -31.571 1.00 13.17 267 ILE B O 1
ATOM 5437 N N . THR B 1 268 ? 42.281 -21.155 -31.364 1.00 12.79 268 THR B N 1
ATOM 5438 C CA . THR B 1 268 ? 41.621 -21.610 -32.578 1.00 12.65 268 THR B CA 1
ATOM 5439 C C . THR B 1 268 ? 41.643 -20.566 -33.702 1.00 12.74 268 THR B C 1
ATOM 5440 O O . THR B 1 268 ? 41.494 -20.920 -34.870 1.00 12.73 268 THR B O 1
ATOM 5444 N N . PHE B 1 269 ? 41.812 -19.293 -33.339 1.00 12.76 269 PHE B N 1
ATOM 5445 C CA . PHE B 1 269 ? 41.994 -18.214 -34.341 1.00 13.79 269 PHE B CA 1
ATOM 5446 C C . PHE B 1 269 ? 42.713 -17.013 -33.745 1.00 14.26 269 PHE B C 1
ATOM 5447 O O . PHE B 1 269 ? 42.913 -16.944 -32.520 1.00 14.31 269 PHE B O 1
ATOM 5455 N N . LEU B 1 270 ? 43.115 -16.088 -34.621 1.00 14.41 270 LEU B N 1
ATOM 5456 C CA . LEU B 1 270 ? 43.821 -14.869 -34.236 1.00 15.28 270 LEU B CA 1
ATOM 5457 C C . LEU B 1 270 ? 43.111 -13.655 -34.799 1.00 15.80 270 LEU B C 1
ATOM 5458 O O . LEU B 1 270 ? 42.652 -13.674 -35.945 1.00 15.47 270 LEU B O 1
ATOM 5463 N N . MET B 1 271 ? 43.045 -12.594 -33.998 1.00 16.45 271 MET B N 1
ATOM 5464 C CA . MET B 1 271 ? 42.469 -11.324 -34.420 1.00 18.09 271 MET B CA 1
ATOM 5465 C C . MET B 1 271 ? 43.084 -10.221 -33.560 1.00 17.45 271 MET B C 1
ATOM 5466 O O . MET B 1 271 ? 42.995 -10.267 -32.331 1.00 16.13 271 MET B O 1
ATOM 5471 N N . GLY B 1 272 ? 43.723 -9.243 -34.207 1.00 17.45 272 GLY B N 1
ATOM 5472 C CA . GLY B 1 272 ? 44.399 -8.160 -33.481 1.00 17.58 272 GLY B CA 1
ATOM 5473 C C . GLY B 1 272 ? 45.099 -7.194 -34.412 1.00 18.18 272 GLY B C 1
ATOM 5474 O O . GLY B 1 272 ? 44.583 -6.875 -35.474 1.00 17.74 272 GLY B O 1
ATOM 5475 N N . THR B 1 273 ? 46.279 -6.724 -34.017 1.00 18.76 273 THR B N 1
ATOM 5476 C CA . THR B 1 273 ? 47.063 -5.877 -34.908 1.00 19.32 273 THR B CA 1
ATOM 5477 C C . THR B 1 273 ? 48.103 -6.756 -35.602 1.00 19.52 273 THR B C 1
ATOM 5478 O O . THR B 1 273 ? 48.265 -7.929 -35.246 1.00 19.10 273 THR B O 1
ATOM 5482 N N . LYS B 1 274 ? 48.814 -6.197 -36.586 1.00 19.95 274 LYS B N 1
ATOM 5483 C CA . LYS B 1 274 ? 49.917 -6.927 -37.219 1.00 20.57 274 LYS B CA 1
ATOM 5484 C C . LYS B 1 274 ? 50.973 -7.396 -36.207 1.00 19.97 274 LYS B C 1
ATOM 5485 O O . LYS B 1 274 ? 51.636 -8.401 -36.440 1.00 20.55 274 LYS B O 1
ATOM 5491 N N . ARG B 1 275 ? 51.130 -6.677 -35.094 1.00 19.82 275 ARG B N 1
ATOM 5492 C CA . ARG B 1 275 ? 52.016 -7.128 -34.006 1.00 19.69 275 ARG B CA 1
ATOM 5493 C C . ARG B 1 275 ? 51.681 -8.548 -33.508 1.00 18.47 275 ARG B C 1
ATOM 5494 O O . ARG B 1 275 ? 52.580 -9.348 -33.251 1.00 17.39 275 ARG B O 1
ATOM 5502 N N . LEU B 1 276 ? 50.391 -8.847 -33.380 1.00 17.30 276 LEU B N 1
ATOM 5503 C CA . LEU B 1 276 ? 49.937 -10.192 -32.996 1.00 16.47 276 LEU B CA 1
ATOM 5504 C C . LEU B 1 276 ? 50.260 -11.236 -34.063 1.00 15.96 276 LEU B C 1
ATOM 5505 O O . LEU B 1 276 ? 50.712 -12.338 -33.745 1.00 15.60 276 LEU B O 1
ATOM 5510 N N . TYR B 1 277 ? 49.988 -10.893 -35.319 1.00 15.78 277 TYR B N 1
ATOM 5511 C CA . TYR B 1 277 ? 50.224 -11.805 -36.429 1.00 16.18 277 TYR B CA 1
ATOM 5512 C C . TYR B 1 277 ? 51.716 -12.134 -36.541 1.00 16.52 277 TYR B C 1
ATOM 5513 O O . TYR B 1 277 ? 52.072 -13.300 -36.736 1.00 16.17 277 TYR B O 1
ATOM 5522 N N . ASP B 1 278 ? 52.567 -11.119 -36.362 1.00 16.75 278 ASP B N 1
ATOM 5523 C CA . ASP B 1 278 ? 54.025 -11.305 -36.376 1.00 17.54 278 ASP B CA 1
ATOM 5524 C C . ASP B 1 278 ? 54.509 -12.146 -35.201 1.00 17.05 278 ASP B C 1
ATOM 5525 O O . ASP B 1 278 ? 55.371 -13.002 -35.361 1.00 17.22 278 ASP B O 1
ATOM 5530 N N . PHE B 1 279 ? 53.968 -11.879 -34.016 1.00 17.15 279 PHE B N 1
ATOM 5531 C CA . PHE B 1 279 ? 54.292 -12.673 -32.836 1.00 16.80 279 PHE B CA 1
ATOM 5532 C C . PHE B 1 279 ? 53.993 -14.149 -33.048 1.00 16.19 279 PHE B C 1
ATOM 5533 O O . PHE B 1 279 ? 54.838 -14.996 -32.777 1.00 15.72 279 PHE B O 1
ATOM 5541 N N . ALA B 1 280 ? 52.786 -14.443 -33.533 1.00 15.66 280 ALA B N 1
ATOM 5542 C CA . ALA B 1 280 ? 52.310 -15.814 -33.665 1.00 15.21 280 ALA B CA 1
ATOM 5543 C C . ALA B 1 280 ? 53.107 -16.618 -34.693 1.00 15.27 280 ALA B C 1
ATOM 5544 O O . ALA B 1 280 ? 53.223 -17.842 -34.579 1.00 14.67 280 ALA B O 1
ATOM 5546 N N . ALA B 1 281 ? 53.632 -15.917 -35.697 1.00 15.13 281 ALA B N 1
ATOM 5547 C CA . ALA B 1 281 ? 54.345 -16.531 -36.812 1.00 14.98 281 ALA B CA 1
ATOM 5548 C C . ALA B 1 281 ? 55.561 -17.315 -36.341 1.00 14.89 281 ALA B C 1
ATOM 5549 O O . ALA B 1 281 ? 56.376 -16.793 -35.566 1.00 15.42 281 ALA B O 1
ATOM 5551 N N . ASN B 1 282 ? 55.684 -18.555 -36.825 1.00 14.57 282 ASN B N 1
ATOM 5552 C CA . ASN B 1 282 ? 56.856 -19.413 -36.570 1.00 14.98 282 ASN B CA 1
ATOM 5553 C C . ASN B 1 282 ? 57.299 -19.361 -35.107 1.00 15.09 282 ASN B C 1
ATOM 5554 O O . ASN B 1 282 ? 58.468 -19.133 -34.798 1.00 15.00 282 ASN B O 1
ATOM 5559 N N . ASN B 1 283 ? 56.331 -19.574 -34.218 1.00 15.48 283 ASN B N 1
ATOM 5560 C CA . ASN B 1 283 ? 56.518 -19.396 -32.784 1.00 15.90 283 ASN B CA 1
ATOM 5561 C C . ASN B 1 283 ? 56.112 -20.683 -32.062 1.00 16.83 283 ASN B C 1
ATOM 5562 O O . ASN B 1 283 ? 54.918 -21.034 -32.043 1.00 16.80 283 ASN B O 1
ATOM 5567 N N . PRO B 1 284 ? 57.101 -21.414 -31.500 1.00 17.43 284 PRO B N 1
ATOM 5568 C CA . PRO B 1 284 ? 56.841 -22.653 -30.759 1.00 17.89 284 PRO B CA 1
ATOM 5569 C C . PRO B 1 284 ? 55.891 -22.468 -29.561 1.00 17.87 284 PRO B C 1
ATOM 5570 O O . PRO B 1 284 ? 55.353 -23.452 -29.065 1.00 18.08 284 PRO B O 1
ATOM 5574 N N . LYS B 1 285 ? 55.702 -21.227 -29.112 1.00 18.22 285 LYS B N 1
ATOM 5575 C CA . LYS B 1 285 ? 54.809 -20.926 -27.978 1.00 18.76 285 LYS B CA 1
ATOM 5576 C C . LYS B 1 285 ? 53.338 -20.794 -28.371 1.00 18.19 285 LYS B C 1
ATOM 5577 O O . LYS B 1 285 ? 52.482 -20.628 -27.499 1.00 18.75 285 LYS B O 1
ATOM 5583 N N . VAL B 1 286 ? 53.055 -20.827 -29.674 1.00 17.61 286 VAL B N 1
ATOM 5584 C CA . VAL B 1 286 ? 51.691 -20.647 -30.205 1.00 16.92 286 VAL B CA 1
ATOM 5585 C C . VAL B 1 286 ? 51.335 -21.832 -31.096 1.00 16.77 286 VAL B C 1
ATOM 5586 O O . VAL B 1 286 ? 52.132 -22.238 -31.950 1.00 16.08 286 VAL B O 1
ATOM 5590 N N . GLU B 1 287 ? 50.133 -22.377 -30.902 1.00 16.02 287 GLU B N 1
ATOM 5591 C CA . GLU B 1 287 ? 49.640 -23.442 -31.757 1.00 16.37 287 GLU B CA 1
ATOM 5592 C C . GLU B 1 287 ? 48.141 -23.287 -32.012 1.00 15.65 287 GLU B C 1
ATOM 5593 O O . GLU B 1 287 ? 47.342 -23.181 -31.073 1.00 14.72 287 GLU B O 1
ATOM 5599 N N . LEU B 1 288 ? 47.782 -23.264 -33.286 1.00 14.48 288 LEU B N 1
ATOM 5600 C CA . LEU B 1 288 ? 46.383 -23.198 -33.688 1.00 13.89 288 LEU B CA 1
ATOM 5601 C C . LEU B 1 288 ? 45.850 -24.617 -33.860 1.00 13.98 288 LEU B C 1
ATOM 5602 O O . LEU B 1 288 ? 46.521 -25.478 -34.444 1.00 13.66 288 LEU B O 1
ATOM 5607 N N . LYS B 1 289 ? 44.642 -24.854 -33.348 1.00 13.16 289 LYS B N 1
ATOM 5608 C CA . LYS B 1 289 ? 43.978 -26.154 -33.444 1.00 13.81 289 LYS B CA 1
ATOM 5609 C C . LYS B 1 289 ? 42.500 -25.930 -33.780 1.00 12.89 289 LYS B C 1
ATOM 5610 O O . LYS B 1 289 ? 41.980 -24.843 -33.523 1.00 12.46 289 LYS B O 1
ATOM 5616 N N . PRO B 1 290 ? 41.825 -26.937 -34.367 1.00 12.65 290 PRO B N 1
ATOM 5617 C CA . PRO B 1 290 ? 40.434 -26.730 -34.786 1.00 12.61 290 PRO B CA 1
ATOM 5618 C C . PRO B 1 290 ? 39.491 -26.481 -33.617 1.00 12.10 290 PRO B C 1
ATOM 5619 O O . PRO B 1 290 ? 39.803 -26.831 -32.476 1.00 12.41 290 PRO B O 1
ATOM 5623 N N . VAL B 1 291 ? 38.350 -25.863 -33.905 1.00 11.88 291 VAL B N 1
ATOM 5624 C CA . VAL B 1 291 ? 37.456 -25.430 -32.839 1.00 11.59 291 VAL B CA 1
ATOM 5625 C C . VAL B 1 291 ? 36.780 -26.608 -32.105 1.00 11.95 291 VAL B C 1
ATOM 5626 O O . VAL B 1 291 ? 36.446 -26.481 -30.920 1.00 12.30 291 VAL B O 1
ATOM 5630 N N . ASP B 1 292 ? 36.623 -27.750 -32.780 1.00 12.46 292 ASP B N 1
ATOM 5631 C CA . ASP B 1 292 ? 36.083 -28.953 -32.123 1.00 12.99 292 ASP B CA 1
ATOM 5632 C C . ASP B 1 292 ? 37.122 -29.687 -31.270 1.00 13.35 292 ASP B C 1
ATOM 5633 O O . ASP B 1 292 ? 36.830 -30.745 -30.697 1.00 14.12 292 ASP B O 1
ATOM 5638 N N . TYR B 1 293 ? 38.317 -29.109 -31.182 1.00 13.04 293 TYR B N 1
ATOM 5639 C CA . TYR B 1 293 ? 39.287 -29.448 -30.143 1.00 13.49 293 TYR B CA 1
ATOM 5640 C C . TYR B 1 293 ? 39.317 -28.336 -29.085 1.00 13.03 293 TYR B C 1
ATOM 5641 O O . TYR B 1 293 ? 39.019 -28.585 -27.914 1.00 13.47 293 TYR B O 1
ATOM 5650 N N . ILE B 1 294 ? 39.673 -27.116 -29.494 1.00 11.92 294 ILE B N 1
ATOM 5651 C CA . ILE B 1 294 ? 39.908 -26.014 -28.536 1.00 11.22 294 ILE B CA 1
ATOM 5652 C C . ILE B 1 294 ? 38.666 -25.687 -27.684 1.00 10.78 294 ILE B C 1
ATOM 5653 O O . ILE B 1 294 ? 38.750 -25.480 -26.459 1.00 10.26 294 ILE B O 1
ATOM 5658 N N . ASN B 1 295 ? 37.518 -25.620 -28.343 1.00 10.97 295 ASN B N 1
ATOM 5659 C CA . ASN B 1 295 ? 36.296 -25.210 -27.657 1.00 10.90 295 ASN B CA 1
ATOM 5660 C C . ASN B 1 295 ? 35.490 -26.415 -27.180 1.00 11.27 295 ASN B C 1
ATOM 5661 O O . ASN B 1 295 ? 34.372 -26.256 -26.678 1.00 11.51 295 ASN B O 1
ATOM 5666 N N . HIS B 1 296 ? 36.033 -27.614 -27.348 1.00 11.33 296 HIS B N 1
ATOM 5667 C CA . HIS B 1 296 ? 35.259 -28.807 -26.998 1.00 11.63 296 HIS B CA 1
ATOM 5668 C C . HIS B 1 296 ? 35.141 -28.894 -25.470 1.00 11.38 296 HIS B C 1
ATOM 5669 O O . HIS B 1 296 ? 36.157 -28.940 -24.786 1.00 11.91 296 HIS B O 1
ATOM 5676 N N . PRO B 1 297 ? 33.904 -28.898 -24.927 1.00 11.94 297 PRO B N 1
ATOM 5677 C CA . PRO B 1 297 ? 33.782 -28.928 -23.464 1.00 11.82 297 PRO B CA 1
ATOM 5678 C C . PRO B 1 297 ? 34.546 -30.068 -22.796 1.00 12.09 297 PRO B C 1
ATOM 5679 O O . PRO B 1 297 ? 35.087 -29.875 -21.707 1.00 12.17 297 PRO B O 1
ATOM 5683 N N . SER B 1 298 ? 34.601 -31.228 -23.445 1.00 12.26 298 SER B N 1
ATOM 5684 C CA . SER B 1 298 ? 35.369 -32.373 -22.918 1.00 13.40 298 SER B CA 1
ATOM 5685 C C . SER B 1 298 ? 36.880 -32.088 -22.894 1.00 13.58 298 SER B C 1
ATOM 5686 O O . SER B 1 298 ? 37.596 -32.631 -22.052 1.00 13.75 298 SER B O 1
ATOM 5689 N N . VAL B 1 299 ? 37.357 -31.248 -23.816 1.00 13.32 299 VAL B N 1
ATOM 5690 C CA . VAL B 1 299 ? 38.776 -30.855 -23.837 1.00 13.21 299 VAL B CA 1
ATOM 5691 C C . VAL B 1 299 ? 39.058 -29.763 -22.802 1.00 13.23 299 VAL B C 1
ATOM 5692 O O . VAL B 1 299 ? 40.031 -29.847 -22.037 1.00 13.03 299 VAL B O 1
ATOM 5696 N N . VAL B 1 300 ? 38.222 -28.725 -22.788 1.00 13.08 300 VAL B N 1
ATOM 5697 C CA . VAL B 1 300 ? 38.328 -27.670 -21.776 1.00 12.94 300 VAL B CA 1
ATOM 5698 C C . VAL B 1 300 ? 38.287 -28.273 -20.361 1.00 13.40 300 VAL B C 1
ATOM 5699 O O . VAL B 1 300 ? 38.994 -27.802 -19.465 1.00 13.07 300 VAL B O 1
ATOM 5703 N N . ALA B 1 301 ? 37.488 -29.327 -20.180 1.00 13.45 301 ALA B N 1
ATOM 5704 C CA . ALA B 1 301 ? 37.385 -30.015 -18.878 1.00 14.87 301 ALA B CA 1
ATOM 5705 C C . ALA B 1 301 ? 38.726 -30.593 -18.382 1.00 15.39 301 ALA B C 1
ATOM 5706 O O . ALA B 1 301 ? 38.926 -30.792 -17.179 1.00 14.80 301 ALA B O 1
ATOM 5708 N N . GLN B 1 302 ? 39.640 -30.854 -19.313 1.00 16.27 302 GLN B N 1
ATOM 5709 C CA . GLN B 1 302 ? 40.961 -31.382 -18.981 1.00 18.30 302 GLN B CA 1
ATOM 5710 C C . GLN B 1 302 ? 41.978 -30.306 -18.586 1.00 17.60 302 GLN B C 1
ATOM 5711 O O . GLN B 1 302 ? 43.050 -30.633 -18.084 1.00 18.07 302 GLN B O 1
ATOM 5717 N N . CYS B 1 303 ? 41.639 -29.032 -18.790 1.00 17.22 303 CYS B N 1
ATOM 5718 C CA . CYS B 1 303 ? 42.562 -27.932 -18.494 1.00 17.03 303 CYS B CA 1
ATOM 5719 C C . CYS B 1 303 ? 42.737 -27.720 -16.997 1.00 16.82 303 CYS B C 1
ATOM 5720 O O . CYS B 1 303 ? 41.782 -27.871 -16.237 1.00 16.59 303 CYS B O 1
ATOM 5723 N N . SER B 1 304 ? 43.951 -27.355 -16.582 1.00 16.16 304 SER B N 1
ATOM 5724 C CA . SER B 1 304 ? 44.244 -27.110 -15.161 1.00 16.27 304 SER B CA 1
ATOM 5725 C C . SER B 1 304 ? 43.859 -25.699 -14.741 1.00 16.03 304 SER B C 1
ATOM 5726 O O . SER B 1 304 ? 44.273 -24.729 -15.374 1.00 15.43 304 SER B O 1
ATOM 5729 N N . LYS B 1 305 ? 43.084 -25.588 -13.661 1.00 15.63 305 LYS B N 1
ATOM 5730 C CA . LYS B 1 305 ? 42.721 -24.294 -13.079 1.00 16.55 305 LYS B CA 1
ATOM 5731 C C . LYS B 1 305 ? 42.204 -23.336 -14.152 1.00 16.01 305 LYS B C 1
ATOM 5732 O O . LYS B 1 305 ? 42.697 -22.213 -14.301 1.00 16.03 305 LYS B O 1
ATOM 5738 N N . MET B 1 306 ? 41.221 -23.809 -14.909 1.00 16.30 306 MET B N 1
ATOM 5739 C CA . MET B 1 306 ? 40.669 -23.062 -16.024 1.00 16.37 306 MET B CA 1
ATOM 5740 C C . MET B 1 306 ? 39.924 -21.821 -15.530 1.00 16.29 306 MET B C 1
ATOM 5741 O O . MET B 1 306 ? 39.126 -21.891 -14.583 1.00 17.01 306 MET B O 1
ATOM 5746 N N . VAL B 1 307 ? 40.203 -20.677 -16.143 1.00 15.83 307 VAL B N 1
ATOM 5747 C CA . VAL B 1 307 ? 39.427 -19.466 -15.865 1.00 16.17 307 VAL B CA 1
ATOM 5748 C C . VAL B 1 307 ? 38.980 -18.882 -17.203 1.00 16.35 307 VAL B C 1
ATOM 5749 O O . VAL B 1 307 ? 39.811 -18.481 -18.026 1.00 16.28 307 VAL B O 1
ATOM 5753 N N . CYS B 1 308 ? 37.672 -18.845 -17.423 1.00 16.13 308 CYS B N 1
ATOM 5754 C CA . CYS B 1 308 ? 37.159 -18.358 -18.686 1.00 17.06 308 CYS B CA 1
ATOM 5755 C C . CYS B 1 308 ? 36.476 -17.012 -18.479 1.00 16.76 308 CYS B C 1
ATOM 5756 O O . CYS B 1 308 ? 35.637 -16.861 -17.583 1.00 17.08 308 CYS B O 1
ATOM 5759 N N . ILE B 1 309 ? 36.864 -16.024 -19.278 1.00 16.17 309 ILE B N 1
ATOM 5760 C CA . ILE B 1 309 ? 36.357 -14.667 -19.124 1.00 16.82 309 ILE B CA 1
ATOM 5761 C C . ILE B 1 309 ? 35.596 -14.262 -20.378 1.00 16.37 309 ILE B C 1
ATOM 5762 O O . ILE B 1 309 ? 36.177 -14.203 -21.460 1.00 15.36 309 ILE B O 1
ATOM 5767 N N . ASN B 1 310 ? 34.305 -13.977 -20.218 1.00 15.80 310 ASN B N 1
ATOM 5768 C CA . ASN B 1 310 ? 33.456 -13.592 -21.340 1.00 16.51 310 ASN B CA 1
ATOM 5769 C C . ASN B 1 310 ? 32.508 -12.467 -20.942 1.00 16.60 310 ASN B C 1
ATOM 5770 O O . ASN B 1 310 ? 32.252 -12.276 -19.756 1.00 17.04 310 ASN B O 1
ATOM 5775 N N . ALA B 1 311 ? 32.008 -11.717 -21.923 1.00 16.20 311 ALA B N 1
ATOM 5776 C CA . ALA B 1 311 ? 31.134 -10.580 -21.645 1.00 15.70 311 ALA B CA 1
ATOM 5777 C C . ALA B 1 311 ? 29.689 -10.865 -22.042 1.00 15.31 311 ALA B C 1
ATOM 5778 O O . ALA B 1 311 ? 29.420 -11.718 -22.899 1.00 15.91 311 ALA B O 1
ATOM 5780 N N . CYS B 1 312 ? 28.762 -10.176 -21.381 1.00 14.08 312 CYS B N 1
ATOM 5781 C CA . CYS B 1 312 ? 27.347 -10.240 -21.734 1.00 13.85 312 CYS B CA 1
ATOM 5782 C C . CYS B 1 312 ? 26.729 -8.847 -21.885 1.00 13.44 312 CYS B C 1
ATOM 5783 O O . CYS B 1 312 ? 27.412 -7.851 -21.706 1.00 13.94 312 CYS B O 1
ATOM 5786 N N . LEU B 1 313 ? 25.427 -8.808 -22.193 1.00 13.12 313 LEU B N 1
ATOM 5787 C CA . LEU B 1 313 ? 24.686 -7.565 -22.386 1.00 13.27 313 LEU B CA 1
ATOM 5788 C C . LEU B 1 313 ? 23.697 -7.287 -21.241 1.00 13.19 313 LEU B C 1
ATOM 5789 O O . LEU B 1 313 ? 23.506 -6.131 -20.853 1.00 12.57 313 LEU B O 1
ATOM 5794 N N . GLN B 1 314 ? 23.061 -8.340 -20.725 1.00 12.79 314 GLN B N 1
ATOM 5795 C CA . GLN B 1 314 ? 22.189 -8.224 -19.541 1.00 13.05 314 GLN B CA 1
ATOM 5796 C C . GLN B 1 314 ? 21.992 -9.564 -18.823 1.00 12.69 314 GLN B C 1
ATOM 5797 O O . GLN B 1 314 ? 22.142 -10.631 -19.425 1.00 12.05 314 GLN B O 1
ATOM 5803 N N . VAL B 1 315 ? 21.648 -9.491 -17.540 1.00 11.90 315 VAL B N 1
ATOM 5804 C CA . VAL B 1 315 ? 21.458 -10.676 -16.699 1.00 11.88 315 VAL B CA 1
ATOM 5805 C C . VAL B 1 315 ? 20.175 -10.441 -15.912 1.00 12.08 315 VAL B C 1
ATOM 5806 O O . VAL B 1 315 ? 20.005 -9.368 -15.320 1.00 13.35 315 VAL B O 1
ATOM 5810 N N . ASP B 1 316 ? 19.259 -11.406 -15.934 1.00 11.84 316 ASP B N 1
ATOM 5811 C CA . ASP B 1 316 ? 17.997 -11.275 -15.175 1.00 11.42 316 ASP B CA 1
ATOM 5812 C C . ASP B 1 316 ? 18.124 -11.838 -13.753 1.00 11.50 316 ASP B C 1
ATOM 5813 O O . ASP B 1 316 ? 19.163 -12.413 -13.393 1.00 11.30 316 ASP B O 1
ATOM 5818 N N . PHE B 1 317 ? 17.090 -11.642 -12.938 1.00 11.45 317 PHE B N 1
ATOM 5819 C CA . PHE B 1 317 ? 17.122 -12.091 -11.536 1.00 12.18 317 PHE B CA 1
ATOM 5820 C C . PHE B 1 317 ? 17.342 -13.605 -11.345 1.00 12.31 317 PHE B C 1
ATOM 5821 O O . PHE B 1 317 ? 17.750 -14.046 -10.260 1.00 13.57 317 PHE B O 1
ATOM 5829 N N . MET B 1 318 ? 17.014 -14.394 -12.362 1.00 11.90 318 MET B N 1
ATOM 5830 C CA . MET B 1 318 ? 17.204 -15.850 -12.294 1.00 12.03 318 MET B CA 1
ATOM 5831 C C . MET B 1 318 ? 18.620 -16.291 -12.694 1.00 11.81 318 MET B C 1
ATOM 5832 O O . MET B 1 318 ? 18.942 -17.468 -12.615 1.00 11.38 318 MET B O 1
ATOM 5837 N N . GLY B 1 319 ? 19.453 -15.343 -13.121 1.00 11.62 319 GLY B N 1
ATOM 5838 C CA . GLY B 1 319 ? 20.774 -15.660 -13.670 1.00 11.73 319 GLY B CA 1
ATOM 5839 C C . GLY B 1 319 ? 20.765 -16.118 -15.125 1.00 11.97 319 GLY B C 1
ATOM 5840 O O . GLY B 1 319 ? 21.716 -16.752 -15.577 1.00 12.38 319 GLY B O 1
ATOM 5841 N N . GLN B 1 320 ? 19.692 -15.812 -15.853 1.00 11.64 320 GLN B N 1
ATOM 5842 C CA . GLN B 1 320 ? 19.695 -15.970 -17.314 1.00 11.87 320 GLN B CA 1
ATOM 5843 C C . GLN B 1 320 ? 20.564 -14.861 -17.886 1.00 11.74 320 GLN B C 1
ATOM 5844 O O . GLN B 1 320 ? 20.414 -13.687 -17.522 1.00 11.49 320 GLN B O 1
ATOM 5850 N N . ILE B 1 321 ? 21.479 -15.238 -18.772 1.00 11.24 321 ILE B N 1
ATOM 5851 C CA . ILE B 1 321 ? 22.474 -14.299 -19.279 1.00 11.51 321 ILE B CA 1
ATOM 5852 C C . ILE B 1 321 ? 22.250 -14.100 -20.777 1.00 11.37 321 ILE B C 1
ATOM 5853 O O . ILE B 1 321 ? 22.227 -15.068 -21.548 1.00 11.18 321 ILE B O 1
ATOM 5858 N N . VAL B 1 322 ? 22.049 -12.842 -21.162 1.00 11.03 322 VAL B N 1
ATOM 5859 C CA . VAL B 1 322 ? 21.833 -12.474 -22.561 1.00 11.14 322 VAL B CA 1
ATOM 5860 C C . VAL B 1 322 ? 23.112 -11.801 -23.067 1.00 11.48 322 VAL B C 1
ATOM 5861 O O . VAL B 1 322 ? 23.546 -10.807 -22.501 1.00 11.56 322 VAL B O 1
ATOM 5865 N N . SER B 1 323 ? 23.715 -12.357 -24.119 1.00 11.50 323 SER B N 1
ATOM 5866 C CA . SER B 1 323 ? 25.034 -11.914 -24.554 1.00 12.29 323 SER B CA 1
ATOM 5867 C C . SER B 1 323 ? 25.093 -11.533 -26.034 1.00 13.00 323 SER B C 1
ATOM 5868 O O . SER B 1 323 ? 26.086 -10.933 -26.475 1.00 12.75 323 SER B O 1
ATOM 5871 N N . ASP B 1 324 ? 24.061 -11.889 -26.800 1.00 13.11 324 ASP B N 1
ATOM 5872 C CA . ASP B 1 324 ? 24.173 -11.740 -28.257 1.00 14.10 324 ASP B CA 1
ATOM 5873 C C . ASP B 1 324 ? 22.996 -11.043 -28.968 1.00 14.33 324 ASP B C 1
ATOM 5874 O O . ASP B 1 324 ? 22.969 -10.953 -30.207 1.00 14.42 324 ASP B O 1
ATOM 5879 N N . SER B 1 325 ? 22.050 -10.535 -28.183 1.00 14.16 325 SER B N 1
ATOM 5880 C CA . SER B 1 325 ? 20.874 -9.856 -28.737 1.00 14.68 325 SER B CA 1
ATOM 5881 C C . SER B 1 325 ? 20.384 -8.759 -27.800 1.00 14.91 325 SER B C 1
ATOM 5882 O O . SER B 1 325 ? 20.629 -8.807 -26.598 1.00 15.09 325 SER B O 1
ATOM 5885 N N . ILE B 1 326 ? 19.721 -7.757 -28.356 1.00 15.36 326 ILE B N 1
ATOM 5886 C CA . ILE B 1 326 ? 19.054 -6.745 -27.552 1.00 16.24 326 ILE B CA 1
ATOM 5887 C C . ILE B 1 326 ? 17.590 -6.830 -27.944 1.00 15.85 326 ILE B C 1
ATOM 5888 O O . ILE B 1 326 ? 17.207 -6.416 -29.048 1.00 15.68 326 ILE B O 1
ATOM 5893 N N . GLY B 1 327 ? 16.775 -7.394 -27.055 1.00 15.35 327 GLY B N 1
ATOM 5894 C CA . GLY B 1 327 ? 15.418 -7.774 -27.426 1.00 15.13 327 GLY B CA 1
ATOM 5895 C C . GLY B 1 327 ? 15.469 -8.607 -28.693 1.00 15.19 327 GLY B C 1
ATOM 5896 O O . GLY B 1 327 ? 16.312 -9.508 -28.820 1.00 14.71 327 GLY B O 1
ATOM 5897 N N . THR B 1 328 ? 14.605 -8.290 -29.655 1.00 15.23 328 THR B N 1
ATOM 5898 C CA . THR B 1 328 ? 14.526 -9.086 -30.889 1.00 15.86 328 THR B CA 1
ATOM 5899 C C . THR B 1 328 ? 15.683 -8.823 -31.882 1.00 16.48 328 THR B C 1
ATOM 5900 O O . THR B 1 328 ? 15.764 -9.478 -32.934 1.00 17.02 328 THR B O 1
ATOM 5904 N N . LYS B 1 329 ? 16.545 -7.855 -31.563 1.00 16.82 329 LYS B N 1
ATOM 5905 C CA . LYS B 1 329 ? 17.649 -7.458 -32.449 1.00 17.31 329 LYS B CA 1
ATOM 5906 C C . LYS B 1 329 ? 18.895 -8.298 -32.213 1.00 16.14 329 LYS B C 1
ATOM 5907 O O . LYS B 1 329 ? 19.464 -8.278 -31.119 1.00 15.61 329 LYS B O 1
ATOM 5913 N N . GLN B 1 330 ? 19.319 -9.022 -33.247 1.00 15.67 330 GLN B N 1
ATOM 5914 C CA . GLN B 1 330 ? 20.496 -9.887 -33.153 1.00 15.50 330 GLN B CA 1
ATOM 5915 C C . GLN B 1 330 ? 21.776 -9.082 -33.371 1.00 15.96 330 GLN B C 1
ATOM 5916 O O . GLN B 1 330 ? 21.868 -8.324 -34.336 1.00 16.09 330 GLN B O 1
ATOM 5922 N N . PHE B 1 331 ? 22.760 -9.258 -32.486 1.00 15.90 331 PHE B N 1
ATOM 5923 C CA . PHE B 1 331 ? 23.982 -8.463 -32.537 1.00 17.01 331 PHE B CA 1
ATOM 5924 C C . PHE B 1 331 ? 25.254 -9.230 -32.851 1.00 16.73 331 PHE B C 1
ATOM 5925 O O . PHE B 1 331 ? 26.108 -8.737 -33.596 1.00 17.93 331 PHE B O 1
ATOM 5933 N N . SER B 1 332 ? 25.400 -10.420 -32.280 1.00 15.38 332 SER B N 1
ATOM 5934 C CA . SER B 1 332 ? 26.618 -11.196 -32.484 1.00 14.67 332 SER B CA 1
ATOM 5935 C C . SER B 1 332 ? 26.294 -12.683 -32.594 1.00 13.64 332 SER B C 1
ATOM 5936 O O . SER B 1 332 ? 25.721 -13.126 -33.580 1.00 12.74 332 SER B O 1
ATOM 5939 N N . GLY B 1 333 ? 26.654 -13.448 -31.574 1.00 13.20 333 GLY B N 1
ATOM 5940 C CA . GLY B 1 333 ? 26.312 -14.875 -31.550 1.00 12.82 333 GLY B CA 1
ATOM 5941 C C . GLY B 1 333 ? 26.809 -15.469 -30.255 1.00 12.11 333 GLY B C 1
ATOM 5942 O O . GLY B 1 333 ? 27.559 -14.816 -29.522 1.00 12.37 333 GLY B O 1
ATOM 5943 N N . VAL B 1 334 ? 26.421 -16.710 -29.965 1.00 11.72 334 VAL B N 1
ATOM 5944 C CA . VAL B 1 334 ? 26.948 -17.358 -28.752 1.00 11.36 334 VAL B CA 1
ATOM 5945 C C . VAL B 1 334 ? 28.468 -17.505 -28.853 1.00 11.22 334 VAL B C 1
ATOM 5946 O O . VAL B 1 334 ? 29.172 -17.407 -27.844 1.00 11.36 334 VAL B O 1
ATOM 5950 N N . GLY B 1 335 ? 28.972 -17.710 -30.073 1.00 10.96 335 GLY B N 1
ATOM 5951 C CA . GLY B 1 335 ? 30.376 -18.064 -30.270 1.00 10.88 335 GLY B CA 1
ATOM 5952 C C . GLY B 1 335 ? 30.795 -19.202 -29.351 1.00 10.70 335 GLY B C 1
ATOM 5953 O O . GLY B 1 335 ? 30.140 -20.236 -29.299 1.00 10.26 335 GLY B O 1
ATOM 5954 N N . GLY B 1 336 ? 31.878 -19.004 -28.609 1.00 10.78 336 GLY B N 1
ATOM 5955 C CA . GLY B 1 336 ? 32.365 -20.027 -27.704 1.00 11.30 336 GLY B CA 1
ATOM 5956 C C . GLY B 1 336 ? 31.992 -19.779 -26.252 1.00 11.71 336 GLY B C 1
ATOM 5957 O O . GLY B 1 336 ? 32.519 -20.446 -25.385 1.00 12.26 336 GLY B O 1
ATOM 5958 N N . GLN B 1 337 ? 31.087 -18.831 -25.976 1.00 11.53 337 GLN B N 1
ATOM 5959 C CA . GLN B 1 337 ? 30.814 -18.454 -24.583 1.00 12.09 337 GLN B CA 1
ATOM 5960 C C . GLN B 1 337 ? 30.377 -19.687 -23.770 1.00 11.72 337 GLN B C 1
ATOM 5961 O O . GLN B 1 337 ? 30.945 -19.996 -22.715 1.00 10.96 337 GLN B O 1
ATOM 5967 N N . VAL B 1 338 ? 29.361 -20.372 -24.276 1.00 11.26 338 VAL B N 1
ATOM 5968 C CA . VAL B 1 338 ? 28.802 -21.554 -23.586 1.00 11.45 338 VAL B CA 1
ATOM 5969 C C . VAL B 1 338 ? 29.749 -22.766 -23.606 1.00 11.57 338 VAL B C 1
ATOM 5970 O O . VAL B 1 338 ? 29.806 -23.530 -22.631 1.00 11.72 338 VAL B O 1
ATOM 5974 N N . ASP B 1 339 ? 30.504 -22.933 -24.690 1.00 11.28 339 ASP B N 1
ATOM 5975 C CA . ASP B 1 339 ? 31.553 -23.969 -24.769 1.00 10.95 339 ASP B CA 1
ATOM 5976 C C . ASP B 1 339 ? 32.485 -23.915 -23.536 1.00 10.81 339 ASP B C 1
ATOM 5977 O O . ASP B 1 339 ? 32.727 -24.927 -22.869 1.00 10.37 339 ASP B O 1
ATOM 5982 N N . PHE B 1 340 ? 33.004 -22.727 -23.244 1.00 10.35 340 PHE B N 1
ATOM 5983 C CA . PHE B 1 340 ? 33.959 -22.552 -22.156 1.00 10.62 340 PHE B CA 1
ATOM 5984 C C . PHE B 1 340 ? 33.287 -22.539 -20.780 1.00 11.27 340 PHE B C 1
ATOM 5985 O O . PHE B 1 340 ? 33.837 -23.088 -19.831 1.00 11.52 340 PHE B O 1
ATOM 5993 N N . VAL B 1 341 ? 32.102 -21.942 -20.679 1.00 10.57 341 VAL B N 1
ATOM 5994 C CA . VAL B 1 341 ? 31.324 -22.033 -19.419 1.00 11.16 341 VAL B CA 1
ATOM 5995 C C . VAL B 1 341 ? 31.182 -23.517 -19.049 1.00 11.40 341 VAL B C 1
ATOM 5996 O O . VAL B 1 341 ? 31.478 -23.920 -17.915 1.00 11.32 341 VAL B O 1
ATOM 6000 N N . ARG B 1 342 ? 30.753 -24.328 -20.012 1.00 11.01 342 ARG B N 1
ATOM 6001 C CA . ARG B 1 342 ? 30.546 -25.761 -19.773 1.00 12.36 342 ARG B CA 1
ATOM 6002 C C . ARG B 1 342 ? 31.841 -26.498 -19.428 1.00 12.50 342 ARG B C 1
ATOM 6003 O O . ARG B 1 342 ? 31.887 -27.258 -18.440 1.00 12.52 342 ARG B O 1
ATOM 6011 N N . GLY B 1 343 ? 32.902 -26.238 -20.194 1.00 12.39 343 GLY B N 1
ATOM 6012 C CA . GLY B 1 343 ? 34.202 -26.876 -19.942 1.00 12.58 343 GLY B CA 1
ATOM 6013 C C . GLY B 1 343 ? 34.728 -26.603 -18.537 1.00 13.03 343 GLY B C 1
ATOM 6014 O O . GLY B 1 343 ? 35.202 -27.516 -17.842 1.00 13.11 343 GLY B O 1
ATOM 6015 N N . ALA B 1 344 ? 34.624 -25.351 -18.104 1.00 13.88 344 ALA B N 1
ATOM 6016 C CA . ALA B 1 344 ? 35.016 -24.964 -16.743 1.00 14.76 344 ALA B CA 1
ATOM 6017 C C . ALA B 1 344 ? 34.182 -25.650 -15.653 1.00 15.61 344 ALA B C 1
ATOM 6018 O O . ALA B 1 344 ? 34.721 -26.066 -14.627 1.00 15.38 344 ALA B O 1
ATOM 6020 N N . SER B 1 345 ? 32.869 -25.764 -15.875 1.00 16.10 345 SER B N 1
ATOM 6021 C CA . SER B 1 345 ? 31.988 -26.475 -14.940 1.00 17.31 345 SER B CA 1
ATOM 6022 C C . SER B 1 345 ? 32.296 -27.976 -14.852 1.00 17.63 345 SER B C 1
ATOM 6023 O O . SER B 1 345 ? 32.133 -28.586 -13.789 1.00 17.84 345 SER B O 1
ATOM 6026 N N . MET B 1 346 ? 32.729 -28.561 -15.967 1.00 17.02 346 MET B N 1
ATOM 6027 C CA . MET B 1 346 ? 33.048 -29.985 -16.053 1.00 18.28 346 MET B CA 1
ATOM 6028 C C . MET B 1 346 ? 34.486 -30.300 -15.592 1.00 17.03 346 MET B C 1
ATOM 6029 O O . MET B 1 346 ? 34.900 -31.463 -15.606 1.00 15.87 346 MET B O 1
ATOM 6034 N N . SER B 1 347 ? 35.236 -29.269 -15.192 1.00 16.69 347 SER B N 1
ATOM 6035 C CA . SER B 1 347 ? 36.681 -29.405 -14.943 1.00 16.97 347 SER B CA 1
ATOM 6036 C C . SER B 1 347 ? 37.001 -30.599 -14.043 1.00 17.46 347 SER B C 1
ATOM 6037 O O . SER B 1 347 ? 36.401 -30.768 -12.971 1.00 16.51 347 SER B O 1
ATOM 6040 N N . ILE B 1 348 ? 37.925 -31.429 -14.514 1.00 17.83 348 ILE B N 1
ATOM 6041 C CA . ILE B 1 348 ? 38.286 -32.669 -13.839 1.00 19.52 348 ILE B CA 1
ATOM 6042 C C . ILE B 1 348 ? 38.978 -32.387 -12.498 1.00 19.29 348 ILE B C 1
ATOM 6043 O O . ILE B 1 348 ? 38.811 -33.146 -11.542 1.00 19.65 348 ILE B O 1
ATOM 6048 N N . ASP B 1 349 ? 39.695 -31.270 -12.410 1.00 19.18 349 ASP B N 1
ATOM 6049 C CA . ASP B 1 349 ? 40.305 -30.859 -11.138 1.00 19.00 349 ASP B CA 1
ATOM 6050 C C . ASP B 1 349 ? 39.325 -30.184 -10.172 1.00 18.90 349 ASP B C 1
ATOM 6051 O O . ASP B 1 349 ? 39.649 -29.985 -9.004 1.00 19.33 349 ASP B O 1
ATOM 6056 N N . GLY B 1 350 ? 38.130 -29.838 -10.658 1.00 18.15 350 GLY B N 1
ATOM 6057 C CA . GLY B 1 350 ? 37.126 -29.150 -9.835 1.00 18.09 350 GLY B CA 1
ATOM 6058 C C . GLY B 1 350 ? 37.480 -27.701 -9.523 1.00 18.22 350 GLY B C 1
ATOM 6059 O O . GLY B 1 350 ? 36.887 -27.086 -8.641 1.00 18.09 350 GLY B O 1
ATOM 6060 N N . LYS B 1 351 ? 38.447 -27.151 -10.252 1.00 17.65 351 LYS B N 1
ATOM 6061 C CA . LYS B 1 351 ? 38.940 -25.799 -9.980 1.00 17.95 351 LYS B CA 1
ATOM 6062 C C . LYS B 1 351 ? 38.528 -24.773 -11.044 1.00 17.36 351 LYS B C 1
ATOM 6063 O O . LYS B 1 351 ? 38.843 -23.587 -10.923 1.00 17.56 351 LYS B O 1
ATOM 6069 N N . GLY B 1 352 ? 37.818 -25.235 -12.073 1.00 17.06 352 GLY B N 1
ATOM 6070 C CA . GLY B 1 352 ? 37.376 -24.374 -13.172 1.00 16.39 352 GLY B CA 1
ATOM 6071 C C . GLY B 1 352 ? 36.398 -23.300 -12.738 1.00 16.69 352 GLY B C 1
ATOM 6072 O O . GLY B 1 352 ? 35.514 -23.551 -11.900 1.00 16.49 352 GLY B O 1
ATOM 6073 N N . LYS B 1 353 ? 36.556 -22.098 -13.297 1.00 15.82 353 LYS B N 1
ATOM 6074 C CA . LYS B 1 353 ? 35.623 -20.990 -13.044 1.00 16.66 353 LYS B CA 1
ATOM 6075 C C . LYS B 1 353 ? 35.228 -20.362 -14.373 1.00 15.62 353 LYS B C 1
ATOM 6076 O O . LYS B 1 353 ? 36.084 -20.204 -15.246 1.00 15.59 353 LYS B O 1
ATOM 6082 N N . ALA B 1 354 ? 33.965 -19.969 -14.515 1.00 14.37 354 ALA B N 1
ATOM 6083 C CA . ALA B 1 354 ? 33.564 -19.162 -15.658 1.00 14.80 354 ALA B CA 1
ATOM 6084 C C . ALA B 1 354 ? 33.069 -17.808 -15.167 1.00 14.88 354 ALA B C 1
ATOM 6085 O O . ALA B 1 354 ? 32.177 -17.714 -14.300 1.00 15.17 354 ALA B O 1
ATOM 6087 N N . ILE B 1 355 ? 33.680 -16.763 -15.700 1.00 14.17 355 ILE B N 1
ATOM 6088 C CA . ILE B 1 355 ? 33.330 -15.399 -15.337 1.00 14.56 355 ILE B CA 1
ATOM 6089 C C . ILE B 1 355 ? 32.630 -14.735 -16.514 1.00 14.62 355 ILE B C 1
ATOM 6090 O O . ILE B 1 355 ? 33.140 -14.736 -17.638 1.00 14.95 355 ILE B O 1
ATOM 6095 N N . ILE B 1 356 ? 31.448 -14.196 -16.254 1.00 14.85 356 ILE B N 1
ATOM 6096 C CA . ILE B 1 356 ? 30.716 -13.441 -17.261 1.00 15.26 356 ILE B CA 1
ATOM 6097 C C . ILE B 1 356 ? 30.639 -12.015 -16.732 1.00 14.96 356 ILE B C 1
ATOM 6098 O O . ILE B 1 356 ? 30.090 -11.785 -15.660 1.00 15.11 356 ILE B O 1
ATOM 6103 N N . ALA B 1 357 ? 31.186 -11.068 -17.484 1.00 14.77 357 ALA B N 1
ATOM 6104 C CA . ALA B 1 357 ? 31.353 -9.704 -16.990 1.00 14.69 357 ALA B CA 1
ATOM 6105 C C . ALA B 1 357 ? 30.659 -8.676 -17.868 1.00 15.13 357 ALA B C 1
ATOM 6106 O O . ALA B 1 357 ? 30.531 -8.863 -19.090 1.00 15.56 357 ALA B O 1
ATOM 6108 N N . MET B 1 358 ? 30.230 -7.581 -17.247 1.00 15.06 358 MET B N 1
ATOM 6109 C CA . MET B 1 358 ? 29.555 -6.491 -17.953 1.00 16.03 358 MET B CA 1
ATOM 6110 C C . MET B 1 358 ? 29.510 -5.223 -17.100 1.00 16.07 358 MET B C 1
ATOM 6111 O O . MET B 1 358 ? 29.480 -5.306 -15.868 1.00 15.70 358 MET B O 1
ATOM 6116 N N . PRO B 1 359 ? 29.481 -4.045 -17.750 1.00 16.21 359 PRO B N 1
ATOM 6117 C CA . PRO B 1 359 ? 29.194 -2.822 -16.993 1.00 16.35 359 PRO B CA 1
ATOM 6118 C C . PRO B 1 359 ? 27.812 -2.951 -16.359 1.00 16.01 359 PRO B C 1
ATOM 6119 O O . PRO B 1 359 ? 26.928 -3.600 -16.932 1.00 15.58 359 PRO B O 1
ATOM 6123 N N . SER B 1 360 ? 27.605 -2.346 -15.196 1.00 16.36 360 SER B N 1
ATOM 6124 C CA . SER B 1 360 ? 26.290 -2.471 -14.545 1.00 16.71 360 SER B CA 1
ATOM 6125 C C . SER B 1 360 ? 25.196 -1.663 -15.239 1.00 16.81 360 SER B C 1
ATOM 6126 O O . SER B 1 360 ? 24.000 -1.960 -15.083 1.00 16.55 360 SER B O 1
ATOM 6129 N N . VAL B 1 361 ? 25.594 -0.637 -15.997 1.00 16.62 361 VAL B N 1
ATOM 6130 C CA . VAL B 1 361 ? 24.633 0.254 -16.642 1.00 17.29 361 VAL B CA 1
ATOM 6131 C C . VAL B 1 361 ? 25.061 0.630 -18.062 1.00 18.16 361 VAL B C 1
ATOM 6132 O O . VAL B 1 361 ? 26.249 0.512 -18.416 1.00 17.72 361 VAL B O 1
ATOM 6136 N N . ALA B 1 362 ? 24.086 1.075 -18.851 1.00 18.87 362 ALA B N 1
ATOM 6137 C CA . ALA B 1 362 ? 24.339 1.725 -20.144 1.00 20.68 362 ALA B CA 1
ATOM 6138 C C . ALA B 1 362 ? 23.664 3.094 -20.202 1.00 21.73 362 ALA B C 1
ATOM 6139 O O . ALA B 1 362 ? 22.617 3.310 -19.583 1.00 21.46 362 ALA B O 1
ATOM 6141 N N . LYS B 1 363 ? 24.285 4.028 -20.920 1.00 23.22 363 LYS B N 1
ATOM 6142 C CA . LYS B 1 363 ? 23.648 5.299 -21.205 1.00 24.89 363 LYS B CA 1
ATOM 6143 C C . LYS B 1 363 ? 22.949 5.171 -22.547 1.00 25.31 363 LYS B C 1
ATOM 6144 O O . LYS B 1 363 ? 23.578 4.870 -23.561 1.00 25.34 363 LYS B O 1
ATOM 6150 N N . LYS B 1 364 ? 21.633 5.343 -22.539 1.00 25.74 364 LYS B N 1
ATOM 6151 C CA . LYS B 1 364 ? 20.861 5.332 -23.768 1.00 26.87 364 LYS B CA 1
ATOM 6152 C C . LYS B 1 364 ? 21.163 6.607 -24.565 1.00 27.29 364 LYS B C 1
ATOM 6153 O O . LYS B 1 364 ? 21.641 7.600 -24.017 1.00 26.40 364 LYS B O 1
ATOM 6159 N N . LYS B 1 365 ? 20.883 6.575 -25.861 1.00 28.16 365 LYS B N 1
ATOM 6160 C CA . LYS B 1 365 ? 21.149 7.740 -26.701 1.00 29.12 365 LYS B CA 1
ATOM 6161 C C . LYS B 1 365 ? 20.240 8.924 -26.361 1.00 29.29 365 LYS B C 1
ATOM 6162 O O . LYS B 1 365 ? 20.585 10.066 -26.639 1.00 29.89 365 LYS B O 1
ATOM 6168 N N . ASP B 1 366 ? 19.112 8.667 -25.703 1.00 29.92 366 ASP B N 1
ATOM 6169 C CA . ASP B 1 366 ? 18.289 9.770 -25.188 1.00 29.96 366 ASP B CA 1
ATOM 6170 C C . ASP B 1 366 ? 18.812 10.417 -23.893 1.00 29.61 366 ASP B C 1
ATOM 6171 O O . ASP B 1 366 ? 18.173 11.323 -23.354 1.00 29.87 366 ASP B O 1
ATOM 6176 N N . GLY B 1 367 ? 19.963 9.956 -23.399 1.00 29.12 367 GLY B N 1
ATOM 6177 C CA . GLY B 1 367 ? 20.572 10.510 -22.185 1.00 28.43 367 GLY B CA 1
ATOM 6178 C C . GLY B 1 367 ? 20.228 9.798 -20.874 1.00 28.21 367 GLY B C 1
ATOM 6179 O O . GLY B 1 367 ? 20.890 10.013 -19.854 1.00 28.56 367 GLY B O 1
ATOM 6180 N N . SER B 1 368 ? 19.194 8.958 -20.893 1.00 27.69 368 SER B N 1
ATOM 6181 C CA . SER B 1 368 ? 18.791 8.217 -19.693 1.00 26.88 368 SER B CA 1
ATOM 6182 C C . SER B 1 368 ? 19.740 7.043 -19.427 1.00 26.10 368 SER B C 1
ATOM 6183 O O . SER B 1 368 ? 20.468 6.601 -20.319 1.00 25.75 368 SER B O 1
ATOM 6186 N N . MET B 1 369 ? 19.755 6.571 -18.188 1.00 25.07 369 MET B N 1
ATOM 6187 C CA . MET B 1 369 ? 20.557 5.413 -17.812 1.00 24.35 369 MET B CA 1
ATOM 6188 C C . MET B 1 369 ? 19.653 4.192 -17.711 1.00 22.58 369 MET B C 1
ATOM 6189 O O . MET B 1 369 ? 18.499 4.306 -17.297 1.00 22.03 369 MET B O 1
ATOM 6194 N N . ILE B 1 370 ? 20.179 3.029 -18.082 1.00 20.52 370 ILE B N 1
ATOM 6195 C CA . ILE B 1 370 ? 19.466 1.771 -17.875 1.00 19.63 370 ILE B CA 1
ATOM 6196 C C . ILE B 1 370 ? 20.332 0.750 -17.155 1.00 17.98 370 ILE B C 1
ATOM 6197 O O . ILE B 1 370 ? 21.538 0.678 -17.385 1.00 17.56 370 ILE B O 1
ATOM 6202 N N . SER B 1 371 ? 19.702 -0.033 -16.284 1.00 16.17 371 SER B N 1
ATOM 6203 C CA . SER B 1 371 ? 20.379 -1.122 -15.606 1.00 14.69 371 SER B CA 1
ATOM 6204 C C . SER B 1 371 ? 20.497 -2.336 -16.522 1.00 13.99 371 SER B C 1
ATOM 6205 O O . SER B 1 371 ? 19.534 -2.700 -17.198 1.00 13.66 371 SER B O 1
ATOM 6208 N N . LYS B 1 372 ? 21.678 -2.949 -16.527 1.00 13.63 372 LYS B N 1
ATOM 6209 C CA . LYS B 1 372 ? 21.899 -4.202 -17.246 1.00 13.94 372 LYS B CA 1
ATOM 6210 C C . LYS B 1 372 ? 21.645 -5.425 -16.347 1.00 13.79 372 LYS B C 1
ATOM 6211 O O . LYS B 1 372 ? 21.587 -6.546 -16.847 1.00 14.07 372 LYS B O 1
ATOM 6217 N N . ILE B 1 373 ? 21.496 -5.186 -15.038 1.00 14.45 373 ILE B N 1
ATOM 6218 C CA . ILE B 1 373 ? 20.889 -6.147 -14.096 1.00 14.33 373 ILE B CA 1
ATOM 6219 C C . ILE B 1 373 ? 19.391 -5.855 -14.118 1.00 14.14 373 ILE B C 1
ATOM 6220 O O . ILE B 1 373 ? 18.973 -4.752 -13.773 1.00 14.19 373 ILE B O 1
ATOM 6225 N N . VAL B 1 374 ? 18.588 -6.835 -14.510 1.00 13.46 374 VAL B N 1
ATOM 6226 C CA . VAL B 1 374 ? 17.173 -6.627 -14.767 1.00 14.03 374 VAL B CA 1
ATOM 6227 C C . VAL B 1 374 ? 16.316 -7.706 -14.121 1.00 13.81 374 VAL B C 1
ATOM 6228 O O . VAL B 1 374 ? 16.779 -8.821 -13.944 1.00 13.98 374 VAL B O 1
ATOM 6232 N N . PRO B 1 375 ? 15.062 -7.374 -13.768 1.00 14.36 375 PRO B N 1
ATOM 6233 C CA . PRO B 1 375 ? 14.196 -8.421 -13.250 1.00 13.97 375 PRO B CA 1
ATOM 6234 C C . PRO B 1 375 ? 13.884 -9.452 -14.335 1.00 13.63 375 PRO B C 1
ATOM 6235 O O . PRO B 1 375 ? 13.882 -10.656 -14.059 1.00 13.08 375 PRO B O 1
ATOM 6239 N N . PHE B 1 376 ? 13.654 -8.968 -15.556 1.00 12.61 376 PHE B N 1
ATOM 6240 C CA . PHE B 1 376 ? 13.316 -9.820 -16.692 1.00 12.64 376 PHE B CA 1
ATOM 6241 C C . PHE B 1 376 ? 14.128 -9.398 -17.902 1.00 12.61 376 PHE B C 1
ATOM 6242 O O . PHE B 1 376 ? 14.391 -8.213 -18.104 1.00 11.89 376 PHE B O 1
ATOM 6250 N N . ILE B 1 377 ? 14.491 -10.371 -18.726 1.00 12.73 377 ILE B N 1
ATOM 6251 C CA . ILE B 1 377 ? 15.201 -10.077 -19.970 1.00 13.12 377 ILE B CA 1
ATOM 6252 C C . ILE B 1 377 ? 14.305 -9.236 -20.876 1.00 13.68 377 ILE B C 1
ATOM 6253 O O . ILE B 1 377 ? 13.062 -9.269 -20.738 1.00 13.57 377 ILE B O 1
ATOM 6258 N N . ASP B 1 378 ? 14.919 -8.482 -21.791 1.00 14.19 378 ASP B N 1
ATOM 6259 C CA . ASP B 1 378 ? 14.157 -7.698 -22.766 1.00 15.02 378 ASP B CA 1
ATOM 6260 C C . ASP B 1 378 ? 13.247 -8.624 -23.558 1.00 15.01 378 ASP B C 1
ATOM 6261 O O . ASP B 1 378 ? 13.599 -9.776 -23.818 1.00 14.57 378 ASP B O 1
ATOM 6266 N N . HIS B 1 379 ? 12.073 -8.124 -23.936 1.00 14.97 379 HIS B N 1
ATOM 6267 C CA . HIS B 1 379 ? 11.117 -8.916 -24.710 1.00 14.90 379 HIS B CA 1
ATOM 6268 C C . HIS B 1 379 ? 11.748 -9.495 -25.984 1.00 14.13 379 HIS B C 1
ATOM 6269 O O . HIS B 1 379 ? 12.304 -8.753 -26.793 1.00 14.07 379 HIS B O 1
ATOM 6276 N N . GLY B 1 380 ? 11.661 -10.814 -26.146 1.00 13.64 380 GLY B N 1
ATOM 6277 C CA . GLY B 1 380 ? 12.180 -11.499 -27.345 1.00 12.72 380 GLY B CA 1
ATOM 6278 C C . GLY B 1 380 ? 13.688 -11.749 -27.394 1.00 12.45 380 GLY B C 1
ATOM 6279 O O . GLY B 1 380 ? 14.198 -12.305 -28.376 1.00 11.80 380 GLY B O 1
ATOM 6280 N N . ALA B 1 381 ? 14.411 -11.343 -26.347 1.00 12.51 381 ALA B N 1
ATOM 6281 C CA . ALA B 1 381 ? 15.844 -11.632 -26.265 1.00 12.32 381 ALA B CA 1
ATOM 6282 C C . ALA B 1 381 ? 16.127 -13.126 -26.178 1.00 12.24 381 ALA B C 1
ATOM 6283 O O . ALA B 1 381 ? 15.334 -13.895 -25.625 1.00 12.23 381 ALA B O 1
ATOM 6285 N N . ALA B 1 382 ? 17.265 -13.527 -26.731 1.00 11.89 382 ALA B N 1
ATOM 6286 C CA . ALA B 1 382 ? 17.692 -14.905 -26.657 1.00 11.89 382 ALA B CA 1
ATOM 6287 C C . ALA B 1 382 ? 18.555 -15.094 -25.420 1.00 11.53 382 ALA B C 1
ATOM 6288 O O . ALA B 1 382 ? 19.466 -14.305 -25.177 1.00 11.54 382 ALA B O 1
ATOM 6290 N N . VAL B 1 383 ? 18.245 -16.113 -24.622 1.00 11.70 383 VAL B N 1
ATOM 6291 C CA . VAL B 1 383 ? 19.130 -16.476 -23.517 1.00 11.63 383 VAL B CA 1
ATOM 6292 C C . VAL B 1 383 ? 20.374 -17.134 -24.128 1.00 11.68 383 VAL B C 1
ATOM 6293 O O . VAL B 1 383 ? 20.265 -18.081 -24.913 1.00 12.33 383 VAL B O 1
ATOM 6297 N N . THR B 1 384 ? 21.549 -16.592 -23.817 1.00 11.63 384 THR B N 1
ATOM 6298 C CA . THR B 1 384 ? 22.808 -17.150 -24.314 1.00 11.95 384 THR B CA 1
ATOM 6299 C C . THR B 1 384 ? 23.348 -18.192 -23.327 1.00 12.55 384 THR B C 1
ATOM 6300 O O . THR B 1 384 ? 23.555 -19.353 -23.678 1.00 13.09 384 THR B O 1
ATOM 6304 N N . THR B 1 385 ? 23.588 -17.757 -22.098 1.00 12.40 385 THR B N 1
ATOM 6305 C CA . THR B 1 385 ? 24.031 -18.656 -21.051 1.00 12.79 385 THR B CA 1
ATOM 6306 C C . THR B 1 385 ? 22.835 -18.873 -20.130 1.00 12.22 385 THR B C 1
ATOM 6307 O O . THR B 1 385 ? 22.381 -17.962 -19.441 1.00 12.64 385 THR B O 1
ATOM 6311 N N . SER B 1 386 ? 22.310 -20.089 -20.154 1.00 11.98 386 SER B N 1
ATOM 6312 C CA . SER B 1 386 ? 21.081 -20.410 -19.430 1.00 10.96 386 SER B CA 1
ATOM 6313 C C . SER B 1 386 ? 21.305 -20.302 -17.923 1.00 11.10 386 SER B C 1
ATOM 6314 O O . SER B 1 386 ? 22.450 -20.359 -17.441 1.00 10.28 386 SER B O 1
ATOM 6317 N N . ARG B 1 387 ? 20.210 -20.179 -17.175 1.00 10.89 387 ARG B N 1
ATOM 6318 C CA . ARG B 1 387 ? 20.315 -20.089 -15.725 1.00 11.50 387 ARG B CA 1
ATOM 6319 C C . ARG B 1 387 ? 21.053 -21.283 -15.120 1.00 11.36 387 ARG B C 1
ATOM 6320 O O . ARG B 1 387 ? 21.743 -21.140 -14.108 1.00 11.93 387 ARG B O 1
ATOM 6328 N N . ASN B 1 388 ? 20.926 -22.457 -15.737 1.00 11.40 388 ASN B N 1
ATOM 6329 C CA . ASN B 1 388 ? 21.588 -23.648 -15.210 1.00 11.97 388 ASN B CA 1
ATOM 6330 C C . ASN B 1 388 ? 23.109 -23.646 -15.482 1.00 12.32 388 ASN B C 1
ATOM 6331 O O . ASN B 1 388 ? 23.876 -24.304 -14.772 1.00 12.60 388 ASN B O 1
ATOM 6336 N N . ASP B 1 389 ? 23.528 -22.898 -16.508 1.00 12.49 389 ASP B N 1
ATOM 6337 C CA . ASP B 1 389 ? 24.949 -22.777 -16.902 1.00 13.20 389 ASP B CA 1
ATOM 6338 C C . ASP B 1 389 ? 25.695 -21.705 -16.095 1.00 13.47 389 ASP B C 1
ATOM 6339 O O . ASP B 1 389 ? 26.918 -21.753 -15.958 1.00 13.84 389 ASP B O 1
ATOM 6344 N N . ALA B 1 390 ? 24.957 -20.737 -15.552 1.00 13.57 390 ALA B N 1
ATOM 6345 C CA . ALA B 1 390 ? 25.560 -19.532 -14.968 1.00 13.99 390 ALA B CA 1
ATOM 6346 C C . ALA B 1 390 ? 26.537 -19.842 -13.828 1.00 14.23 390 ALA B C 1
ATOM 6347 O O . ALA B 1 390 ? 26.264 -20.697 -12.995 1.00 14.00 390 ALA B O 1
ATOM 6349 N N . ASP B 1 391 ? 27.673 -19.147 -13.812 1.00 14.33 391 ASP B N 1
ATOM 6350 C CA . ASP B 1 391 ? 28.682 -19.306 -12.754 1.00 14.77 391 ASP B CA 1
ATOM 6351 C C . ASP B 1 391 ? 28.884 -17.913 -12.122 1.00 14.77 391 ASP B C 1
ATOM 6352 O O . ASP B 1 391 ? 27.969 -17.407 -11.474 1.00 15.15 391 ASP B O 1
ATOM 6357 N N . TYR B 1 392 ? 30.039 -17.282 -12.308 1.00 14.15 392 TYR B N 1
ATOM 6358 C CA . TYR B 1 392 ? 30.269 -15.949 -11.739 1.00 14.38 392 TYR B CA 1
ATOM 6359 C C . TYR B 1 392 ? 29.755 -14.851 -12.670 1.00 14.07 392 TYR B C 1
ATOM 6360 O O . TYR B 1 392 ? 29.940 -14.943 -13.886 1.00 13.25 392 TYR B O 1
ATOM 6369 N N . VAL B 1 393 ? 29.124 -13.826 -12.091 1.00 13.77 393 VAL B N 1
ATOM 6370 C CA . VAL B 1 393 ? 28.755 -12.603 -12.826 1.00 13.37 393 VAL B CA 1
ATOM 6371 C C . VAL B 1 393 ? 29.509 -11.437 -12.172 1.00 13.67 393 VAL B C 1
ATOM 6372 O O . VAL B 1 393 ? 29.520 -11.308 -10.944 1.00 13.17 393 VAL B O 1
ATOM 6376 N N . VAL B 1 394 ? 30.172 -10.612 -12.988 1.00 13.49 394 VAL B N 1
ATOM 6377 C CA . VAL B 1 394 ? 31.008 -9.533 -12.452 1.00 12.93 394 VAL B CA 1
ATOM 6378 C C . VAL B 1 394 ? 30.650 -8.192 -13.110 1.00 13.38 394 VAL B C 1
ATOM 6379 O O . VAL B 1 394 ? 30.498 -8.116 -14.336 1.00 13.65 394 VAL B O 1
ATOM 6383 N N . THR B 1 395 ? 30.505 -7.151 -12.294 1.00 12.76 395 THR B N 1
ATOM 6384 C CA . THR B 1 395 ? 30.377 -5.775 -12.776 1.00 13.11 395 THR B CA 1
ATOM 6385 C C . THR B 1 395 ? 31.449 -4.924 -12.089 1.00 13.51 395 THR B C 1
ATOM 6386 O O . THR B 1 395 ? 32.259 -5.448 -11.315 1.00 13.79 395 THR B O 1
ATOM 6390 N N . GLU B 1 396 ? 31.456 -3.622 -12.370 1.00 14.03 396 GLU B N 1
ATOM 6391 C CA . GLU B 1 396 ? 32.387 -2.715 -11.697 1.00 14.73 396 GLU B CA 1
ATOM 6392 C C . GLU B 1 396 ? 32.164 -2.677 -10.181 1.00 15.00 396 GLU B C 1
ATOM 6393 O O . GLU B 1 396 ? 33.032 -2.226 -9.436 1.00 15.09 396 GLU B O 1
ATOM 6399 N N . TYR B 1 397 ? 31.010 -3.168 -9.726 1.00 15.31 397 TYR B N 1
ATOM 6400 C CA . TYR B 1 397 ? 30.685 -3.154 -8.295 1.00 15.54 397 TYR B CA 1
ATOM 6401 C C . TYR B 1 397 ? 30.973 -4.452 -7.544 1.00 15.89 397 TYR B C 1
ATOM 6402 O O . TYR B 1 397 ? 30.874 -4.502 -6.314 1.00 15.85 397 TYR B O 1
ATOM 6411 N N . GLY B 1 398 ? 31.354 -5.503 -8.265 1.00 15.56 398 GLY B N 1
ATOM 6412 C CA . GLY B 1 398 ? 31.788 -6.713 -7.588 1.00 15.22 398 GLY B CA 1
ATOM 6413 C C . GLY B 1 398 ? 31.405 -8.008 -8.257 1.00 15.13 398 GLY B C 1
ATOM 6414 O O . GLY B 1 398 ? 31.093 -8.031 -9.447 1.00 14.86 398 GLY B O 1
ATOM 6415 N N . ILE B 1 399 ? 31.461 -9.080 -7.466 1.00 15.03 399 ILE B N 1
ATOM 6416 C CA . ILE B 1 399 ? 31.283 -10.449 -7.935 1.00 15.32 399 ILE B CA 1
ATOM 6417 C C . ILE B 1 399 ? 29.996 -11.031 -7.363 1.00 15.56 399 ILE B C 1
ATOM 6418 O O . ILE B 1 399 ? 29.740 -10.912 -6.159 1.00 15.72 399 ILE B O 1
ATOM 6423 N N . ALA B 1 400 ? 29.188 -11.640 -8.225 1.00 15.54 400 ALA B N 1
ATOM 6424 C CA . ALA B 1 400 ? 28.005 -12.379 -7.798 1.00 16.03 400 ALA B CA 1
ATOM 6425 C C . ALA B 1 400 ? 28.172 -13.856 -8.178 1.00 16.59 400 ALA B C 1
ATOM 6426 O O . ALA B 1 400 ? 28.488 -14.183 -9.333 1.00 16.98 400 ALA B O 1
ATOM 6428 N N . GLU B 1 401 ? 27.979 -14.752 -7.213 1.00 16.86 401 GLU B N 1
ATOM 6429 C CA . GLU B 1 401 ? 28.009 -16.200 -7.490 1.00 18.24 401 GLU B CA 1
ATOM 6430 C C . GLU B 1 401 ? 26.617 -16.748 -7.846 1.00 17.11 401 GLU B C 1
ATOM 6431 O O . GLU B 1 401 ? 25.656 -16.565 -7.083 1.00 17.53 401 GLU B O 1
ATOM 6437 N N . MET B 1 402 ? 26.496 -17.410 -9.001 1.00 15.56 402 MET B N 1
ATOM 6438 C CA . MET B 1 402 ? 25.217 -18.007 -9.415 1.00 14.93 402 MET B CA 1
ATOM 6439 C C . MET B 1 402 ? 25.151 -19.513 -9.128 1.00 14.45 402 MET B C 1
ATOM 6440 O O . MET B 1 402 ? 24.084 -20.056 -8.823 1.00 14.04 402 MET B O 1
ATOM 6445 N N . LYS B 1 403 ? 26.296 -20.173 -9.249 1.00 14.15 403 LYS B N 1
ATOM 6446 C CA . LYS B 1 403 ? 26.372 -21.640 -9.232 1.00 14.42 403 LYS B CA 1
ATOM 6447 C C . LYS B 1 403 ? 25.973 -22.221 -7.866 1.00 13.92 403 LYS B C 1
ATOM 6448 O O . LYS B 1 403 ? 26.538 -21.859 -6.836 1.00 13.81 403 LYS B O 1
ATOM 6454 N N . GLY B 1 404 ? 24.974 -23.099 -7.876 1.00 14.08 404 GLY B N 1
ATOM 6455 C CA . GLY B 1 404 ? 24.403 -23.680 -6.648 1.00 13.18 404 GLY B CA 1
ATOM 6456 C C . GLY B 1 404 ? 23.571 -22.717 -5.813 1.00 13.48 404 GLY B C 1
ATOM 6457 O O . GLY B 1 404 ? 23.201 -23.039 -4.685 1.00 13.21 404 GLY B O 1
ATOM 6458 N N . LYS B 1 405 ? 23.265 -21.540 -6.361 1.00 12.95 405 LYS B N 1
ATOM 6459 C CA . LYS B 1 405 ? 22.533 -20.504 -5.615 1.00 13.49 405 LYS B CA 1
ATOM 6460 C C . LYS B 1 405 ? 21.082 -20.437 -6.060 1.00 12.57 405 LYS B C 1
ATOM 6461 O O . LYS B 1 405 ? 20.790 -20.582 -7.255 1.00 12.13 405 LYS B O 1
ATOM 6467 N N . SER B 1 406 ? 20.170 -20.224 -5.103 1.00 11.79 406 SER B N 1
ATOM 6468 C CA . SER B 1 406 ? 18.736 -20.133 -5.411 1.00 11.83 406 SER B CA 1
ATOM 6469 C C . SER B 1 406 ? 18.403 -18.884 -6.222 1.00 11.69 406 SER B C 1
ATOM 6470 O O . SER B 1 406 ? 19.159 -17.920 -6.211 1.00 12.13 406 SER B O 1
ATOM 6473 N N . LEU B 1 407 ? 17.249 -18.889 -6.887 1.00 11.46 407 LEU B N 1
ATOM 6474 C CA . LEU B 1 407 ? 16.777 -17.709 -7.622 1.00 11.15 407 LEU B CA 1
ATOM 6475 C C . LEU B 1 407 ? 16.816 -16.464 -6.749 1.00 11.54 407 LEU B C 1
ATOM 6476 O O . LEU B 1 407 ? 17.308 -15.422 -7.186 1.00 10.75 407 LEU B O 1
ATOM 6481 N N . GLN B 1 408 ? 16.321 -16.568 -5.507 1.00 11.02 408 GLN B N 1
ATOM 6482 C CA . GLN B 1 408 ? 16.305 -15.388 -4.624 1.00 12.00 408 GLN B CA 1
ATOM 6483 C C . GLN B 1 408 ? 17.706 -14.909 -4.257 1.00 12.00 408 GLN B C 1
ATOM 6484 O O . GLN B 1 408 ? 17.975 -13.700 -4.249 1.00 11.18 408 GLN B O 1
ATOM 6490 N N . ASP B 1 409 ? 18.593 -15.845 -3.945 1.00 11.78 409 ASP B N 1
ATOM 6491 C CA . ASP B 1 409 ? 19.978 -15.478 -3.600 1.00 12.58 409 ASP B CA 1
ATOM 6492 C C . ASP B 1 409 ? 20.796 -14.962 -4.795 1.00 11.85 409 ASP B C 1
ATOM 6493 O O . ASP B 1 409 ? 21.681 -14.115 -4.623 1.00 10.84 409 ASP B O 1
ATOM 6498 N N . ARG B 1 410 ? 20.499 -15.478 -5.991 1.00 11.28 410 ARG B N 1
ATOM 6499 C CA . ARG B 1 410 ? 21.092 -14.964 -7.228 1.00 11.37 410 ARG B CA 1
ATOM 6500 C C . ARG B 1 410 ? 20.667 -13.513 -7.411 1.00 11.25 410 ARG B C 1
ATOM 6501 O O . ARG B 1 410 ? 21.507 -12.623 -7.572 1.00 11.18 410 ARG B O 1
ATOM 6509 N N . ALA B 1 411 ? 19.360 -13.269 -7.332 1.00 10.84 411 ALA B N 1
ATOM 6510 C CA . ALA B 1 411 ? 18.828 -11.916 -7.476 1.00 10.96 411 ALA B CA 1
ATOM 6511 C C . ALA B 1 411 ? 19.408 -10.965 -6.420 1.00 11.54 411 ALA B C 1
ATOM 6512 O O . ALA B 1 411 ? 19.777 -9.824 -6.732 1.00 10.91 411 ALA B O 1
ATOM 6514 N N . ARG B 1 412 ? 19.508 -11.431 -5.170 1.00 11.69 412 ARG B N 1
ATOM 6515 C CA . ARG B 1 412 ? 20.140 -10.627 -4.111 1.00 12.36 412 ARG B CA 1
ATOM 6516 C C . ARG B 1 412 ? 21.592 -10.257 -4.458 1.00 11.87 412 ARG B C 1
ATOM 6517 O O . ARG B 1 412 ? 21.999 -9.088 -4.329 1.00 11.81 412 ARG B O 1
ATOM 6525 N N . ALA B 1 413 ? 22.353 -11.244 -4.920 1.00 11.96 413 ALA B N 1
ATOM 6526 C CA . ALA B 1 413 ? 23.770 -11.043 -5.257 1.00 11.63 413 ALA B CA 1
ATOM 6527 C C . ALA B 1 413 ? 23.930 -10.100 -6.456 1.00 12.01 413 ALA B C 1
ATOM 6528 O O . ALA B 1 413 ? 24.841 -9.265 -6.481 1.00 12.18 413 ALA B O 1
ATOM 6530 N N . LEU B 1 414 ? 23.046 -10.239 -7.439 1.00 12.13 414 LEU B N 1
ATOM 6531 C CA . LEU B 1 414 ? 23.074 -9.372 -8.619 1.00 11.81 414 LEU B CA 1
ATOM 6532 C C . LEU B 1 414 ? 22.708 -7.949 -8.260 1.00 12.18 414 LEU B C 1
ATOM 6533 O O . LEU B 1 414 ? 23.366 -7.021 -8.709 1.00 12.01 414 LEU B O 1
ATOM 6538 N N . ILE B 1 415 ? 21.658 -7.770 -7.454 1.00 12.26 415 ILE B N 1
ATOM 6539 C CA . ILE B 1 415 ? 21.281 -6.425 -7.005 1.00 13.29 415 ILE B CA 1
ATOM 6540 C C . ILE B 1 415 ? 22.419 -5.762 -6.220 1.00 13.39 415 ILE B C 1
ATOM 6541 O O . ILE B 1 415 ? 22.662 -4.553 -6.351 1.00 13.32 415 ILE B O 1
ATOM 6546 N N . ASN B 1 416 ? 23.129 -6.568 -5.433 1.00 13.70 416 ASN B N 1
ATOM 6547 C CA . ASN B 1 416 ? 24.297 -6.114 -4.672 1.00 15.03 416 ASN B CA 1
ATOM 6548 C C . ASN B 1 416 ? 25.438 -5.584 -5.540 1.00 15.05 416 ASN B C 1
ATOM 6549 O O . ASN B 1 416 ? 26.237 -4.769 -5.067 1.00 15.34 416 ASN B O 1
ATOM 6554 N N . ILE B 1 417 ? 25.505 -6.022 -6.799 1.00 14.34 417 ILE B N 1
ATOM 6555 C CA . ILE B 1 417 ? 26.529 -5.504 -7.731 1.00 14.31 417 ILE B CA 1
ATOM 6556 C C . ILE B 1 417 ? 25.956 -4.607 -8.841 1.00 13.98 417 ILE B C 1
ATOM 6557 O O . ILE B 1 417 ? 26.634 -4.312 -9.845 1.00 14.90 417 ILE B O 1
ATOM 6562 N N . ALA B 1 418 ? 24.704 -4.189 -8.659 1.00 13.54 418 ALA B N 1
ATOM 6563 C CA . ALA B 1 418 ? 24.054 -3.268 -9.563 1.00 13.07 418 ALA B CA 1
ATOM 6564 C C . ALA B 1 418 ? 24.461 -1.833 -9.214 1.00 13.52 418 ALA B C 1
ATOM 6565 O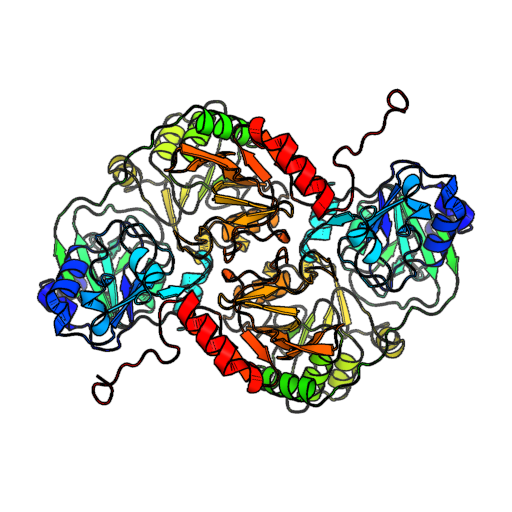 O . ALA B 1 418 ? 25.036 -1.587 -8.149 1.00 13.07 418 ALA B O 1
ATOM 6567 N N . HIS B 1 419 ? 24.201 -0.901 -10.129 1.00 14.27 419 HIS B N 1
ATOM 6568 C CA . HIS B 1 419 ? 24.529 0.492 -9.886 1.00 15.08 419 HIS B CA 1
ATOM 6569 C C . HIS B 1 419 ? 23.673 1.020 -8.725 1.00 15.60 419 HIS B C 1
ATOM 6570 O O . HIS B 1 419 ? 22.462 0.781 -8.697 1.00 15.27 419 HIS B O 1
ATOM 6577 N N . PRO B 1 420 ? 24.298 1.708 -7.752 1.00 16.61 420 PRO B N 1
ATOM 6578 C CA . PRO B 1 420 ? 23.557 2.289 -6.620 1.00 16.93 420 PRO B CA 1
ATOM 6579 C C . PRO B 1 420 ? 22.266 3.025 -6.990 1.00 17.28 420 PRO B C 1
ATOM 6580 O O . PRO B 1 420 ? 21.270 2.890 -6.267 1.00 17.34 420 PRO B O 1
ATOM 6584 N N . ASP B 1 421 ? 22.257 3.765 -8.100 1.00 17.29 421 ASP B N 1
ATOM 6585 C CA . ASP B 1 421 ? 21.059 4.519 -8.512 1.00 17.92 421 ASP B CA 1
ATOM 6586 C C . ASP B 1 421 ? 19.805 3.668 -8.762 1.00 17.47 421 ASP B C 1
ATOM 6587 O O . ASP B 1 421 ? 18.679 4.185 -8.721 1.00 18.07 421 ASP B O 1
ATOM 6592 N N . PHE B 1 422 ? 20.010 2.378 -9.024 1.00 16.87 422 PHE B N 1
ATOM 6593 C CA . PHE B 1 422 ? 18.938 1.461 -9.399 1.00 16.76 422 PHE B CA 1
ATOM 6594 C C . PHE B 1 422 ? 18.517 0.498 -8.290 1.00 16.56 422 PHE B C 1
ATOM 6595 O O . PHE B 1 422 ? 17.538 -0.218 -8.444 1.00 15.84 422 PHE B O 1
ATOM 6603 N N . LYS B 1 423 ? 19.248 0.493 -7.182 1.00 16.52 423 LYS B N 1
ATOM 6604 C CA . LYS B 1 423 ? 19.066 -0.556 -6.188 1.00 17.22 423 LYS B CA 1
ATOM 6605 C C . LYS B 1 423 ? 17.673 -0.594 -5.585 1.00 16.96 423 LYS B C 1
ATOM 6606 O O . LYS B 1 423 ? 17.134 -1.671 -5.374 1.00 17.19 423 LYS B O 1
ATOM 6612 N N . ASP B 1 424 ? 17.085 0.568 -5.320 1.00 16.96 424 ASP B N 1
ATOM 6613 C CA . ASP B 1 424 ? 15.746 0.600 -4.724 1.00 17.33 424 ASP B CA 1
ATOM 6614 C C . ASP B 1 424 ? 14.662 0.138 -5.684 1.00 16.34 424 ASP B C 1
ATOM 6615 O O . ASP B 1 424 ? 13.757 -0.592 -5.285 1.00 15.89 424 ASP B O 1
ATOM 6620 N N . GLU B 1 425 ? 14.752 0.568 -6.944 1.00 15.34 425 GLU B N 1
ATOM 6621 C CA . GLU B 1 425 ? 13.838 0.088 -7.973 1.00 15.10 425 GLU B CA 1
ATOM 6622 C C . GLU B 1 425 ? 13.948 -1.439 -8.113 1.00 13.84 425 GLU B C 1
ATOM 6623 O O . GLU B 1 425 ? 12.942 -2.141 -8.166 1.00 14.10 425 GLU B O 1
ATOM 6629 N N . LEU B 1 426 ? 15.176 -1.938 -8.152 1.00 13.43 426 LEU B N 1
ATOM 6630 C CA . LEU B 1 426 ? 15.413 -3.376 -8.289 1.00 12.54 426 LEU B CA 1
ATOM 6631 C C . LEU B 1 426 ? 14.897 -4.170 -7.083 1.00 12.66 426 LEU B C 1
ATOM 6632 O O . LEU B 1 426 ? 14.351 -5.267 -7.239 1.00 12.19 426 LEU B O 1
ATOM 6637 N N . LYS B 1 427 ? 15.043 -3.620 -5.876 1.00 13.07 427 LYS B N 1
ATOM 6638 C CA . LYS B 1 427 ? 14.510 -4.323 -4.686 1.00 13.36 427 LYS B CA 1
ATOM 6639 C C . LYS B 1 427 ? 12.980 -4.387 -4.676 1.00 12.92 427 LYS B C 1
ATOM 6640 O O . LYS B 1 427 ? 12.396 -5.366 -4.216 1.00 13.11 427 LYS B O 1
ATOM 6646 N N . ALA B 1 428 ? 12.333 -3.349 -5.205 1.00 13.37 428 ALA B N 1
ATOM 6647 C CA . ALA B 1 428 ? 10.880 -3.352 -5.365 1.00 13.38 428 ALA B CA 1
ATOM 6648 C C . ALA B 1 428 ? 10.447 -4.428 -6.372 1.00 13.61 428 ALA B C 1
ATOM 6649 O O . ALA B 1 428 ? 9.449 -5.122 -6.165 1.00 12.75 428 ALA B O 1
ATOM 6651 N N . GLU B 1 429 ? 11.209 -4.557 -7.458 1.00 13.51 429 GLU B N 1
ATOM 6652 C CA . GLU B 1 429 ? 10.952 -5.595 -8.450 1.00 14.00 429 GLU B CA 1
ATOM 6653 C C . GLU B 1 429 ? 11.182 -6.986 -7.848 1.00 13.58 429 GLU B C 1
ATOM 6654 O O . GLU B 1 429 ? 10.425 -7.910 -8.146 1.00 13.77 429 GLU B O 1
ATOM 6660 N N . PHE B 1 430 ? 12.232 -7.126 -7.030 1.00 13.63 430 PHE B N 1
ATOM 6661 C CA . PHE B 1 430 ? 12.492 -8.370 -6.269 1.00 13.86 430 PHE B CA 1
ATOM 6662 C C . PHE B 1 430 ? 11.261 -8.791 -5.463 1.00 15.04 430 PHE B C 1
ATOM 6663 O O . PHE B 1 430 ? 10.833 -9.953 -5.506 1.00 14.54 430 PHE B O 1
ATOM 6671 N N . GLU B 1 431 ? 10.692 -7.845 -4.723 1.00 16.00 431 GLU B N 1
ATOM 6672 C CA . GLU B 1 431 ? 9.566 -8.164 -3.839 1.00 17.57 431 GLU B CA 1
ATOM 6673 C C . GLU B 1 431 ? 8.345 -8.582 -4.655 1.00 17.29 431 GLU B C 1
ATOM 6674 O O . GLU B 1 431 ? 7.650 -9.522 -4.282 1.00 17.72 431 GLU B O 1
ATOM 6680 N N . LYS B 1 432 ? 8.103 -7.913 -5.784 1.00 17.42 432 LYS B N 1
ATOM 6681 C CA . LYS B 1 432 ? 6.987 -8.290 -6.665 1.00 18.20 432 LYS B CA 1
ATOM 6682 C C . LYS B 1 432 ? 7.198 -9.665 -7.322 1.00 17.16 432 LYS B C 1
ATOM 6683 O O . LYS B 1 432 ? 6.260 -10.462 -7.439 1.00 17.32 432 LYS B O 1
ATOM 6689 N N . ARG B 1 433 ? 8.426 -9.934 -7.749 1.00 16.03 433 ARG B N 1
ATOM 6690 C CA . ARG B 1 433 ? 8.764 -11.185 -8.443 1.00 15.74 433 ARG B CA 1
ATOM 6691 C C . ARG B 1 433 ? 8.752 -12.423 -7.527 1.00 15.89 433 ARG B C 1
ATOM 6692 O O . ARG B 1 433 ? 8.278 -13.498 -7.921 1.00 15.24 433 ARG B O 1
ATOM 6700 N N . PHE B 1 434 ? 9.276 -12.266 -6.316 1.00 15.95 434 PHE B N 1
ATOM 6701 C CA . PHE B 1 434 ? 9.504 -13.399 -5.424 1.00 16.40 434 PHE B CA 1
ATOM 6702 C C . PHE B 1 434 ? 8.533 -13.512 -4.246 1.00 17.96 434 PHE B C 1
ATOM 6703 O O . PHE B 1 434 ? 8.550 -14.516 -3.530 1.00 18.03 434 PHE B O 1
ATOM 6711 N N . ASN B 1 435 ? 7.702 -12.489 -4.055 1.00 19.44 435 ASN B N 1
ATOM 6712 C CA . ASN B 1 435 ? 6.750 -12.455 -2.941 1.00 21.13 435 ASN B CA 1
ATOM 6713 C C . ASN B 1 435 ? 7.462 -12.616 -1.600 1.00 21.21 435 ASN B C 1
ATOM 6714 O O . ASN B 1 435 ? 6.940 -13.242 -0.669 1.00 21.70 435 ASN B O 1
ATOM 6719 N N . ALA B 1 436 ? 8.669 -12.064 -1.525 1.00 21.34 436 ALA B N 1
ATOM 6720 C CA . ALA B 1 436 ? 9.521 -12.143 -0.345 1.00 21.91 436 ALA B CA 1
ATOM 6721 C C . ALA B 1 436 ? 10.300 -10.842 -0.188 1.00 22.74 436 ALA B C 1
ATOM 6722 O O . ALA B 1 436 ? 10.667 -10.208 -1.176 1.00 21.74 436 ALA B O 1
ATOM 6724 N N . ALA B 1 437 ? 10.546 -10.446 1.058 1.00 24.11 437 ALA B N 1
ATOM 6725 C CA . ALA B 1 437 ? 11.344 -9.251 1.345 1.00 25.09 437 ALA B CA 1
ATOM 6726 C C . ALA B 1 437 ? 12.777 -9.448 0.859 1.00 25.76 437 ALA B C 1
ATOM 6727 O O . ALA B 1 437 ? 13.286 -10.569 0.889 1.00 25.61 437 ALA B O 1
ATOM 6729 N N . PHE B 1 438 ? 13.419 -8.368 0.400 1.00 26.64 438 PHE B N 1
ATOM 6730 C CA . PHE B 1 438 ? 14.807 -8.443 -0.077 1.00 27.84 438 PHE B CA 1
ATOM 6731 C C . PHE B 1 438 ? 15.768 -8.875 1.033 1.00 29.23 438 PHE B C 1
ATOM 6732 O O . PHE B 1 438 ? 16.600 -9.766 0.841 1.00 28.61 438 PHE B O 1
ATOM 6740 N N . SER B 1 439 ? 15.654 -8.232 2.190 1.00 31.39 439 SER B N 1
ATOM 6741 C CA . SER B 1 439 ? 16.554 -8.524 3.298 1.00 34.49 439 SER B CA 1
ATOM 6742 C C . SER B 1 439 ? 16.167 -9.827 3.983 1.00 36.20 439 SER B C 1
ATOM 6743 O O . SER B 1 439 ? 15.047 -9.967 4.478 1.00 36.56 439 SER B O 1
ATOM 6746 N N . ALA B 1 440 ? 17.110 -10.771 3.994 1.00 38.52 440 ALA B N 1
ATOM 6747 C CA . ALA B 1 440 ? 16.976 -12.031 4.727 1.00 40.57 440 ALA B CA 1
ATOM 6748 C C . ALA B 1 440 ? 17.083 -11.808 6.239 1.00 42.01 440 ALA B C 1
ATOM 6749 O O . ALA B 1 440 ? 16.575 -12.616 7.026 1.00 42.75 440 ALA B O 1
ATOM 6751 N N . TRP B 1 441 ? 17.748 -10.718 6.635 1.00 43.50 441 TRP B N 1
ATOM 6752 C CA . TRP B 1 441 ? 17.874 -10.327 8.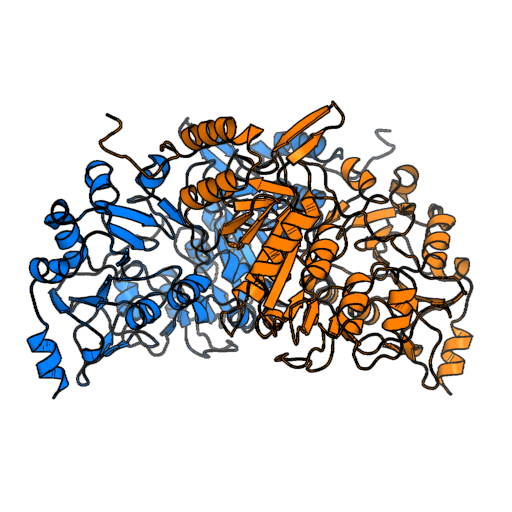048 1.00 44.57 441 TRP B CA 1
ATOM 6753 C C . TRP B 1 441 ? 16.561 -9.785 8.606 1.00 44.49 441 TRP B C 1
ATOM 6754 O O . TRP B 1 441 ? 15.733 -9.246 7.872 1.00 44.84 441 TRP B O 1
ATOM 6765 N N . SER B 1 442 ? 16.381 -9.948 9.911 1.00 44.38 442 SER B N 1
ATOM 6766 C CA . SER B 1 442 ? 15.317 -9.279 10.650 1.00 44.14 442 SER B CA 1
ATOM 6767 C C . SER B 1 442 ? 15.784 -9.129 12.091 1.00 43.64 442 SER B C 1
ATOM 6768 O O . SER B 1 442 ? 15.801 -10.104 12.850 1.00 43.90 442 SER B O 1
ATOM 6771 N N . HIS B 1 443 ? 16.184 -7.911 12.450 1.00 42.75 443 HIS B N 1
ATOM 6772 C CA . HIS B 1 443 ? 16.720 -7.625 13.777 1.00 41.72 443 HIS B CA 1
ATOM 6773 C C . HIS B 1 443 ? 15.621 -7.070 14.669 1.00 41.42 443 HIS B C 1
ATOM 6774 O O . HIS B 1 443 ? 14.951 -6.107 14.293 1.00 41.51 443 HIS B O 1
ATOM 6781 N N . PRO B 1 444 ? 15.423 -7.679 15.855 1.00 41.23 444 PRO B N 1
ATOM 6782 C CA . PRO B 1 444 ? 14.402 -7.214 16.808 1.00 40.88 444 PRO B CA 1
ATOM 6783 C C . PRO B 1 444 ? 14.411 -5.699 17.035 1.00 40.29 444 PRO B C 1
ATOM 6784 O O . PRO B 1 444 ? 13.371 -5.124 17.364 1.00 40.42 444 PRO B O 1
ATOM 6788 N N . GLN B 1 445 ? 15.570 -5.067 16.842 1.00 39.70 445 GLN B N 1
ATOM 6789 C CA . GLN B 1 445 ? 15.723 -3.608 16.951 1.00 38.62 445 GLN B CA 1
ATOM 6790 C C . GLN B 1 445 ? 14.727 -2.852 16.062 1.00 39.48 445 GLN B C 1
ATOM 6791 O O . GLN B 1 445 ? 14.314 -1.729 16.374 1.00 39.04 445 GLN B O 1
ATOM 6797 N N . PHE B 1 446 ? 14.349 -3.481 14.953 1.00 40.08 446 PHE B N 1
ATOM 6798 C CA . PHE B 1 446 ? 13.358 -2.915 14.046 1.00 40.91 446 PHE B CA 1
ATOM 6799 C C . PHE B 1 446 ? 12.068 -3.735 14.130 1.00 41.81 446 PHE B C 1
ATOM 6800 O O . PHE B 1 446 ? 11.981 -4.852 13.604 1.00 42.03 446 PHE B O 1
ATOM 6808 N N . GLU B 1 447 ? 11.089 -3.160 14.833 1.00 42.69 447 GLU B N 1
ATOM 6809 C CA . GLU B 1 447 ? 9.849 -3.834 15.240 1.00 43.27 447 GLU B CA 1
ATOM 6810 C C . GLU B 1 447 ? 9.190 -4.658 14.135 1.00 43.62 447 GLU B C 1
ATOM 6811 O O . GLU B 1 447 ? 9.281 -5.890 14.127 1.00 44.09 447 GLU B O 1
#